Protein AF-A0A4D4LNA8-F1 (afdb_monomer_lite)

Structure (mmCIF, N/CA/C/O backbone):
data_AF-A0A4D4LNA8-F1
#
_entry.id   AF-A0A4D4LNA8-F1
#
loop_
_atom_site.group_PDB
_atom_site.id
_atom_site.type_symbol
_atom_site.label_atom_id
_atom_site.label_alt_id
_atom_site.label_comp_id
_atom_site.label_asym_id
_atom_site.label_entity_id
_atom_site.label_seq_id
_atom_site.pdbx_PDB_ins_code
_atom_site.Cartn_x
_atom_site.Cartn_y
_atom_site.Cartn_z
_atom_site.occupancy
_atom_site.B_iso_or_equiv
_atom_site.auth_seq_id
_atom_site.auth_comp_id
_atom_site.auth_asym_id
_atom_site.auth_atom_id
_atom_site.pdbx_PDB_model_num
ATOM 1 N N . MET A 1 1 ? 46.904 1.791 -35.543 1.00 71.06 1 MET A N 1
ATOM 2 C CA . MET A 1 1 ? 45.980 1.200 -36.537 1.00 71.06 1 MET A CA 1
ATOM 3 C C . MET A 1 1 ? 45.184 2.276 -37.267 1.00 71.06 1 MET A C 1
ATOM 5 O O . MET A 1 1 ? 45.294 2.340 -38.479 1.00 71.06 1 MET A O 1
ATOM 9 N N . LEU A 1 2 ? 44.458 3.165 -36.575 1.00 82.94 2 LEU A N 1
ATOM 10 C CA . LEU A 1 2 ? 43.783 4.315 -37.205 1.00 82.94 2 LEU A CA 1
ATOM 11 C C . LEU A 1 2 ? 44.600 5.615 -37.097 1.00 82.94 2 LEU A C 1
ATOM 13 O O . LEU A 1 2 ? 45.474 5.734 -36.238 1.00 82.94 2 LEU A O 1
ATOM 17 N N . GLY A 1 3 ? 44.304 6.593 -37.960 1.00 84.50 3 GLY A N 1
ATOM 18 C CA . GLY A 1 3 ? 44.936 7.916 -37.932 1.00 84.50 3 GLY A CA 1
ATOM 19 C C . GLY A 1 3 ? 44.499 8.764 -36.722 1.00 84.50 3 GLY A C 1
ATOM 20 O O . GLY A 1 3 ? 43.341 8.674 -36.300 1.00 84.50 3 GLY A O 1
ATOM 21 N N . PRO A 1 4 ? 45.377 9.632 -36.176 1.00 83.44 4 PRO A N 1
ATOM 22 C CA . PRO A 1 4 ? 45.151 10.306 -34.892 1.00 83.44 4 PRO A CA 1
ATOM 23 C C . PRO A 1 4 ? 43.929 11.235 -34.884 1.00 83.44 4 PRO A C 1
ATOM 25 O O . PRO A 1 4 ? 43.243 11.339 -33.870 1.00 83.44 4 PRO A O 1
ATOM 28 N N . ALA A 1 5 ? 43.607 11.873 -36.015 1.00 83.56 5 ALA A N 1
ATOM 29 C CA . ALA A 1 5 ? 42.414 12.712 -36.138 1.00 83.56 5 ALA A CA 1
ATOM 30 C C . ALA A 1 5 ? 41.108 11.901 -36.019 1.00 83.56 5 ALA A C 1
ATOM 32 O O . ALA A 1 5 ? 40.171 12.340 -35.355 1.00 83.56 5 ALA A O 1
ATOM 33 N N . THR A 1 6 ? 41.054 10.708 -36.621 1.00 84.06 6 THR A N 1
ATOM 34 C CA . THR A 1 6 ? 39.883 9.819 -36.565 1.00 84.06 6 THR A CA 1
ATOM 35 C C . THR A 1 6 ? 39.729 9.210 -35.176 1.00 84.06 6 THR A C 1
ATOM 37 O O . THR A 1 6 ? 38.646 9.285 -34.604 1.00 84.06 6 THR A O 1
ATOM 40 N N . ALA A 1 7 ? 40.823 8.695 -34.602 1.00 87.19 7 ALA A N 1
ATOM 41 C CA . ALA A 1 7 ? 40.827 8.118 -33.258 1.00 87.19 7 ALA A CA 1
ATOM 42 C C . ALA A 1 7 ? 40.384 9.135 -32.190 1.00 87.19 7 ALA A C 1
ATOM 44 O O . ALA A 1 7 ? 39.565 8.815 -31.334 1.00 87.19 7 ALA A O 1
ATOM 45 N N . LYS A 1 8 ? 40.844 10.392 -32.283 1.00 88.38 8 LYS A N 1
ATOM 46 C CA . LYS A 1 8 ? 40.417 11.463 -31.371 1.00 88.38 8 LYS A CA 1
ATOM 47 C C . LYS A 1 8 ? 38.908 11.734 -31.443 1.00 88.38 8 LYS A C 1
ATOM 49 O O . LYS A 1 8 ? 38.274 11.900 -30.407 1.00 88.38 8 LYS A O 1
ATOM 54 N N . VAL A 1 9 ? 38.325 11.765 -32.644 1.00 88.69 9 VAL A N 1
ATOM 55 C CA . VAL A 1 9 ? 36.878 11.995 -32.816 1.00 88.69 9 VAL A CA 1
ATOM 56 C C . VAL A 1 9 ? 36.060 10.798 -32.313 1.00 88.69 9 VAL A C 1
ATOM 58 O O . VAL A 1 9 ? 35.011 11.001 -31.710 1.00 88.69 9 VAL A O 1
ATOM 61 N N . MET A 1 10 ? 36.544 9.570 -32.515 1.00 89.88 10 MET A N 1
ATOM 62 C CA . MET A 1 10 ? 35.926 8.352 -31.976 1.00 89.88 10 MET A CA 1
ATOM 63 C C . MET A 1 10 ? 35.914 8.341 -30.440 1.00 89.88 10 MET A C 1
ATOM 65 O O . MET A 1 10 ? 34.860 8.126 -29.846 1.00 89.88 10 MET A O 1
ATOM 69 N N . ALA A 1 11 ? 37.040 8.666 -29.802 1.00 88.75 11 ALA A N 1
ATOM 70 C CA . ALA A 1 11 ? 37.134 8.752 -28.347 1.00 88.75 11 ALA A CA 1
ATOM 71 C C . ALA A 1 11 ? 36.232 9.859 -27.767 1.00 88.75 11 ALA A C 1
ATOM 73 O O . ALA A 1 11 ? 35.459 9.606 -26.852 1.00 88.75 11 ALA A O 1
ATOM 74 N N . GLU A 1 12 ? 36.285 11.080 -28.315 1.00 88.94 12 GLU A N 1
ATOM 75 C CA . GLU A 1 12 ? 35.523 12.221 -27.781 1.00 88.94 12 GLU A CA 1
ATOM 76 C C . GLU A 1 12 ? 34.001 12.138 -28.010 1.00 88.94 12 GLU A C 1
ATOM 78 O O . GLU A 1 12 ? 33.250 12.653 -27.186 1.00 88.94 12 GLU A O 1
ATOM 83 N N . HIS A 1 13 ? 33.538 11.581 -29.141 1.00 86.81 13 HIS A N 1
ATOM 84 C CA . HIS A 1 13 ? 32.123 11.679 -29.567 1.00 86.81 13 HIS A CA 1
ATOM 85 C C . HIS A 1 13 ? 31.385 10.335 -29.605 1.00 86.81 13 HIS A C 1
ATOM 87 O O . HIS A 1 13 ? 30.167 10.336 -29.766 1.00 86.81 13 HIS A O 1
ATOM 93 N N . LEU A 1 14 ? 32.091 9.206 -29.476 1.00 84.81 14 LEU A N 1
ATOM 94 C CA . LEU A 1 14 ? 31.504 7.859 -29.403 1.00 84.81 14 LEU A CA 1
ATOM 95 C C . LEU A 1 14 ? 32.008 7.031 -28.204 1.00 84.81 14 LEU A C 1
ATOM 97 O O . LEU A 1 14 ? 31.494 5.940 -27.987 1.00 84.81 14 LEU A O 1
ATOM 101 N N . GLY A 1 15 ? 32.995 7.510 -27.434 1.00 88.88 15 GLY A N 1
ATOM 102 C CA . GLY A 1 15 ? 33.577 6.759 -26.313 1.00 88.88 15 GLY A CA 1
ATOM 103 C C . GLY A 1 15 ? 34.402 5.535 -26.730 1.00 88.88 15 GLY A C 1
ATOM 104 O O . GLY A 1 15 ? 34.615 4.643 -25.916 1.00 88.88 15 GLY A O 1
ATOM 105 N N . LEU A 1 16 ? 34.848 5.466 -27.991 1.00 91.88 16 LEU A N 1
ATOM 106 C CA . LEU A 1 16 ? 35.621 4.335 -28.516 1.00 91.88 16 LEU A CA 1
ATOM 107 C C . LEU A 1 16 ? 37.122 4.639 -28.404 1.00 91.88 16 LEU A C 1
ATOM 109 O O . LEU A 1 16 ? 37.640 5.520 -29.096 1.00 91.88 16 LEU A O 1
ATOM 113 N N . HIS A 1 17 ? 37.817 3.909 -27.536 1.00 91.62 17 HIS A N 1
ATOM 114 C CA . HIS A 1 17 ? 39.230 4.096 -27.202 1.00 91.62 17 HIS A CA 1
ATOM 115 C C . HIS A 1 17 ? 40.127 2.958 -27.715 1.00 91.62 17 HIS A C 1
ATOM 117 O O . HIS A 1 17 ? 41.303 3.189 -28.006 1.00 91.62 17 HIS A O 1
ATOM 123 N N . THR A 1 18 ? 39.589 1.743 -27.844 1.00 92.00 18 THR A N 1
ATOM 124 C CA . THR A 1 18 ? 40.316 0.529 -28.239 1.00 92.00 18 THR A CA 1
ATOM 125 C C . THR A 1 18 ? 39.812 -0.063 -29.562 1.00 92.00 18 THR A C 1
ATOM 127 O O . THR A 1 18 ? 38.763 0.313 -30.088 1.00 92.00 18 THR A O 1
ATOM 130 N N . VAL A 1 19 ? 40.566 -1.020 -30.116 1.00 90.62 19 VAL A N 1
ATOM 131 C CA . VAL A 1 19 ? 40.110 -1.831 -31.262 1.00 90.62 19 VAL A CA 1
ATOM 132 C C . VAL A 1 19 ? 38.910 -2.702 -30.873 1.00 90.62 19 VAL A C 1
ATOM 134 O O . VAL A 1 19 ? 37.992 -2.850 -31.674 1.00 90.62 19 VAL A O 1
ATOM 137 N N . GLY A 1 20 ? 38.885 -3.213 -29.636 1.00 89.00 20 GLY A N 1
ATOM 138 C CA . GLY A 1 20 ? 37.756 -3.970 -29.096 1.00 89.00 20 GLY A CA 1
ATOM 139 C C . GLY A 1 20 ? 36.473 -3.143 -29.094 1.00 89.00 20 GLY A C 1
ATOM 140 O O . GLY A 1 20 ? 35.462 -3.610 -29.608 1.00 89.00 20 GLY A O 1
ATOM 141 N N . ASP A 1 21 ? 36.536 -1.893 -28.629 1.00 90.88 21 ASP A N 1
ATOM 142 C CA . ASP A 1 21 ? 35.385 -0.980 -28.591 1.00 90.88 21 ASP A CA 1
ATOM 143 C C . ASP A 1 21 ? 34.818 -0.759 -30.003 1.00 90.88 21 ASP A C 1
ATOM 145 O O . ASP A 1 21 ? 33.609 -0.806 -30.213 1.00 90.88 21 ASP A O 1
ATOM 149 N N . LEU A 1 22 ? 35.693 -0.570 -31.000 1.00 92.06 22 LEU A N 1
ATOM 150 C CA . LEU A 1 22 ? 35.289 -0.375 -32.394 1.00 92.06 22 LEU A CA 1
ATOM 151 C C . LEU A 1 22 ? 34.672 -1.638 -33.025 1.00 92.06 22 LEU A C 1
ATOM 153 O O . LEU A 1 22 ? 33.768 -1.514 -33.848 1.00 92.06 22 LEU A O 1
ATOM 157 N N . LEU A 1 23 ? 35.124 -2.831 -32.626 1.00 91.81 23 LEU A N 1
ATOM 158 C CA . LEU A 1 23 ? 34.533 -4.119 -33.022 1.00 91.81 23 LEU A CA 1
ATOM 159 C C . LEU A 1 23 ? 33.239 -4.454 -32.254 1.00 91.81 23 LEU A C 1
ATOM 161 O O . LEU A 1 23 ? 32.460 -5.284 -32.706 1.00 91.81 23 LEU A O 1
ATOM 165 N N . HIS A 1 24 ? 32.975 -3.801 -31.120 1.00 91.56 24 HIS A N 1
ATOM 166 C CA . HIS A 1 24 ? 31.701 -3.909 -30.397 1.00 91.56 24 HIS A CA 1
ATOM 167 C C . HIS A 1 24 ? 30.724 -2.768 -30.749 1.00 91.56 24 HIS A C 1
ATOM 169 O O . HIS A 1 24 ? 29.567 -2.770 -30.329 1.00 91.56 24 HIS A O 1
ATOM 175 N N . HIS A 1 25 ? 31.142 -1.813 -31.591 1.00 92.88 25 HIS A N 1
ATOM 176 C CA . HIS A 1 25 ? 30.285 -0.760 -32.143 1.00 92.88 25 HIS A CA 1
ATOM 177 C C . HIS A 1 25 ? 29.464 -1.294 -33.327 1.00 92.88 25 HIS A C 1
ATOM 179 O O . HIS A 1 25 ? 29.740 -1.012 -34.496 1.00 92.88 25 HIS A O 1
ATOM 185 N N . TYR A 1 26 ? 28.471 -2.135 -33.032 1.00 93.38 26 TYR A N 1
ATOM 186 C CA . TYR A 1 26 ? 27.714 -2.878 -34.043 1.00 93.38 26 TYR A CA 1
ATOM 187 C C . TYR A 1 26 ? 26.860 -1.985 -34.976 1.00 93.38 26 TYR A C 1
ATOM 189 O O . TYR A 1 26 ? 26.386 -0.916 -34.574 1.00 93.38 26 TYR A O 1
ATOM 197 N N . PRO A 1 27 ? 26.572 -2.428 -36.218 1.00 91.00 27 PRO A N 1
ATOM 198 C CA . PRO A 1 27 ? 25.627 -1.743 -37.100 1.00 91.00 27 PRO A CA 1
ATOM 199 C C . PRO A 1 27 ? 24.203 -1.704 -36.519 1.00 91.00 27 PRO A C 1
ATOM 201 O O . PRO A 1 27 ? 23.646 -2.723 -36.105 1.00 91.00 27 PRO A O 1
ATOM 204 N N . ARG A 1 28 ? 23.564 -0.526 -36.559 1.00 85.06 28 ARG A N 1
ATOM 205 C CA . ARG A 1 28 ? 22.163 -0.318 -36.141 1.00 85.06 28 ARG A CA 1
ATOM 206 C C . ARG A 1 28 ? 21.187 -0.996 -37.110 1.00 85.06 28 ARG A C 1
ATOM 208 O O . ARG A 1 28 ? 20.151 -1.503 -36.685 1.00 85.06 28 ARG A O 1
ATOM 215 N N . ARG A 1 29 ? 21.513 -1.006 -38.409 1.00 84.06 29 ARG A N 1
ATOM 216 C CA . ARG A 1 29 ? 20.756 -1.681 -39.479 1.00 84.06 29 ARG A CA 1
ATOM 217 C C . ARG A 1 29 ? 21.665 -2.076 -40.646 1.00 84.06 29 ARG A C 1
ATOM 219 O O . ARG A 1 29 ? 22.818 -1.654 -40.699 1.00 84.06 29 ARG A O 1
ATOM 226 N N . TYR A 1 30 ? 21.105 -2.826 -41.589 1.00 84.50 30 TYR A N 1
ATOM 227 C CA . TYR A 1 30 ? 21.740 -3.207 -42.848 1.00 84.50 30 TYR A CA 1
ATOM 228 C C . TYR A 1 30 ? 20.785 -2.863 -43.987 1.00 84.50 30 TYR A C 1
ATOM 230 O O . TYR A 1 30 ? 19.597 -3.159 -43.881 1.00 84.50 30 TYR A O 1
ATOM 238 N N . GLU A 1 31 ? 21.297 -2.245 -45.045 1.00 77.06 31 GLU A N 1
ATOM 239 C CA . GLU A 1 31 ? 20.536 -1.921 -46.257 1.00 77.06 31 GLU A CA 1
ATOM 240 C C . GLU A 1 31 ? 20.979 -2.866 -47.386 1.00 77.06 31 GLU A C 1
ATOM 242 O O . GLU A 1 31 ? 22.170 -3.140 -47.529 1.00 77.06 31 GLU A O 1
ATOM 247 N N . GLU A 1 32 ? 20.060 -3.390 -48.195 1.00 71.69 32 GLU A N 1
ATOM 248 C CA . GLU A 1 32 ? 20.439 -4.204 -49.360 1.00 71.69 32 GLU A CA 1
ATOM 249 C C . GLU A 1 32 ? 20.998 -3.323 -50.485 1.00 71.69 32 GLU A C 1
ATOM 251 O O . GLU A 1 32 ? 20.474 -2.239 -50.754 1.00 71.69 32 GLU A O 1
ATOM 256 N N . ARG A 1 33 ? 22.032 -3.801 -51.190 1.00 61.19 33 ARG A N 1
ATOM 257 C CA . ARG A 1 33 ? 22.679 -3.098 -52.312 1.00 61.19 33 ARG A CA 1
ATOM 258 C C . ARG A 1 33 ? 21.747 -3.022 -53.533 1.00 61.19 33 ARG A C 1
ATOM 260 O O . ARG A 1 33 ? 21.907 -3.741 -54.513 1.00 61.19 33 ARG A O 1
ATOM 267 N N . GLY A 1 34 ? 20.764 -2.128 -53.464 1.00 55.25 34 GLY A N 1
ATOM 268 C CA . GLY A 1 34 ? 19.716 -1.944 -54.468 1.00 55.25 34 GLY A CA 1
ATOM 269 C C . GLY A 1 34 ? 18.378 -1.464 -53.898 1.00 55.25 34 GLY A C 1
ATOM 270 O O . GLY A 1 34 ? 17.600 -0.876 -54.649 1.00 55.25 34 GLY A O 1
ATOM 271 N N . GLN A 1 35 ? 18.135 -1.660 -52.598 1.00 58.00 35 GLN A N 1
ATOM 272 C CA . GLN A 1 35 ? 16.979 -1.100 -51.893 1.00 58.00 35 GLN A CA 1
ATOM 273 C C . GLN A 1 35 ? 17.276 0.331 -51.423 1.00 58.00 35 GLN A C 1
ATOM 275 O O . GLN A 1 35 ? 18.431 0.720 -51.242 1.00 58.00 35 GLN A O 1
ATOM 280 N N . LEU A 1 36 ? 16.222 1.133 -51.276 1.00 69.69 36 LEU A N 1
ATOM 281 C CA . LEU A 1 36 ? 16.300 2.529 -50.852 1.00 69.69 36 LEU A CA 1
ATOM 282 C C . LEU A 1 36 ? 15.654 2.649 -49.465 1.00 69.69 36 LEU A C 1
ATOM 284 O O . LEU A 1 36 ? 14.618 2.038 -49.209 1.00 69.69 36 LEU A O 1
ATOM 288 N N . THR A 1 37 ? 16.267 3.419 -48.566 1.00 68.31 37 THR A N 1
ATOM 289 C CA . THR A 1 37 ? 15.769 3.620 -47.200 1.00 68.31 37 THR A CA 1
ATOM 290 C C . THR A 1 37 ? 14.411 4.319 -47.240 1.00 68.31 37 THR A C 1
ATOM 292 O O . THR A 1 37 ? 14.317 5.398 -47.819 1.00 68.31 37 THR A O 1
ATOM 295 N N . HIS A 1 38 ? 13.400 3.781 -46.548 1.00 74.81 38 HIS A N 1
ATOM 296 C CA . HIS A 1 38 ? 12.086 4.425 -46.442 1.00 74.81 38 HIS A CA 1
ATOM 297 C C . HIS A 1 38 ? 12.209 5.830 -45.816 1.00 74.81 38 HIS A C 1
ATOM 299 O O . HIS A 1 38 ? 12.587 5.982 -44.652 1.00 74.81 38 HIS A O 1
ATOM 305 N N . LEU A 1 39 ? 11.938 6.872 -46.607 1.00 78.88 39 LEU A N 1
ATOM 306 C CA . LEU A 1 39 ? 12.192 8.276 -46.257 1.00 78.88 39 LEU A CA 1
ATOM 307 C C . LEU A 1 39 ? 11.068 8.908 -45.423 1.00 78.88 39 LEU A C 1
ATOM 309 O O . LEU A 1 39 ? 11.264 9.994 -44.878 1.00 78.88 39 LEU A O 1
ATOM 313 N N . ALA A 1 40 ? 9.897 8.268 -45.339 1.00 69.81 40 ALA A N 1
ATOM 314 C CA . ALA A 1 40 ? 8.742 8.812 -44.623 1.00 69.81 40 ALA A CA 1
ATOM 315 C C . ALA A 1 40 ? 8.878 8.729 -43.090 1.00 69.81 40 ALA A C 1
ATOM 317 O O . ALA A 1 40 ? 8.337 9.584 -42.392 1.00 69.81 40 ALA A O 1
ATOM 318 N N . ASP A 1 41 ? 9.642 7.758 -42.577 1.00 68.81 41 ASP A N 1
ATOM 319 C CA . ASP A 1 41 ? 9.746 7.457 -41.137 1.00 68.81 41 ASP A CA 1
ATOM 320 C C . ASP A 1 41 ? 11.011 8.046 -40.481 1.00 68.81 41 ASP A C 1
ATOM 322 O O . ASP A 1 41 ? 11.475 7.568 -39.443 1.00 68.81 41 ASP A O 1
ATOM 326 N N . LEU A 1 42 ? 11.632 9.055 -41.102 1.00 75.62 42 LEU A N 1
ATOM 327 C CA . LEU A 1 42 ? 12.875 9.635 -40.590 1.00 75.62 42 LEU A CA 1
ATOM 328 C C . LEU A 1 42 ? 12.619 10.485 -39.328 1.00 75.62 42 LEU A C 1
ATOM 330 O O . LEU A 1 42 ? 11.814 11.418 -39.386 1.00 75.62 42 LEU A O 1
ATOM 334 N N . PRO A 1 43 ? 13.317 10.225 -38.204 1.00 69.62 43 PRO A N 1
ATOM 335 C CA . PRO A 1 43 ? 13.149 11.003 -36.978 1.00 69.62 43 PRO A CA 1
ATOM 336 C C . PRO A 1 43 ? 13.616 12.454 -37.157 1.00 69.62 43 PRO A C 1
ATOM 338 O O . PRO A 1 43 ? 14.674 12.719 -37.731 1.00 69.62 43 PRO A O 1
ATOM 341 N N . MET A 1 44 ? 12.822 13.404 -36.653 1.00 74.50 44 MET A N 1
ATOM 342 C CA . MET A 1 44 ? 13.154 14.834 -36.678 1.00 74.50 44 MET A CA 1
ATOM 343 C C . MET A 1 44 ? 14.317 15.157 -35.734 1.00 74.50 44 MET A C 1
ATOM 345 O O . MET A 1 44 ? 14.451 14.552 -34.676 1.00 74.50 44 MET A O 1
ATOM 349 N N . ASP A 1 45 ? 15.134 16.143 -36.107 1.00 68.69 45 ASP A N 1
ATOM 350 C CA . ASP A 1 45 ? 16.310 16.633 -35.367 1.00 68.69 45 ASP A CA 1
ATOM 351 C C . ASP A 1 45 ? 17.448 15.606 -35.138 1.00 68.69 45 ASP A C 1
ATOM 353 O O . ASP A 1 45 ? 18.515 15.969 -34.639 1.00 68.69 45 ASP A O 1
ATOM 357 N N . GLU A 1 46 ? 17.297 14.352 -35.573 1.00 69.06 46 GLU A N 1
ATOM 358 C CA . GLU A 1 46 ? 18.355 13.335 -35.525 1.00 69.06 46 GLU A CA 1
ATOM 359 C C . GLU A 1 46 ? 19.349 13.450 -36.694 1.00 69.06 46 GLU A C 1
ATOM 361 O O . GLU A 1 46 ? 19.035 13.927 -37.789 1.00 69.06 46 GLU A O 1
ATOM 366 N N . HIS A 1 47 ? 20.578 12.973 -36.469 1.00 72.81 47 HIS A N 1
ATOM 367 C CA . HIS A 1 47 ? 21.586 12.801 -37.513 1.00 72.81 47 HIS A CA 1
ATOM 368 C C . HIS A 1 47 ? 21.471 11.392 -38.107 1.00 72.81 47 HIS A C 1
ATOM 370 O O . HIS A 1 47 ? 21.847 10.407 -37.471 1.00 72.81 47 HIS A O 1
ATOM 376 N N . VAL A 1 48 ? 20.943 11.294 -39.326 1.00 76.25 48 VAL A N 1
ATOM 377 C CA . VAL A 1 48 ? 20.616 10.022 -39.987 1.00 76.25 48 VAL A CA 1
ATOM 378 C C . VAL A 1 48 ? 21.539 9.762 -41.173 1.00 76.25 48 VAL A C 1
ATOM 380 O O . VAL A 1 48 ? 22.010 10.701 -41.811 1.00 76.25 48 VAL A O 1
ATOM 383 N N . THR A 1 49 ? 21.753 8.487 -41.508 1.00 78.94 49 THR A N 1
ATOM 384 C CA . THR A 1 49 ? 22.341 8.062 -42.788 1.00 78.94 49 THR A CA 1
ATOM 385 C C . THR A 1 49 ? 21.305 7.256 -43.576 1.00 78.94 49 THR A C 1
ATOM 387 O O . THR A 1 49 ? 20.794 6.255 -43.068 1.00 78.94 49 THR A O 1
ATOM 390 N N . VAL A 1 50 ? 20.989 7.689 -44.799 1.00 81.44 50 VAL A N 1
ATOM 391 C CA . VAL A 1 50 ? 19.965 7.098 -45.682 1.00 81.44 50 VAL A CA 1
ATOM 392 C C . VAL A 1 50 ? 20.559 6.700 -47.033 1.00 81.44 50 VAL A C 1
ATOM 394 O O . VAL A 1 50 ? 21.435 7.393 -47.548 1.00 81.44 50 VAL A O 1
ATOM 397 N N . VAL A 1 51 ? 20.072 5.607 -47.618 1.00 82.31 51 VAL A N 1
ATOM 398 C CA . VAL A 1 51 ? 20.369 5.192 -48.997 1.00 82.31 51 VAL A CA 1
ATOM 399 C C . VAL A 1 51 ? 19.229 5.667 -49.890 1.00 82.31 51 VAL A C 1
ATOM 401 O O . VAL A 1 51 ? 18.079 5.316 -49.645 1.00 82.31 51 VAL A O 1
ATOM 404 N N . ALA A 1 52 ? 19.514 6.468 -50.915 1.00 85.25 52 ALA A N 1
ATOM 405 C CA . ALA A 1 52 ? 18.473 7.016 -51.785 1.00 85.25 52 ALA A CA 1
ATOM 406 C C . ALA A 1 52 ? 18.967 7.270 -53.214 1.00 85.25 52 ALA A C 1
ATOM 408 O O . ALA A 1 52 ? 20.172 7.338 -53.478 1.00 85.25 52 ALA A O 1
ATOM 409 N N . GLN A 1 53 ? 18.019 7.461 -54.132 1.00 88.19 53 GLN A N 1
ATOM 410 C CA . GLN A 1 53 ? 18.287 7.855 -55.511 1.00 88.19 53 GLN A CA 1
ATOM 411 C C . GLN A 1 53 ? 17.952 9.337 -55.720 1.00 88.19 53 GLN A C 1
ATOM 413 O O . GLN A 1 53 ? 16.928 9.828 -55.247 1.00 88.19 53 GLN A O 1
ATOM 418 N N . VAL A 1 54 ? 18.797 10.064 -56.451 1.00 90.19 54 VAL A N 1
ATOM 419 C CA . VAL A 1 54 ? 18.521 11.446 -56.858 1.00 90.19 54 VAL A CA 1
ATOM 420 C C . VAL A 1 54 ? 17.402 11.456 -57.900 1.00 90.19 54 VAL A C 1
ATOM 422 O O . VAL A 1 54 ? 17.517 10.835 -58.957 1.00 90.19 54 VAL A O 1
ATOM 425 N N . ALA A 1 55 ? 16.324 12.182 -57.609 1.00 90.00 55 ALA A N 1
ATOM 426 C CA . ALA A 1 55 ? 15.192 12.389 -58.508 1.00 90.00 55 ALA A CA 1
ATOM 427 C C . ALA A 1 55 ? 15.340 13.663 -59.356 1.00 90.00 55 ALA A C 1
ATOM 429 O O . ALA A 1 55 ? 14.935 13.679 -60.513 1.00 90.00 55 ALA A O 1
ATOM 430 N N . ASP A 1 56 ? 15.885 14.735 -58.775 1.00 89.44 56 ASP A N 1
ATOM 431 C CA . ASP A 1 56 ? 16.024 16.052 -59.410 1.00 89.44 56 ASP A CA 1
ATOM 432 C C . ASP A 1 56 ? 17.149 16.847 -58.723 1.00 89.44 56 ASP A C 1
ATOM 434 O O . ASP A 1 56 ? 17.380 16.668 -57.526 1.00 89.44 56 ASP A O 1
ATOM 438 N N . ALA A 1 57 ? 17.829 17.736 -59.446 1.00 89.81 57 ALA A N 1
ATOM 439 C CA . ALA A 1 57 ? 18.894 18.591 -58.924 1.00 89.81 57 ALA A CA 1
ATOM 440 C C . ALA A 1 57 ? 18.827 19.982 -59.573 1.00 89.81 57 ALA A C 1
ATOM 442 O O . ALA A 1 57 ? 19.042 20.133 -60.774 1.00 89.81 57 ALA A O 1
ATOM 443 N N . ARG A 1 58 ? 18.534 21.018 -58.775 1.00 87.94 58 ARG A N 1
ATOM 444 C CA . ARG A 1 58 ? 18.289 22.388 -59.254 1.00 87.94 58 ARG A CA 1
ATOM 445 C C . ARG A 1 58 ? 19.232 23.395 -58.620 1.00 87.94 58 ARG A C 1
ATOM 447 O O . ARG A 1 58 ? 19.257 23.565 -57.401 1.00 87.94 58 ARG A O 1
ATOM 454 N N . LEU A 1 59 ? 19.975 24.106 -59.463 1.00 86.12 59 LEU A N 1
ATOM 455 C CA . LEU A 1 59 ? 20.830 25.211 -59.049 1.00 86.12 59 LEU A CA 1
ATOM 456 C C . LEU A 1 59 ? 20.049 26.532 -59.078 1.00 86.12 59 LEU A C 1
ATOM 458 O O . LEU A 1 59 ? 19.733 27.062 -60.140 1.00 86.12 59 LEU A O 1
ATOM 462 N N . HIS A 1 60 ? 19.785 27.092 -57.902 1.00 83.69 60 HIS A N 1
ATOM 463 C CA . HIS A 1 60 ? 19.170 28.402 -57.728 1.00 83.69 60 HIS A CA 1
ATOM 464 C C . HIS A 1 60 ? 20.231 29.472 -57.441 1.00 83.69 60 HIS A C 1
ATOM 466 O O . HIS A 1 60 ? 21.078 29.319 -56.559 1.00 83.69 60 HIS A O 1
ATOM 472 N N . THR A 1 61 ? 20.163 30.596 -58.156 1.00 78.56 61 THR A N 1
ATOM 473 C CA . THR A 1 61 ? 20.987 31.786 -57.892 1.00 78.56 61 THR A CA 1
ATOM 474 C C . THR A 1 61 ? 20.138 32.892 -57.279 1.00 78.56 61 THR A C 1
ATOM 476 O O . THR A 1 61 ? 19.077 33.204 -57.815 1.00 78.56 61 THR A O 1
ATOM 479 N N . PHE A 1 62 ? 20.616 33.526 -56.211 1.00 77.31 62 PHE A N 1
ATOM 480 C CA . PHE A 1 62 ? 19.917 34.612 -55.515 1.00 77.31 62 PHE A CA 1
ATOM 481 C C . PHE A 1 62 ? 20.857 35.793 -55.247 1.00 77.31 62 PHE A C 1
ATOM 483 O O . PHE A 1 62 ? 22.073 35.621 -55.175 1.00 77.31 62 PHE A O 1
ATOM 490 N N . ALA A 1 63 ? 20.324 37.007 -55.105 1.00 69.12 63 ALA A N 1
ATOM 491 C CA . ALA A 1 63 ? 21.133 38.162 -54.713 1.00 69.12 63 ALA A CA 1
ATOM 492 C C . ALA A 1 63 ? 21.608 37.996 -53.258 1.00 69.12 63 ALA A C 1
ATOM 494 O O . ALA A 1 63 ? 20.803 37.714 -52.374 1.00 69.12 63 ALA A O 1
ATOM 495 N N . SER A 1 64 ? 22.910 38.144 -52.998 1.00 64.81 64 SER A N 1
ATOM 496 C CA . SER A 1 64 ? 23.481 37.977 -51.655 1.00 64.81 64 SER A CA 1
ATOM 497 C C . SER A 1 64 ? 24.656 38.916 -51.418 1.00 64.81 64 SER A C 1
ATOM 499 O O . SER A 1 64 ? 25.697 38.802 -52.063 1.00 64.81 64 SER A O 1
ATOM 501 N N . ALA A 1 65 ? 24.515 39.795 -50.423 1.00 59.75 65 ALA A N 1
ATOM 502 C CA . ALA A 1 65 ? 25.549 40.749 -50.016 1.00 59.75 65 ALA A CA 1
ATOM 503 C C . ALA A 1 65 ? 26.808 40.091 -49.411 1.00 59.75 65 ALA A C 1
ATOM 505 O O . ALA A 1 65 ? 27.839 40.745 -49.292 1.00 59.75 65 ALA A O 1
ATOM 506 N N . LYS A 1 66 ? 26.741 38.806 -49.028 1.00 58.31 66 LYS A N 1
ATOM 507 C CA . LYS A 1 66 ? 27.863 38.045 -48.443 1.00 58.31 66 LYS A CA 1
ATOM 508 C C . LYS A 1 66 ? 28.586 37.137 -49.452 1.00 58.31 66 LYS A C 1
ATOM 510 O O . LYS A 1 66 ? 29.521 36.442 -49.068 1.00 58.31 66 LYS A O 1
ATOM 515 N N . ALA A 1 67 ? 28.154 37.101 -50.716 1.00 60.12 67 ALA A N 1
ATOM 516 C CA . ALA A 1 67 ? 28.727 36.232 -51.745 1.00 60.12 67 ALA A CA 1
ATOM 517 C C . ALA A 1 67 ? 29.689 36.996 -52.679 1.00 60.12 67 ALA A C 1
ATOM 519 O O . ALA A 1 67 ? 29.401 38.141 -53.046 1.00 60.12 67 ALA A O 1
ATOM 520 N N . PRO A 1 68 ? 30.801 36.384 -53.135 1.00 55.19 68 PRO A N 1
ATOM 521 C CA . PRO A 1 68 ? 31.666 37.003 -54.137 1.00 55.19 68 PRO A CA 1
ATOM 522 C C . PRO A 1 68 ? 30.868 37.289 -55.420 1.00 55.19 68 PRO A C 1
ATOM 524 O O . PRO A 1 68 ? 30.156 36.424 -55.923 1.00 55.19 68 PRO A O 1
ATOM 527 N N . ARG A 1 69 ? 30.981 38.518 -55.947 1.00 58.75 69 ARG A N 1
ATOM 528 C CA . ARG A 1 69 ? 30.171 39.060 -57.065 1.00 58.75 69 ARG A CA 1
ATOM 529 C C . ARG A 1 69 ? 28.663 39.239 -56.781 1.00 58.75 69 ARG A C 1
ATOM 531 O O . ARG A 1 69 ? 27.887 39.382 -57.722 1.00 58.75 69 ARG A O 1
ATOM 538 N N . GLY A 1 70 ? 28.230 39.259 -55.518 1.00 62.00 70 GLY A N 1
ATOM 539 C CA . GLY A 1 70 ? 26.863 39.649 -55.129 1.00 62.00 70 GLY A CA 1
ATOM 540 C C . GLY A 1 70 ? 25.757 38.635 -55.459 1.00 62.00 70 GLY A C 1
ATOM 541 O O . GLY A 1 70 ? 24.576 38.927 -55.258 1.00 62.00 70 GLY A O 1
ATOM 542 N N . LYS A 1 71 ? 26.111 37.443 -55.957 1.00 67.00 71 LYS A N 1
ATOM 543 C CA . LYS A 1 71 ? 25.177 36.355 -56.279 1.00 67.00 71 LYS A CA 1
ATOM 544 C C . LYS A 1 71 ? 25.511 35.119 -55.445 1.00 67.00 71 LYS A C 1
ATOM 546 O O . LYS A 1 71 ? 26.557 34.505 -55.630 1.00 67.00 71 LYS A O 1
ATOM 551 N N . GLY A 1 72 ? 24.618 34.761 -54.529 1.00 76.31 72 GLY A N 1
ATOM 552 C CA . GLY A 1 72 ? 24.651 33.490 -53.814 1.00 76.31 72 GLY A CA 1
ATOM 553 C C . GLY A 1 72 ? 24.147 32.346 -54.694 1.00 76.31 72 GLY A C 1
ATOM 554 O O . GLY A 1 72 ? 23.315 32.547 -55.581 1.00 76.31 72 GLY A O 1
ATOM 555 N N . GLN A 1 73 ? 24.643 31.140 -54.431 1.00 83.00 73 GLN A N 1
ATOM 556 C CA . GLN A 1 73 ? 24.191 29.900 -55.061 1.00 83.00 73 GLN A CA 1
ATOM 557 C C . GLN A 1 73 ? 23.616 28.958 -54.000 1.00 83.00 73 GLN A C 1
ATOM 559 O O . GLN A 1 73 ? 24.169 28.849 -52.901 1.00 83.00 73 GLN A O 1
ATOM 564 N N . ARG A 1 74 ? 22.511 28.289 -54.336 1.00 85.50 74 ARG A N 1
ATOM 565 C CA . ARG A 1 74 ? 21.879 27.221 -53.558 1.00 85.50 74 ARG A CA 1
ATOM 566 C C . ARG A 1 74 ? 21.564 26.061 -54.493 1.00 85.50 74 ARG A C 1
ATOM 568 O O . ARG A 1 74 ? 20.855 26.255 -55.474 1.00 85.50 74 ARG A O 1
ATOM 575 N N . LEU A 1 75 ? 22.069 24.873 -54.193 1.00 87.62 75 LEU A N 1
ATOM 576 C CA . LEU A 1 75 ? 21.666 23.643 -54.867 1.00 87.62 75 LEU A CA 1
ATOM 577 C C . LEU A 1 75 ? 20.593 22.951 -54.037 1.00 87.62 75 LEU A C 1
ATOM 579 O O . LEU A 1 75 ? 20.808 22.683 -52.855 1.00 87.62 75 LEU A O 1
ATOM 583 N N . GLU A 1 76 ? 19.472 22.642 -54.674 1.00 89.38 76 GLU A N 1
ATOM 584 C CA . GLU A 1 76 ? 18.412 21.797 -54.136 1.00 89.38 76 GLU A CA 1
ATOM 585 C C . GLU A 1 76 ? 18.424 20.464 -54.880 1.00 89.38 76 GLU A C 1
ATOM 587 O O . GLU A 1 76 ? 18.076 20.408 -56.058 1.00 89.38 76 GLU A O 1
ATOM 592 N N . VAL A 1 77 ? 18.822 19.389 -54.204 1.00 91.75 77 VAL A N 1
ATOM 593 C CA . VAL A 1 77 ? 18.752 18.024 -54.742 1.00 91.75 77 VAL A CA 1
ATOM 594 C C . VAL A 1 77 ? 17.577 17.318 -54.082 1.00 91.75 77 VAL A C 1
ATOM 596 O O . VAL A 1 77 ? 17.536 17.197 -52.865 1.00 91.75 77 VAL A O 1
ATOM 599 N N . THR A 1 78 ? 16.600 16.862 -54.856 1.00 90.19 78 THR A N 1
ATOM 600 C CA . THR A 1 78 ? 15.514 16.025 -54.334 1.00 90.19 78 THR A CA 1
ATOM 601 C C . THR A 1 78 ? 15.926 14.569 -54.464 1.00 90.19 78 THR A C 1
ATOM 603 O O . THR A 1 78 ? 16.168 14.103 -55.577 1.00 90.19 78 THR A O 1
ATOM 606 N N . ILE A 1 79 ? 15.975 13.844 -53.350 1.00 90.75 79 ILE A N 1
ATOM 607 C CA . ILE A 1 79 ? 16.177 12.391 -53.333 1.00 90.75 79 ILE A CA 1
ATOM 608 C C . ILE A 1 79 ? 14.853 11.671 -53.068 1.00 90.75 79 ILE A C 1
ATOM 610 O O . ILE A 1 79 ? 13.927 12.236 -52.482 1.00 90.75 79 ILE A O 1
ATOM 614 N N . THR A 1 80 ? 14.758 10.426 -53.521 1.00 86.06 80 THR A N 1
ATOM 615 C CA . THR A 1 80 ? 13.583 9.565 -53.374 1.00 86.06 80 THR A CA 1
ATOM 616 C C . THR A 1 80 ? 14.000 8.116 -53.130 1.00 86.06 80 THR A C 1
ATOM 618 O O . THR A 1 80 ? 15.081 7.682 -53.532 1.00 86.06 80 THR A O 1
ATOM 621 N N . ASP A 1 81 ? 13.110 7.387 -52.472 1.00 81.25 81 ASP A N 1
ATOM 622 C CA . ASP A 1 81 ? 13.091 5.937 -52.263 1.00 81.25 81 ASP A CA 1
ATOM 623 C C . ASP A 1 81 ? 12.048 5.226 -53.155 1.00 81.25 81 ASP A C 1
ATOM 625 O O . ASP A 1 81 ? 11.959 4.003 -53.151 1.00 81.25 81 ASP A O 1
ATOM 629 N N . GLY A 1 82 ? 11.261 5.988 -53.926 1.00 77.62 82 GLY A N 1
ATOM 630 C CA . GLY A 1 82 ? 10.111 5.510 -54.701 1.00 77.62 82 GLY A CA 1
ATOM 631 C C . GLY A 1 82 ? 8.747 5.763 -54.040 1.00 77.62 82 GLY A C 1
ATOM 632 O O . GLY A 1 82 ? 7.749 5.826 -54.756 1.00 77.62 82 GLY A O 1
ATOM 633 N N . SER A 1 83 ? 8.691 5.985 -52.722 1.00 75.56 83 SER A N 1
ATOM 634 C CA . SER A 1 83 ? 7.459 6.243 -51.947 1.00 75.56 83 SER A CA 1
ATOM 635 C C . SER A 1 83 ? 7.343 7.678 -51.421 1.00 75.56 83 SER A C 1
ATOM 637 O O . SER A 1 83 ? 6.255 8.249 -51.383 1.00 75.56 83 SER A O 1
ATOM 639 N N . GLY A 1 84 ? 8.466 8.281 -51.042 1.00 79.38 84 GLY A N 1
ATOM 640 C CA . GLY A 1 84 ? 8.600 9.613 -50.472 1.00 79.38 84 GLY A CA 1
ATOM 641 C C . GLY A 1 84 ? 9.711 10.427 -51.139 1.00 79.38 84 GLY A C 1
ATOM 642 O O . GLY A 1 84 ? 10.391 9.992 -52.075 1.00 79.38 84 GLY A O 1
ATOM 643 N N . ARG A 1 85 ? 9.879 11.671 -50.682 1.00 86.88 85 ARG A N 1
ATOM 644 C CA . ARG A 1 85 ? 10.904 12.599 -51.181 1.00 86.88 85 ARG A CA 1
ATOM 645 C C . ARG A 1 85 ? 11.513 13.390 -50.031 1.00 86.88 85 ARG A C 1
ATOM 647 O O . ARG A 1 85 ? 10.779 13.941 -49.216 1.00 86.88 85 ARG A O 1
ATOM 654 N N . LEU A 1 86 ? 12.839 13.492 -50.019 1.00 88.38 86 LEU A N 1
ATOM 655 C CA . LEU A 1 86 ? 13.616 14.284 -49.063 1.00 88.38 86 LEU A CA 1
ATOM 656 C C . LEU A 1 86 ? 14.449 15.316 -49.833 1.00 88.38 86 LEU A C 1
ATOM 658 O O . LEU A 1 86 ? 14.968 15.022 -50.911 1.00 88.38 86 LEU A O 1
ATOM 662 N N . GLN A 1 87 ? 14.557 16.537 -49.313 1.00 90.06 87 GLN A N 1
ATOM 663 C CA . GLN A 1 87 ? 15.285 17.617 -49.977 1.00 90.06 87 GLN A CA 1
ATOM 664 C C . GLN A 1 87 ? 16.698 17.764 -49.394 1.00 90.06 87 GLN A C 1
ATOM 666 O O . GLN A 1 87 ? 16.885 17.775 -48.187 1.00 90.06 87 GLN A O 1
ATOM 671 N N . LEU A 1 88 ? 17.722 17.888 -50.227 1.00 91.00 88 LEU A N 1
ATOM 672 C CA . LEU A 1 88 ? 19.094 18.167 -49.806 1.00 91.00 88 LEU A CA 1
ATOM 673 C C . LEU A 1 88 ? 19.442 19.580 -50.241 1.00 91.00 88 LEU A C 1
ATOM 675 O O . LEU A 1 88 ? 19.244 19.928 -51.408 1.00 91.00 88 LEU A O 1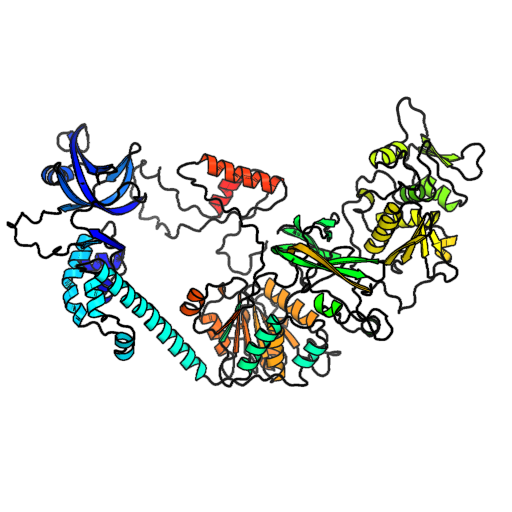
ATOM 679 N N . VAL A 1 89 ? 19.957 20.390 -49.321 1.00 88.00 89 VAL A N 1
ATOM 680 C CA . VAL A 1 89 ? 20.240 21.801 -49.596 1.00 88.00 89 VAL A CA 1
ATOM 681 C C . VAL A 1 89 ? 21.704 22.114 -49.324 1.00 88.00 89 VAL A C 1
ATOM 683 O O . VAL A 1 89 ? 22.188 21.962 -48.203 1.00 88.00 89 VAL A O 1
ATOM 686 N N . PHE A 1 90 ? 22.403 22.590 -50.353 1.00 86.25 90 PHE A N 1
ATOM 687 C CA . PHE A 1 90 ? 23.792 23.043 -50.273 1.00 86.25 90 PHE A CA 1
ATOM 688 C C . PHE A 1 90 ? 23.868 24.528 -50.628 1.00 86.25 90 PHE A C 1
ATOM 690 O O . PHE A 1 90 ? 23.273 24.957 -51.616 1.00 86.25 90 PHE A O 1
ATOM 697 N N . PHE A 1 91 ? 24.628 25.313 -49.865 1.00 83.31 91 PHE A N 1
ATOM 698 C CA . PHE A 1 91 ? 24.802 26.751 -50.085 1.00 83.31 91 PHE A CA 1
ATOM 699 C C . PHE A 1 91 ? 26.256 27.136 -50.417 1.00 83.31 91 PHE A C 1
ATOM 701 O O . PHE A 1 91 ? 27.216 26.515 -49.951 1.00 83.31 91 PHE A O 1
ATOM 708 N N . GLY A 1 92 ? 26.423 28.212 -51.193 1.00 76.12 92 GLY A N 1
ATOM 709 C CA . GLY A 1 92 ? 27.714 28.862 -51.452 1.00 76.12 92 GLY A CA 1
ATOM 710 C C . GLY A 1 92 ? 28.741 27.957 -52.142 1.00 76.12 92 GLY A C 1
ATOM 711 O O . GLY A 1 92 ? 28.395 27.131 -52.981 1.00 76.12 92 GLY A O 1
ATOM 712 N N . ASN A 1 93 ? 30.019 28.090 -51.771 1.00 65.12 93 ASN A N 1
ATOM 713 C CA . ASN A 1 93 ? 31.128 27.345 -52.392 1.00 65.12 93 ASN A CA 1
ATOM 714 C C . ASN A 1 93 ? 30.984 25.812 -52.277 1.00 65.12 93 ASN A C 1
ATOM 716 O O . ASN A 1 93 ? 31.591 25.082 -53.058 1.00 65.12 93 ASN A O 1
ATOM 720 N N . GLY A 1 94 ? 30.166 25.316 -51.338 1.00 65.94 94 GLY A N 1
ATOM 721 C CA . GLY A 1 94 ? 29.874 23.890 -51.170 1.00 65.94 94 GLY A CA 1
ATOM 722 C C . GLY A 1 94 ? 29.005 23.279 -52.276 1.00 65.94 94 GLY A C 1
ATOM 723 O O . GLY A 1 94 ? 28.804 22.072 -52.270 1.00 65.94 94 GLY A O 1
ATOM 724 N N . VAL A 1 95 ? 28.496 24.079 -53.219 1.00 76.69 95 VAL A N 1
ATOM 725 C CA . VAL A 1 95 ? 27.589 23.645 -54.297 1.00 76.69 95 VAL A CA 1
ATOM 726 C C . VAL A 1 95 ? 28.297 22.937 -55.459 1.00 76.69 95 VAL A C 1
ATOM 728 O O . VAL A 1 95 ? 27.718 22.034 -56.061 1.00 76.69 95 VAL A O 1
ATOM 731 N N . HIS A 1 96 ? 29.544 23.302 -55.779 1.00 77.19 96 HIS A N 1
ATOM 732 C CA . HIS A 1 96 ? 30.199 22.873 -57.025 1.00 77.19 96 HIS A CA 1
ATOM 733 C C . HIS A 1 96 ? 30.362 21.354 -57.170 1.00 77.19 96 HIS A C 1
ATOM 735 O O . HIS A 1 96 ? 30.092 20.818 -58.242 1.00 77.19 96 HIS A O 1
ATOM 741 N N . LYS A 1 97 ? 30.800 20.664 -56.109 1.00 80.31 97 LYS A N 1
ATOM 742 C CA . LYS A 1 97 ? 30.999 19.208 -56.138 1.00 80.31 97 LYS A CA 1
ATOM 743 C C . LYS A 1 97 ? 29.657 18.445 -56.142 1.00 80.31 97 LYS A C 1
ATOM 745 O O . LYS A 1 97 ? 29.447 17.680 -57.077 1.00 80.31 97 LYS A O 1
ATOM 750 N N . PRO A 1 98 ? 28.701 18.701 -55.219 1.00 81.75 98 PRO A N 1
ATOM 751 C CA . PRO A 1 98 ? 27.374 18.078 -55.274 1.00 81.75 98 PRO A CA 1
ATOM 752 C C . PRO A 1 98 ? 26.637 18.290 -56.603 1.00 81.75 98 PRO A C 1
ATOM 754 O O . PRO A 1 98 ? 25.999 17.365 -57.082 1.00 81.75 98 PRO A O 1
ATOM 757 N N . HIS A 1 99 ? 26.752 19.463 -57.239 1.00 83.88 99 HIS A N 1
ATOM 758 C CA . HIS A 1 99 ? 26.114 19.729 -58.537 1.00 83.88 99 HIS A CA 1
ATOM 759 C C . HIS A 1 99 ? 26.695 18.887 -59.690 1.00 83.88 99 HIS A C 1
ATOM 761 O O . HIS A 1 99 ? 26.012 18.661 -60.684 1.00 83.88 99 HIS A O 1
ATOM 767 N N . LYS A 1 100 ? 27.947 18.425 -59.570 1.00 84.00 100 LYS A N 1
ATOM 768 C CA . LYS A 1 100 ? 28.575 17.512 -60.535 1.00 84.00 100 LYS A CA 1
ATOM 769 C C . LYS A 1 100 ? 28.256 16.045 -60.229 1.00 84.00 100 LYS A C 1
ATOM 771 O O . LYS A 1 100 ? 28.039 15.269 -61.152 1.00 84.00 100 LYS A O 1
ATOM 776 N N . ASP A 1 101 ? 28.251 15.685 -58.948 1.00 82.62 101 ASP A N 1
ATOM 777 C CA . ASP A 1 101 ? 28.208 14.291 -58.498 1.00 82.62 101 ASP A CA 1
ATOM 778 C C . ASP A 1 101 ? 26.762 13.768 -58.314 1.00 82.62 101 ASP A C 1
ATOM 780 O O . ASP A 1 101 ? 26.495 12.585 -58.525 1.00 82.62 101 ASP A O 1
ATOM 784 N N . LEU A 1 102 ? 25.807 14.636 -57.951 1.00 87.06 102 LEU A N 1
ATOM 785 C CA . LEU A 1 102 ? 24.410 14.287 -57.640 1.00 87.06 102 LEU A CA 1
ATOM 786 C C . LEU A 1 102 ? 23.459 14.599 -58.807 1.00 87.06 102 LEU A C 1
ATOM 788 O O . LEU A 1 102 ? 22.539 15.409 -58.685 1.00 87.06 102 LEU A O 1
ATOM 792 N N . LEU A 1 103 ? 23.691 13.954 -59.949 1.00 87.31 103 LEU A N 1
ATOM 793 C CA . LEU A 1 103 ? 22.800 14.020 -61.112 1.00 87.31 103 LEU A CA 1
ATOM 794 C C . LEU A 1 103 ? 21.553 13.127 -60.923 1.00 87.31 103 LEU A C 1
ATOM 796 O O . LEU A 1 103 ? 21.621 12.135 -60.193 1.00 87.31 103 LEU A O 1
ATOM 800 N N . PRO A 1 104 ? 20.412 13.427 -61.578 1.00 88.19 104 PRO A N 1
ATOM 801 C CA . PRO A 1 104 ? 19.240 12.549 -61.575 1.00 88.19 104 PRO A CA 1
ATOM 802 C C . PRO A 1 104 ? 19.588 11.118 -62.005 1.00 88.19 104 PRO A C 1
ATOM 804 O O . PRO A 1 104 ? 20.260 10.912 -63.012 1.00 88.19 104 PRO A O 1
ATOM 807 N N . GLY A 1 105 ? 19.134 10.132 -61.230 1.00 82.75 105 GLY A N 1
ATOM 808 C CA . GLY A 1 105 ? 19.492 8.720 -61.393 1.00 82.75 105 GLY A CA 1
ATOM 809 C C . GLY A 1 105 ? 20.631 8.241 -60.483 1.00 82.75 105 GLY A C 1
ATOM 810 O O . GLY A 1 105 ? 20.659 7.057 -60.150 1.00 82.75 105 GLY A O 1
ATOM 811 N N . THR A 1 106 ? 21.514 9.127 -60.003 1.00 84.94 106 THR A N 1
ATOM 812 C CA . THR A 1 106 ? 22.610 8.749 -59.094 1.00 84.94 106 THR A CA 1
ATOM 813 C C . THR A 1 106 ? 22.073 8.154 -57.790 1.00 84.94 106 THR A C 1
ATOM 815 O O . THR A 1 106 ? 21.217 8.748 -57.132 1.00 84.94 106 THR A O 1
ATOM 818 N N . ARG A 1 107 ? 22.618 7.004 -57.374 1.00 84.06 107 ARG A N 1
ATOM 819 C CA . ARG A 1 107 ? 22.383 6.400 -56.053 1.00 84.06 107 ARG A CA 1
ATOM 820 C C . ARG A 1 107 ? 23.534 6.732 -55.111 1.00 84.06 107 ARG A C 1
ATOM 822 O O . ARG A 1 107 ? 24.702 6.648 -55.491 1.00 84.06 107 ARG A O 1
ATOM 829 N N . ALA A 1 108 ? 23.214 7.110 -53.879 1.00 84.06 108 ALA A N 1
ATOM 830 C CA . ALA A 1 108 ? 24.215 7.462 -52.879 1.00 84.06 108 ALA A CA 1
ATOM 831 C C . ALA A 1 108 ? 23.704 7.239 -51.452 1.00 84.06 108 ALA A C 1
ATOM 833 O O . ALA A 1 108 ? 22.498 7.193 -51.193 1.00 84.06 108 ALA A O 1
ATOM 834 N N . MET A 1 109 ? 24.652 7.130 -50.525 1.00 83.56 109 MET A N 1
ATOM 835 C CA . MET A 1 109 ? 24.407 7.299 -49.099 1.00 83.56 109 MET A CA 1
ATOM 836 C C . MET A 1 109 ? 24.461 8.788 -48.771 1.00 83.56 109 MET A C 1
ATOM 838 O O . MET A 1 109 ? 25.420 9.459 -49.148 1.00 83.56 109 MET A O 1
ATOM 842 N N . PHE A 1 110 ? 23.483 9.293 -48.028 1.00 85.56 110 PHE A N 1
ATOM 843 C CA . PHE A 1 110 ? 23.433 10.672 -47.545 1.00 85.56 110 PHE A CA 1
ATOM 844 C C . PHE A 1 110 ? 23.393 10.665 -46.021 1.00 85.56 110 PHE A C 1
ATOM 846 O O . PHE A 1 110 ? 22.531 10.012 -45.438 1.00 85.56 110 PHE A O 1
ATOM 853 N N . SER A 1 111 ? 24.307 11.386 -45.371 1.00 81.56 111 SER A N 1
ATOM 854 C CA . SER A 1 111 ? 24.332 11.560 -43.919 1.00 81.56 111 SER A CA 1
ATOM 855 C C . SER A 1 111 ? 24.187 13.028 -43.547 1.00 81.56 111 SER A C 1
ATOM 857 O O . SER A 1 111 ? 24.946 13.872 -44.021 1.00 81.56 111 SER A O 1
ATOM 859 N N . GLY A 1 112 ? 23.233 13.337 -42.678 1.00 81.19 112 GLY A N 1
ATOM 860 C CA . GLY A 1 112 ? 22.989 14.703 -42.231 1.00 81.19 112 GLY A CA 1
ATOM 861 C C . GLY A 1 112 ? 21.896 14.787 -41.177 1.00 81.19 112 GLY A C 1
ATOM 862 O O . GLY A 1 112 ? 21.241 13.796 -40.853 1.00 81.19 112 GLY A O 1
ATOM 863 N N . LYS A 1 113 ? 21.703 15.989 -40.631 1.00 79.75 113 LYS A N 1
ATOM 864 C CA . LYS A 1 113 ? 20.643 16.256 -39.658 1.00 79.75 113 LYS A CA 1
ATOM 865 C C . LYS A 1 113 ? 19.301 16.457 -40.363 1.00 79.75 113 LYS A C 1
ATOM 867 O O . LYS A 1 113 ? 19.222 17.276 -41.281 1.00 79.75 113 LYS A O 1
ATOM 872 N N . VAL A 1 114 ? 18.264 15.747 -39.923 1.00 82.44 114 VAL A N 1
ATOM 873 C CA . VAL A 1 114 ? 16.893 15.933 -40.417 1.00 82.44 114 VAL A CA 1
ATOM 874 C C . VAL A 1 114 ? 16.327 17.233 -39.856 1.00 82.44 114 VAL A C 1
ATOM 876 O O . VAL A 1 114 ? 16.266 17.427 -38.645 1.00 82.44 114 VAL A O 1
ATOM 879 N N . SER A 1 115 ? 15.912 18.126 -40.747 1.00 80.75 115 SER A N 1
ATOM 880 C CA . SER A 1 115 ? 15.288 19.412 -40.423 1.00 80.75 115 SER A CA 1
ATOM 881 C C . SER A 1 115 ? 14.047 19.627 -41.286 1.00 80.75 115 SER A C 1
ATOM 883 O O . SER A 1 115 ? 13.876 18.963 -42.310 1.00 80.75 115 SER A O 1
ATOM 885 N N . VAL A 1 116 ? 13.181 20.559 -40.894 1.00 82.06 116 VAL A N 1
ATOM 886 C CA . VAL A 1 116 ? 12.007 20.946 -41.683 1.00 82.06 116 VAL A CA 1
ATOM 887 C C . VAL A 1 116 ? 12.190 22.375 -42.168 1.00 82.06 116 VAL A C 1
ATOM 889 O O . VAL A 1 116 ? 12.493 23.264 -41.385 1.00 82.06 116 VAL A O 1
ATOM 892 N N . PHE A 1 117 ? 11.973 22.622 -43.457 1.00 74.56 117 PHE A N 1
ATOM 893 C CA . PHE A 1 117 ? 11.926 23.978 -43.998 1.00 74.56 117 PHE A CA 1
ATOM 894 C C . PHE A 1 117 ? 10.764 24.105 -44.976 1.00 74.56 117 PHE A C 1
ATOM 896 O O . PHE A 1 117 ? 10.558 23.247 -45.831 1.00 74.56 117 PHE A O 1
ATOM 903 N N . ASN A 1 118 ? 9.961 25.163 -44.828 1.00 74.06 118 ASN A N 1
ATOM 904 C CA . ASN A 1 118 ? 8.759 25.400 -45.636 1.00 7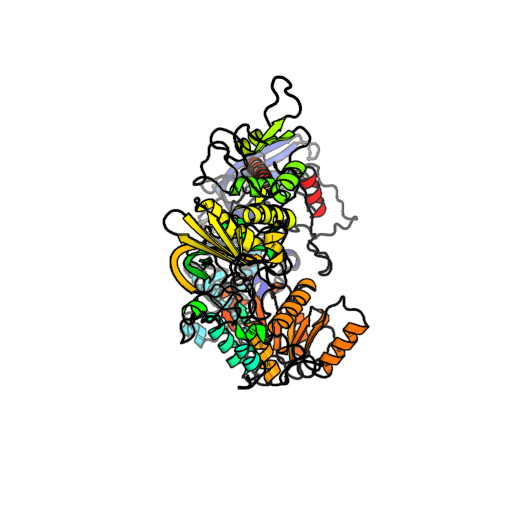4.06 118 ASN A CA 1
ATOM 905 C C . ASN A 1 118 ? 7.841 24.154 -45.763 1.00 74.06 118 ASN A C 1
ATOM 907 O O . ASN A 1 118 ? 7.400 23.790 -46.854 1.00 74.06 118 ASN A O 1
ATOM 911 N N . ARG A 1 119 ? 7.596 23.469 -44.632 1.00 74.31 119 ARG A N 1
ATOM 912 C CA . ARG A 1 119 ? 6.818 22.212 -44.523 1.00 74.31 119 ARG A CA 1
ATOM 913 C C . ARG A 1 119 ? 7.357 21.028 -45.348 1.00 74.31 119 ARG A C 1
ATOM 915 O O . ARG A 1 119 ? 6.607 20.102 -45.643 1.00 74.31 119 ARG A O 1
ATOM 922 N N . ARG A 1 120 ? 8.641 21.032 -45.715 1.00 77.94 120 ARG A N 1
ATOM 923 C CA . ARG A 1 120 ? 9.327 19.902 -46.359 1.00 77.94 120 ARG A CA 1
ATOM 924 C C . ARG A 1 120 ? 10.469 19.410 -45.486 1.00 77.94 120 ARG A C 1
ATOM 926 O O . ARG A 1 120 ? 11.179 20.216 -44.889 1.00 77.94 120 ARG A O 1
ATOM 933 N N . LEU A 1 121 ? 10.650 18.093 -45.445 1.00 83.94 121 LEU A N 1
ATOM 934 C CA . LEU A 1 121 ? 11.817 17.489 -44.814 1.00 83.94 121 LEU A CA 1
ATOM 935 C C . LEU A 1 121 ? 13.059 17.798 -45.652 1.00 83.94 121 LEU A C 1
ATOM 937 O O . LEU A 1 121 ? 13.034 17.659 -46.882 1.00 83.94 121 LEU A O 1
ATOM 941 N N . GLN A 1 122 ? 14.147 18.184 -44.991 1.00 88.25 122 GLN A N 1
ATOM 942 C CA . GLN A 1 122 ? 15.420 18.435 -45.644 1.00 88.25 122 GLN A CA 1
ATOM 943 C C . GLN A 1 122 ? 16.641 18.019 -44.810 1.00 88.25 122 GLN A C 1
ATOM 945 O O . GLN A 1 122 ? 16.631 18.078 -43.578 1.00 88.25 122 GLN A O 1
ATOM 950 N N . LEU A 1 123 ? 17.730 17.687 -45.505 1.00 86.25 123 LEU A N 1
ATOM 951 C CA . LEU A 1 123 ? 19.083 17.664 -44.953 1.00 86.25 123 LEU A CA 1
ATOM 952 C C . LEU A 1 123 ? 19.826 18.917 -45.437 1.00 86.25 123 LEU A C 1
ATOM 954 O O . LEU A 1 123 ? 20.015 19.115 -46.641 1.00 86.25 123 LEU A O 1
ATOM 958 N N . ALA A 1 124 ? 20.262 19.764 -44.507 1.00 83.00 124 ALA A N 1
ATOM 959 C CA . ALA A 1 124 ? 21.114 20.911 -44.810 1.00 83.00 124 ALA A CA 1
ATOM 960 C C . ALA A 1 124 ? 22.590 20.483 -44.795 1.00 83.00 124 ALA A C 1
ATOM 962 O O . ALA A 1 124 ? 23.057 19.916 -43.810 1.00 83.00 124 ALA A O 1
ATOM 963 N N . HIS A 1 125 ? 23.319 20.750 -45.884 1.00 81.00 125 HIS A N 1
ATOM 964 C CA . HIS A 1 125 ? 24.724 20.359 -46.077 1.00 81.00 125 HIS A CA 1
ATOM 965 C C . HIS A 1 125 ? 25.060 18.893 -45.698 1.00 81.00 125 HIS A C 1
ATOM 967 O O . HIS A 1 125 ? 26.021 18.661 -44.961 1.00 81.00 125 HIS A O 1
ATOM 973 N N . PRO A 1 126 ? 24.315 17.885 -46.195 1.00 86.06 126 PRO A N 1
ATOM 974 C CA . PRO A 1 126 ? 24.622 16.490 -45.910 1.00 86.06 126 PRO A CA 1
ATOM 975 C C . PRO A 1 126 ? 25.967 16.085 -46.522 1.00 86.06 126 PRO A C 1
ATOM 977 O O . PRO A 1 126 ? 26.292 16.441 -47.659 1.00 86.06 126 PRO A O 1
ATOM 980 N N . ALA A 1 127 ? 26.722 15.274 -45.790 1.00 82.19 127 ALA A N 1
ATOM 981 C CA . ALA A 1 127 ? 27.807 14.499 -46.368 1.00 82.19 127 ALA A CA 1
ATOM 982 C C . ALA A 1 127 ? 27.212 13.360 -47.216 1.00 82.19 127 ALA A C 1
ATOM 984 O O . ALA A 1 127 ? 26.130 12.857 -46.909 1.00 82.19 127 ALA A O 1
ATOM 985 N N . TYR A 1 128 ? 27.899 12.935 -48.276 1.00 85.50 128 TYR A N 1
ATOM 986 C CA . TYR A 1 128 ? 27.437 11.830 -49.119 1.00 85.50 128 TYR A CA 1
ATOM 987 C C . TYR A 1 128 ? 28.593 10.983 -49.646 1.00 85.50 128 TYR A C 1
ATOM 989 O O . TYR A 1 128 ? 29.697 11.488 -49.851 1.00 85.50 128 TYR A O 1
ATOM 997 N N . GLU A 1 129 ? 28.298 9.711 -49.900 1.00 83.12 129 GLU A N 1
ATOM 998 C CA . GLU A 1 129 ? 29.187 8.735 -50.532 1.00 83.12 129 GLU A CA 1
ATOM 999 C C . GLU A 1 129 ? 28.420 8.077 -51.694 1.00 83.12 129 GLU A C 1
ATOM 1001 O O . GLU A 1 129 ? 27.295 7.604 -51.515 1.00 83.12 129 GLU A O 1
ATOM 1006 N N . LEU A 1 130 ? 28.990 8.086 -52.902 1.00 83.81 130 LEU A N 1
ATOM 1007 C CA . LEU A 1 130 ? 28.328 7.560 -54.101 1.00 83.81 130 LEU A CA 1
ATOM 1008 C C . LEU A 1 130 ? 28.320 6.025 -54.102 1.00 83.81 130 LEU A C 1
ATOM 1010 O O . LEU A 1 130 ? 29.359 5.399 -53.901 1.00 83.81 130 LEU A O 1
ATOM 1014 N N . LEU A 1 131 ? 27.169 5.421 -54.406 1.00 74.75 131 LEU A N 1
ATOM 1015 C CA . LEU A 1 131 ? 27.022 3.972 -54.543 1.00 74.75 131 LEU A CA 1
ATOM 1016 C C . LEU A 1 131 ? 27.100 3.599 -56.027 1.00 74.75 131 LEU A C 1
ATOM 1018 O O . LEU A 1 131 ? 26.097 3.650 -56.739 1.00 74.75 131 LEU A O 1
ATOM 1022 N N . ARG A 1 132 ? 28.300 3.244 -56.502 1.00 66.25 132 ARG A N 1
ATOM 1023 C CA . ARG A 1 132 ? 28.502 2.799 -57.891 1.00 66.25 132 ARG A CA 1
ATOM 1024 C C . ARG A 1 132 ? 27.913 1.404 -58.133 1.00 66.25 132 ARG A C 1
ATOM 1026 O O . ARG A 1 132 ? 27.898 0.545 -57.238 1.00 66.25 132 ARG A O 1
ATOM 1033 N N . GLY A 1 133 ? 27.408 1.212 -59.353 1.00 52.00 133 GLY A N 1
ATOM 1034 C CA . GLY A 1 133 ? 26.864 -0.059 -59.830 1.00 52.00 133 GLY A CA 1
ATOM 1035 C C . GLY A 1 133 ? 27.927 -1.157 -59.895 1.00 52.00 133 GLY A C 1
ATOM 1036 O O . GLY A 1 133 ? 29.109 -0.902 -59.673 1.00 52.00 133 GLY A O 1
ATOM 1037 N N . ALA A 1 134 ? 27.501 -2.389 -60.171 1.00 44.75 134 ALA A N 1
ATOM 1038 C CA . ALA A 1 134 ? 28.425 -3.512 -60.343 1.00 44.75 134 ALA A CA 1
ATOM 1039 C C . ALA A 1 134 ? 29.222 -3.437 -61.662 1.00 44.75 134 ALA A C 1
ATOM 1041 O O . ALA A 1 134 ? 30.256 -4.082 -61.767 1.00 44.75 134 ALA A O 1
ATOM 1042 N N . ASP A 1 135 ? 28.770 -2.622 -62.622 1.00 42.75 135 ASP A N 1
ATOM 1043 C CA . ASP A 1 135 ? 29.274 -2.607 -64.003 1.00 42.75 135 ASP A CA 1
ATOM 1044 C C . ASP A 1 135 ? 30.412 -1.584 -64.257 1.00 42.75 135 ASP A C 1
ATOM 1046 O O . ASP A 1 135 ? 30.951 -1.517 -65.359 1.00 42.75 135 ASP A O 1
ATOM 1050 N N . ASP A 1 136 ? 30.801 -0.783 -63.253 1.00 43.75 136 ASP A N 1
ATOM 1051 C CA . ASP A 1 136 ? 31.900 0.198 -63.341 1.00 43.75 136 ASP A CA 1
ATOM 1052 C C . ASP A 1 136 ? 33.247 -0.412 -62.875 1.00 43.75 136 ASP A C 1
ATOM 1054 O O . ASP A 1 136 ? 33.774 -0.055 -61.818 1.00 43.75 136 ASP A O 1
ATOM 1058 N N . GLU A 1 137 ? 33.851 -1.309 -63.665 1.00 37.72 137 GLU A N 1
ATOM 1059 C CA . GLU A 1 137 ? 35.144 -1.959 -63.331 1.00 37.72 137 GLU A CA 1
ATOM 1060 C C . GLU A 1 137 ? 36.378 -1.017 -63.356 1.00 37.72 137 GLU A C 1
ATOM 1062 O O . GLU A 1 137 ? 37.496 -1.427 -63.049 1.00 37.72 137 GLU A O 1
ATOM 1067 N N . ALA A 1 138 ? 36.213 0.268 -63.688 1.00 40.19 138 ALA A N 1
ATOM 1068 C CA . ALA A 1 138 ? 37.312 1.202 -63.958 1.00 40.19 138 ALA A CA 1
ATOM 1069 C C . ALA A 1 138 ? 37.622 2.196 -62.812 1.00 40.19 138 ALA A C 1
ATOM 1071 O O . ALA A 1 138 ? 37.668 3.410 -63.034 1.00 40.19 138 ALA A O 1
ATOM 1072 N N . ALA A 1 139 ? 37.863 1.710 -61.585 1.00 36.91 139 ALA A N 1
ATOM 1073 C CA . ALA A 1 139 ? 38.589 2.467 -60.547 1.00 36.91 139 ALA A CA 1
ATOM 1074 C C . ALA A 1 139 ? 39.125 1.577 -59.405 1.00 36.91 139 ALA A C 1
ATOM 1076 O O . ALA A 1 139 ? 38.354 0.993 -58.644 1.00 36.91 139 ALA A O 1
ATOM 1077 N N . GLU A 1 140 ? 40.445 1.563 -59.202 1.00 35.69 140 GLU A N 1
ATOM 1078 C CA . GLU A 1 140 ? 41.094 0.892 -58.066 1.00 35.69 140 GLU A CA 1
ATOM 1079 C C . GLU A 1 140 ? 40.663 1.513 -56.719 1.00 35.69 140 GLU A C 1
ATOM 1081 O O . GLU A 1 140 ? 41.018 2.648 -56.402 1.00 35.69 140 GLU A O 1
ATOM 1086 N N . SER A 1 141 ? 39.845 0.785 -55.945 1.00 39.03 141 SER A N 1
ATOM 1087 C CA . SER A 1 141 ? 39.577 0.939 -54.486 1.00 39.03 141 SER A CA 1
ATOM 1088 C C . SER A 1 141 ? 38.329 0.164 -54.004 1.00 39.03 141 SER A C 1
ATOM 1090 O O . SER A 1 141 ? 37.982 0.206 -52.818 1.00 39.03 141 SER A O 1
ATOM 1092 N N . VAL A 1 142 ? 37.627 -0.545 -54.896 1.00 39.09 142 VAL A N 1
ATOM 1093 C CA . VAL A 1 142 ? 36.308 -1.146 -54.621 1.00 39.09 142 VAL A CA 1
ATOM 1094 C C . VAL A 1 142 ? 36.398 -2.562 -54.027 1.00 39.09 142 VAL A C 1
ATOM 1096 O O . VAL A 1 142 ? 35.866 -3.516 -54.577 1.00 39.09 142 VAL A O 1
ATOM 1099 N N . ASP A 1 143 ? 37.006 -2.684 -52.845 1.00 42.97 143 ASP A N 1
ATOM 1100 C CA . ASP A 1 143 ? 36.830 -3.855 -51.954 1.00 42.97 143 ASP A CA 1
ATOM 1101 C C . ASP A 1 143 ? 36.134 -3.464 -50.626 1.00 42.97 143 ASP A C 1
ATOM 1103 O O . ASP A 1 143 ? 36.022 -4.232 -49.672 1.00 42.97 143 ASP A O 1
ATOM 1107 N N . SER A 1 144 ? 35.639 -2.222 -50.538 1.00 48.94 144 SER A N 1
ATOM 1108 C CA . SER A 1 144 ? 35.057 -1.661 -49.306 1.00 48.94 144 SER A CA 1
ATOM 1109 C C . SER A 1 144 ? 33.580 -1.997 -49.065 1.00 48.94 144 SER A C 1
ATOM 1111 O O . SER A 1 144 ? 33.111 -1.862 -47.939 1.00 48.94 144 SER A O 1
ATOM 1113 N N . TRP A 1 145 ? 32.849 -2.465 -50.086 1.00 49.66 145 TRP A N 1
ATOM 1114 C CA . TRP A 1 145 ? 31.416 -2.807 -49.999 1.00 49.66 145 TRP A CA 1
ATOM 1115 C C . TRP A 1 145 ? 31.036 -3.980 -50.927 1.00 49.66 145 TRP A C 1
ATOM 1117 O O . TRP A 1 145 ? 30.060 -3.920 -51.676 1.00 49.66 145 TRP A O 1
ATOM 1127 N N . ALA A 1 146 ? 31.829 -5.056 -50.910 1.00 44.47 146 ALA A N 1
ATOM 1128 C CA . ALA A 1 146 ? 31.598 -6.246 -51.742 1.00 44.47 146 ALA A CA 1
ATOM 1129 C C . ALA A 1 146 ? 30.405 -7.127 -51.291 1.00 44.47 146 ALA A C 1
ATOM 1131 O O . ALA A 1 146 ? 30.023 -8.052 -52.002 1.00 44.47 146 ALA A O 1
ATOM 1132 N N . GLY A 1 147 ? 29.816 -6.867 -50.118 1.00 54.91 147 GLY A N 1
ATOM 1133 C CA . GLY A 1 147 ? 28.633 -7.585 -49.632 1.00 54.91 147 GLY A CA 1
ATOM 1134 C C . GLY A 1 147 ? 27.332 -7.115 -50.293 1.00 54.91 147 GLY A C 1
ATOM 1135 O O . GLY A 1 147 ? 27.196 -5.953 -50.678 1.00 54.91 147 GLY A O 1
ATOM 1136 N N . ALA A 1 148 ? 26.336 -8.004 -50.359 1.00 62.19 148 ALA A N 1
ATOM 1137 C CA . ALA A 1 148 ? 24.967 -7.647 -50.751 1.00 62.19 148 ALA A CA 1
ATOM 1138 C C . ALA A 1 148 ? 24.266 -6.737 -49.716 1.00 62.19 148 ALA A C 1
ATOM 1140 O O . ALA A 1 148 ? 23.234 -6.137 -50.016 1.00 62.19 148 ALA A O 1
ATOM 1141 N N . LEU A 1 149 ? 24.830 -6.638 -48.506 1.00 75.25 149 LEU A N 1
ATOM 1142 C CA . LEU A 1 149 ? 24.296 -5.924 -47.352 1.00 75.25 149 LEU A CA 1
ATOM 1143 C C . LEU A 1 149 ? 25.288 -4.848 -46.878 1.00 75.25 149 LEU A C 1
ATOM 1145 O O . LEU A 1 149 ? 26.469 -5.113 -46.660 1.00 75.25 149 LEU A O 1
ATOM 1149 N N . ILE A 1 150 ? 24.783 -3.627 -46.716 1.00 80.69 150 ILE A N 1
ATOM 1150 C CA . ILE A 1 150 ? 25.512 -2.403 -46.370 1.00 80.69 150 ILE A CA 1
ATOM 1151 C C . ILE A 1 150 ? 25.275 -2.113 -44.875 1.00 80.69 150 ILE A C 1
ATOM 1153 O O . ILE A 1 150 ? 24.184 -1.652 -44.528 1.00 80.69 150 ILE A O 1
ATOM 1157 N N . PRO A 1 151 ? 26.237 -2.375 -43.965 1.00 85.38 151 PRO A N 1
ATOM 1158 C CA . PRO A 1 151 ? 26.115 -2.006 -42.551 1.00 85.38 151 PRO A CA 1
ATOM 1159 C C . PRO A 1 151 ? 26.020 -0.485 -42.337 1.00 85.38 151 PRO A C 1
ATOM 1161 O O . PRO A 1 151 ? 26.868 0.287 -42.792 1.00 85.38 151 PRO A O 1
ATOM 1164 N N . ILE A 1 152 ? 25.008 -0.059 -41.577 1.00 85.12 152 ILE A N 1
ATOM 1165 C CA . ILE A 1 152 ? 24.796 1.330 -41.153 1.00 85.12 152 ILE A CA 1
ATOM 1166 C C . ILE A 1 152 ? 25.057 1.445 -39.648 1.00 85.12 152 ILE A C 1
ATOM 1168 O O . ILE A 1 152 ? 24.312 0.906 -38.828 1.00 85.12 152 ILE A O 1
ATOM 1172 N N . TYR A 1 153 ? 26.108 2.171 -39.285 1.00 88.19 153 TYR A N 1
ATOM 1173 C CA . TYR A 1 153 ? 26.579 2.348 -37.913 1.00 88.19 153 TYR A CA 1
ATOM 1174 C C . TYR A 1 153 ? 25.913 3.549 -37.223 1.00 88.19 153 TYR A C 1
ATOM 1176 O O . TYR A 1 153 ? 25.567 4.525 -37.896 1.00 88.19 153 TYR A O 1
ATOM 1184 N N . PRO A 1 154 ? 25.786 3.540 -35.881 1.00 83.31 154 PRO A N 1
ATOM 1185 C CA . PRO A 1 154 ? 25.530 4.757 -35.116 1.00 83.31 154 PRO A CA 1
ATOM 1186 C C . PRO A 1 154 ? 26.634 5.788 -35.402 1.00 83.31 154 PRO A C 1
ATOM 1188 O O . PRO A 1 154 ? 27.814 5.519 -35.175 1.00 83.31 154 PRO A O 1
ATOM 1191 N N . ALA A 1 155 ? 26.247 6.945 -35.938 1.00 83.75 155 ALA A N 1
ATOM 1192 C CA . ALA A 1 155 ? 27.139 7.978 -36.462 1.00 83.75 155 ALA A CA 1
ATOM 1193 C C . ALA A 1 155 ? 26.885 9.331 -35.780 1.00 83.75 155 ALA A C 1
ATOM 1195 O O . ALA A 1 155 ? 25.789 9.591 -35.287 1.00 83.75 155 ALA A O 1
ATOM 1196 N N . THR A 1 156 ? 27.872 10.229 -35.802 1.00 81.38 156 THR A N 1
ATOM 1197 C CA . THR A 1 156 ? 27.754 11.590 -35.247 1.00 81.38 156 THR A CA 1
ATOM 1198 C C . THR A 1 156 ? 27.949 12.645 -36.330 1.00 81.38 156 THR A C 1
ATOM 1200 O O . THR A 1 156 ? 28.465 12.360 -37.409 1.00 81.38 156 THR A O 1
ATOM 1203 N N . ALA A 1 157 ? 27.616 13.903 -36.029 1.00 73.38 157 ALA A N 1
ATOM 1204 C CA . ALA A 1 157 ? 27.840 15.030 -36.941 1.00 73.38 157 ALA A CA 1
ATOM 1205 C C . ALA A 1 157 ? 29.325 15.257 -37.321 1.00 73.38 157 ALA A C 1
ATOM 1207 O O . ALA A 1 157 ? 29.610 16.025 -38.238 1.00 73.38 157 ALA A O 1
ATOM 1208 N N . LYS A 1 158 ? 30.275 14.619 -36.619 1.00 80.94 158 LYS A N 1
ATOM 1209 C CA . LYS A 1 158 ? 31.717 14.665 -36.919 1.00 80.94 158 LYS A CA 1
ATOM 1210 C C . LYS A 1 158 ? 32.257 13.381 -37.560 1.00 80.94 158 LYS A C 1
ATOM 1212 O O . LYS A 1 158 ? 33.396 13.393 -38.026 1.00 80.94 158 LYS A O 1
ATOM 1217 N N . LEU A 1 159 ? 31.493 12.285 -37.544 1.00 82.38 159 LEU A N 1
ATOM 1218 C CA . LEU A 1 159 ? 31.946 10.974 -38.002 1.00 82.38 159 LEU A CA 1
ATOM 1219 C C . LEU A 1 159 ? 30.786 10.152 -38.580 1.00 82.38 159 LEU A C 1
ATOM 1221 O O . LEU A 1 159 ? 29.918 9.661 -37.861 1.00 82.38 159 LEU A O 1
ATOM 1225 N N . GLU A 1 160 ? 30.805 10.009 -39.899 1.00 85.38 160 GLU A N 1
ATOM 1226 C CA . GLU A 1 160 ? 29.766 9.412 -40.730 1.00 85.38 160 GLU A CA 1
ATOM 1227 C C . GLU A 1 160 ? 29.893 7.881 -40.805 1.00 85.38 160 GLU A C 1
ATOM 1229 O O . GLU A 1 160 ? 30.995 7.327 -40.742 1.00 85.38 160 GLU A O 1
ATOM 1234 N N . SER A 1 161 ? 28.769 7.187 -41.027 1.00 83.81 161 SER A N 1
ATOM 1235 C CA . SER A 1 161 ? 28.693 5.715 -41.006 1.00 83.81 161 SER A CA 1
ATOM 1236 C C . SER A 1 161 ? 29.721 5.019 -41.909 1.00 83.81 161 SER A C 1
ATOM 1238 O O . SER A 1 161 ? 30.271 3.994 -41.521 1.00 83.81 161 SER A O 1
ATOM 1240 N N . TRP A 1 162 ? 30.025 5.551 -43.099 1.00 83.88 162 TRP A N 1
ATOM 1241 C CA . TRP A 1 162 ? 31.018 4.935 -43.993 1.00 83.88 162 TRP A CA 1
ATOM 1242 C C . TRP A 1 162 ? 32.467 5.167 -43.547 1.00 83.88 162 TRP A C 1
ATOM 1244 O O . TRP A 1 162 ? 33.335 4.365 -43.885 1.00 83.88 162 TRP A O 1
ATOM 1254 N N . LYS A 1 163 ? 32.761 6.224 -42.775 1.00 85.44 163 LYS A N 1
ATOM 1255 C CA . LYS A 1 163 ? 34.085 6.390 -42.151 1.00 85.44 163 LYS A CA 1
ATOM 1256 C C . LYS A 1 163 ? 34.259 5.399 -41.006 1.00 85.44 163 LYS A C 1
ATOM 1258 O O . LYS A 1 163 ? 35.323 4.800 -40.908 1.00 85.44 163 LYS A O 1
ATOM 1263 N N . ILE A 1 164 ? 33.203 5.165 -40.222 1.00 88.00 164 ILE A N 1
ATOM 1264 C CA . ILE A 1 164 ? 33.167 4.097 -39.213 1.00 88.00 164 ILE A CA 1
ATOM 1265 C C . ILE A 1 164 ? 33.361 2.735 -39.892 1.00 88.00 164 ILE A C 1
ATOM 1267 O O . ILE A 1 164 ? 34.280 2.019 -39.519 1.00 88.00 164 ILE A O 1
ATOM 1271 N N . ALA A 1 165 ? 32.605 2.424 -40.951 1.00 87.31 165 ALA A N 1
ATOM 1272 C CA . ALA A 1 165 ? 32.745 1.177 -41.709 1.00 87.31 165 ALA A CA 1
ATOM 1273 C C . ALA A 1 165 ? 34.169 0.964 -42.259 1.00 87.31 165 ALA A C 1
ATOM 1275 O O . ALA A 1 165 ? 34.735 -0.110 -42.085 1.00 87.31 165 ALA A O 1
ATOM 1276 N N . LYS A 1 166 ? 34.797 1.996 -42.847 1.00 87.44 166 LYS A N 1
ATOM 1277 C CA . LYS A 1 166 ? 36.198 1.933 -43.317 1.00 87.44 166 LYS A CA 1
ATOM 1278 C C . LYS A 1 166 ? 37.185 1.704 -42.164 1.00 87.44 166 LYS A C 1
ATOM 1280 O O . LYS A 1 166 ? 38.137 0.938 -42.312 1.00 87.44 166 LYS A O 1
ATOM 1285 N N . SER A 1 167 ? 36.959 2.331 -41.007 1.00 90.50 167 SER A N 1
ATOM 1286 C CA . SER A 1 167 ? 37.768 2.114 -39.802 1.00 90.50 167 SER A CA 1
ATOM 1287 C C . SER A 1 167 ? 37.600 0.703 -39.235 1.00 90.50 167 SER A C 1
ATOM 1289 O O . SER A 1 167 ? 38.606 0.076 -38.918 1.00 90.50 167 SER A O 1
ATOM 1291 N N . VAL A 1 168 ? 36.369 0.180 -39.178 1.00 90.69 168 VAL A N 1
ATOM 1292 C CA . VAL A 1 168 ? 36.086 -1.219 -38.826 1.00 90.69 168 VAL A CA 1
ATOM 1293 C C . VAL A 1 168 ? 36.784 -2.152 -39.810 1.00 90.69 168 VAL A C 1
ATOM 1295 O O . VAL A 1 168 ? 37.523 -3.020 -39.376 1.00 90.69 168 VAL A O 1
ATOM 1298 N N . GLN A 1 169 ? 36.666 -1.937 -41.124 1.00 86.94 169 GLN A N 1
ATOM 1299 C CA . GLN A 1 169 ? 37.326 -2.768 -42.140 1.00 86.94 169 GLN A CA 1
ATOM 1300 C C . GLN A 1 169 ? 38.858 -2.781 -42.001 1.00 86.94 169 GLN A C 1
ATOM 1302 O O . GLN A 1 169 ? 39.482 -3.808 -42.248 1.00 86.94 169 GLN A O 1
ATOM 1307 N N . THR A 1 170 ? 39.462 -1.671 -41.561 1.00 89.44 170 THR A N 1
ATOM 1308 C CA . THR A 1 170 ? 40.909 -1.593 -41.288 1.00 89.44 170 THR A CA 1
ATOM 1309 C C . THR A 1 170 ? 41.337 -2.500 -40.133 1.00 89.44 170 THR A C 1
ATOM 1311 O O . THR A 1 170 ? 42.455 -3.006 -40.148 1.00 89.44 170 THR A O 1
ATOM 1314 N N . VAL A 1 171 ? 40.471 -2.703 -39.134 1.00 89.69 171 VAL A N 1
ATOM 1315 C CA . VAL A 1 171 ? 40.773 -3.526 -37.950 1.00 89.69 171 VAL A CA 1
ATOM 1316 C C . VAL A 1 171 ? 40.127 -4.913 -37.979 1.00 89.69 171 VAL A C 1
ATOM 1318 O O . VAL A 1 171 ? 40.550 -5.784 -37.234 1.00 89.69 171 VAL A O 1
ATOM 1321 N N . LEU A 1 172 ? 39.158 -5.165 -38.865 1.00 88.75 172 LEU A N 1
ATOM 1322 C CA . LEU A 1 172 ? 38.425 -6.432 -38.949 1.00 88.75 172 LEU A CA 1
ATOM 1323 C C . LEU A 1 172 ? 39.330 -7.677 -39.087 1.00 88.75 172 LEU A C 1
ATOM 1325 O O . LEU A 1 172 ? 38.965 -8.706 -38.530 1.00 88.75 172 LEU A O 1
ATOM 1329 N N . PRO A 1 173 ? 40.514 -7.638 -39.736 1.00 88.38 173 PRO A N 1
ATOM 1330 C CA . PRO A 1 173 ? 41.435 -8.777 -39.719 1.00 88.38 173 PRO A CA 1
ATOM 1331 C C . PRO A 1 173 ? 41.919 -9.192 -38.317 1.00 88.38 173 PRO A C 1
ATOM 1333 O O . PRO A 1 173 ? 42.144 -10.379 -38.096 1.00 88.38 173 PRO A O 1
ATOM 1336 N N . SER A 1 174 ? 42.022 -8.267 -37.349 1.00 88.06 174 SER A N 1
ATOM 1337 C CA . SER A 1 174 ? 42.447 -8.595 -35.974 1.00 88.06 174 SER A CA 1
ATOM 1338 C C . SER A 1 174 ? 41.359 -9.297 -35.154 1.00 88.06 174 SER A C 1
ATOM 1340 O O . SER A 1 174 ? 41.595 -9.672 -34.012 1.00 88.06 174 SER A O 1
ATOM 1342 N N . VAL A 1 175 ? 40.165 -9.511 -35.718 1.00 86.56 175 VAL A N 1
ATOM 1343 C CA . VAL A 1 175 ? 39.090 -10.300 -35.096 1.00 86.56 175 VAL A CA 1
ATOM 1344 C C . VAL A 1 175 ? 39.521 -11.749 -34.828 1.00 86.56 175 VAL A C 1
ATOM 1346 O O . VAL A 1 175 ? 39.009 -12.369 -33.903 1.00 86.56 175 VAL A O 1
ATOM 1349 N N . GLN A 1 176 ? 40.501 -12.281 -35.568 1.00 83.56 176 GLN A N 1
ATOM 1350 C CA . GLN A 1 176 ? 41.081 -13.607 -35.299 1.00 83.56 176 GLN A CA 1
ATOM 1351 C C . GLN A 1 176 ? 41.835 -13.689 -33.958 1.00 83.56 176 GLN A C 1
ATOM 1353 O O . GLN A 1 176 ? 42.020 -14.783 -33.436 1.00 83.56 176 GLN A O 1
ATOM 1358 N N . GLU A 1 177 ? 42.247 -12.552 -33.388 1.00 82.75 177 GLU A N 1
ATOM 1359 C CA . GLU A 1 177 ? 42.900 -12.468 -32.074 1.00 82.75 177 GLU A CA 1
ATOM 1360 C C . GLU A 1 177 ? 41.879 -12.388 -30.918 1.00 82.75 177 GLU A C 1
ATOM 1362 O O . GLU A 1 177 ? 42.266 -12.374 -29.748 1.00 82.75 177 GLU A O 1
ATOM 1367 N N . ALA A 1 178 ? 40.573 -12.326 -31.216 1.00 83.31 178 ALA A N 1
ATOM 1368 C CA . ALA A 1 178 ? 39.529 -12.261 -30.201 1.00 83.31 178 ALA A CA 1
ATOM 1369 C C . ALA A 1 178 ? 39.394 -13.604 -29.463 1.00 83.31 178 ALA A C 1
ATOM 1371 O O . ALA A 1 178 ? 39.002 -14.616 -30.044 1.00 83.31 178 ALA A O 1
ATOM 1372 N N . LEU A 1 179 ? 39.684 -13.593 -28.161 1.00 83.56 179 LEU A N 1
ATOM 1373 C CA . LEU A 1 179 ? 39.452 -14.730 -27.272 1.00 83.56 179 LEU A CA 1
ATOM 1374 C C . LEU A 1 179 ? 37.947 -14.969 -27.119 1.00 83.56 179 LEU A C 1
ATOM 1376 O O . LEU A 1 179 ? 37.226 -14.065 -26.702 1.00 83.56 179 LEU A O 1
ATOM 1380 N N . ASP A 1 180 ? 37.482 -16.181 -27.423 1.00 87.38 180 ASP A N 1
ATOM 1381 C CA . ASP A 1 180 ? 36.081 -16.555 -27.222 1.00 87.38 180 ASP A CA 1
ATOM 1382 C C . ASP A 1 180 ? 35.801 -16.762 -25.716 1.00 87.38 180 ASP A C 1
ATOM 1384 O O . ASP A 1 180 ? 36.447 -17.608 -25.089 1.00 87.38 180 ASP A O 1
ATOM 1388 N N . PRO A 1 181 ? 34.880 -15.998 -25.096 1.00 86.56 181 PRO A N 1
ATOM 1389 C CA . PRO A 1 181 ? 34.549 -16.166 -23.686 1.00 86.56 181 PRO A CA 1
ATOM 1390 C C . PRO A 1 181 ? 33.655 -17.385 -23.420 1.00 86.56 181 PRO A C 1
ATOM 1392 O O . PRO A 1 181 ? 33.526 -17.779 -22.261 1.00 86.56 181 PRO A O 1
ATOM 1395 N N . LEU A 1 182 ? 33.030 -17.988 -24.442 1.00 89.19 182 LEU A N 1
ATOM 1396 C CA . LEU A 1 182 ? 32.244 -19.212 -24.294 1.00 89.19 182 LEU A CA 1
ATOM 1397 C C . LEU A 1 182 ? 33.165 -20.440 -24.420 1.00 89.19 182 LEU A C 1
ATOM 1399 O O . LEU A 1 182 ? 33.852 -20.583 -25.429 1.00 89.19 182 LEU A O 1
ATOM 1403 N N . PRO A 1 183 ? 33.139 -21.387 -23.461 1.00 90.44 183 PRO A N 1
ATOM 1404 C CA . PRO A 1 183 ? 33.844 -22.658 -23.607 1.00 90.44 183 PRO A CA 1
ATOM 1405 C C . PRO A 1 183 ? 33.351 -23.442 -24.829 1.00 90.44 183 PRO A C 1
ATOM 1407 O O . PRO A 1 183 ? 32.140 -23.511 -25.066 1.00 90.44 183 PRO A O 1
ATOM 1410 N N . ASP A 1 184 ? 34.262 -24.110 -25.544 1.00 89.00 184 ASP A N 1
ATOM 1411 C CA . ASP A 1 184 ? 33.941 -24.873 -26.761 1.00 89.00 184 ASP A CA 1
ATOM 1412 C C . ASP A 1 184 ? 32.787 -25.864 -26.570 1.00 89.00 184 ASP A C 1
ATOM 1414 O O . ASP A 1 184 ? 31.873 -25.915 -27.385 1.00 89.00 184 ASP A O 1
ATOM 1418 N N . SER A 1 185 ? 32.745 -26.574 -25.439 1.00 90.50 185 SER A N 1
ATOM 1419 C CA . SER A 1 185 ? 31.670 -27.525 -25.125 1.00 90.50 185 SER A CA 1
ATOM 1420 C C . SER A 1 185 ? 30.280 -26.881 -25.025 1.00 90.50 185 SER A C 1
ATOM 1422 O O . SER A 1 185 ? 29.284 -27.506 -25.396 1.00 90.50 185 SER A O 1
ATOM 1424 N N . LEU A 1 186 ? 30.191 -25.632 -24.552 1.00 88.19 186 LEU A N 1
ATOM 1425 C CA . LEU A 1 186 ? 28.939 -24.873 -24.503 1.00 88.19 186 LEU A CA 1
ATOM 1426 C C . LEU A 1 186 ? 28.576 -24.322 -25.887 1.00 88.19 186 LEU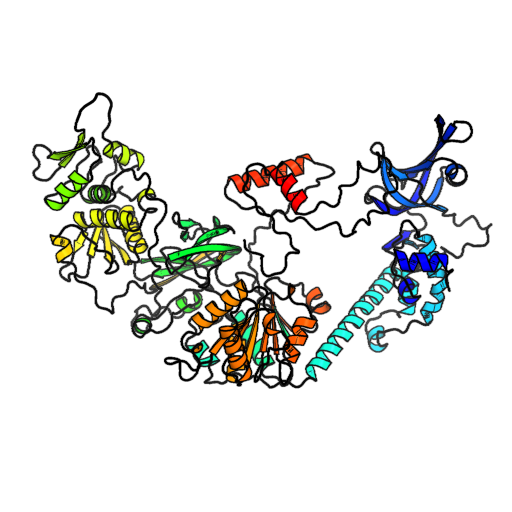 A C 1
ATOM 1428 O O . LEU A 1 186 ? 27.402 -24.331 -26.256 1.00 88.19 186 LEU A O 1
ATOM 1432 N N . ARG A 1 187 ? 29.579 -23.857 -26.639 1.00 92.06 187 ARG A N 1
ATOM 1433 C CA . ARG A 1 187 ? 29.438 -23.321 -27.996 1.00 92.06 187 ARG A CA 1
ATOM 1434 C C . ARG A 1 187 ? 28.943 -24.408 -28.962 1.00 92.06 187 ARG A C 1
ATOM 1436 O O . ARG A 1 187 ? 27.880 -24.250 -29.564 1.00 92.06 187 ARG A O 1
ATOM 1443 N N . ASP A 1 188 ? 29.640 -25.542 -29.021 1.00 89.62 188 ASP A N 1
ATOM 1444 C CA . ASP A 1 188 ? 29.309 -26.701 -29.861 1.00 89.62 188 ASP A CA 1
ATOM 1445 C C . ASP A 1 188 ? 27.968 -27.330 -29.452 1.00 89.62 188 ASP A C 1
ATOM 1447 O O . ASP A 1 188 ? 27.097 -27.548 -30.294 1.00 89.62 188 ASP A O 1
ATOM 1451 N N . GLY A 1 189 ? 27.738 -27.535 -28.147 1.00 89.19 189 GLY A N 1
ATOM 1452 C CA . GLY A 1 189 ? 26.486 -28.094 -27.617 1.00 89.19 189 GLY A CA 1
ATOM 1453 C C . GLY A 1 189 ? 25.241 -27.219 -27.833 1.00 89.19 189 GLY A C 1
ATOM 1454 O O . GLY A 1 189 ? 24.120 -27.671 -27.597 1.00 89.19 189 GLY A O 1
ATOM 1455 N N . ARG A 1 190 ? 25.417 -25.968 -28.277 1.00 87.25 190 ARG A N 1
ATOM 1456 C CA . ARG A 1 190 ? 24.344 -25.032 -28.649 1.00 87.25 190 ARG A CA 1
ATOM 1457 C C . ARG A 1 190 ? 24.298 -24.725 -30.149 1.00 87.25 190 ARG A C 1
ATOM 1459 O O . ARG A 1 190 ? 23.418 -23.972 -30.556 1.00 87.25 190 ARG A O 1
ATOM 1466 N N . GLY A 1 191 ? 25.208 -25.284 -30.954 1.00 89.94 191 GLY A N 1
ATOM 1467 C CA . GLY A 1 191 ? 25.326 -24.975 -32.383 1.00 89.94 191 GLY A CA 1
ATOM 1468 C C . GLY A 1 191 ? 25.700 -23.516 -32.663 1.00 89.94 191 GLY A C 1
ATOM 1469 O O . GLY A 1 191 ? 25.267 -22.958 -33.667 1.00 89.94 191 GLY A O 1
ATOM 1470 N N . LEU A 1 192 ? 26.443 -22.870 -31.758 1.00 92.38 192 LEU A N 1
ATOM 1471 C CA . LEU A 1 192 ? 26.834 -21.468 -31.894 1.00 92.38 192 LEU A CA 1
ATOM 1472 C C . LEU A 1 192 ? 28.142 -21.329 -32.684 1.00 92.38 192 LEU A C 1
ATOM 1474 O O . LEU A 1 192 ? 29.094 -22.086 -32.488 1.00 92.38 192 LEU A O 1
ATOM 1478 N N . ILE A 1 193 ? 28.206 -20.305 -33.534 1.00 93.81 193 ILE A N 1
ATOM 1479 C CA . ILE A 1 193 ? 29.439 -19.883 -34.210 1.00 93.81 193 ILE A CA 1
ATOM 1480 C C . ILE A 1 193 ? 30.453 -19.286 -33.215 1.00 93.81 193 ILE A C 1
ATOM 1482 O O . ILE A 1 193 ? 30.096 -18.928 -32.090 1.00 93.81 193 ILE A O 1
ATOM 1486 N N . SER A 1 194 ? 31.723 -19.178 -33.610 1.00 93.25 194 SER A N 1
ATOM 1487 C CA . SER A 1 194 ? 32.772 -18.578 -32.763 1.00 93.25 194 SER A CA 1
ATOM 1488 C C . SER A 1 194 ? 32.633 -17.053 -32.653 1.00 93.25 194 SER A C 1
ATOM 1490 O O . SER A 1 194 ? 32.027 -16.418 -33.520 1.00 93.25 194 SER A O 1
ATOM 1492 N N . LEU A 1 195 ? 33.210 -16.437 -31.612 1.00 92.38 195 LEU A N 1
ATOM 1493 C CA . LEU A 1 195 ? 33.256 -14.972 -31.496 1.00 92.38 195 LEU A CA 1
ATOM 1494 C C . LEU A 1 195 ? 33.915 -14.306 -32.720 1.00 92.38 195 LEU A C 1
ATOM 1496 O O . LEU A 1 195 ? 33.309 -13.371 -33.252 1.00 92.38 195 LEU A O 1
ATOM 1500 N N . PRO A 1 196 ? 35.073 -14.777 -33.238 1.00 93.38 196 PRO A N 1
ATOM 1501 C CA . PRO A 1 196 ? 35.646 -14.222 -34.459 1.00 93.38 196 PRO A CA 1
ATOM 1502 C C . PRO A 1 196 ? 34.698 -14.280 -35.664 1.00 93.38 196 PRO A C 1
ATOM 1504 O O . PRO A 1 196 ? 34.574 -13.313 -36.416 1.00 93.38 196 PRO A O 1
ATOM 1507 N N . GLU A 1 197 ? 33.980 -15.391 -35.837 1.00 92.50 197 GLU A N 1
ATOM 1508 C CA . GLU A 1 197 ? 33.014 -15.540 -36.926 1.00 92.50 197 GLU A CA 1
ATOM 1509 C C . GLU A 1 197 ? 31.798 -14.619 -36.740 1.00 92.50 197 GLU A C 1
ATOM 1511 O O . GLU A 1 197 ? 31.346 -14.002 -37.702 1.00 92.50 197 GLU A O 1
ATOM 1516 N N . ALA A 1 198 ? 31.301 -14.458 -35.510 1.00 94.25 198 ALA A N 1
ATOM 1517 C CA . ALA A 1 198 ? 30.186 -13.567 -35.200 1.00 94.25 198 ALA A CA 1
ATOM 1518 C C . ALA A 1 198 ? 30.540 -12.087 -35.413 1.00 94.25 198 ALA A C 1
ATOM 1520 O O . ALA A 1 198 ? 29.749 -11.352 -36.005 1.00 94.25 198 ALA A O 1
ATOM 1521 N N . LEU A 1 199 ? 31.733 -11.649 -34.999 1.00 93.38 199 LEU A N 1
ATOM 1522 C CA . LEU A 1 199 ? 32.224 -10.289 -35.247 1.00 93.38 199 LEU A CA 1
ATOM 1523 C C . LEU A 1 199 ? 32.470 -10.031 -36.744 1.00 93.38 199 LEU A C 1
ATOM 1525 O O . LEU A 1 199 ? 32.184 -8.942 -37.246 1.00 93.38 199 LEU A O 1
ATOM 1529 N N . LEU A 1 200 ? 32.929 -11.036 -37.497 1.00 92.38 200 LEU A N 1
ATOM 1530 C CA . LEU A 1 200 ? 33.029 -10.931 -38.952 1.00 92.38 200 LEU A CA 1
ATOM 1531 C C . LEU A 1 200 ? 31.638 -10.831 -39.595 1.00 92.38 200 LEU A C 1
ATOM 1533 O O . LEU A 1 200 ? 31.394 -9.901 -40.362 1.00 92.38 200 LEU A O 1
ATOM 1537 N N . LYS A 1 201 ? 30.706 -11.725 -39.246 1.00 92.44 201 LYS A N 1
ATOM 1538 C CA . LYS A 1 201 ? 29.338 -11.758 -39.787 1.00 92.44 201 LYS A CA 1
ATOM 1539 C C . LYS A 1 201 ? 28.502 -10.530 -39.403 1.00 92.44 201 LYS A C 1
ATOM 1541 O O . LYS A 1 201 ? 27.716 -10.070 -40.226 1.00 92.44 201 LYS A O 1
ATOM 1546 N N . ILE A 1 202 ? 28.683 -9.936 -38.216 1.00 93.62 202 ILE A N 1
ATOM 1547 C CA . ILE A 1 202 ? 27.952 -8.715 -37.825 1.00 93.62 202 ILE A CA 1
ATOM 1548 C C . ILE A 1 202 ? 28.441 -7.480 -38.597 1.00 93.62 202 ILE A C 1
ATOM 1550 O O . ILE A 1 202 ? 27.638 -6.595 -38.892 1.00 93.62 202 ILE A O 1
ATOM 1554 N N . HIS A 1 203 ? 29.724 -7.402 -38.962 1.00 92.00 203 HIS A N 1
ATOM 1555 C CA . HIS A 1 203 ? 30.278 -6.254 -39.691 1.00 92.00 203 HIS A CA 1
ATOM 1556 C C . HIS A 1 203 ? 30.337 -6.440 -41.212 1.00 92.00 203 HIS A C 1
ATOM 1558 O O . HIS A 1 203 ? 30.269 -5.453 -41.941 1.00 92.00 203 HIS A O 1
ATOM 1564 N N . ARG A 1 204 ? 30.429 -7.678 -41.706 1.00 89.12 204 ARG A N 1
ATOM 1565 C CA . ARG A 1 204 ? 30.479 -8.034 -43.133 1.00 89.12 204 ARG A CA 1
ATOM 1566 C C . ARG A 1 204 ? 29.573 -9.250 -43.431 1.00 89.12 204 ARG A C 1
ATOM 1568 O O . ARG A 1 204 ? 30.081 -10.297 -43.825 1.00 89.12 204 ARG A O 1
ATOM 1575 N N . PRO A 1 205 ? 28.242 -9.143 -43.253 1.00 88.81 205 PRO A N 1
ATOM 1576 C CA . PRO A 1 205 ? 27.322 -10.225 -43.599 1.00 88.81 205 PRO A CA 1
ATOM 1577 C C . PRO A 1 205 ? 27.231 -10.425 -45.117 1.00 88.81 205 PRO A C 1
ATOM 1579 O O . PRO A 1 205 ? 27.187 -9.457 -45.883 1.00 88.81 205 PRO A O 1
ATOM 1582 N N . HIS A 1 206 ? 27.126 -11.680 -45.556 1.00 84.69 206 HIS A N 1
ATOM 1583 C CA . HIS A 1 206 ? 26.814 -12.022 -46.946 1.00 84.69 206 HIS A CA 1
ATOM 1584 C C . HIS A 1 206 ? 25.303 -12.204 -47.148 1.00 84.69 206 HIS A C 1
ATOM 1586 O O . HIS A 1 206 ? 24.765 -11.876 -48.205 1.00 84.69 206 HIS A O 1
ATOM 1592 N N . THR A 1 207 ? 24.613 -12.683 -46.114 1.00 86.69 207 THR A N 1
ATOM 1593 C CA . THR A 1 207 ? 23.192 -13.029 -46.085 1.00 86.69 207 THR A CA 1
ATOM 1594 C C . THR A 1 207 ? 22.508 -12.459 -44.838 1.00 86.69 207 THR A C 1
ATOM 1596 O O . THR A 1 207 ? 23.157 -12.006 -43.895 1.00 86.69 207 THR A O 1
ATOM 1599 N N . LYS A 1 208 ? 21.169 -12.498 -44.796 1.00 85.38 208 LYS A N 1
ATOM 1600 C CA . LYS A 1 208 ? 20.421 -12.145 -43.575 1.00 85.38 208 LYS A CA 1
ATOM 1601 C C . LYS A 1 208 ? 20.609 -13.175 -42.454 1.00 85.38 208 LYS A C 1
ATOM 1603 O O . LYS A 1 208 ? 20.634 -12.774 -41.297 1.00 85.38 208 LYS A O 1
ATOM 1608 N N . ALA A 1 209 ? 20.822 -14.448 -42.799 1.00 89.62 209 ALA A N 1
ATOM 1609 C CA . ALA A 1 209 ? 21.116 -15.506 -41.834 1.00 89.62 209 ALA A CA 1
ATOM 1610 C C . ALA A 1 209 ? 22.419 -15.226 -41.064 1.00 89.62 209 ALA A C 1
ATOM 1612 O O . ALA A 1 209 ? 22.431 -15.341 -39.845 1.00 89.62 209 ALA A O 1
ATOM 1613 N N . ASP A 1 210 ? 23.466 -14.721 -41.732 1.00 91.31 210 ASP A N 1
ATOM 1614 C CA . ASP A 1 210 ? 24.720 -14.327 -41.063 1.00 91.31 210 ASP A CA 1
ATOM 1615 C C . ASP A 1 210 ? 24.490 -13.299 -39.941 1.00 91.31 210 ASP A C 1
ATOM 1617 O O . ASP A 1 210 ? 25.110 -13.374 -38.880 1.00 91.31 210 ASP A O 1
ATOM 1621 N N . ILE A 1 211 ? 23.579 -12.342 -40.161 1.00 91.19 211 ILE A N 1
ATOM 1622 C CA . ILE A 1 211 ? 23.213 -11.321 -39.169 1.00 91.19 211 ILE A CA 1
ATOM 1623 C C . ILE A 1 211 ? 22.459 -11.959 -37.996 1.00 91.19 211 ILE A C 1
ATOM 1625 O O . ILE A 1 211 ? 22.643 -11.543 -36.851 1.00 91.19 211 ILE A O 1
ATOM 1629 N N . GLU A 1 212 ? 21.594 -12.937 -38.260 1.00 91.44 212 GLU A N 1
ATOM 1630 C CA . GLU A 1 212 ? 20.826 -13.645 -37.233 1.00 91.44 212 GLU A CA 1
ATOM 1631 C C . GLU A 1 212 ? 21.728 -14.544 -36.378 1.00 91.44 212 GLU A C 1
ATOM 1633 O O . GLU A 1 212 ? 21.683 -14.423 -35.151 1.00 91.44 212 GLU A O 1
ATOM 1638 N N . ASP A 1 213 ? 22.617 -15.327 -36.997 1.00 92.44 213 ASP A N 1
ATOM 1639 C CA . ASP A 1 213 ? 23.640 -16.141 -36.327 1.00 92.44 213 ASP A CA 1
ATOM 1640 C C . ASP A 1 213 ? 24.554 -15.276 -35.450 1.00 92.44 213 ASP A C 1
ATOM 1642 O O . ASP A 1 213 ? 24.746 -15.552 -34.261 1.00 92.44 213 ASP A O 1
ATOM 1646 N N . ALA A 1 214 ? 25.085 -14.184 -36.012 1.00 93.94 214 ALA A N 1
ATOM 1647 C CA . ALA A 1 214 ? 25.951 -13.261 -35.290 1.00 93.94 214 ALA A CA 1
ATOM 1648 C C . ALA A 1 214 ? 25.224 -12.616 -34.106 1.00 93.94 214 ALA A C 1
ATOM 1650 O O . ALA A 1 214 ? 25.747 -12.594 -32.994 1.00 93.94 214 ALA A O 1
ATOM 1651 N N . ARG A 1 215 ? 23.984 -12.147 -34.296 1.00 93.94 215 ARG A N 1
ATOM 1652 C CA . ARG A 1 215 ? 23.167 -11.598 -33.201 1.00 93.94 215 ARG A CA 1
ATOM 1653 C C . ARG A 1 215 ? 22.833 -12.644 -32.144 1.00 93.94 215 ARG A C 1
ATOM 1655 O O . ARG A 1 215 ? 22.773 -12.290 -30.969 1.00 93.94 215 ARG A O 1
ATOM 1662 N N . ALA A 1 216 ? 22.593 -13.897 -32.523 1.00 91.00 216 ALA A N 1
ATOM 1663 C CA . ALA A 1 216 ? 22.361 -14.977 -31.573 1.00 91.00 216 ALA A CA 1
ATOM 1664 C C . ALA A 1 216 ? 23.621 -15.235 -30.732 1.00 91.00 216 ALA A C 1
ATOM 1666 O O . ALA A 1 216 ? 23.540 -15.221 -29.503 1.00 91.00 216 ALA A O 1
ATOM 1667 N N . ARG A 1 217 ? 24.790 -15.377 -31.372 1.00 92.44 217 ARG A N 1
ATOM 1668 C CA . ARG A 1 217 ? 26.073 -15.585 -30.685 1.00 92.44 217 ARG A CA 1
ATOM 1669 C C . ARG A 1 217 ? 26.474 -14.394 -29.810 1.00 92.44 217 ARG A C 1
ATOM 1671 O O . ARG A 1 217 ? 26.895 -14.621 -28.680 1.00 92.44 217 ARG A O 1
ATOM 1678 N N . LEU A 1 218 ? 26.324 -13.150 -30.264 1.00 92.44 218 LEU A N 1
ATOM 1679 C CA . LEU A 1 218 ? 26.708 -11.963 -29.482 1.00 92.44 218 LEU A CA 1
ATOM 1680 C C . LEU A 1 218 ? 25.790 -11.735 -28.267 1.00 92.44 218 LEU A C 1
ATOM 1682 O O . LEU A 1 218 ? 26.278 -11.408 -27.190 1.00 92.44 218 LEU A O 1
ATOM 1686 N N . LYS A 1 219 ? 24.484 -12.026 -28.374 1.00 90.62 219 LYS A N 1
ATOM 1687 C CA . LYS A 1 219 ? 23.577 -12.048 -27.205 1.00 90.62 219 LYS A CA 1
ATOM 1688 C C . LYS A 1 219 ? 23.977 -13.100 -26.171 1.00 90.62 219 LYS A C 1
ATOM 1690 O O . LYS A 1 219 ? 23.839 -12.863 -24.973 1.00 90.62 219 LYS A O 1
ATOM 1695 N N . TRP A 1 220 ? 24.439 -14.267 -26.627 1.00 90.81 220 TRP A N 1
ATOM 1696 C CA . TRP A 1 220 ? 24.984 -15.293 -25.737 1.00 90.81 220 TRP A CA 1
ATOM 1697 C C . TRP A 1 220 ? 26.273 -14.838 -25.050 1.00 90.81 220 TRP A C 1
ATOM 1699 O O . TRP A 1 220 ? 26.488 -15.244 -23.916 1.00 90.81 220 TRP A O 1
ATOM 1709 N N . ASP A 1 221 ? 27.076 -13.978 -25.681 1.00 88.12 221 ASP A N 1
ATOM 1710 C CA . ASP A 1 221 ? 28.269 -13.376 -25.075 1.00 88.12 221 ASP A CA 1
ATOM 1711 C C . ASP A 1 221 ? 27.906 -12.511 -23.864 1.00 88.12 221 ASP A C 1
ATOM 1713 O O . ASP A 1 221 ? 28.248 -12.836 -22.727 1.00 88.12 221 ASP A O 1
ATOM 1717 N N . GLU A 1 222 ? 27.094 -11.475 -24.100 1.00 86.06 222 GLU A N 1
ATOM 1718 C CA . GLU A 1 222 ? 26.636 -10.530 -23.077 1.00 86.06 222 GLU A CA 1
ATOM 1719 C C . GLU A 1 222 ? 25.941 -11.260 -21.918 1.00 86.06 222 GLU A C 1
ATOM 1721 O O . GLU A 1 222 ? 26.217 -11.000 -20.744 1.00 86.06 222 GLU A O 1
ATOM 1726 N N . ALA A 1 223 ? 25.072 -12.225 -22.242 1.00 85.94 223 ALA A N 1
ATOM 1727 C CA . ALA A 1 223 ? 24.391 -13.042 -21.250 1.00 85.94 223 ALA A CA 1
ATOM 1728 C C . ALA A 1 223 ? 25.359 -13.948 -20.474 1.00 85.94 223 ALA A C 1
ATOM 1730 O O . ALA A 1 223 ? 25.239 -14.043 -19.253 1.00 85.94 223 ALA A O 1
ATOM 1731 N N . PHE A 1 224 ? 26.311 -14.611 -21.137 1.00 87.81 224 PHE A N 1
ATOM 1732 C CA . PHE A 1 224 ? 27.247 -15.524 -20.482 1.00 87.81 224 PHE A CA 1
ATOM 1733 C C . PHE A 1 224 ? 28.225 -14.775 -19.578 1.00 87.81 224 PHE A C 1
ATOM 1735 O O . PHE A 1 224 ? 28.348 -15.135 -18.410 1.00 87.81 224 PHE A O 1
ATOM 1742 N N . VAL A 1 225 ? 28.853 -13.697 -20.058 1.00 86.00 225 VAL A N 1
ATOM 1743 C CA . VAL A 1 225 ? 29.779 -12.874 -19.263 1.00 86.00 225 VAL A CA 1
ATOM 1744 C C . VAL A 1 225 ? 29.080 -12.322 -18.019 1.00 86.00 225 VAL A C 1
ATOM 1746 O O . VAL A 1 225 ? 29.606 -12.444 -16.909 1.00 86.00 225 VAL A O 1
ATOM 1749 N N . LEU A 1 226 ? 27.860 -11.796 -18.169 1.00 82.56 226 LEU A N 1
ATOM 1750 C CA . LEU A 1 226 ? 27.077 -11.284 -17.046 1.00 82.56 226 LEU A CA 1
ATOM 1751 C C . LEU A 1 226 ? 26.665 -12.394 -16.067 1.00 82.56 226 LEU A C 1
ATOM 1753 O O . LEU A 1 226 ? 26.839 -12.242 -14.858 1.00 82.56 226 LEU A O 1
ATOM 1757 N N . GLN A 1 227 ? 26.162 -13.531 -16.559 1.00 83.81 227 GLN A N 1
ATOM 1758 C CA . GLN A 1 227 ? 25.778 -14.651 -15.695 1.00 83.81 227 GLN A CA 1
ATOM 1759 C C . GLN A 1 227 ? 26.983 -15.297 -15.003 1.00 83.81 227 GLN A C 1
ATOM 1761 O O . GLN A 1 227 ? 26.850 -15.708 -13.854 1.00 83.81 227 GLN A O 1
ATOM 1766 N N . VAL A 1 228 ? 28.163 -15.337 -15.630 1.00 86.31 228 VAL A N 1
ATOM 1767 C CA . VAL A 1 228 ? 29.410 -15.789 -14.994 1.00 86.31 228 VAL A CA 1
ATOM 1768 C C . VAL A 1 228 ? 29.872 -14.796 -13.931 1.00 86.31 228 VAL A C 1
ATOM 1770 O O . VAL A 1 228 ? 30.270 -15.229 -12.853 1.00 86.31 228 VAL A O 1
ATOM 1773 N N . ALA A 1 229 ? 29.780 -13.483 -14.163 1.00 82.69 229 ALA A N 1
ATOM 1774 C CA . ALA A 1 229 ? 30.083 -12.485 -13.135 1.00 82.69 229 ALA A CA 1
ATOM 1775 C C . ALA A 1 229 ? 29.152 -12.627 -11.913 1.00 82.69 229 ALA A C 1
ATOM 1777 O O . ALA A 1 229 ? 29.625 -12.691 -10.777 1.00 82.69 229 ALA A O 1
ATOM 1778 N N . LEU A 1 230 ? 27.844 -12.778 -12.143 1.00 77.69 230 LEU A N 1
ATOM 1779 C CA . LEU A 1 230 ? 26.843 -12.999 -11.092 1.00 77.69 230 LEU A CA 1
ATOM 1780 C C . LEU A 1 230 ? 27.004 -14.361 -10.399 1.00 77.69 230 LEU A C 1
ATOM 1782 O O . LEU A 1 230 ? 26.841 -14.454 -9.185 1.00 77.69 230 LEU A O 1
ATOM 1786 N N . ALA A 1 231 ? 27.353 -15.422 -11.130 1.00 80.38 231 ALA A N 1
ATOM 1787 C CA . ALA A 1 231 ? 27.637 -16.739 -10.558 1.00 80.38 231 ALA A CA 1
ATOM 1788 C C . ALA A 1 231 ? 28.932 -16.738 -9.735 1.00 80.38 231 ALA A C 1
ATOM 1790 O O . ALA A 1 231 ? 28.970 -17.348 -8.672 1.00 80.38 231 ALA A O 1
ATOM 1791 N N . ARG A 1 232 ? 29.970 -16.007 -10.166 1.00 82.44 232 ARG A N 1
ATOM 1792 C CA . ARG A 1 232 ? 31.189 -15.781 -9.374 1.00 82.44 232 ARG A CA 1
ATOM 1793 C C . ARG A 1 232 ? 30.895 -14.985 -8.107 1.00 82.44 232 ARG A C 1
ATOM 1795 O O . ARG A 1 232 ? 31.449 -15.336 -7.071 1.00 82.44 232 ARG A O 1
ATOM 1802 N N . ARG A 1 233 ? 30.019 -13.970 -8.163 1.00 75.38 233 ARG A N 1
ATOM 1803 C CA . ARG A 1 233 ? 29.569 -13.232 -6.969 1.00 75.38 233 ARG A CA 1
ATOM 1804 C C . ARG A 1 233 ? 28.815 -14.151 -6.007 1.00 75.38 233 ARG A C 1
ATOM 1806 O O . ARG A 1 233 ? 29.245 -14.280 -4.871 1.00 75.38 233 ARG A O 1
ATOM 1813 N N . ARG A 1 234 ? 27.799 -14.883 -6.485 1.00 72.94 234 ARG A N 1
ATOM 1814 C CA . ARG A 1 234 ? 27.063 -15.880 -5.680 1.00 72.94 234 ARG A CA 1
ATOM 1815 C C . ARG A 1 234 ? 27.971 -16.957 -5.092 1.00 72.94 234 ARG A C 1
ATOM 1817 O O . ARG A 1 234 ? 27.804 -17.313 -3.937 1.00 72.94 234 ARG A O 1
ATOM 1824 N N . HIS A 1 235 ? 28.946 -17.455 -5.852 1.00 78.94 235 HIS A N 1
ATOM 1825 C CA . HIS A 1 235 ? 29.915 -18.422 -5.341 1.00 78.94 235 HIS A CA 1
ATOM 1826 C C . HIS A 1 235 ? 30.807 -17.805 -4.258 1.00 78.94 235 HIS A C 1
ATOM 1828 O O . HIS A 1 235 ? 30.980 -18.421 -3.216 1.00 78.94 235 HIS A O 1
ATOM 1834 N N . ALA A 1 236 ? 31.326 -16.591 -4.464 1.00 77.94 236 ALA A N 1
ATOM 1835 C CA . ALA A 1 236 ? 32.132 -15.892 -3.466 1.00 77.94 236 ALA A CA 1
ATOM 1836 C C . ALA A 1 236 ? 31.336 -15.594 -2.183 1.00 77.94 236 ALA A C 1
ATOM 1838 O O . ALA A 1 236 ? 31.830 -15.884 -1.099 1.00 77.94 236 ALA A O 1
ATOM 1839 N N . ASP A 1 237 ? 30.100 -15.096 -2.299 1.00 70.81 237 ASP A N 1
ATOM 1840 C CA . ASP A 1 237 ? 29.204 -14.877 -1.158 1.00 70.81 237 ASP A CA 1
ATOM 1841 C C . ASP A 1 237 ? 28.859 -16.204 -0.451 1.00 70.81 237 ASP A C 1
ATOM 1843 O O . ASP A 1 237 ? 28.892 -16.258 0.773 1.00 70.81 237 ASP A O 1
ATOM 1847 N N . ALA A 1 238 ? 28.649 -17.306 -1.182 1.00 70.94 238 ALA A N 1
ATOM 1848 C CA . ALA A 1 238 ? 28.435 -18.641 -0.607 1.00 70.94 238 ALA A CA 1
ATOM 1849 C C . ALA A 1 238 ? 29.693 -19.275 0.031 1.00 70.94 238 ALA A C 1
ATOM 1851 O O . ALA A 1 238 ? 29.581 -20.298 0.703 1.00 70.94 238 ALA A O 1
ATOM 1852 N N . GLN A 1 239 ? 30.888 -18.710 -0.185 1.00 79.12 239 GLN A N 1
ATOM 1853 C CA . GLN A 1 239 ? 32.110 -19.057 0.559 1.00 79.12 239 GLN A CA 1
ATOM 1854 C C . GLN A 1 239 ? 32.331 -18.152 1.785 1.00 79.12 239 GLN A C 1
ATOM 1856 O O . GLN A 1 239 ? 33.240 -18.418 2.574 1.00 79.12 239 GLN A O 1
ATOM 1861 N N . LEU A 1 240 ? 31.542 -17.085 1.969 1.00 80.44 240 LEU A N 1
ATOM 1862 C CA . LEU A 1 240 ? 31.605 -16.280 3.187 1.00 80.44 240 LEU A CA 1
ATOM 1863 C C . LEU A 1 240 ? 30.922 -17.041 4.335 1.00 80.44 240 LEU A C 1
ATOM 1865 O O . LEU A 1 240 ? 29.789 -17.490 4.166 1.00 80.44 240 LEU A O 1
ATOM 1869 N N . PRO A 1 241 ? 31.556 -17.161 5.514 1.00 82.50 241 PRO A N 1
ATOM 1870 C CA . PRO A 1 241 ? 30.928 -17.796 6.664 1.00 82.50 241 PRO A CA 1
ATOM 1871 C C . PRO A 1 241 ? 29.876 -16.865 7.278 1.00 82.50 241 PRO A C 1
ATOM 1873 O O . PRO A 1 241 ? 30.189 -15.723 7.620 1.00 82.50 241 PRO A O 1
ATOM 1876 N N . ALA A 1 242 ? 28.662 -17.371 7.483 1.00 84.94 242 ALA A N 1
ATOM 1877 C CA . ALA A 1 242 ? 27.618 -16.729 8.277 1.00 84.94 242 ALA A CA 1
ATOM 1878 C C . ALA A 1 242 ? 27.164 -17.638 9.427 1.00 84.94 242 ALA A C 1
ATOM 1880 O O . ALA A 1 242 ? 27.171 -18.864 9.327 1.00 84.94 242 ALA A O 1
ATOM 1881 N N . ALA A 1 243 ? 26.742 -17.029 10.532 1.00 87.06 243 ALA A N 1
ATOM 1882 C CA . ALA A 1 243 ? 26.197 -17.753 11.670 1.00 87.06 243 ALA A CA 1
ATOM 1883 C C . ALA A 1 243 ? 24.747 -18.156 11.383 1.00 87.06 243 ALA A C 1
ATOM 1885 O O . ALA A 1 243 ? 23.883 -17.285 11.330 1.00 87.06 243 ALA A O 1
ATOM 1886 N N . ALA A 1 244 ? 24.483 -19.459 11.261 1.00 90.12 244 ALA A N 1
ATOM 1887 C CA . ALA A 1 244 ? 23.153 -20.005 10.997 1.00 90.12 244 ALA A CA 1
ATOM 1888 C C . ALA A 1 244 ? 22.106 -19.567 12.045 1.00 90.12 244 ALA A C 1
ATOM 1890 O O . ALA A 1 244 ? 22.167 -19.938 13.221 1.00 90.12 244 ALA A O 1
ATOM 1891 N N . ARG A 1 245 ? 21.097 -18.814 11.600 1.00 91.50 245 ARG A N 1
ATOM 1892 C CA . ARG A 1 245 ? 20.024 -18.217 12.408 1.00 91.50 245 ARG A CA 1
ATOM 1893 C C . ARG A 1 245 ? 18.758 -19.078 12.363 1.00 91.50 245 ARG A C 1
ATOM 1895 O O . ARG A 1 245 ? 17.798 -18.785 11.655 1.00 91.50 245 ARG A O 1
ATOM 1902 N N . LYS A 1 246 ? 18.758 -20.174 13.126 1.00 88.56 246 LYS A N 1
ATOM 1903 C CA . LYS A 1 246 ? 17.600 -21.081 13.241 1.00 88.56 246 LYS A CA 1
ATOM 1904 C C . LYS A 1 246 ? 16.573 -20.544 14.254 1.00 88.56 246 LYS A C 1
ATOM 1906 O O . LYS A 1 246 ? 16.970 -20.283 15.393 1.00 88.56 246 LYS A O 1
ATOM 1911 N N . PRO A 1 247 ? 15.274 -20.442 13.899 1.00 83.50 247 PRO A N 1
ATOM 1912 C CA . PRO A 1 247 ? 14.212 -20.168 14.865 1.00 83.50 247 PRO A CA 1
ATOM 1913 C C . PRO A 1 247 ? 14.230 -21.168 16.026 1.00 83.50 247 PRO A C 1
ATOM 1915 O O . PRO A 1 247 ? 14.405 -22.371 15.811 1.00 83.50 247 PRO A O 1
ATOM 1918 N N . LYS A 1 248 ? 14.018 -20.692 17.257 1.00 85.25 248 LYS A N 1
ATOM 1919 C CA . LYS A 1 248 ? 13.875 -21.572 18.425 1.00 85.25 248 LYS A CA 1
ATOM 1920 C C . LYS A 1 248 ? 12.414 -22.017 18.563 1.00 85.25 248 LYS A C 1
ATOM 1922 O O . LYS A 1 248 ? 11.542 -21.156 18.491 1.00 85.25 248 LYS A O 1
ATOM 1927 N N . PRO A 1 249 ? 12.127 -23.310 18.826 1.00 77.31 249 PRO A N 1
ATOM 1928 C CA . PRO A 1 249 ? 10.757 -23.790 19.021 1.00 77.31 249 PRO A CA 1
ATOM 1929 C C . PRO A 1 249 ? 9.974 -23.006 20.079 1.00 77.31 249 PRO A C 1
ATOM 1931 O O . PRO A 1 249 ? 8.816 -22.689 19.841 1.00 77.31 249 PRO A O 1
ATOM 1934 N N . ASP A 1 250 ? 10.626 -22.611 21.174 1.00 81.00 250 ASP A N 1
ATOM 1935 C CA . ASP A 1 250 ? 10.043 -21.818 22.268 1.00 81.00 250 ASP A CA 1
ATOM 1936 C C . ASP A 1 250 ? 10.546 -20.356 22.270 1.00 81.00 250 ASP A C 1
ATOM 1938 O O . ASP A 1 250 ? 10.676 -19.723 23.316 1.00 81.00 250 ASP A O 1
ATOM 1942 N N . GLY A 1 251 ? 10.911 -19.829 21.096 1.00 84.56 251 GLY A N 1
ATOM 1943 C CA . GLY A 1 251 ? 11.487 -18.493 20.938 1.00 84.56 251 GLY A CA 1
ATOM 1944 C C . GLY A 1 251 ? 10.480 -17.337 20.968 1.00 84.56 251 GLY A C 1
ATOM 1945 O O . GLY A 1 251 ? 9.264 -17.522 20.965 1.00 84.56 251 GLY A O 1
ATOM 1946 N N . LEU A 1 252 ? 11.014 -16.118 20.924 1.00 87.81 252 LEU A N 1
ATOM 1947 C CA . LEU A 1 252 ? 10.324 -14.859 20.668 1.00 87.81 252 LEU A CA 1
ATOM 1948 C C . LEU A 1 252 ? 9.510 -14.901 19.369 1.00 87.81 252 LEU A C 1
ATOM 1950 O O . LEU A 1 252 ? 8.411 -14.353 19.362 1.00 87.81 252 LEU A O 1
ATOM 1954 N N . LEU A 1 253 ? 9.980 -15.567 18.300 1.00 89.50 253 LEU A N 1
ATOM 1955 C CA . LEU A 1 253 ? 9.164 -15.769 17.097 1.00 89.50 253 LEU A CA 1
ATOM 1956 C C . LEU A 1 253 ? 7.948 -16.648 17.398 1.00 89.50 253 LEU A C 1
ATOM 1958 O O . LEU A 1 253 ? 6.852 -16.292 16.987 1.00 89.50 253 LEU A O 1
ATOM 1962 N N . THR A 1 254 ? 8.090 -17.745 18.146 1.00 88.19 254 THR A N 1
ATOM 1963 C CA . THR A 1 254 ? 6.939 -18.582 18.529 1.00 88.19 254 THR A CA 1
ATOM 1964 C C . THR A 1 254 ? 6.003 -17.847 19.485 1.00 88.19 254 THR A C 1
ATOM 1966 O O . THR A 1 254 ? 4.787 -17.922 19.333 1.00 88.19 254 THR A O 1
ATOM 1969 N N . ALA A 1 255 ? 6.533 -17.091 20.449 1.00 86.69 255 ALA A N 1
ATOM 1970 C CA . ALA A 1 255 ? 5.735 -16.261 21.347 1.00 86.69 255 ALA A CA 1
ATOM 1971 C C . ALA A 1 255 ? 4.977 -15.168 20.575 1.00 86.69 255 ALA A C 1
ATOM 1973 O O . ALA A 1 255 ? 3.805 -14.906 20.861 1.00 86.69 255 ALA A O 1
ATOM 1974 N N . PHE A 1 256 ? 5.622 -14.572 19.570 1.00 84.62 256 PHE A N 1
ATOM 1975 C CA . PHE A 1 256 ? 5.017 -13.621 18.649 1.00 84.62 256 PHE A CA 1
ATOM 1976 C C . PHE A 1 256 ? 3.976 -14.288 17.756 1.00 84.62 256 PHE A C 1
ATOM 1978 O O . PHE A 1 256 ? 2.878 -13.770 17.712 1.00 84.62 256 PHE A O 1
ATOM 1985 N N . ASP A 1 257 ? 4.244 -15.444 17.142 1.00 78.75 257 ASP A N 1
ATOM 1986 C CA . ASP A 1 257 ? 3.309 -16.221 16.311 1.00 78.75 257 ASP A CA 1
ATOM 1987 C C . ASP A 1 257 ? 2.131 -16.812 17.124 1.00 78.75 257 ASP A C 1
ATOM 1989 O O . ASP A 1 257 ? 1.028 -16.994 16.613 1.00 78.75 257 ASP A O 1
ATOM 1993 N N . ALA A 1 258 ? 2.303 -17.064 18.423 1.00 80.25 258 ALA A N 1
ATOM 1994 C CA . ALA A 1 258 ? 1.221 -17.474 19.321 1.00 80.25 258 ALA A CA 1
ATOM 1995 C C . ALA A 1 258 ? 0.366 -16.275 19.768 1.00 80.25 258 ALA A C 1
ATOM 1997 O O . ALA A 1 258 ? -0.873 -16.345 19.814 1.00 80.25 258 ALA A O 1
ATOM 1998 N N . LYS A 1 259 ? 1.011 -15.132 20.049 1.00 68.69 259 LYS A N 1
ATOM 1999 C CA . LYS A 1 259 ? 0.330 -13.835 20.141 1.00 68.69 259 LYS A CA 1
ATOM 2000 C C . LYS A 1 259 ? -0.207 -13.398 18.777 1.00 68.69 259 LYS A C 1
ATOM 2002 O O . LYS A 1 259 ? -1.150 -12.605 18.779 1.00 68.69 259 LYS A O 1
ATOM 2007 N N . LEU A 1 260 ? 0.290 -13.955 17.658 1.00 46.94 260 LEU A N 1
ATOM 2008 C CA . LEU A 1 260 ? -0.018 -13.439 16.335 1.00 46.94 260 LEU A CA 1
ATOM 2009 C C . LEU A 1 260 ? -1.496 -13.572 16.149 1.00 46.94 260 LEU A C 1
ATOM 2011 O O . LEU A 1 260 ? -2.084 -14.633 16.405 1.00 46.94 260 LEU A O 1
ATOM 2015 N N . PRO A 1 261 ? -2.119 -12.472 15.767 1.00 41.66 261 PRO A N 1
ATOM 2016 C CA . PRO A 1 261 ? -3.534 -12.505 15.798 1.00 41.66 261 PRO A CA 1
ATOM 2017 C C . PRO A 1 261 ? -4.143 -13.336 14.655 1.00 41.66 261 PRO A C 1
ATOM 2019 O O . PRO A 1 261 ? -5.197 -13.928 14.869 1.00 41.66 261 PRO A O 1
ATOM 2022 N N . PHE A 1 262 ? -3.442 -13.432 13.520 1.00 43.97 262 PHE A N 1
ATOM 2023 C CA . PHE A 1 262 ? -3.857 -14.077 12.274 1.00 43.97 262 PHE A CA 1
ATOM 2024 C C . PHE A 1 262 ? -3.036 -15.329 12.012 1.00 43.97 262 PHE A C 1
ATOM 2026 O O . PHE A 1 262 ? -1.905 -15.468 12.479 1.00 43.97 262 PHE A O 1
ATOM 2033 N N . THR A 1 263 ? -3.589 -16.203 11.182 1.00 46.72 263 THR A N 1
ATOM 2034 C CA . THR A 1 263 ? -2.793 -17.159 10.418 1.00 46.72 263 THR A CA 1
ATOM 2035 C C . THR A 1 263 ? -2.202 -16.440 9.204 1.00 46.72 263 THR A C 1
ATOM 2037 O O . THR A 1 263 ? -2.731 -15.461 8.689 1.00 46.72 263 THR A O 1
ATOM 2040 N N . LEU A 1 264 ? -1.043 -16.890 8.751 1.00 51.94 264 LEU A N 1
ATOM 2041 C CA . LEU A 1 264 ? -0.392 -16.305 7.584 1.00 51.94 264 LEU A CA 1
ATOM 2042 C C . LEU A 1 264 ? -0.993 -16.911 6.317 1.00 51.94 264 LEU A C 1
ATOM 2044 O O . LEU A 1 264 ? -1.303 -18.104 6.303 1.00 51.94 264 LEU A O 1
ATOM 2048 N N . THR A 1 265 ? -1.108 -16.132 5.242 1.00 52.81 265 THR A N 1
ATOM 2049 C CA . THR A 1 265 ? -1.578 -16.665 3.950 1.00 52.81 265 THR A CA 1
ATOM 2050 C C . THR A 1 265 ? -0.612 -17.731 3.421 1.00 52.81 265 THR A C 1
ATOM 2052 O O . THR A 1 265 ? 0.570 -17.722 3.763 1.00 52.81 265 THR A O 1
ATOM 2055 N N . GLU A 1 266 ? -1.060 -18.639 2.551 1.00 60.16 266 GLU A N 1
ATOM 2056 C CA . GLU A 1 266 ? -0.191 -19.694 1.987 1.00 60.16 266 GLU A CA 1
ATOM 2057 C C . GLU A 1 266 ? 1.071 -19.112 1.311 1.00 60.16 266 GLU A C 1
ATOM 2059 O O . GLU A 1 266 ? 2.169 -19.647 1.473 1.00 60.16 266 GLU A O 1
ATOM 2064 N N . GLY A 1 267 ? 0.948 -17.955 0.646 1.00 59.69 267 GLY A N 1
ATOM 2065 C CA . GLY A 1 267 ? 2.083 -17.204 0.101 1.00 59.69 267 GLY A CA 1
ATOM 2066 C C . GLY A 1 267 ? 3.025 -16.659 1.181 1.00 59.69 267 GLY A C 1
ATOM 2067 O O . GLY A 1 267 ? 4.237 -16.824 1.077 1.00 59.69 267 GLY A O 1
ATOM 2068 N N . GLN A 1 268 ? 2.491 -16.067 2.255 1.00 61.00 268 GLN A N 1
ATOM 2069 C CA . GLN A 1 268 ? 3.295 -15.577 3.383 1.00 61.00 268 GLN A CA 1
ATOM 2070 C C . GLN A 1 268 ? 3.985 -16.716 4.147 1.00 61.00 268 GLN A C 1
ATOM 2072 O O . GLN A 1 268 ? 5.135 -16.554 4.558 1.00 61.00 268 GLN A O 1
ATOM 2077 N N . GLN A 1 269 ? 3.319 -17.864 4.322 1.00 76.50 269 GLN A N 1
ATOM 2078 C CA . GLN A 1 269 ? 3.895 -19.065 4.934 1.00 76.50 269 GLN A CA 1
ATOM 2079 C C . GLN A 1 269 ? 5.040 -19.614 4.084 1.00 76.50 269 GLN A C 1
ATOM 2081 O O . GLN A 1 269 ? 6.133 -19.820 4.607 1.00 76.50 269 GLN A O 1
ATOM 2086 N N . LYS A 1 270 ? 4.813 -19.793 2.775 1.00 79.12 270 LYS A N 1
ATOM 2087 C CA . LYS A 1 270 ? 5.821 -20.264 1.819 1.00 79.12 270 LYS A CA 1
ATOM 2088 C C . LYS A 1 270 ? 7.048 -19.351 1.805 1.00 79.12 270 LYS A C 1
ATOM 2090 O O . LYS A 1 270 ? 8.153 -19.829 2.030 1.00 79.12 270 LYS A O 1
ATOM 2095 N N . VAL A 1 271 ? 6.852 -18.045 1.622 1.00 79.56 271 VAL A N 1
ATOM 2096 C CA . VAL A 1 271 ? 7.947 -17.062 1.587 1.00 79.56 271 VAL A CA 1
ATOM 2097 C C . VAL A 1 271 ? 8.675 -16.972 2.930 1.00 79.56 271 VAL A C 1
ATOM 2099 O O . VAL A 1 271 ? 9.898 -16.901 2.955 1.00 79.56 271 VAL A O 1
ATOM 2102 N N . SER A 1 272 ? 7.958 -17.019 4.058 1.00 84.50 272 SER A N 1
ATOM 2103 C CA . SER A 1 272 ? 8.623 -17.055 5.367 1.00 84.50 272 SER A CA 1
ATOM 2104 C C . SER A 1 272 ? 9.442 -18.331 5.545 1.00 84.50 272 SER A C 1
ATOM 2106 O O . SER A 1 272 ? 10.521 -18.266 6.116 1.00 84.50 272 SER A O 1
ATOM 2108 N N . LYS A 1 273 ? 8.959 -19.479 5.047 1.00 88.38 273 LYS A N 1
ATOM 2109 C CA . LYS A 1 273 ? 9.715 -20.732 5.074 1.00 88.38 273 LYS A CA 1
ATOM 2110 C C . LYS A 1 273 ? 10.981 -20.640 4.217 1.00 88.38 273 LYS A C 1
ATOM 2112 O O . LYS A 1 273 ? 12.037 -20.975 4.725 1.00 88.38 273 LYS A O 1
ATOM 2117 N N . GLU A 1 274 ? 10.891 -20.134 2.984 1.00 89.50 274 GLU A N 1
ATOM 2118 C CA . GLU A 1 274 ? 12.061 -19.871 2.124 1.00 89.50 274 GLU A CA 1
ATOM 2119 C C . GLU A 1 274 ? 13.101 -19.000 2.854 1.00 89.50 274 GLU A C 1
ATOM 2121 O O . GLU A 1 274 ? 14.280 -19.333 2.884 1.00 89.50 274 GLU A O 1
ATOM 2126 N N . ILE A 1 275 ? 12.658 -17.931 3.526 1.00 90.69 275 ILE A N 1
ATOM 2127 C CA . ILE A 1 275 ? 13.539 -17.070 4.328 1.00 90.69 275 ILE A CA 1
ATOM 2128 C C . ILE A 1 275 ? 14.133 -17.822 5.535 1.00 90.69 275 ILE A C 1
ATOM 2130 O O . ILE A 1 275 ? 15.312 -17.653 5.828 1.00 90.69 275 ILE A O 1
ATOM 2134 N N . PHE A 1 276 ? 13.363 -18.643 6.254 1.00 93.19 276 PHE A N 1
ATOM 2135 C CA . PHE A 1 276 ? 13.868 -19.389 7.416 1.00 93.19 276 PHE A CA 1
ATOM 2136 C C . PHE A 1 276 ? 14.837 -20.515 7.037 1.00 93.19 276 PHE A C 1
ATOM 2138 O O . PHE A 1 276 ? 15.817 -20.725 7.750 1.00 93.19 276 PHE A O 1
ATOM 2145 N N . ASP A 1 277 ? 14.574 -21.219 5.934 1.00 91.50 277 ASP A N 1
ATOM 2146 C CA . ASP A 1 277 ? 15.444 -22.272 5.409 1.00 91.50 277 ASP A CA 1
ATOM 2147 C C . ASP A 1 277 ? 16.807 -21.668 4.998 1.00 91.50 277 ASP A C 1
ATOM 2149 O O . ASP A 1 277 ? 17.848 -22.222 5.350 1.00 91.50 277 ASP A O 1
ATOM 2153 N N . ASP A 1 278 ? 16.818 -20.482 4.374 1.00 89.75 278 ASP A N 1
ATOM 2154 C CA . ASP A 1 278 ? 18.044 -19.737 4.050 1.00 89.75 278 ASP A CA 1
ATOM 2155 C C . ASP A 1 278 ? 18.767 -19.176 5.286 1.00 89.75 278 ASP A C 1
ATOM 2157 O O . ASP A 1 278 ? 19.990 -19.288 5.398 1.00 89.75 278 ASP A O 1
ATOM 2161 N N . LEU A 1 279 ? 18.036 -18.556 6.224 1.00 91.50 279 LEU A N 1
ATOM 2162 C CA . LEU A 1 279 ? 18.594 -18.049 7.487 1.00 91.50 279 LEU A CA 1
ATOM 2163 C C . LEU A 1 279 ? 19.277 -19.172 8.284 1.00 91.50 279 LEU A C 1
ATOM 2165 O O . LEU A 1 279 ? 20.243 -18.922 8.997 1.00 91.50 279 LEU A O 1
ATOM 2169 N N . ALA A 1 280 ? 18.815 -20.415 8.141 1.00 91.62 280 ALA A N 1
ATOM 2170 C CA . ALA A 1 280 ? 19.377 -21.592 8.791 1.00 91.62 280 ALA A CA 1
ATOM 2171 C C . ALA A 1 280 ? 20.684 -22.130 8.163 1.00 91.62 280 ALA A C 1
ATOM 2173 O O . ALA A 1 280 ? 21.222 -23.114 8.687 1.00 91.62 280 ALA A O 1
ATOM 2174 N N . THR A 1 281 ? 21.185 -21.528 7.076 1.00 89.12 281 THR A N 1
ATOM 2175 C CA . THR A 1 281 ? 22.439 -21.915 6.397 1.00 89.12 281 THR A CA 1
ATOM 2176 C C . THR A 1 281 ? 23.681 -21.243 6.997 1.00 89.12 281 THR A C 1
ATOM 2178 O O . THR A 1 281 ? 23.587 -20.247 7.709 1.00 89.12 281 THR A O 1
ATOM 2181 N N . GLU A 1 282 ? 24.867 -21.793 6.713 1.00 87.00 282 GLU A N 1
ATOM 2182 C CA . GLU A 1 282 ? 26.164 -21.273 7.192 1.00 87.00 282 GLU A CA 1
ATOM 2183 C C . GLU A 1 282 ? 26.799 -20.237 6.237 1.00 87.00 282 GLU A C 1
ATOM 2185 O O . GLU A 1 282 ? 27.983 -19.919 6.349 1.00 87.00 282 GLU A O 1
ATOM 2190 N N . HIS A 1 283 ? 26.017 -19.698 5.295 1.00 85.12 283 HIS A N 1
ATOM 2191 C CA . HIS A 1 283 ? 26.425 -18.650 4.356 1.00 85.12 283 HIS A CA 1
ATOM 2192 C C . HIS A 1 283 ? 25.363 -17.532 4.281 1.00 85.12 283 HIS A C 1
ATOM 2194 O O . HIS A 1 283 ? 24.183 -17.790 4.534 1.00 85.12 283 HIS A O 1
ATOM 2200 N N . PRO A 1 284 ? 25.723 -16.282 3.932 1.00 84.81 284 PRO A N 1
ATOM 2201 C CA . PRO A 1 284 ? 24.773 -15.173 3.888 1.00 84.81 284 PRO A CA 1
ATOM 2202 C C . PRO A 1 284 ? 23.580 -15.442 2.960 1.00 84.81 284 PRO A C 1
ATOM 2204 O O . PRO A 1 284 ? 23.742 -15.760 1.784 1.00 84.81 284 PRO A O 1
ATOM 2207 N N . MET A 1 285 ? 22.364 -15.242 3.474 1.00 89.44 285 MET A N 1
ATOM 2208 C CA . MET A 1 285 ? 21.152 -15.204 2.645 1.00 89.44 285 MET A CA 1
ATOM 2209 C C . MET A 1 285 ? 21.139 -13.879 1.896 1.00 89.44 285 MET A C 1
ATOM 2211 O O . MET A 1 285 ? 21.195 -12.833 2.535 1.00 89.44 285 MET A O 1
ATOM 2215 N N . HIS A 1 286 ? 21.003 -13.901 0.577 1.00 85.31 286 HIS A N 1
ATOM 2216 C CA . HIS A 1 286 ? 20.850 -12.708 -0.250 1.00 85.31 286 HIS A CA 1
ATOM 2217 C C . HIS A 1 286 ? 19.509 -12.807 -0.986 1.00 85.31 286 HIS A C 1
ATOM 2219 O O . HIS A 1 286 ? 19.443 -13.414 -2.050 1.00 85.31 286 HIS A O 1
ATOM 2225 N N . ARG A 1 287 ? 18.421 -12.264 -0.419 1.00 84.31 287 ARG A N 1
ATOM 2226 C CA . ARG A 1 287 ? 17.057 -12.491 -0.934 1.00 84.31 287 ARG A CA 1
ATOM 2227 C C . ARG A 1 287 ? 16.298 -11.193 -1.210 1.00 84.31 287 ARG A C 1
ATOM 2229 O O . ARG A 1 287 ? 16.253 -10.294 -0.375 1.00 84.31 287 ARG A O 1
ATOM 2236 N N . LEU A 1 288 ? 15.664 -11.110 -2.378 1.00 80.62 288 LEU A N 1
ATOM 2237 C CA . LEU A 1 288 ? 14.720 -10.069 -2.779 1.00 80.62 288 LEU A CA 1
ATOM 2238 C C . LEU A 1 288 ? 13.286 -10.575 -2.579 1.00 80.62 288 LEU A C 1
ATOM 2240 O O . LEU A 1 288 ? 12.820 -11.453 -3.305 1.00 80.62 288 LEU A O 1
ATOM 2244 N N . LEU A 1 289 ? 12.583 -9.980 -1.620 1.00 76.50 289 LEU A N 1
ATOM 2245 C CA . LEU A 1 289 ? 11.147 -10.110 -1.426 1.00 76.50 289 LEU A CA 1
ATOM 2246 C C . LEU A 1 289 ? 10.413 -9.108 -2.326 1.00 76.50 289 LEU A C 1
ATOM 2248 O O . LEU A 1 289 ? 10.416 -7.900 -2.082 1.00 76.50 289 LEU A O 1
ATOM 2252 N N . GLN A 1 290 ? 9.767 -9.627 -3.365 1.00 69.00 290 GLN A N 1
ATOM 2253 C CA . GLN A 1 290 ? 8.853 -8.873 -4.217 1.00 69.00 290 GLN A CA 1
ATOM 2254 C C . GLN A 1 290 ? 7.415 -9.117 -3.760 1.00 69.00 290 GLN A C 1
ATOM 2256 O O . GLN A 1 290 ? 7.003 -10.267 -3.591 1.00 69.00 290 GLN A O 1
ATOM 2261 N N . GLY A 1 291 ? 6.629 -8.054 -3.612 1.00 55.84 291 GLY A N 1
ATOM 2262 C CA . GLY A 1 291 ? 5.192 -8.173 -3.389 1.00 55.84 291 GLY A CA 1
ATOM 2263 C C . GLY A 1 291 ? 4.425 -7.062 -4.081 1.00 55.84 291 GLY A C 1
ATOM 2264 O O . GLY A 1 291 ? 4.882 -5.923 -4.131 1.00 55.84 291 GLY A O 1
ATOM 2265 N N . GLU A 1 292 ? 3.247 -7.392 -4.606 1.00 46.69 292 GLU A N 1
ATOM 2266 C CA . GLU A 1 292 ? 2.323 -6.366 -5.076 1.00 46.69 292 GLU A CA 1
ATOM 2267 C C . GLU A 1 292 ? 1.696 -5.612 -3.900 1.00 46.69 292 GLU A C 1
ATOM 2269 O O . GLU A 1 292 ? 1.288 -6.196 -2.890 1.00 46.69 292 GLU A O 1
ATOM 2274 N N . VAL A 1 293 ? 1.555 -4.299 -4.065 1.00 38.59 293 VAL A N 1
ATOM 2275 C CA . VAL A 1 293 ? 0.745 -3.455 -3.186 1.00 38.59 293 VAL A CA 1
ATOM 2276 C C . VAL A 1 293 ? -0.719 -3.925 -3.182 1.00 38.59 293 VAL A C 1
ATOM 2278 O O . VAL A 1 293 ? -1.445 -3.750 -4.157 1.00 38.59 293 VAL A O 1
ATOM 2281 N N . GLY A 1 294 ? -1.166 -4.496 -2.055 1.00 43.38 294 GLY A N 1
ATOM 2282 C CA . GLY A 1 294 ? -2.595 -4.673 -1.747 1.00 43.38 294 GLY A CA 1
ATOM 2283 C C . GLY A 1 294 ? -3.166 -6.099 -1.677 1.00 43.38 294 GLY A C 1
ATOM 2284 O O . GLY A 1 294 ? -4.385 -6.240 -1.629 1.00 43.38 294 GLY A O 1
ATOM 2285 N N . SER A 1 295 ? -2.352 -7.157 -1.627 1.00 40.19 295 SER A N 1
ATOM 2286 C CA . SER A 1 295 ? -2.803 -8.561 -1.770 1.00 40.19 295 SER A CA 1
ATOM 2287 C C . SER A 1 295 ? -3.686 -9.180 -0.654 1.00 40.19 295 SER A C 1
ATOM 2289 O O . SER A 1 295 ? -3.931 -10.381 -0.702 1.00 40.19 295 SER A O 1
ATOM 2291 N N . GLY A 1 296 ? -4.197 -8.413 0.322 1.00 44.88 296 GLY A N 1
ATOM 2292 C CA . GLY A 1 296 ? -4.982 -8.946 1.461 1.00 44.88 296 GLY A CA 1
ATOM 2293 C C . GLY A 1 296 ? -5.902 -7.936 2.164 1.00 44.88 296 GLY A C 1
ATOM 2294 O O . GLY A 1 296 ? -6.031 -7.944 3.388 1.00 44.88 296 GLY A O 1
ATOM 2295 N N . LYS A 1 297 ? -6.473 -6.984 1.412 1.00 57.03 297 LYS A N 1
ATOM 2296 C CA . LYS A 1 297 ? -7.303 -5.891 1.961 1.00 57.03 297 LYS A CA 1
ATOM 2297 C C . LYS A 1 297 ? -8.512 -5.511 1.094 1.00 57.03 297 LYS A C 1
ATOM 2299 O O . LYS A 1 297 ? -9.061 -4.425 1.284 1.00 57.03 297 LYS A O 1
ATOM 2304 N N . ALA A 1 298 ? -8.930 -6.316 0.112 1.00 63.28 298 ALA A N 1
ATOM 2305 C CA . ALA A 1 298 ? -9.975 -5.845 -0.795 1.00 63.28 298 ALA A CA 1
ATOM 2306 C C . ALA A 1 298 ? -11.351 -5.822 -0.119 1.00 63.28 298 ALA A C 1
ATOM 2308 O O . ALA A 1 298 ? -11.715 -6.713 0.655 1.00 63.28 298 ALA A O 1
ATOM 2309 N N . GLN A 1 299 ? -12.131 -4.799 -0.449 1.00 77.62 299 GLN A N 1
ATOM 2310 C CA . GLN A 1 299 ? -13.563 -4.737 -0.191 1.00 77.62 299 GLN A CA 1
ATOM 2311 C C . GLN A 1 299 ? -14.305 -4.450 -1.496 1.00 77.62 299 GLN A C 1
ATOM 2313 O O . GLN A 1 299 ? -13.720 -3.847 -2.405 1.00 77.62 299 GLN A O 1
ATOM 2318 N N . PRO A 1 300 ? -15.577 -4.863 -1.612 1.00 85.38 300 PRO A N 1
ATOM 2319 C CA . PRO A 1 300 ? -16.407 -4.530 -2.761 1.00 85.38 300 PRO A CA 1
ATOM 2320 C C . PRO A 1 300 ? -16.439 -3.024 -3.037 1.00 85.38 300 PRO A C 1
ATOM 2322 O O . PRO A 1 300 ? -16.409 -2.223 -2.105 1.00 85.38 300 PRO A O 1
ATOM 2325 N N . LEU A 1 301 ? -16.555 -2.613 -4.303 1.00 86.62 301 LEU A N 1
ATOM 2326 C CA . LEU A 1 301 ? -16.645 -1.182 -4.640 1.00 86.62 301 LEU A CA 1
ATOM 2327 C C . LEU A 1 301 ? -17.868 -0.495 -4.001 1.00 86.62 301 LEU A C 1
ATOM 2329 O O . LEU A 1 301 ? -17.852 0.720 -3.806 1.00 86.62 301 LEU A O 1
ATOM 2333 N N . ASP A 1 302 ? -18.914 -1.261 -3.673 1.00 86.38 302 ASP A N 1
ATOM 2334 C CA . ASP A 1 302 ? -20.142 -0.797 -3.029 1.00 86.38 302 ASP A CA 1
ATOM 2335 C C . ASP A 1 302 ? -20.084 -0.720 -1.491 1.00 86.38 302 ASP A C 1
ATOM 2337 O O . ASP A 1 302 ? -20.960 -0.060 -0.924 1.00 86.38 302 ASP A O 1
ATOM 2341 N N . SER A 1 303 ? -19.065 -1.303 -0.841 1.00 86.88 303 SER A N 1
ATOM 2342 C CA . SER A 1 303 ? -18.807 -1.153 0.605 1.00 86.88 303 SER A CA 1
ATOM 2343 C C . SER A 1 303 ? -18.526 0.297 0.990 1.00 86.88 303 SER A C 1
ATOM 2345 O O . SER A 1 303 ? -18.085 1.090 0.158 1.00 86.88 303 SER A O 1
ATOM 2347 N N . LEU A 1 304 ? -18.749 0.655 2.254 1.00 87.44 304 LEU A N 1
ATOM 2348 C CA . LEU A 1 304 ? -18.529 2.009 2.758 1.00 87.44 304 LEU A CA 1
ATOM 2349 C C . LEU A 1 304 ? -17.244 2.127 3.592 1.00 87.44 304 LEU A C 1
ATOM 2351 O O . LEU A 1 304 ? -16.835 1.215 4.312 1.00 87.44 304 LEU A O 1
ATOM 2355 N N . VAL A 1 305 ? -16.626 3.302 3.529 1.00 85.69 305 VAL A N 1
ATOM 2356 C CA . VAL A 1 305 ? -15.493 3.723 4.360 1.00 85.69 305 VAL A CA 1
ATOM 2357 C C . VAL A 1 305 ? -15.842 5.060 4.998 1.00 85.69 305 VAL A C 1
ATOM 2359 O O . VAL A 1 305 ? -16.441 5.926 4.357 1.00 85.69 305 VAL A O 1
ATOM 2362 N N . LEU A 1 306 ? -15.525 5.213 6.280 1.00 86.62 306 LEU A N 1
ATOM 2363 C CA . LEU A 1 306 ? -15.823 6.418 7.036 1.00 86.62 306 LEU A CA 1
ATOM 2364 C C . LEU A 1 306 ? -14.795 7.507 6.709 1.00 86.62 306 LEU A C 1
ATOM 2366 O O . LEU A 1 306 ? -13.602 7.328 6.945 1.00 86.62 306 LEU A O 1
ATOM 2370 N N . ALA A 1 307 ? -15.272 8.636 6.198 1.00 88.50 307 ALA A N 1
ATOM 2371 C CA . ALA A 1 307 ? -14.512 9.865 6.004 1.00 88.50 307 ALA A CA 1
ATOM 2372 C C . ALA A 1 307 ? -14.977 10.939 7.013 1.00 88.50 307 ALA A C 1
ATOM 2374 O O . ALA A 1 307 ? -16.062 10.804 7.591 1.00 88.50 307 ALA A O 1
ATOM 2375 N N . PRO A 1 308 ? -14.220 12.036 7.213 1.00 84.75 308 PRO A N 1
ATOM 2376 C CA . PRO A 1 308 ? -14.579 13.099 8.165 1.00 84.75 308 PRO A CA 1
ATOM 2377 C C . PRO A 1 308 ? -15.915 13.803 7.877 1.00 84.75 308 PRO A C 1
ATOM 2379 O O . PRO A 1 308 ? -16.454 14.495 8.734 1.00 84.75 308 PRO A O 1
ATOM 2382 N N . THR A 1 309 ? -16.469 13.643 6.673 1.00 83.44 309 THR A N 1
ATOM 2383 C CA . THR A 1 309 ? -17.760 14.210 6.244 1.00 83.44 309 THR A CA 1
ATOM 2384 C C . THR A 1 309 ? -18.896 13.182 6.180 1.00 83.44 309 THR A C 1
ATOM 2386 O O . THR A 1 309 ? -20.000 13.528 5.763 1.00 83.44 309 THR A O 1
ATOM 2389 N N . GLY A 1 310 ? -18.651 11.935 6.598 1.00 84.56 310 GLY A N 1
ATOM 2390 C CA . GLY A 1 310 ? -19.602 10.824 6.523 1.00 84.56 310 GLY A CA 1
ATOM 2391 C C . GLY A 1 310 ? -19.051 9.619 5.758 1.00 84.56 310 GLY A C 1
ATOM 2392 O O . GLY A 1 310 ? -17.871 9.549 5.421 1.00 84.56 310 GLY A O 1
ATOM 2393 N N . PHE A 1 311 ? -19.902 8.634 5.476 1.00 86.56 311 PHE A N 1
ATOM 2394 C CA . PHE A 1 311 ? -19.493 7.451 4.713 1.00 86.56 311 PHE A CA 1
ATOM 2395 C C . PHE A 1 311 ? -19.371 7.743 3.209 1.00 86.56 311 PHE A C 1
ATOM 2397 O O . PHE A 1 311 ? -20.301 8.258 2.588 1.00 86.56 311 PHE A O 1
ATOM 2404 N N . ARG A 1 312 ? -18.255 7.326 2.604 1.00 89.31 312 ARG A N 1
ATOM 2405 C CA . ARG A 1 312 ? -18.043 7.279 1.148 1.00 89.31 312 ARG A CA 1
ATOM 2406 C C . ARG A 1 312 ? -17.999 5.830 0.678 1.00 89.31 312 ARG A C 1
ATOM 2408 O O . ARG A 1 312 ? -17.604 4.950 1.441 1.00 89.31 312 ARG A O 1
ATOM 2415 N N . ARG A 1 313 ? -18.394 5.558 -0.570 1.00 90.69 313 ARG A N 1
ATOM 2416 C CA . ARG A 1 313 ? -18.211 4.217 -1.145 1.00 90.69 313 ARG A CA 1
ATOM 2417 C C . ARG A 1 313 ? -16.736 3.967 -1.389 1.00 90.69 313 ARG A C 1
ATOM 2419 O O . ARG A 1 313 ? -16.032 4.868 -1.833 1.00 90.69 313 ARG A O 1
ATOM 2426 N N . MET A 1 314 ? -16.313 2.728 -1.183 1.00 84.62 314 MET A N 1
ATOM 2427 C CA . MET A 1 314 ? -14.965 2.256 -1.446 1.00 84.62 314 MET A CA 1
ATOM 2428 C C . MET A 1 314 ? -14.532 2.653 -2.866 1.00 84.62 314 MET A C 1
ATOM 2430 O O . MET A 1 314 ? -13.541 3.357 -3.010 1.00 84.62 314 MET A O 1
ATOM 2434 N N . GLY A 1 315 ? -15.323 2.331 -3.899 1.00 87.88 315 GLY A N 1
ATOM 2435 C CA . GLY A 1 315 ? -15.012 2.675 -5.296 1.00 87.88 315 GLY A CA 1
ATOM 2436 C C . GLY A 1 315 ? -14.981 4.174 -5.646 1.00 87.88 315 GLY A C 1
ATOM 2437 O O . GLY A 1 315 ? -14.511 4.519 -6.728 1.00 87.88 315 GLY A O 1
ATOM 2438 N N . ASP A 1 316 ? -15.442 5.055 -4.751 1.00 90.56 316 ASP A N 1
ATOM 2439 C CA . ASP A 1 316 ? -15.389 6.515 -4.918 1.00 90.56 316 ASP A CA 1
ATOM 2440 C C . ASP A 1 316 ? -14.154 7.145 -4.236 1.00 90.56 316 ASP A C 1
ATOM 2442 O O . ASP A 1 316 ? -13.976 8.364 -4.305 1.00 90.56 316 ASP A O 1
ATOM 2446 N N . LEU A 1 317 ? -13.319 6.353 -3.550 1.00 84.12 317 LEU A N 1
ATOM 2447 C CA . LEU A 1 317 ? -12.096 6.805 -2.872 1.00 84.12 317 LEU A CA 1
ATOM 2448 C C . LEU A 1 317 ? -10.907 6.924 -3.830 1.00 84.12 317 LEU A C 1
ATOM 2450 O O . LEU A 1 317 ? -10.741 6.121 -4.751 1.00 84.12 317 LEU A O 1
ATOM 2454 N N . ARG A 1 318 ? -10.047 7.910 -3.572 1.00 84.62 318 ARG A N 1
ATOM 2455 C CA . ARG A 1 318 ? -8.844 8.237 -4.344 1.00 84.62 318 ARG A CA 1
ATOM 2456 C C . ARG A 1 318 ? -7.670 8.549 -3.421 1.00 84.62 318 ARG A C 1
ATOM 2458 O O . ARG A 1 318 ? -7.838 8.829 -2.239 1.00 84.62 318 ARG A O 1
ATOM 2465 N N . GLU A 1 319 ? -6.470 8.524 -3.984 1.00 79.12 319 GLU A N 1
ATOM 2466 C CA . GLU A 1 319 ? -5.270 9.011 -3.302 1.00 79.12 319 GLU A CA 1
ATOM 2467 C C . GLU A 1 319 ? -5.435 10.492 -2.935 1.00 79.12 319 GLU A C 1
ATOM 2469 O O . GLU A 1 319 ? -5.931 11.293 -3.733 1.00 79.12 319 GLU A O 1
ATOM 2474 N N . GLY A 1 320 ? -5.059 10.834 -1.703 1.00 77.25 320 GLY A N 1
ATOM 2475 C CA . GLY A 1 320 ? -5.272 12.148 -1.102 1.00 77.25 320 GLY A CA 1
ATOM 2476 C C . GLY A 1 320 ? -6.630 12.354 -0.416 1.00 77.25 320 GLY A C 1
ATOM 2477 O O . GLY A 1 320 ? -6.794 13.383 0.233 1.00 77.25 320 GLY A O 1
ATOM 2478 N N . ASP A 1 321 ? -7.583 11.417 -0.510 1.00 86.25 321 ASP A N 1
ATOM 2479 C CA . ASP A 1 321 ? -8.830 11.487 0.266 1.00 86.25 321 ASP A CA 1
ATOM 2480 C C . ASP A 1 321 ? -8.596 11.186 1.757 1.00 86.25 321 ASP A C 1
ATOM 2482 O O . ASP A 1 321 ? -7.750 10.370 2.122 1.00 86.25 321 ASP A O 1
ATOM 2486 N N . GLU A 1 322 ? -9.388 11.812 2.627 1.00 89.31 322 GLU A N 1
ATOM 2487 C CA . GLU A 1 322 ? -9.343 11.603 4.077 1.00 89.31 322 GLU A CA 1
ATOM 2488 C C . GLU A 1 322 ? -10.253 10.451 4.531 1.00 89.31 322 GLU A C 1
ATOM 2490 O O . GLU A 1 322 ? -11.421 10.363 4.138 1.00 89.31 322 GLU A O 1
ATOM 2495 N N . VAL A 1 323 ? -9.743 9.607 5.431 1.00 87.25 323 VAL A N 1
ATOM 2496 C CA . VAL A 1 323 ? -10.482 8.535 6.114 1.00 87.25 323 VAL A CA 1
ATOM 2497 C C . VAL A 1 323 ? -10.272 8.584 7.622 1.00 87.25 323 VAL A C 1
ATOM 2499 O O . VAL A 1 323 ? -9.242 9.039 8.117 1.00 87.25 323 VAL A O 1
ATOM 2502 N N . VAL A 1 324 ? -11.259 8.087 8.359 1.00 82.00 324 VAL A N 1
ATOM 2503 C CA . VAL A 1 324 ? -11.212 7.967 9.816 1.00 82.00 324 VAL A CA 1
ATOM 2504 C C . VAL A 1 324 ? -10.529 6.657 10.197 1.00 82.00 324 VAL A C 1
ATOM 2506 O O . VAL A 1 324 ? -10.844 5.589 9.661 1.00 82.00 324 VAL A O 1
ATOM 2509 N N . VAL A 1 325 ? -9.602 6.735 11.147 1.00 77.75 325 VAL A N 1
ATOM 2510 C CA . VAL A 1 325 ? -8.859 5.591 11.690 1.00 77.75 325 VAL A CA 1
ATOM 2511 C C . VAL A 1 325 ? -9.396 5.192 13.084 1.00 77.75 325 VAL A C 1
ATOM 2513 O O . VAL A 1 325 ? -10.182 5.931 13.675 1.00 77.75 325 VAL A O 1
ATOM 2516 N N . PRO A 1 326 ? -9.079 3.997 13.626 1.00 71.12 326 PRO A N 1
ATOM 2517 C CA . PRO A 1 326 ? -9.849 3.388 14.727 1.00 71.12 326 PRO A CA 1
ATOM 2518 C C . PRO A 1 326 ? -9.864 4.148 16.057 1.00 71.12 326 PRO A C 1
ATOM 2520 O O . PRO A 1 326 ? -10.828 4.032 16.810 1.00 71.12 326 PRO A O 1
ATOM 2523 N N . ASN A 1 327 ? -8.797 4.897 16.338 1.00 74.81 327 ASN A N 1
ATOM 2524 C CA . ASN A 1 327 ? -8.642 5.805 17.479 1.00 74.81 327 ASN A CA 1
ATOM 2525 C C . ASN A 1 327 ? -9.452 7.106 17.331 1.00 74.81 327 ASN A C 1
ATOM 2527 O O . ASN A 1 327 ? -9.592 7.826 18.315 1.00 74.81 327 ASN A O 1
ATOM 2531 N N . GLY A 1 328 ? -10.007 7.381 16.148 1.00 74.62 328 GLY A N 1
ATOM 2532 C CA . GLY A 1 328 ? -10.763 8.590 15.823 1.00 74.62 328 GLY A CA 1
ATOM 2533 C C . GLY A 1 328 ? -9.942 9.691 15.141 1.00 74.62 328 GLY A C 1
ATOM 2534 O O . GLY A 1 328 ? -10.470 10.766 14.870 1.00 74.62 328 GLY A O 1
ATOM 2535 N N . GLU A 1 329 ? -8.665 9.444 14.846 1.00 83.44 329 GLU A N 1
ATOM 2536 C CA . GLU A 1 329 ? -7.843 10.375 14.067 1.00 83.44 329 GLU A CA 1
ATOM 2537 C C . GLU A 1 329 ? -8.229 10.353 12.572 1.00 83.44 329 GLU A C 1
ATOM 2539 O O . GLU A 1 329 ? -8.926 9.452 12.090 1.00 83.44 329 GLU A O 1
ATOM 2544 N N . ILE A 1 330 ? -7.780 11.369 11.831 1.00 86.69 330 ILE A N 1
ATOM 2545 C CA . ILE A 1 330 ? -7.966 11.485 10.379 1.00 86.69 330 ILE A CA 1
ATOM 2546 C C . ILE A 1 330 ? -6.648 11.131 9.696 1.00 86.69 330 ILE A C 1
ATOM 2548 O O . ILE A 1 330 ? -5.586 11.607 10.098 1.00 86.69 330 ILE A O 1
ATOM 2552 N N . ALA A 1 331 ? -6.719 10.320 8.647 1.00 74.44 331 ALA A N 1
ATOM 2553 C CA . ALA A 1 331 ? -5.571 9.902 7.862 1.00 74.44 331 ALA A CA 1
ATOM 2554 C C . ALA A 1 331 ? -5.830 10.054 6.364 1.00 74.44 331 ALA A C 1
ATOM 2556 O O . ALA A 1 331 ? -6.954 9.885 5.895 1.00 74.44 331 ALA A O 1
ATOM 2557 N N . LEU A 1 332 ? -4.772 10.334 5.606 1.00 78.88 332 LEU A N 1
ATOM 2558 C CA . LEU A 1 332 ? -4.836 10.405 4.149 1.00 78.88 332 LEU A CA 1
ATOM 2559 C C . LEU A 1 332 ? -4.703 9.008 3.540 1.00 78.88 332 LEU A C 1
ATOM 2561 O O . LEU A 1 332 ? -3.869 8.209 3.973 1.00 78.88 332 LEU A O 1
ATOM 2565 N N . ILE A 1 333 ? -5.483 8.737 2.499 1.00 66.62 333 ILE A N 1
ATOM 2566 C CA . ILE A 1 333 ? -5.270 7.600 1.608 1.00 66.62 333 ILE A CA 1
ATOM 2567 C C . ILE A 1 333 ? -4.008 7.874 0.785 1.00 66.62 333 ILE A C 1
ATOM 2569 O O . ILE A 1 333 ? -3.981 8.794 -0.032 1.00 66.62 333 ILE A O 1
ATOM 2573 N N . ASP A 1 334 ? -2.964 7.075 0.997 1.00 56.88 334 ASP A N 1
ATOM 2574 C CA . ASP A 1 334 ? -1.681 7.177 0.289 1.00 56.88 334 ASP A CA 1
ATOM 2575 C C . ASP A 1 334 ? -1.568 6.211 -0.905 1.00 56.88 334 ASP A C 1
ATOM 2577 O O . ASP A 1 334 ? -0.606 6.285 -1.667 1.00 56.88 334 ASP A O 1
ATOM 2581 N N . GLY A 1 335 ? -2.570 5.346 -1.106 1.00 49.41 335 GLY A N 1
ATOM 2582 C CA . GLY A 1 335 ? -2.668 4.467 -2.269 1.00 49.41 335 GLY A CA 1
ATOM 2583 C C . GLY A 1 335 ? -4.074 3.902 -2.482 1.00 49.41 335 GLY A C 1
ATOM 2584 O O . GLY A 1 335 ? -4.715 3.471 -1.521 1.00 49.41 335 GLY A O 1
ATOM 2585 N N . VAL A 1 336 ? -4.549 3.841 -3.731 1.00 59.72 336 VAL A N 1
ATOM 2586 C CA . VAL A 1 336 ? -5.794 3.129 -4.094 1.00 59.72 336 VAL A CA 1
ATOM 2587 C C . VAL A 1 336 ? -5.517 2.089 -5.171 1.00 59.72 336 VAL A C 1
ATOM 2589 O O . VAL A 1 336 ? -5.121 2.414 -6.288 1.00 59.72 336 VAL A O 1
ATOM 2592 N N . PHE A 1 337 ? -5.782 0.819 -4.857 1.00 50.47 337 PHE A N 1
ATOM 2593 C CA . PHE A 1 337 ? -5.406 -0.313 -5.704 1.00 50.47 337 PHE A CA 1
ATOM 2594 C C . PHE A 1 337 ? -6.646 -1.150 -6.066 1.00 50.47 337 PHE A C 1
ATOM 2596 O O . PHE A 1 337 ? -7.155 -1.900 -5.226 1.00 50.47 337 PHE A O 1
ATOM 2603 N N . PRO A 1 338 ? -7.161 -1.047 -7.306 1.00 63.47 338 PRO A N 1
ATOM 2604 C CA . PRO A 1 338 ? -8.239 -1.902 -7.802 1.00 63.47 338 PRO A CA 1
ATOM 2605 C C . PRO A 1 338 ? -7.848 -3.387 -7.807 1.00 63.47 338 PRO A C 1
ATOM 2607 O O . PRO A 1 338 ? -6.829 -3.765 -8.376 1.00 63.47 338 PRO A O 1
ATOM 2610 N N . GLN A 1 339 ? -8.691 -4.239 -7.219 1.00 51.56 339 GLN A N 1
ATOM 2611 C CA . GLN A 1 339 ? -8.428 -5.667 -6.975 1.00 51.56 339 GLN A CA 1
ATOM 2612 C C . GLN A 1 339 ? -9.228 -6.608 -7.892 1.00 51.56 339 GLN A C 1
ATOM 2614 O O . GLN A 1 339 ? -9.233 -7.823 -7.688 1.00 51.56 339 GLN A O 1
ATOM 2619 N N . GLY A 1 340 ? -9.886 -6.064 -8.921 1.00 63.50 340 GLY A N 1
ATOM 2620 C CA . GLY A 1 340 ? -10.644 -6.842 -9.901 1.00 63.50 340 GLY A CA 1
ATOM 2621 C C . GLY A 1 340 ? -11.877 -7.520 -9.299 1.00 63.50 340 GLY A C 1
ATOM 2622 O O . GLY A 1 340 ? -12.462 -7.008 -8.350 1.00 63.50 340 GLY A O 1
ATOM 2623 N N . VAL A 1 341 ? -12.306 -8.653 -9.862 1.00 75.88 341 VAL A N 1
ATOM 2624 C CA . VAL A 1 341 ? -13.510 -9.373 -9.408 1.00 75.88 341 VAL A CA 1
ATOM 2625 C C . VAL A 1 341 ? -13.130 -10.499 -8.445 1.00 75.88 341 VAL A C 1
ATOM 2627 O O . VAL A 1 341 ? -12.715 -11.586 -8.867 1.00 75.88 341 VAL A O 1
ATOM 2630 N N . ARG A 1 342 ? -13.308 -10.236 -7.147 1.00 70.81 342 ARG A N 1
ATOM 2631 C CA . ARG A 1 342 ? -12.983 -11.137 -6.032 1.00 70.81 342 ARG A CA 1
ATOM 2632 C C . ARG A 1 342 ? -14.220 -11.893 -5.542 1.00 70.81 342 ARG A C 1
ATOM 2634 O O . ARG A 1 342 ? -15.350 -11.461 -5.764 1.00 70.81 342 ARG A O 1
ATOM 2641 N N . ASP A 1 343 ? -13.986 -13.022 -4.883 1.00 77.38 343 ASP A N 1
ATOM 2642 C CA . ASP A 1 343 ? -14.981 -13.714 -4.064 1.00 77.38 343 ASP A CA 1
ATOM 2643 C C . ASP A 1 343 ? -15.207 -12.939 -2.764 1.00 77.38 343 ASP A C 1
ATOM 2645 O O . ASP A 1 343 ? -14.248 -12.603 -2.069 1.00 77.38 343 ASP A O 1
ATOM 2649 N N . VAL A 1 344 ? -16.469 -12.628 -2.464 1.00 85.19 344 VAL A N 1
ATOM 2650 C CA . VAL A 1 344 ? -16.862 -11.738 -1.369 1.00 85.19 344 VAL A CA 1
ATOM 2651 C C . VAL A 1 344 ? -17.635 -12.495 -0.305 1.00 85.19 344 VAL A C 1
ATOM 2653 O O . VAL A 1 344 ? -18.564 -13.254 -0.593 1.00 85.19 344 VAL A O 1
ATOM 2656 N N . TRP A 1 345 ? -17.278 -12.212 0.940 1.00 87.31 345 TRP A N 1
ATOM 2657 C CA . TRP A 1 345 ? -17.880 -12.761 2.139 1.00 87.31 345 TRP A CA 1
ATOM 2658 C C . TRP A 1 345 ? -18.455 -11.637 2.998 1.00 87.31 345 TRP A C 1
ATOM 2660 O O . TRP A 1 345 ? -17.880 -10.555 3.100 1.00 87.31 345 TRP A O 1
ATOM 2670 N N . ARG A 1 346 ? -19.599 -11.902 3.626 1.00 91.75 346 ARG A N 1
ATOM 2671 C CA . ARG A 1 346 ? -20.274 -11.011 4.563 1.00 91.75 346 ARG A CA 1
ATOM 2672 C C . ARG A 1 346 ? -20.032 -11.496 5.980 1.00 91.75 346 ARG A C 1
ATOM 2674 O O . ARG A 1 346 ? -20.555 -12.534 6.384 1.00 91.75 346 ARG A O 1
ATOM 2681 N N . ILE A 1 347 ? -19.280 -10.724 6.752 1.00 89.94 347 ILE A N 1
ATOM 2682 C CA . ILE A 1 347 ? -19.121 -10.940 8.189 1.00 89.94 347 ILE A CA 1
ATOM 2683 C C . ILE A 1 347 ? -20.326 -10.322 8.893 1.00 89.94 347 ILE A C 1
ATOM 2685 O O . ILE A 1 347 ? -20.515 -9.109 8.840 1.00 89.94 347 ILE A O 1
ATOM 2689 N N . VAL A 1 348 ? -21.134 -11.140 9.567 1.00 89.12 348 VAL A N 1
ATOM 2690 C CA . VAL A 1 348 ? -22.290 -10.699 10.363 1.00 89.12 348 VAL A CA 1
ATOM 2691 C C . VAL A 1 348 ? -21.892 -10.618 11.834 1.00 89.12 348 VAL A C 1
ATOM 2693 O O . VAL A 1 348 ? -21.296 -11.547 12.379 1.00 89.12 348 VAL A O 1
ATOM 2696 N N . LEU A 1 349 ? -22.232 -9.517 12.501 1.00 89.38 349 LEU A N 1
ATOM 2697 C CA . LEU A 1 349 ? -21.837 -9.199 13.873 1.00 89.38 349 LEU A CA 1
ATOM 2698 C C . LEU A 1 349 ? -22.980 -9.386 14.891 1.00 89.38 349 LEU A C 1
ATOM 2700 O O . LEU A 1 349 ? -24.155 -9.534 14.557 1.00 89.38 349 LEU A O 1
ATOM 2704 N N . SER A 1 350 ? -22.640 -9.389 16.183 1.00 85.88 350 SER A N 1
ATOM 2705 C CA . SER A 1 350 ? -23.551 -9.729 17.290 1.00 85.88 350 SER A CA 1
ATOM 2706 C C . SER A 1 350 ? -24.648 -8.705 17.568 1.00 85.88 350 SER A C 1
ATOM 2708 O O . SER A 1 350 ? -25.561 -8.987 18.346 1.00 85.88 350 SER A O 1
ATOM 2710 N N . ASP A 1 351 ? -24.558 -7.535 16.947 1.00 79.62 351 ASP A N 1
ATOM 2711 C CA . ASP A 1 351 ? -25.571 -6.486 16.922 1.00 79.62 351 ASP A CA 1
ATOM 2712 C C . ASP A 1 351 ? -26.364 -6.477 15.594 1.00 79.62 351 ASP A C 1
ATOM 2714 O O . ASP A 1 351 ? -27.176 -5.590 15.359 1.00 79.62 351 ASP A O 1
ATOM 2718 N N . GLY A 1 352 ? -26.153 -7.463 14.718 1.00 79.50 352 GLY A N 1
ATOM 2719 C CA . GLY A 1 352 ? -26.806 -7.562 13.412 1.00 79.50 352 GLY A CA 1
ATOM 2720 C C . GLY A 1 352 ? -26.250 -6.619 12.342 1.00 79.50 352 GLY A C 1
ATOM 2721 O O . GLY A 1 352 ? -26.784 -6.611 11.239 1.00 79.50 352 GLY A O 1
ATOM 2722 N N . SER A 1 353 ? -25.203 -5.834 12.629 1.00 83.56 353 SER A N 1
ATOM 2723 C CA . SER A 1 353 ? -24.436 -5.174 11.564 1.00 83.56 353 SER A CA 1
ATOM 2724 C C . SER A 1 353 ? -23.636 -6.195 10.754 1.00 83.56 353 SER A C 1
ATOM 2726 O O . SER A 1 353 ? -23.358 -7.295 11.233 1.00 83.56 353 SER A O 1
ATOM 2728 N N . SER A 1 354 ? -23.250 -5.837 9.532 1.00 86.81 354 SER A N 1
ATOM 2729 C CA . SER A 1 354 ? -22.371 -6.666 8.711 1.00 86.81 354 SER A CA 1
ATOM 2730 C C . SER A 1 354 ? -21.410 -5.838 7.869 1.00 86.81 354 SER A C 1
ATOM 2732 O O . SER A 1 354 ? -21.687 -4.670 7.591 1.00 86.81 354 SER A O 1
ATOM 2734 N N . VAL A 1 355 ? -20.313 -6.458 7.441 1.00 85.25 355 VAL A N 1
ATOM 2735 C CA . VAL A 1 355 ? -19.352 -5.887 6.486 1.00 85.25 355 VAL A CA 1
ATOM 2736 C C . VAL A 1 355 ? -19.052 -6.900 5.393 1.00 85.25 355 VAL A C 1
ATOM 2738 O O . VAL A 1 355 ? -19.045 -8.100 5.666 1.00 85.25 355 VAL A O 1
ATOM 2741 N N . GLU A 1 356 ? -18.814 -6.421 4.175 1.00 88.44 356 GLU A N 1
ATOM 2742 C CA . GLU A 1 356 ? -18.393 -7.247 3.046 1.00 88.44 356 GLU A CA 1
ATOM 2743 C C . GLU A 1 356 ? -16.913 -7.014 2.701 1.00 88.44 356 GLU A C 1
ATOM 2745 O O . GLU A 1 356 ? -16.397 -5.894 2.751 1.00 88.44 356 GLU A O 1
ATOM 2750 N N . CYS A 1 357 ? -16.215 -8.104 2.389 1.00 80.88 357 CYS A N 1
ATOM 2751 C CA . CYS A 1 357 ? -14.768 -8.155 2.182 1.00 80.88 357 CYS A CA 1
ATOM 2752 C C . CYS A 1 357 ? -14.374 -9.395 1.363 1.00 80.88 357 CYS A C 1
ATOM 2754 O O . CYS A 1 357 ? -15.196 -10.291 1.163 1.00 80.88 357 CYS A O 1
ATOM 2756 N N . ASP A 1 358 ? -13.128 -9.467 0.884 1.00 77.94 358 ASP A N 1
ATOM 2757 C CA . ASP A 1 358 ? -12.584 -10.724 0.351 1.00 77.94 358 ASP A CA 1
ATOM 2758 C C . ASP A 1 358 ? -12.216 -11.734 1.472 1.00 77.94 358 ASP A C 1
ATOM 2760 O O . ASP A 1 358 ? -12.229 -11.411 2.668 1.00 77.94 358 ASP A O 1
ATOM 2764 N N . ASP A 1 359 ? -11.936 -12.990 1.095 1.00 70.19 359 ASP A N 1
ATOM 2765 C CA . ASP A 1 359 ? -11.615 -14.079 2.044 1.00 70.19 359 ASP A CA 1
ATOM 2766 C C . ASP A 1 359 ? -10.252 -13.868 2.749 1.00 70.19 359 ASP A C 1
ATOM 2768 O O . ASP A 1 359 ? -10.031 -14.390 3.837 1.00 70.19 359 ASP A O 1
ATOM 2772 N N . GLU A 1 360 ? -9.352 -13.058 2.187 1.00 56.28 360 GLU A N 1
ATOM 2773 C CA . GLU A 1 360 ? -7.999 -12.810 2.719 1.00 56.28 360 GLU A CA 1
ATOM 2774 C C . GLU A 1 360 ? -7.911 -11.476 3.499 1.00 56.28 360 GLU A C 1
ATOM 2776 O O . GLU A 1 360 ? -6.852 -11.102 4.003 1.00 56.28 360 GLU A O 1
ATOM 2781 N N . HIS A 1 361 ? -9.032 -10.760 3.636 1.00 59.59 361 HIS A N 1
ATOM 2782 C CA . HIS A 1 361 ? -9.124 -9.454 4.282 1.00 59.59 361 HIS A CA 1
ATOM 2783 C C . HIS A 1 361 ? -8.811 -9.526 5.784 1.00 59.59 361 HIS A C 1
ATOM 2785 O O . HIS A 1 361 ? -9.402 -10.324 6.513 1.00 59.59 361 HIS A O 1
ATOM 2791 N N . LEU A 1 362 ? -7.908 -8.661 6.254 1.00 58.69 362 LEU A N 1
ATOM 2792 C CA . LEU A 1 362 ? -7.387 -8.667 7.626 1.00 58.69 362 LEU A CA 1
ATOM 2793 C C . LEU A 1 362 ? -8.223 -7.812 8.598 1.00 58.69 362 LEU A C 1
ATOM 2795 O O . LEU A 1 362 ? -8.393 -6.615 8.384 1.00 58.69 362 LEU A O 1
ATOM 2799 N N . TRP A 1 363 ? -8.665 -8.406 9.711 1.00 64.88 363 TRP A N 1
ATOM 2800 C CA . TRP A 1 363 ? -9.620 -7.852 10.684 1.00 64.88 363 TRP A CA 1
ATOM 2801 C C . TRP A 1 363 ? -9.089 -7.815 12.104 1.00 64.88 363 TRP A C 1
ATOM 2803 O O . TRP A 1 363 ? -8.904 -8.877 12.686 1.00 64.88 363 TRP A O 1
ATOM 2813 N N . ILE A 1 364 ? -8.964 -6.652 12.746 1.00 70.56 364 ILE A N 1
ATOM 2814 C CA . ILE A 1 364 ? -8.619 -6.627 14.179 1.00 70.56 364 ILE A CA 1
ATOM 2815 C C . ILE A 1 364 ? -9.758 -7.260 14.994 1.00 70.56 364 ILE A C 1
ATOM 2817 O O . ILE A 1 364 ? -10.784 -6.627 15.200 1.00 70.56 364 ILE A O 1
ATOM 2821 N N . VAL A 1 365 ? -9.603 -8.503 15.464 1.00 74.62 365 VAL A N 1
ATOM 2822 C CA . VAL A 1 365 ? -10.559 -9.179 16.357 1.00 74.62 365 VAL A CA 1
ATOM 2823 C C . VAL A 1 365 ? -10.037 -9.332 17.798 1.00 74.62 365 VAL A C 1
ATOM 2825 O O . VAL A 1 365 ? -9.231 -8.539 18.286 1.00 74.62 365 VAL A O 1
ATOM 2828 N N . GLY A 1 366 ? -10.488 -10.356 18.516 1.00 81.62 366 GLY A N 1
ATOM 2829 C CA . GLY A 1 366 ? -10.060 -10.724 19.861 1.00 81.62 366 GLY A CA 1
ATOM 2830 C C . GLY A 1 366 ? -11.112 -11.604 20.528 1.00 81.62 366 GLY A C 1
ATOM 2831 O O . GLY A 1 366 ? -12.232 -11.743 20.031 1.00 81.62 366 GLY A O 1
ATOM 2832 N N . THR A 1 367 ? -10.769 -12.229 21.655 1.00 83.50 367 THR A N 1
ATOM 2833 C CA . THR A 1 367 ? -11.755 -12.985 22.441 1.00 83.50 367 THR A CA 1
ATOM 2834 C C . THR A 1 367 ? -12.308 -12.107 23.557 1.00 83.50 367 THR A C 1
ATOM 2836 O O . THR A 1 367 ? -11.561 -11.367 24.196 1.00 83.50 367 THR A O 1
ATOM 2839 N N . SER A 1 368 ? -13.610 -12.231 23.848 1.00 75.75 368 SER A N 1
ATOM 2840 C CA . SER A 1 368 ? -14.257 -11.502 24.953 1.00 75.75 368 SER A CA 1
ATOM 2841 C C . SER A 1 368 ? -13.449 -11.586 26.259 1.00 75.75 368 SER A C 1
ATOM 2843 O O . SER A 1 368 ? -13.165 -10.557 26.862 1.00 75.75 368 SER A O 1
ATOM 2845 N N . CYS A 1 369 ? -13.001 -12.784 26.653 1.00 72.88 369 CYS A N 1
ATOM 2846 C CA . CYS A 1 369 ? -12.211 -12.987 27.869 1.00 72.88 369 CYS A CA 1
ATOM 2847 C C . CYS A 1 369 ? -10.800 -12.385 27.785 1.00 72.88 369 CYS A C 1
ATOM 2849 O O . CYS A 1 369 ? -10.306 -11.883 28.793 1.00 72.88 369 CYS A O 1
ATOM 2851 N N . GLY A 1 370 ? -10.156 -12.439 26.615 1.00 71.62 370 GLY A N 1
ATOM 2852 C CA . GLY A 1 370 ? -8.768 -12.016 26.440 1.00 71.62 370 GLY A CA 1
ATOM 2853 C C . GLY A 1 370 ? -8.569 -10.533 26.715 1.00 71.62 370 GLY A C 1
ATOM 2854 O O . GLY A 1 370 ? -7.772 -10.167 27.574 1.00 71.62 370 GLY A O 1
ATOM 2855 N N . TRP A 1 371 ? -9.381 -9.670 26.104 1.00 68.62 371 TRP A N 1
ATOM 2856 C CA . TRP A 1 371 ? -9.276 -8.231 26.355 1.00 68.62 371 TRP A CA 1
ATOM 2857 C C . TRP A 1 371 ? -9.672 -7.810 27.780 1.00 68.62 371 TRP A C 1
ATOM 2859 O O . TRP A 1 371 ? -9.280 -6.736 28.224 1.00 68.62 371 TRP A O 1
ATOM 2869 N N . HIS A 1 372 ? -10.463 -8.602 28.517 1.00 65.94 372 HIS A N 1
ATOM 2870 C CA . HIS A 1 372 ? -10.695 -8.334 29.948 1.00 65.94 372 HIS A CA 1
ATOM 2871 C C . HIS A 1 372 ? -9.467 -8.638 30.810 1.00 65.94 372 HIS A C 1
ATOM 2873 O O . HIS A 1 372 ? -9.363 -8.122 31.919 1.00 65.94 372 HIS A O 1
ATOM 2879 N N . ARG A 1 373 ? -8.540 -9.444 30.286 1.00 69.38 373 ARG A N 1
ATOM 2880 C CA . ARG A 1 373 ? -7.228 -9.749 30.863 1.00 69.38 373 ARG A CA 1
ATOM 2881 C C . ARG A 1 373 ? -6.108 -8.896 30.248 1.00 69.38 373 ARG A C 1
ATOM 2883 O O . ARG A 1 373 ? -4.950 -9.244 30.407 1.00 69.38 373 ARG A O 1
ATOM 2890 N N . GLY A 1 374 ? -6.445 -7.833 29.509 1.00 61.41 374 GLY A N 1
ATOM 2891 C CA . GLY A 1 374 ? -5.468 -6.960 28.845 1.00 61.41 374 GLY A CA 1
ATOM 2892 C C . GLY A 1 374 ? -4.768 -7.564 27.621 1.00 61.41 374 GLY A C 1
ATOM 2893 O O . GLY A 1 374 ? -3.861 -6.937 27.094 1.00 61.41 374 GLY A O 1
ATOM 2894 N N . GLN A 1 375 ? -5.174 -8.748 27.142 1.00 66.69 375 GLN A N 1
ATOM 2895 C CA . GLN A 1 375 ? -4.508 -9.396 26.005 1.00 66.69 375 GLN A CA 1
ATOM 2896 C C . GLN A 1 375 ? -4.632 -8.565 24.721 1.00 66.69 375 GLN A C 1
ATOM 2898 O O . GLN A 1 375 ? -5.702 -8.016 24.426 1.00 66.69 375 GLN A O 1
ATOM 2903 N N . THR A 1 376 ? -3.545 -8.527 23.948 1.00 57.81 376 THR A N 1
ATOM 2904 C CA . THR A 1 376 ? -3.445 -7.776 22.695 1.00 57.81 376 THR A CA 1
ATOM 2905 C C . THR A 1 376 ? -4.420 -8.286 21.614 1.00 57.81 376 THR A C 1
ATOM 2907 O O . THR A 1 376 ? -4.788 -9.468 21.613 1.00 57.81 376 THR A O 1
ATOM 2910 N N . PRO A 1 377 ? -4.905 -7.412 20.705 1.00 64.56 377 PRO A N 1
ATOM 2911 C CA . PRO A 1 377 ? -5.967 -7.771 19.763 1.00 64.56 377 PRO A CA 1
ATOM 2912 C C . PRO A 1 377 ? -5.598 -8.741 18.627 1.00 64.56 377 PRO A C 1
ATOM 2914 O O . PRO A 1 377 ? -4.503 -8.735 18.081 1.00 64.56 377 PRO A O 1
ATOM 2917 N N . LYS A 1 378 ? -6.644 -9.477 18.240 1.00 61.84 378 LYS A N 1
ATOM 2918 C CA . LYS A 1 378 ? -6.912 -10.445 17.163 1.00 61.84 378 LYS A CA 1
ATOM 2919 C C . LYS A 1 378 ? -6.913 -10.053 15.660 1.00 61.84 378 LYS A C 1
ATOM 2921 O O . LYS A 1 378 ? -7.793 -10.581 15.018 1.00 61.84 378 LYS A O 1
ATOM 2926 N N . VAL A 1 379 ? -6.114 -9.164 15.043 1.00 56.78 379 VAL A N 1
ATOM 2927 C CA . VAL A 1 379 ? -6.005 -9.140 13.532 1.00 56.78 379 VAL A CA 1
ATOM 2928 C C . VAL A 1 379 ? -6.110 -10.540 12.841 1.00 56.78 379 VAL A C 1
ATOM 2930 O O . VAL A 1 379 ? -5.166 -11.285 12.951 1.00 56.78 379 VAL A O 1
ATOM 2933 N N . MET A 1 380 ? -7.174 -10.936 12.129 1.00 57.47 380 MET A N 1
ATOM 2934 C CA . MET A 1 380 ? -7.367 -12.273 11.496 1.00 57.47 380 MET A CA 1
ATOM 2935 C C . MET A 1 380 ? -7.812 -12.157 10.033 1.00 57.47 380 MET A C 1
ATOM 2937 O O . MET A 1 380 ? -8.4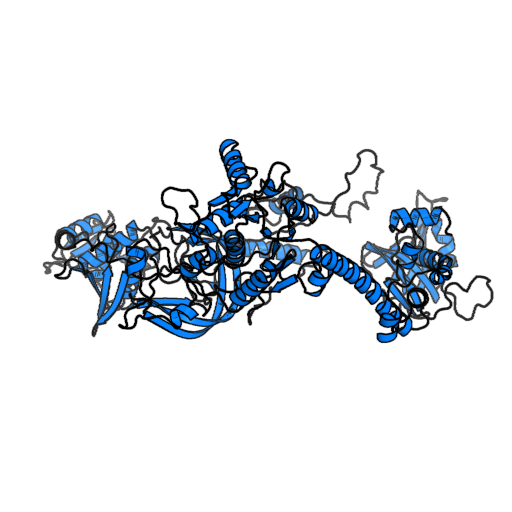87 -11.183 9.710 1.00 57.47 380 MET A O 1
ATOM 2941 N N . THR A 1 381 ? -7.527 -13.130 9.156 1.00 63.34 381 THR A N 1
ATOM 2942 C CA . THR A 1 381 ? -8.175 -13.142 7.822 1.00 63.34 381 THR A CA 1
ATOM 2943 C C . THR A 1 381 ? -9.659 -13.520 7.922 1.00 63.34 381 THR A C 1
ATOM 2945 O O . THR A 1 381 ? -10.073 -14.263 8.820 1.00 63.34 381 THR A O 1
ATOM 2948 N N . THR A 1 382 ? -10.486 -13.054 6.978 1.00 70.00 382 THR A N 1
ATOM 2949 C CA . THR A 1 382 ? -11.892 -13.485 6.850 1.00 70.00 382 THR A CA 1
ATOM 2950 C C . THR A 1 382 ? -12.013 -15.017 6.783 1.00 70.00 382 THR A C 1
ATOM 2952 O O . THR A 1 382 ? -12.881 -15.591 7.446 1.00 70.00 382 THR A O 1
ATOM 2955 N N . ARG A 1 383 ? -11.107 -15.688 6.056 1.00 71.69 383 ARG A N 1
ATOM 2956 C CA . ARG A 1 383 ? -11.023 -17.148 5.892 1.00 71.69 383 ARG A CA 1
ATOM 2957 C C . ARG A 1 383 ? -10.807 -17.873 7.217 1.00 71.69 383 ARG A C 1
ATOM 2959 O O . ARG A 1 383 ? -11.492 -18.857 7.488 1.00 71.69 383 ARG A O 1
ATOM 2966 N N . GLU A 1 384 ? -9.916 -17.389 8.077 1.00 69.12 384 GLU A N 1
ATOM 2967 C CA . GLU A 1 384 ? -9.712 -17.969 9.413 1.00 69.12 384 GLU A CA 1
ATOM 2968 C C . GLU A 1 384 ? -10.928 -17.776 10.313 1.00 69.12 384 GLU A C 1
ATOM 2970 O O . GLU A 1 384 ? -11.396 -18.723 10.946 1.00 69.12 384 GLU A O 1
ATOM 2975 N N . ILE A 1 385 ? -11.477 -16.556 10.343 1.00 79.19 385 ILE A N 1
ATOM 2976 C CA . ILE A 1 385 ? -12.677 -16.238 11.123 1.00 79.19 385 ILE A CA 1
ATOM 2977 C C . ILE A 1 385 ? -13.832 -17.148 10.695 1.00 79.19 385 ILE A C 1
ATOM 2979 O O . ILE A 1 385 ? -14.588 -17.615 11.547 1.00 79.19 385 ILE A O 1
ATOM 2983 N N . ARG A 1 386 ? -13.961 -17.425 9.393 1.00 86.62 386 ARG A N 1
ATOM 2984 C CA . ARG A 1 386 ? -14.954 -18.330 8.800 1.00 86.62 386 ARG A CA 1
ATOM 2985 C C . ARG A 1 386 ? -14.750 -19.792 9.198 1.00 86.62 386 ARG A C 1
ATOM 2987 O O . ARG A 1 386 ? -15.729 -20.491 9.443 1.00 86.62 386 ARG A O 1
ATOM 2994 N N . LEU A 1 387 ? -13.504 -20.258 9.270 1.00 80.81 387 LEU A N 1
ATOM 2995 C CA . LEU A 1 387 ? -13.174 -21.634 9.662 1.00 80.81 387 LEU A CA 1
ATOM 2996 C C . LEU A 1 387 ? -13.284 -21.874 11.181 1.00 80.81 387 LEU A C 1
ATOM 2998 O O . LEU A 1 387 ? -13.445 -23.016 11.603 1.00 80.81 387 LEU A O 1
ATOM 3002 N N . ASP A 1 388 ? -13.241 -20.816 11.997 1.00 87.31 388 ASP A N 1
ATOM 3003 C CA . ASP A 1 388 ? -13.169 -20.893 13.464 1.00 87.31 388 ASP A CA 1
ATOM 3004 C C . ASP A 1 388 ? -14.104 -19.879 14.171 1.00 87.31 388 ASP A C 1
ATOM 3006 O O . ASP A 1 388 ? -13.769 -19.274 15.190 1.00 87.31 388 ASP A O 1
ATOM 3010 N N . THR A 1 389 ? -15.304 -19.645 13.624 1.00 87.00 389 THR A N 1
ATOM 3011 C CA . THR A 1 389 ? -16.196 -18.548 14.068 1.00 87.00 389 THR A CA 1
ATOM 3012 C C . THR A 1 389 ? -16.707 -18.705 15.509 1.00 87.00 389 THR A C 1
ATOM 3014 O O . THR A 1 389 ? -16.910 -17.715 16.228 1.00 87.00 389 THR A O 1
ATOM 3017 N N . PHE A 1 390 ? -16.934 -19.944 15.951 1.00 88.62 390 PHE A N 1
ATOM 3018 C CA . PHE A 1 390 ? -17.653 -20.260 17.188 1.00 88.62 390 PHE A CA 1
ATOM 3019 C C . PHE A 1 390 ? -16.818 -21.073 18.175 1.00 88.62 390 PHE A C 1
ATOM 3021 O O . PHE A 1 390 ? -15.980 -21.892 17.812 1.00 88.62 390 PHE A O 1
ATOM 3028 N N . LYS A 1 391 ? -17.113 -20.898 19.463 1.00 84.00 391 LYS A N 1
ATOM 3029 C CA . LYS A 1 391 ? -16.707 -21.840 20.510 1.00 84.00 391 LYS A CA 1
ATOM 3030 C C . LYS A 1 391 ? -17.627 -23.066 20.490 1.00 84.00 391 LYS A C 1
ATOM 3032 O O . LYS A 1 391 ? -18.764 -22.977 20.035 1.00 84.00 391 LYS A O 1
ATOM 3037 N N . ALA A 1 392 ? -17.196 -24.164 21.114 1.00 80.56 392 ALA A N 1
ATOM 3038 C CA . ALA A 1 392 ? -17.976 -25.405 21.236 1.00 80.56 392 ALA A CA 1
ATOM 3039 C C . ALA A 1 392 ? -19.387 -25.240 21.855 1.00 80.56 392 ALA A C 1
ATOM 3041 O O . ALA A 1 392 ? -20.245 -26.093 21.667 1.00 80.56 392 ALA A O 1
ATOM 3042 N N . ASN A 1 393 ? -19.651 -24.138 22.569 1.00 80.88 393 ASN A N 1
ATOM 3043 C CA . ASN A 1 393 ? -20.963 -23.796 23.132 1.00 80.88 393 ASN A CA 1
ATOM 3044 C C . ASN A 1 393 ? -21.832 -22.888 22.225 1.00 80.88 393 ASN A C 1
ATOM 3046 O O . ASN A 1 393 ? -22.782 -22.278 22.712 1.00 80.88 393 ASN A O 1
ATOM 3050 N N . GLY A 1 394 ? -21.476 -22.709 20.947 1.00 79.44 394 GLY A N 1
ATOM 3051 C CA . GLY A 1 394 ? -22.206 -21.869 19.984 1.00 79.44 394 GLY A CA 1
ATOM 3052 C C . GLY A 1 394 ? -22.078 -20.351 20.196 1.00 79.44 394 GLY A C 1
ATOM 3053 O O . GLY A 1 394 ? -22.695 -19.562 19.478 1.00 79.44 394 GLY A O 1
ATOM 3054 N N . SER A 1 395 ? -21.284 -19.897 21.172 1.00 81.81 395 SER A N 1
ATOM 3055 C CA . SER A 1 395 ? -20.984 -18.468 21.335 1.00 81.81 395 SER A CA 1
ATOM 3056 C C . SER A 1 395 ? -19.885 -18.010 20.371 1.00 81.81 395 SER A C 1
ATOM 3058 O O . SER A 1 395 ? -18.985 -18.783 20.037 1.00 81.81 395 SER A O 1
ATOM 3060 N N . SER A 1 396 ? -19.938 -16.743 19.943 1.00 87.44 396 SER A N 1
ATOM 3061 C CA . SER A 1 396 ? -18.883 -16.116 19.135 1.00 87.44 396 SER A CA 1
ATOM 3062 C C . SER A 1 396 ? -17.513 -16.318 19.784 1.00 87.44 396 SER A C 1
ATOM 3064 O O . SER A 1 396 ? -17.329 -15.993 20.965 1.00 87.44 396 SER A O 1
ATOM 3066 N N . LYS A 1 397 ? -16.551 -16.843 19.022 1.00 87.19 397 LYS A N 1
ATOM 3067 C CA . LYS A 1 397 ? -15.156 -16.950 19.463 1.00 87.19 397 LYS A CA 1
ATOM 3068 C C . LYS A 1 397 ? -14.474 -15.589 19.367 1.00 87.19 397 LYS A C 1
ATOM 3070 O O . LYS A 1 397 ? -13.923 -15.100 20.358 1.00 87.19 397 LYS A O 1
ATOM 3075 N N . TRP A 1 398 ? -14.639 -14.973 18.202 1.00 89.50 398 TRP A N 1
ATOM 3076 C CA . TRP A 1 398 ? -14.034 -13.718 17.783 1.00 89.50 398 TRP A CA 1
ATOM 3077 C C . TRP A 1 398 ? -14.992 -12.540 17.912 1.00 89.50 398 TRP A C 1
ATOM 3079 O O . TRP A 1 398 ? -16.210 -12.686 17.798 1.00 89.50 398 TRP A O 1
ATOM 3089 N N . TYR A 1 399 ? -14.433 -11.368 18.173 1.00 87.38 399 TYR A N 1
ATOM 3090 C CA . TYR A 1 399 ? -15.133 -10.105 18.353 1.00 87.38 399 TYR A CA 1
ATOM 3091 C C . TYR A 1 399 ? -14.274 -8.986 17.764 1.00 87.38 399 TYR A C 1
ATOM 3093 O O . TYR A 1 399 ? -13.065 -9.025 17.934 1.00 87.38 399 TYR A O 1
ATOM 3101 N N . VAL A 1 400 ? -14.876 -7.966 17.165 1.00 82.25 400 VAL A N 1
ATOM 3102 C CA . VAL A 1 400 ? -14.198 -6.770 16.631 1.00 82.25 400 VAL A CA 1
ATOM 3103 C C . VAL A 1 400 ? -14.236 -5.636 17.681 1.00 82.25 400 VAL A C 1
ATOM 3105 O O . VAL A 1 400 ? -15.238 -5.548 18.413 1.00 82.25 400 VAL A O 1
ATOM 3108 N N . PRO A 1 401 ? -13.202 -4.772 17.814 1.00 75.56 401 PRO A N 1
ATOM 3109 C CA . PRO A 1 401 ? -13.285 -3.557 18.620 1.00 75.56 401 PRO A CA 1
ATOM 3110 C C . PRO A 1 401 ? -14.349 -2.592 18.070 1.00 75.56 401 PRO A C 1
ATOM 3112 O O . PRO A 1 401 ? -14.809 -2.708 16.933 1.00 75.56 401 PRO A O 1
ATOM 3115 N N . ALA A 1 402 ? -14.757 -1.641 18.905 1.00 71.44 402 ALA A N 1
ATOM 3116 C CA . ALA A 1 402 ? -15.503 -0.472 18.452 1.00 71.44 402 ALA A CA 1
ATOM 3117 C C . ALA A 1 402 ? -14.503 0.604 18.002 1.00 71.44 402 ALA A C 1
ATOM 3119 O O . ALA A 1 402 ? -13.438 0.721 18.608 1.00 71.44 402 ALA A O 1
ATOM 3120 N N . ALA A 1 403 ? -14.840 1.368 16.963 1.00 75.75 403 ALA A N 1
ATOM 3121 C CA . ALA A 1 403 ? -14.115 2.593 16.641 1.00 75.75 403 ALA A CA 1
ATOM 3122 C C . ALA A 1 403 ? -14.465 3.694 17.657 1.00 75.75 403 ALA A C 1
ATOM 3124 O O . ALA A 1 403 ? -15.598 3.738 18.151 1.00 75.75 403 ALA A O 1
ATOM 3125 N N . THR A 1 404 ? -13.518 4.586 17.944 1.00 82.75 404 THR A N 1
ATOM 3126 C CA . THR A 1 404 ? -13.792 5.809 18.709 1.00 82.75 404 THR A CA 1
ATOM 3127 C C . THR A 1 404 ? -14.813 6.676 17.954 1.00 82.75 404 THR A C 1
ATOM 3129 O O . THR A 1 404 ? -14.695 6.818 16.733 1.00 82.75 404 THR A O 1
ATOM 3132 N N . PRO A 1 405 ? -15.811 7.274 18.631 1.00 83.50 405 PRO A N 1
ATOM 3133 C CA . PRO A 1 405 ? -16.693 8.259 18.013 1.00 83.50 405 PRO A CA 1
ATOM 3134 C C . PRO A 1 405 ? -15.900 9.475 17.522 1.00 83.50 405 PRO A C 1
ATOM 3136 O O . PRO A 1 405 ? -15.055 9.999 18.241 1.00 83.50 405 PRO A O 1
ATOM 3139 N N . VAL A 1 406 ? -16.213 9.954 16.321 1.00 85.88 406 VAL A N 1
ATOM 3140 C CA . VAL A 1 406 ? -15.641 11.180 15.738 1.00 85.88 406 VAL A CA 1
ATOM 3141 C C . VAL A 1 406 ? -16.752 12.128 15.336 1.00 85.88 406 VAL A C 1
ATOM 3143 O O . VAL A 1 406 ? -17.849 11.663 15.021 1.00 85.88 406 VAL A O 1
ATOM 3146 N N . ASP A 1 407 ? -16.491 13.432 15.314 1.00 86.44 407 ASP A N 1
ATOM 3147 C CA . ASP A 1 407 ? -17.387 14.389 14.667 1.00 86.44 407 ASP A CA 1
ATOM 3148 C C . ASP A 1 407 ? -17.413 14.146 13.151 1.00 86.44 407 ASP A C 1
ATOM 3150 O O . ASP A 1 407 ? -16.396 13.818 12.543 1.00 86.44 407 ASP A O 1
ATOM 3154 N N . LEU A 1 408 ? -18.597 14.270 12.550 1.00 83.56 408 LEU A N 1
ATOM 3155 C CA . LEU A 1 408 ? -18.811 14.061 11.122 1.00 83.56 408 LEU A CA 1
ATOM 3156 C C . LEU A 1 408 ? -19.367 15.361 10.553 1.00 83.56 408 LEU A C 1
ATOM 3158 O O . LEU A 1 408 ? -20.462 15.747 10.927 1.00 83.56 408 LEU A O 1
ATOM 3162 N N . GLY A 1 409 ? -18.637 16.042 9.675 1.00 79.50 409 GLY A N 1
ATOM 3163 C CA . GLY A 1 409 ? -19.074 17.312 9.086 1.00 79.50 409 GLY A CA 1
ATOM 3164 C C . GLY A 1 409 ? -19.258 18.481 10.081 1.00 79.50 409 GLY A C 1
ATOM 3165 O O . GLY A 1 409 ? -19.053 18.342 11.288 1.00 79.50 409 GLY A O 1
ATOM 3166 N N . PRO A 1 410 ? -19.602 19.682 9.576 1.00 75.44 410 PRO A N 1
ATOM 3167 C CA . PRO A 1 410 ? -19.781 20.878 10.395 1.00 75.44 410 PRO A CA 1
ATOM 3168 C C . PRO A 1 410 ? -21.198 20.994 10.981 1.00 75.44 410 PRO A C 1
ATOM 3170 O O . PRO A 1 410 ? -22.189 20.743 10.305 1.00 75.44 410 PRO A O 1
ATOM 3173 N N . ASP A 1 411 ? -21.311 21.538 12.194 1.00 77.69 411 ASP A N 1
ATOM 3174 C CA . ASP A 1 411 ? -22.599 21.792 12.872 1.00 77.69 411 ASP A CA 1
ATOM 3175 C C . ASP A 1 411 ? -23.402 22.991 12.315 1.00 77.69 411 ASP A C 1
ATOM 3177 O O . ASP A 1 411 ? -24.439 23.381 12.859 1.00 77.69 411 ASP A O 1
ATOM 3181 N N . VAL A 1 412 ? -22.931 23.618 11.235 1.00 69.06 412 VAL A N 1
ATOM 3182 C CA . VAL A 1 412 ? -23.509 24.854 10.696 1.00 69.06 412 VAL A CA 1
ATOM 3183 C C . VAL A 1 412 ? -24.678 24.546 9.760 1.00 69.06 412 VAL A C 1
ATOM 3185 O O . VAL A 1 412 ? -24.495 23.997 8.678 1.00 69.06 412 VAL A O 1
ATOM 3188 N N . GLY A 1 413 ? -25.876 25.010 10.126 1.00 70.44 413 GLY A N 1
ATOM 3189 C CA . GLY A 1 413 ? -27.031 25.053 9.222 1.00 70.44 413 GLY A CA 1
ATOM 3190 C C . GLY A 1 413 ? -28.048 23.919 9.363 1.00 70.44 413 GLY A C 1
ATOM 3191 O O . GLY A 1 413 ? -28.893 23.778 8.475 1.00 70.44 413 GLY A O 1
ATOM 3192 N N . LEU A 1 414 ? -28.021 23.154 10.463 1.00 86.31 414 LEU A N 1
ATOM 3193 C CA . LEU A 1 414 ? -29.090 22.200 10.781 1.00 86.31 414 LEU A CA 1
ATOM 3194 C C . LEU A 1 414 ? -30.465 22.902 10.773 1.00 86.31 414 LEU A C 1
ATOM 3196 O O . LEU A 1 414 ? -30.625 23.957 11.391 1.00 86.31 414 LEU A O 1
ATOM 3200 N N . PRO A 1 415 ? -31.482 22.348 10.086 1.00 86.38 415 PRO A N 1
ATOM 3201 C CA . PRO A 1 415 ? -32.759 23.034 9.882 1.00 86.38 415 PRO A CA 1
ATOM 3202 C C . PRO A 1 415 ? -33.698 22.983 11.100 1.00 86.38 415 PRO A C 1
ATOM 3204 O O . PRO A 1 415 ? -34.741 23.638 11.087 1.00 86.38 415 PRO A O 1
ATOM 3207 N N . LEU A 1 416 ? -33.358 22.192 12.122 1.00 89.62 416 LEU A N 1
ATOM 3208 C CA . LEU A 1 416 ? -34.045 22.061 13.410 1.00 89.62 416 LEU A CA 1
ATOM 3209 C C . LEU A 1 416 ? -33.014 21.782 14.505 1.00 89.62 416 LEU A C 1
ATOM 3211 O O . LEU A 1 416 ? -31.971 21.190 14.226 1.00 89.62 416 LEU A O 1
ATOM 3215 N N . ASP A 1 417 ? -33.348 22.129 15.748 1.00 92.69 417 ASP A N 1
ATOM 3216 C CA . ASP A 1 417 ? -32.631 21.606 16.910 1.00 92.69 417 ASP A CA 1
ATOM 3217 C C . ASP A 1 417 ? -32.686 20.058 16.917 1.00 92.69 417 ASP A C 1
ATOM 3219 O O . ASP A 1 417 ? -33.771 19.492 16.720 1.00 92.69 417 ASP A O 1
ATOM 3223 N N . PRO A 1 418 ? -31.558 19.350 17.138 1.00 94.19 418 PRO A N 1
ATOM 3224 C CA . PRO A 1 418 ? -31.534 17.891 17.096 1.00 94.19 418 PRO A CA 1
ATOM 3225 C C . PRO A 1 418 ? -32.431 17.220 18.142 1.00 94.19 418 PRO A C 1
ATOM 3227 O O . PRO A 1 418 ? -33.053 16.207 17.830 1.00 94.19 418 PRO A O 1
ATOM 3230 N N . TYR A 1 419 ? -32.534 17.764 19.362 1.00 94.94 419 TYR A N 1
ATOM 3231 C CA . TYR A 1 419 ? -33.380 17.178 20.407 1.00 94.94 419 TYR A CA 1
ATOM 3232 C C . TYR A 1 419 ? -34.860 17.312 20.042 1.00 94.94 419 TYR A C 1
ATOM 3234 O O . TYR A 1 419 ? -35.577 16.312 20.010 1.00 94.94 419 TYR A O 1
ATOM 3242 N N . LEU A 1 420 ? -35.296 18.517 19.654 1.00 94.31 420 LEU A N 1
ATOM 3243 C CA . LEU A 1 420 ? -36.653 18.763 19.157 1.00 94.31 420 LEU A CA 1
ATOM 3244 C C . LEU A 1 420 ? -36.986 17.880 17.950 1.00 94.31 420 LEU A C 1
ATOM 3246 O O . LEU A 1 420 ? -38.096 17.355 17.849 1.00 94.31 420 LEU A O 1
ATOM 3250 N N . PHE A 1 421 ? -36.036 17.691 17.033 1.00 95.12 421 PHE A N 1
ATOM 3251 C CA . PHE A 1 421 ? -36.230 16.810 15.888 1.00 95.12 421 PHE A CA 1
ATOM 3252 C C . PHE A 1 421 ? -36.400 15.343 16.312 1.00 95.12 421 PHE A C 1
ATOM 3254 O O . PHE A 1 421 ? -37.277 14.662 15.782 1.00 95.12 421 PHE A O 1
ATOM 3261 N N . GLY A 1 422 ? -35.659 14.881 17.325 1.00 95.31 422 GLY A N 1
ATOM 3262 C CA . GLY A 1 422 ? -35.833 13.554 17.919 1.00 95.31 422 GLY A CA 1
ATOM 3263 C C . GLY A 1 422 ? -37.209 13.356 18.553 1.00 95.31 422 GLY A C 1
ATOM 3264 O O . GLY A 1 422 ? -37.880 12.369 18.249 1.00 95.31 422 GLY A O 1
ATOM 3265 N N . LEU A 1 423 ? -37.676 14.335 19.337 1.00 94.81 423 LEU A N 1
ATOM 3266 C CA . LEU A 1 423 ? -39.030 14.338 19.909 1.00 94.81 423 LEU A CA 1
ATOM 3267 C C . LEU A 1 423 ? -40.112 14.254 18.812 1.00 94.81 423 LEU A C 1
ATOM 3269 O O . LEU A 1 423 ? -41.081 13.508 18.932 1.00 94.81 423 LEU A O 1
ATOM 3273 N N . LEU A 1 424 ? -39.941 14.994 17.709 1.00 94.00 424 LEU A N 1
ATOM 3274 C CA . LEU A 1 424 ? -40.866 14.956 16.570 1.00 94.00 424 LEU A CA 1
ATOM 3275 C C . LEU A 1 424 ? -40.812 13.618 15.806 1.00 94.00 424 LEU A C 1
ATOM 3277 O O . LEU A 1 424 ? -41.832 13.150 15.290 1.00 94.00 424 LEU A O 1
ATOM 3281 N N . LEU A 1 425 ? -39.643 12.983 15.711 1.00 93.69 425 LEU A N 1
ATOM 3282 C CA . LEU A 1 425 ? -39.514 11.671 15.080 1.00 93.69 425 LEU A CA 1
ATOM 3283 C C . LEU A 1 425 ? -40.120 10.543 15.926 1.00 93.69 425 LEU A C 1
ATOM 3285 O O . LEU A 1 425 ? -40.671 9.624 15.322 1.00 93.69 425 LEU A O 1
ATOM 3289 N N . GLY A 1 426 ? -40.123 10.643 17.256 1.00 90.88 426 GLY A N 1
ATOM 3290 C CA . GLY A 1 426 ? -40.881 9.743 18.132 1.00 90.88 426 GLY A CA 1
ATOM 3291 C C . GLY A 1 426 ? -42.378 10.079 18.156 1.00 90.88 426 GLY A C 1
ATOM 3292 O O . GLY A 1 426 ? -43.105 9.815 17.191 1.00 90.88 426 GLY A O 1
ATOM 3293 N N . ASP A 1 427 ? -42.822 10.773 19.206 1.00 90.75 427 ASP A N 1
ATOM 3294 C CA . ASP A 1 427 ? -44.230 11.128 19.471 1.00 90.75 427 ASP A CA 1
ATOM 3295 C C . ASP A 1 427 ? -44.807 12.272 18.599 1.00 90.75 427 ASP A C 1
ATOM 3297 O O . ASP A 1 427 ? -45.944 12.722 18.783 1.00 90.75 427 ASP A O 1
ATOM 3301 N N . GLY A 1 428 ? -44.054 12.778 17.619 1.00 88.81 428 GLY A N 1
ATOM 3302 C CA . GLY A 1 428 ? -44.555 13.788 16.685 1.00 88.81 428 GLY A CA 1
ATOM 3303 C C . GLY A 1 428 ? -45.456 13.237 15.571 1.00 88.81 428 GLY A C 1
ATOM 3304 O O . GLY A 1 428 ? -45.205 12.188 14.972 1.00 88.81 428 GLY A O 1
ATOM 3305 N N . SER A 1 429 ? -46.476 14.010 15.199 1.00 90.56 429 SER A N 1
ATOM 3306 C CA . SER A 1 429 ? -47.294 13.808 13.997 1.00 90.56 429 SER A CA 1
ATOM 3307 C C . SER A 1 429 ? -47.147 15.000 13.054 1.00 90.56 429 SER A C 1
ATOM 3309 O O . SER A 1 429 ? -47.316 16.145 13.465 1.00 90.56 429 SER A O 1
ATOM 3311 N N . PHE A 1 430 ? -46.903 14.733 11.769 1.00 91.56 430 PHE A N 1
ATOM 3312 C CA . PHE A 1 430 ? -46.767 15.757 10.721 1.00 91.56 430 PHE A CA 1
ATOM 3313 C C . PHE A 1 430 ? -47.345 15.318 9.357 1.00 91.56 430 PHE A C 1
ATOM 3315 O O . PHE A 1 430 ? -46.942 15.811 8.303 1.00 91.56 430 PHE A O 1
ATOM 3322 N N . ARG A 1 431 ? -48.330 14.403 9.360 1.00 88.12 431 ARG A N 1
ATOM 3323 C CA . ARG A 1 431 ? -49.023 13.933 8.139 1.00 88.12 431 ARG A CA 1
ATOM 3324 C C . ARG A 1 431 ? -49.896 15.021 7.494 1.00 88.12 431 ARG A C 1
ATOM 3326 O O . ARG A 1 431 ? -49.920 15.173 6.278 1.00 88.12 431 ARG A O 1
ATOM 3333 N N . HIS A 1 432 ? -50.632 15.765 8.318 1.00 84.75 432 HIS A N 1
ATOM 3334 C CA . HIS A 1 432 ? -51.560 16.818 7.872 1.00 84.75 432 HIS A CA 1
ATOM 3335 C C . HIS A 1 432 ? -51.431 18.091 8.716 1.00 84.75 432 HIS A C 1
ATOM 3337 O O . HIS A 1 432 ? -51.438 19.192 8.176 1.00 84.75 432 HIS A O 1
ATOM 3343 N N . ASN A 1 433 ? -51.251 17.926 10.028 1.00 86.94 433 ASN A N 1
ATOM 3344 C CA . ASN A 1 433 ? -50.988 18.985 10.997 1.00 86.94 433 ASN A CA 1
ATOM 3345 C C . ASN A 1 433 ? -49.742 18.616 11.806 1.00 86.94 433 ASN A C 1
ATOM 3347 O O . ASN A 1 433 ? -49.503 17.427 12.016 1.00 86.94 433 ASN A O 1
ATOM 3351 N N . LEU A 1 434 ? -49.001 19.622 12.278 1.00 91.12 434 LEU A N 1
ATOM 3352 C CA . LEU A 1 434 ? -47.872 19.449 13.192 1.00 91.12 434 LEU A CA 1
ATOM 3353 C C . LEU A 1 434 ? -48.391 19.305 14.630 1.00 91.12 434 LEU A C 1
ATOM 3355 O O . LEU A 1 434 ? -49.016 20.229 15.147 1.00 91.12 434 LEU A O 1
ATOM 3359 N N . ARG A 1 435 ? -48.128 18.165 15.269 1.00 92.56 435 ARG A N 1
ATOM 3360 C CA . ARG A 1 435 ? -48.371 17.923 16.697 1.00 92.56 435 ARG A CA 1
ATOM 3361 C C . ARG A 1 435 ? -47.177 17.217 17.331 1.00 92.56 435 ARG A C 1
ATOM 3363 O O . ARG A 1 435 ? -46.506 16.444 16.653 1.00 92.56 435 ARG A O 1
ATOM 3370 N N . LEU A 1 436 ? -46.970 17.459 18.617 1.00 92.81 436 LEU A N 1
ATOM 3371 C CA . LEU A 1 436 ? -46.126 16.685 19.523 1.00 92.81 436 LEU A CA 1
ATOM 3372 C C . LEU A 1 436 ? -47.015 16.264 20.695 1.00 92.81 436 LEU A C 1
ATOM 3374 O O . LEU A 1 436 ? -47.616 17.133 21.328 1.00 92.81 436 LEU A O 1
ATOM 3378 N N . SER A 1 437 ? -47.134 14.965 20.954 1.00 92.31 437 SER A N 1
ATOM 3379 C CA . SER A 1 437 ? -47.946 14.444 22.057 1.00 92.31 437 SER A CA 1
ATOM 3380 C C . SER A 1 437 ? -47.036 14.090 23.234 1.00 92.31 437 SER A C 1
ATOM 3382 O O . SER A 1 437 ? -46.148 13.263 23.092 1.00 92.31 437 SER A O 1
ATOM 3384 N N . THR A 1 438 ? -47.219 14.723 24.393 1.00 90.75 438 THR A N 1
ATOM 3385 C CA . THR A 1 438 ? -46.443 14.427 25.609 1.00 90.75 438 THR A CA 1
ATOM 3386 C C . THR A 1 438 ? -47.259 14.690 26.874 1.00 90.75 438 THR A C 1
ATOM 3388 O O . THR A 1 438 ? -48.131 15.560 26.900 1.00 90.75 438 THR A O 1
ATOM 3391 N N . VAL A 1 439 ? -46.972 13.925 27.927 1.00 89.12 439 VAL A N 1
ATOM 3392 C CA . VAL A 1 439 ? -47.473 14.142 29.297 1.00 89.12 439 VAL A CA 1
ATOM 3393 C C . VAL A 1 439 ? -46.358 14.537 30.272 1.00 89.12 439 VAL A C 1
ATOM 3395 O O . VAL A 1 439 ? -46.636 14.786 31.440 1.00 89.12 439 VAL A O 1
ATOM 3398 N N . ASP A 1 440 ? -45.108 14.580 29.806 1.00 90.00 440 ASP A N 1
ATOM 3399 C CA . ASP A 1 440 ? -43.935 14.919 30.606 1.00 90.00 440 ASP A CA 1
ATOM 3400 C C . ASP A 1 440 ? -43.629 16.420 30.491 1.00 90.00 440 ASP A C 1
ATOM 3402 O O . ASP A 1 440 ? -43.307 16.915 29.404 1.00 90.00 440 ASP A O 1
ATOM 3406 N N . ASP A 1 441 ? -43.687 17.133 31.619 1.00 90.06 441 ASP A N 1
ATOM 3407 C CA . ASP A 1 441 ? -43.390 18.570 31.695 1.00 90.06 441 ASP A CA 1
ATOM 3408 C C . ASP A 1 441 ? -41.962 18.889 31.212 1.00 90.06 441 ASP A C 1
ATOM 3410 O O . ASP A 1 441 ? -41.779 19.809 30.420 1.00 90.06 441 ASP A O 1
ATOM 3414 N N . GLU A 1 442 ? -40.969 18.067 31.582 1.00 91.88 442 GLU A N 1
ATOM 3415 C CA . GLU A 1 442 ? -39.572 18.190 31.124 1.00 91.88 442 GLU A CA 1
ATOM 3416 C C . GLU A 1 442 ? -39.456 18.157 29.585 1.00 91.88 442 GLU A C 1
ATOM 3418 O O . GLU A 1 442 ? -38.727 18.957 29.000 1.00 91.88 442 GLU A O 1
ATOM 3423 N N . ILE A 1 443 ? -40.209 17.274 28.910 1.00 91.31 443 ILE A N 1
ATOM 3424 C CA . ILE A 1 443 ? -40.227 17.200 27.438 1.00 91.31 443 ILE A CA 1
ATOM 3425 C C . ILE A 1 443 ? -40.924 18.426 26.848 1.00 91.31 443 ILE A C 1
ATOM 3427 O O . ILE A 1 443 ? -40.456 18.963 25.845 1.00 91.31 443 ILE A O 1
ATOM 3431 N N . ARG A 1 444 ? -42.037 18.878 27.441 1.00 91.06 444 ARG A N 1
ATOM 3432 C CA . ARG A 1 444 ? -42.753 20.080 26.987 1.00 91.06 444 ARG A CA 1
ATOM 3433 C C . ARG A 1 444 ? -41.855 21.314 27.059 1.00 91.06 444 ARG A C 1
ATOM 3435 O O . ARG A 1 444 ? -41.824 22.085 26.102 1.00 91.06 444 ARG A O 1
ATOM 3442 N N . ASP A 1 445 ? -41.150 21.490 28.168 1.00 90.00 445 ASP A N 1
ATOM 3443 C CA . ASP A 1 445 ? -40.356 22.688 28.433 1.00 90.00 445 ASP A CA 1
ATOM 3444 C C . ASP A 1 445 ? -39.082 22.686 27.576 1.00 90.00 445 ASP A C 1
ATOM 3446 O O . ASP A 1 445 ? -38.839 23.647 26.846 1.00 90.00 445 ASP A O 1
ATOM 3450 N N . ALA A 1 446 ? -38.373 21.554 27.488 1.00 89.62 446 ALA A N 1
ATOM 3451 C CA . ALA A 1 446 ? -37.250 21.400 26.560 1.00 89.62 446 ALA A CA 1
ATOM 3452 C C . ALA A 1 446 ? -37.669 21.557 25.083 1.00 89.62 446 ALA A C 1
ATOM 3454 O O . ALA A 1 446 ? -36.938 22.146 24.286 1.00 89.62 446 ALA A O 1
ATOM 3455 N N . ALA A 1 447 ? -38.860 21.077 24.699 1.00 89.75 447 ALA A N 1
ATOM 3456 C CA . ALA A 1 447 ? -39.403 21.305 23.363 1.00 89.75 447 ALA A CA 1
ATOM 3457 C C . ALA A 1 447 ? -39.749 22.779 23.118 1.00 89.75 447 ALA A C 1
ATOM 3459 O O . ALA A 1 447 ? -39.611 23.225 21.983 1.00 89.75 447 ALA A O 1
ATOM 3460 N N . ALA A 1 448 ? -40.202 23.519 24.137 1.00 89.31 448 ALA A N 1
ATOM 3461 C CA . ALA A 1 448 ? -40.523 24.943 24.050 1.00 89.31 448 ALA A CA 1
ATOM 3462 C C . ALA A 1 448 ? -39.266 25.817 23.902 1.00 89.31 448 ALA A C 1
ATOM 3464 O O . ALA A 1 448 ? -39.276 26.737 23.081 1.00 89.31 448 ALA A O 1
ATOM 3465 N N . ASP A 1 449 ? -38.192 25.491 24.626 1.00 87.44 449 ASP A N 1
ATOM 3466 C CA . ASP A 1 449 ? -36.891 26.167 24.535 1.00 87.44 449 ASP A CA 1
ATOM 3467 C C . ASP A 1 449 ? -36.177 25.889 23.202 1.00 87.44 449 ASP A C 1
ATOM 3469 O O . ASP A 1 449 ? -35.533 26.772 22.637 1.00 87.44 449 ASP A O 1
ATOM 3473 N N . ALA A 1 450 ? -36.330 24.678 22.660 1.00 87.25 450 ALA A N 1
ATOM 3474 C CA . ALA A 1 450 ? -35.722 24.270 21.394 1.00 87.25 450 ALA A CA 1
ATOM 3475 C C . ALA A 1 450 ? -36.461 24.781 20.135 1.00 87.25 450 ALA A C 1
ATOM 3477 O O . ALA A 1 450 ? -35.992 24.570 19.011 1.00 87.25 450 ALA A O 1
ATOM 3478 N N . VAL A 1 451 ? -37.622 25.442 20.269 1.00 87.19 451 VAL A N 1
ATOM 3479 C CA . VAL A 1 451 ? -38.306 26.037 19.108 1.00 87.19 451 VAL A CA 1
ATOM 3480 C C . VAL A 1 451 ? -37.589 27.314 18.656 1.00 87.19 451 VAL A C 1
ATOM 3482 O O . VAL A 1 451 ? -37.232 28.166 19.464 1.00 87.19 451 VAL A O 1
ATOM 3485 N N . ALA A 1 452 ? -37.468 27.506 17.338 1.00 80.00 452 ALA A N 1
ATOM 3486 C CA . ALA A 1 452 ? -36.974 28.748 16.740 1.00 80.00 452 ALA A CA 1
ATOM 3487 C C . ALA A 1 452 ? -37.634 30.015 17.350 1.00 80.00 452 ALA A C 1
ATOM 3489 O O . ALA A 1 452 ? -38.855 30.007 17.553 1.00 80.00 452 ALA A O 1
ATOM 3490 N N . PRO A 1 453 ? -36.891 31.127 17.558 1.00 79.38 453 PRO A N 1
ATOM 3491 C CA . PRO A 1 453 ? -37.351 32.295 18.323 1.00 79.38 453 PRO A CA 1
ATOM 3492 C C . PRO A 1 453 ? -38.693 32.905 17.897 1.00 79.38 453 PRO A C 1
ATOM 3494 O O . PRO A 1 453 ? -39.429 33.402 18.749 1.00 79.38 453 PRO A O 1
ATOM 3497 N N . ASP A 1 454 ? -39.052 32.834 16.614 1.00 82.69 454 ASP A N 1
ATOM 3498 C CA . ASP A 1 454 ? -40.312 33.370 16.071 1.00 82.69 454 ASP A CA 1
ATOM 3499 C C . ASP A 1 454 ? -41.531 32.470 16.319 1.00 82.69 454 ASP A C 1
ATOM 3501 O O . ASP A 1 454 ? -42.664 32.823 15.982 1.00 82.69 454 ASP A O 1
ATOM 3505 N N . CYS A 1 455 ? -41.322 31.289 16.894 1.00 87.06 455 CYS A N 1
ATOM 3506 C CA . CYS A 1 455 ? -42.346 30.300 17.186 1.00 87.06 455 CYS A CA 1
ATOM 3507 C C . CYS A 1 455 ? -42.506 30.076 18.694 1.00 87.06 455 CYS A C 1
ATOM 3509 O O . CYS A 1 455 ? -41.696 30.498 19.514 1.00 87.06 455 CYS A O 1
ATOM 3511 N N . ARG A 1 456 ? -43.612 29.432 19.063 1.00 90.12 456 ARG A N 1
ATOM 3512 C CA . ARG A 1 456 ? -43.935 28.999 20.423 1.00 90.12 456 ARG A CA 1
ATOM 3513 C C . ARG A 1 456 ? -44.662 27.660 20.385 1.00 90.12 456 ARG A C 1
ATOM 3515 O O . ARG A 1 456 ? -45.397 27.380 19.432 1.00 90.12 456 ARG A O 1
ATOM 3522 N N . LEU A 1 457 ? -44.489 26.870 21.436 1.00 91.50 457 LEU A N 1
ATOM 3523 C CA . LEU A 1 457 ? -45.291 25.681 21.692 1.00 91.50 457 LEU A CA 1
ATOM 3524 C C . LEU A 1 457 ? -46.652 26.107 22.277 1.00 91.50 457 LEU A C 1
ATOM 3526 O O . LEU A 1 457 ? -46.715 26.995 23.126 1.00 91.50 457 LEU A O 1
ATOM 3530 N N . VAL A 1 458 ? -47.753 25.535 21.784 1.00 91.50 458 VAL A N 1
ATOM 3531 C CA . VAL A 1 458 ? -49.130 25.894 22.176 1.00 91.50 458 VAL A CA 1
ATOM 3532 C C . VAL A 1 458 ? -49.949 24.613 22.374 1.00 91.50 458 VAL A C 1
ATOM 3534 O O . VAL A 1 458 ? -49.905 23.757 21.491 1.00 91.50 458 VAL A O 1
ATOM 3537 N N . PRO A 1 459 ? -50.712 24.448 23.471 1.00 91.12 459 PRO A N 1
ATOM 3538 C CA . PRO A 1 459 ? -51.579 23.282 23.649 1.00 91.12 459 PRO A CA 1
ATOM 3539 C C . PRO A 1 459 ? -52.701 23.247 22.599 1.00 91.12 459 PRO A C 1
ATOM 3541 O O . PRO A 1 459 ? -53.261 24.280 22.221 1.00 91.12 459 PRO A O 1
ATOM 3544 N N . VAL A 1 460 ? -53.050 22.052 22.125 1.00 90.00 460 VAL A N 1
ATOM 3545 C CA . VAL A 1 460 ? -54.149 21.839 21.175 1.00 90.00 460 VAL A CA 1
ATOM 3546 C C . VAL A 1 460 ? -55.473 21.768 21.933 1.00 90.00 460 VAL A C 1
ATOM 3548 O O . VAL A 1 460 ? -55.676 20.898 22.779 1.00 90.00 460 VAL A O 1
ATOM 3551 N N . THR A 1 461 ? -56.408 22.658 21.597 1.00 86.25 461 THR A N 1
ATOM 3552 C CA . THR A 1 461 ? -57.743 22.715 22.211 1.00 86.25 461 THR A CA 1
ATOM 3553 C C . THR A 1 461 ? -58.448 21.355 22.159 1.00 86.25 461 THR A C 1
ATOM 3555 O O . THR A 1 461 ? -58.595 20.768 21.088 1.00 86.25 461 THR A O 1
ATOM 3558 N N . GLY A 1 462 ? -58.895 20.864 23.318 1.00 82.62 462 GLY A N 1
ATOM 3559 C CA . GLY A 1 462 ? -59.581 19.575 23.457 1.00 82.62 462 GLY A CA 1
ATOM 3560 C C . GLY A 1 462 ? -58.667 18.363 23.686 1.00 82.62 462 GLY A C 1
ATOM 3561 O O . GLY A 1 462 ? -59.186 17.291 23.984 1.00 82.62 462 GLY A O 1
ATOM 3562 N N . SER A 1 463 ? -57.339 18.512 23.616 1.00 87.12 463 SER A N 1
ATOM 3563 C CA . SER A 1 463 ? -56.388 17.485 24.065 1.00 87.12 463 SER A CA 1
ATOM 3564 C C . SER A 1 463 ? -55.779 17.852 25.420 1.00 87.12 463 SER A C 1
ATOM 3566 O O . SER A 1 463 ? -55.668 19.027 25.764 1.00 87.12 463 SER A O 1
ATOM 3568 N N . ARG A 1 464 ? -55.382 16.834 26.194 1.00 84.31 464 ARG A N 1
ATOM 3569 C CA . ARG A 1 464 ? -54.658 16.992 27.469 1.00 84.31 464 ARG A CA 1
ATOM 3570 C C . ARG A 1 464 ? -53.136 16.857 27.329 1.00 84.31 464 ARG A C 1
ATOM 3572 O O . ARG A 1 464 ? -52.435 17.140 28.288 1.00 84.31 464 ARG A O 1
ATOM 3579 N N . CYS A 1 465 ? -52.653 16.412 26.169 1.00 88.62 465 CYS A N 1
ATOM 3580 C CA . CYS A 1 465 ? -51.248 16.062 25.929 1.00 88.62 465 CYS A CA 1
ATOM 3581 C C . CYS A 1 465 ? -50.715 16.502 24.554 1.00 88.62 465 CYS A C 1
ATOM 3583 O O . CYS A 1 465 ? -49.514 16.433 24.318 1.00 88.62 465 CYS A O 1
ATOM 3585 N N . ASP A 1 466 ? -51.570 16.944 23.624 1.00 92.00 466 ASP A N 1
ATOM 3586 C CA . ASP A 1 466 ? -51.104 17.407 22.313 1.00 92.00 466 ASP A CA 1
ATOM 3587 C C . ASP A 1 466 ? -50.709 18.881 22.357 1.00 92.00 466 ASP A C 1
ATOM 3589 O O . ASP A 1 466 ? -51.509 19.752 22.708 1.00 92.00 466 ASP A O 1
ATOM 3593 N N . TYR A 1 467 ? -49.516 19.165 21.852 1.00 93.12 467 TYR A N 1
ATOM 3594 C CA . TYR A 1 467 ? -49.011 20.503 21.597 1.00 93.12 467 TYR A CA 1
ATOM 3595 C C . TYR A 1 467 ? -48.764 20.703 20.099 1.00 93.12 467 TYR A C 1
ATOM 3597 O O . TYR A 1 467 ? -48.459 19.770 19.360 1.00 93.12 467 TYR A O 1
ATOM 3605 N N . THR A 1 468 ? -48.888 21.939 19.626 1.00 92.38 468 THR A N 1
ATOM 3606 C CA . THR A 1 468 ? -48.568 22.363 18.259 1.00 92.38 468 THR A CA 1
ATOM 3607 C C . THR A 1 468 ? -47.598 23.532 18.310 1.00 92.38 468 THR A C 1
ATOM 3609 O O . THR A 1 468 ? -47.736 24.439 19.127 1.00 92.38 468 THR A O 1
ATOM 3612 N N . ILE A 1 469 ? -46.647 23.561 17.381 1.00 91.38 469 ILE A N 1
ATOM 3613 C CA . ILE A 1 469 ? -45.752 24.707 17.212 1.00 91.38 469 ILE A CA 1
ATOM 3614 C C . ILE A 1 469 ? -46.448 25.741 16.318 1.00 91.38 469 ILE A C 1
ATOM 3616 O O . ILE A 1 469 ? -46.963 25.399 15.250 1.00 91.38 469 ILE A O 1
ATOM 3620 N N . GLN A 1 470 ? -46.491 27.001 16.750 1.00 88.75 470 GLN A N 1
ATOM 3621 C CA . GLN A 1 470 ? -47.117 28.111 16.024 1.00 88.75 470 GLN A CA 1
ATOM 3622 C C . GLN A 1 470 ? -46.218 29.349 16.019 1.00 88.75 470 GLN A C 1
ATOM 3624 O O . GLN A 1 470 ? -45.487 29.587 16.976 1.00 88.75 470 GLN A O 1
ATOM 3629 N N . LEU A 1 471 ? -46.320 30.176 14.975 1.00 86.75 471 LEU A N 1
ATOM 3630 C CA . LEU A 1 471 ? -45.673 31.491 14.933 1.00 86.75 471 LEU A CA 1
ATOM 3631 C C . LEU A 1 471 ? -46.227 32.411 16.035 1.00 86.75 471 LEU A C 1
ATOM 3633 O O . LEU A 1 471 ? -47.438 32.437 16.274 1.00 86.75 471 LEU A O 1
ATOM 3637 N N . LYS A 1 472 ? -45.350 33.194 16.673 1.00 83.31 472 LYS A N 1
ATOM 3638 C CA . LYS A 1 472 ? -45.707 34.209 17.680 1.00 83.31 472 LYS A CA 1
ATOM 3639 C C . LYS A 1 472 ? -46.527 35.354 17.072 1.00 83.31 472 LYS A C 1
ATOM 3641 O O . LYS A 1 472 ? -47.437 35.852 17.729 1.00 83.31 472 LYS A O 1
ATOM 3646 N N . GLN A 1 473 ? -46.261 35.720 15.815 1.00 77.88 473 GLN A N 1
ATOM 3647 C CA . GLN A 1 473 ? -47.040 36.694 15.042 1.00 77.88 473 GLN A CA 1
ATOM 3648 C C . GLN A 1 473 ? -47.474 36.111 13.689 1.00 77.88 473 GLN A C 1
ATOM 3650 O O . GLN A 1 473 ? -46.694 35.460 12.996 1.00 77.88 473 GLN A O 1
ATOM 3655 N N . ARG A 1 474 ? -48.731 36.353 13.291 1.00 64.12 474 ARG A N 1
ATOM 3656 C CA . ARG A 1 474 ? -49.275 35.956 11.979 1.00 64.12 474 ARG A CA 1
ATOM 3657 C C . ARG A 1 474 ? -49.100 37.075 10.947 1.00 64.12 474 ARG A C 1
ATOM 3659 O O . ARG A 1 474 ? -50.077 37.658 10.487 1.00 64.12 474 ARG A O 1
ATOM 3666 N N . SER A 1 475 ? -47.857 37.352 10.567 1.00 57.97 475 SER A N 1
ATOM 3667 C CA . SER A 1 475 ? -47.556 38.235 9.434 1.00 57.97 475 SER A CA 1
ATOM 3668 C C . SER A 1 475 ? -47.889 37.523 8.118 1.00 57.97 475 SER A C 1
ATOM 3670 O O . SER A 1 475 ? -47.444 36.396 7.885 1.00 57.97 475 SER A O 1
ATOM 3672 N N . GLY A 1 476 ? -48.712 38.153 7.274 1.00 51.16 476 GLY A N 1
ATOM 3673 C CA . GLY A 1 476 ? -49.295 37.534 6.079 1.00 51.16 476 GLY A CA 1
ATOM 3674 C C . GLY A 1 476 ? -48.248 37.033 5.080 1.00 51.16 476 GLY A C 1
ATOM 3675 O O . GLY A 1 476 ? -47.685 37.819 4.329 1.00 51.16 476 GLY A O 1
ATOM 3676 N N . GLY A 1 477 ? -48.012 35.717 5.062 1.00 63.03 477 GLY A N 1
ATOM 3677 C CA . GLY A 1 477 ? -47.093 35.043 4.135 1.00 63.03 477 GLY A CA 1
ATOM 3678 C C . GLY A 1 477 ? -46.031 34.168 4.811 1.00 63.03 477 GLY A C 1
ATOM 3679 O O . GLY A 1 477 ? -45.574 33.197 4.204 1.00 63.03 477 GLY A O 1
ATOM 3680 N N . VAL A 1 478 ? -45.682 34.432 6.076 1.00 62.94 478 VAL A N 1
ATOM 3681 C CA . VAL A 1 478 ? -44.661 33.650 6.795 1.00 62.94 478 VAL A CA 1
ATOM 3682 C C . VAL A 1 478 ? -45.208 32.259 7.136 1.00 62.94 478 VAL A C 1
ATOM 3684 O O . VAL A 1 478 ? -46.191 32.114 7.863 1.00 62.94 478 VAL A O 1
ATOM 3687 N N . ARG A 1 479 ? -44.572 31.207 6.607 1.00 72.12 479 ARG A N 1
ATOM 3688 C CA . ARG A 1 479 ? -44.898 29.803 6.921 1.00 72.12 479 ARG A CA 1
ATOM 3689 C C . ARG A 1 479 ? -44.049 29.329 8.101 1.00 72.12 479 ARG A C 1
ATOM 3691 O O . ARG A 1 479 ? -42.858 29.617 8.128 1.00 72.12 479 ARG A O 1
ATOM 3698 N N . ASN A 1 480 ? -44.634 28.558 9.021 1.00 84.88 480 ASN A N 1
ATOM 3699 C CA . ASN A 1 480 ? -43.947 28.009 10.201 1.00 84.88 480 ASN A CA 1
ATOM 3700 C C . ASN A 1 480 ? -42.593 27.345 9.819 1.00 84.88 480 ASN A C 1
ATOM 3702 O O . ASN A 1 480 ? -42.622 26.361 9.072 1.00 84.88 480 ASN A O 1
ATOM 3706 N N . PRO A 1 481 ? -41.442 27.838 10.328 1.00 86.31 481 PRO A N 1
ATOM 3707 C CA . PRO A 1 481 ? -40.108 27.295 10.062 1.00 86.31 481 PRO A CA 1
ATOM 3708 C C . PRO A 1 481 ? -39.976 25.787 10.280 1.00 86.31 481 PRO A C 1
ATOM 3710 O O . PRO A 1 481 ? -39.379 25.115 9.447 1.00 86.31 481 PRO A O 1
ATOM 3713 N N . VAL A 1 482 ? -40.609 25.219 11.312 1.00 88.25 482 VAL A N 1
ATOM 3714 C CA . VAL A 1 482 ? -40.563 23.769 11.579 1.00 88.25 482 VAL A CA 1
ATOM 3715 C C . VAL A 1 482 ? -41.278 22.976 10.483 1.00 88.25 482 VAL A C 1
ATOM 3717 O O . VAL A 1 482 ? -40.798 21.936 10.041 1.00 88.25 482 VAL A O 1
ATOM 3720 N N . ILE A 1 483 ? -42.391 23.500 9.962 1.00 89.62 483 ILE A N 1
ATOM 3721 C CA . ILE A 1 483 ? -43.087 22.906 8.810 1.00 89.62 483 ILE A CA 1
ATOM 3722 C C . ILE A 1 483 ? -42.251 23.062 7.530 1.00 89.62 483 ILE A C 1
ATOM 3724 O O . ILE A 1 483 ? -42.254 22.162 6.691 1.00 89.62 483 ILE A O 1
ATOM 3728 N N . GLN A 1 484 ? -41.524 24.173 7.363 1.00 89.56 484 GLN A N 1
ATOM 3729 C CA . GLN A 1 484 ? -40.605 24.348 6.232 1.00 89.56 484 GLN A CA 1
ATOM 3730 C C . GLN A 1 484 ? -39.432 23.358 6.297 1.00 89.56 484 GLN A C 1
ATOM 3732 O O . GLN A 1 484 ? -39.143 22.708 5.295 1.00 89.56 484 GLN A O 1
ATOM 3737 N N . ALA A 1 485 ? -38.822 23.180 7.470 1.00 90.31 485 ALA A N 1
ATOM 3738 C CA . ALA A 1 485 ? -37.761 22.208 7.707 1.00 90.31 485 ALA A CA 1
ATOM 3739 C C . ALA A 1 485 ? -38.232 20.775 7.415 1.00 90.31 485 ALA A C 1
ATOM 3741 O O . ALA A 1 485 ? -37.642 20.097 6.580 1.00 90.31 485 ALA A O 1
ATOM 3742 N N . LEU A 1 486 ? -39.361 20.342 7.990 1.00 91.19 486 LEU A N 1
ATOM 3743 C CA . LEU A 1 486 ? -39.927 19.013 7.722 1.00 91.19 486 LEU A CA 1
ATOM 3744 C C . LEU A 1 486 ? -40.276 18.793 6.239 1.00 91.19 486 LEU A C 1
ATOM 3746 O O . LEU A 1 486 ? -40.229 17.660 5.769 1.00 91.19 486 LEU A O 1
ATOM 3750 N N . ARG A 1 487 ? -40.612 19.846 5.480 1.00 92.00 487 ARG A N 1
ATOM 3751 C CA . ARG A 1 487 ? -40.789 19.756 4.017 1.00 92.00 487 ARG A CA 1
ATOM 3752 C C . ARG A 1 487 ? -39.461 19.638 3.275 1.00 92.00 487 ARG A C 1
ATOM 3754 O O . ARG A 1 487 ? -39.370 18.826 2.363 1.00 92.00 487 ARG A O 1
ATOM 3761 N N . ARG A 1 488 ? -38.443 20.413 3.665 1.00 90.62 488 ARG A N 1
ATOM 3762 C CA . ARG A 1 488 ? -37.085 20.344 3.095 1.00 90.62 488 ARG A CA 1
ATOM 3763 C C . ARG A 1 488 ? -36.445 18.967 3.307 1.00 90.62 488 ARG A C 1
ATOM 3765 O O . ARG A 1 488 ? -35.729 18.502 2.433 1.00 90.62 488 ARG A O 1
ATOM 3772 N N . LEU A 1 489 ? -36.746 18.320 4.431 1.00 91.12 489 LEU A N 1
ATOM 3773 C CA . LEU A 1 489 ? -36.251 16.992 4.808 1.00 91.12 489 LEU A CA 1
ATOM 3774 C C . LEU A 1 489 ? -37.084 15.814 4.251 1.00 91.12 489 LEU A C 1
ATOM 3776 O O . LEU A 1 489 ? -36.840 14.679 4.644 1.00 91.12 489 LEU A O 1
ATOM 3780 N N . ASP A 1 490 ? -38.089 16.059 3.396 1.00 91.69 490 ASP A N 1
ATOM 3781 C CA . ASP A 1 490 ? -39.065 15.051 2.922 1.00 91.69 490 ASP A CA 1
ATOM 3782 C C . ASP A 1 490 ? -39.707 14.222 4.061 1.00 91.69 490 ASP A C 1
ATOM 3784 O O . ASP A 1 490 ? -39.891 13.012 3.967 1.00 91.69 490 ASP A O 1
ATOM 3788 N N . LEU A 1 491 ? -40.066 14.867 5.173 1.00 92.06 491 LEU A N 1
ATOM 3789 C CA . LEU A 1 491 ? -40.784 14.233 6.289 1.00 92.06 491 LEU A CA 1
ATOM 3790 C C . LEU A 1 491 ? -42.233 14.717 6.410 1.00 92.06 491 LEU A C 1
ATOM 3792 O O . LEU A 1 491 ? -43.104 13.970 6.860 1.00 92.06 491 LEU A O 1
ATOM 3796 N N . TRP A 1 492 ? -42.539 15.933 5.955 1.00 93.19 492 TRP A N 1
ATOM 3797 C CA . TRP A 1 492 ? -43.909 16.444 5.929 1.00 93.19 492 TRP A CA 1
ATOM 3798 C C . TRP A 1 492 ? -44.824 15.551 5.079 1.00 93.19 492 TRP A C 1
ATOM 3800 O O . TRP A 1 492 ? -44.534 15.271 3.920 1.00 93.19 492 TRP A O 1
ATOM 3810 N N . GLY A 1 493 ? -45.956 15.124 5.639 1.00 90.50 493 GLY A N 1
ATOM 3811 C CA . GLY A 1 493 ? -46.882 14.203 4.974 1.00 90.50 493 GLY A CA 1
ATOM 3812 C C . GLY A 1 493 ? -46.627 12.716 5.242 1.00 90.50 493 GLY A C 1
ATOM 3813 O O . GLY A 1 493 ? -47.538 11.914 5.025 1.00 90.50 493 GLY A O 1
ATOM 3814 N N . LYS A 1 494 ? -45.453 12.321 5.757 1.00 91.75 494 LYS A N 1
ATOM 3815 C CA . LYS A 1 494 ? -45.174 10.915 6.093 1.00 91.75 494 LYS A CA 1
ATOM 3816 C C . LYS A 1 494 ? -45.985 10.468 7.321 1.00 91.75 494 LYS A C 1
ATOM 3818 O O . LYS A 1 494 ? -46.302 11.250 8.218 1.00 91.75 494 LYS A O 1
ATOM 3823 N N . THR A 1 495 ? -46.315 9.179 7.364 1.00 91.81 495 THR A N 1
ATOM 3824 C CA . THR A 1 495 ? -46.848 8.487 8.552 1.00 91.81 495 THR A CA 1
ATOM 3825 C C . THR A 1 495 ? -45.709 7.915 9.403 1.00 91.81 495 THR A C 1
ATOM 3827 O O . THR A 1 495 ? -44.567 7.906 8.955 1.00 91.81 495 THR A O 1
ATOM 3830 N N . SER A 1 496 ? -46.013 7.332 10.568 1.00 88.31 496 SER A N 1
ATOM 3831 C CA . SER A 1 496 ? -45.051 6.588 11.409 1.00 88.31 496 SER A CA 1
ATOM 3832 C C . SER A 1 496 ? -44.189 5.574 10.633 1.00 88.31 496 SER A C 1
ATOM 3834 O O . SER A 1 496 ? -42.987 5.506 10.852 1.00 88.31 496 SER A O 1
ATOM 3836 N N . HIS A 1 497 ? -44.773 4.865 9.663 1.00 89.62 497 HIS A N 1
ATOM 3837 C CA . HIS A 1 497 ? -44.087 3.906 8.780 1.00 89.62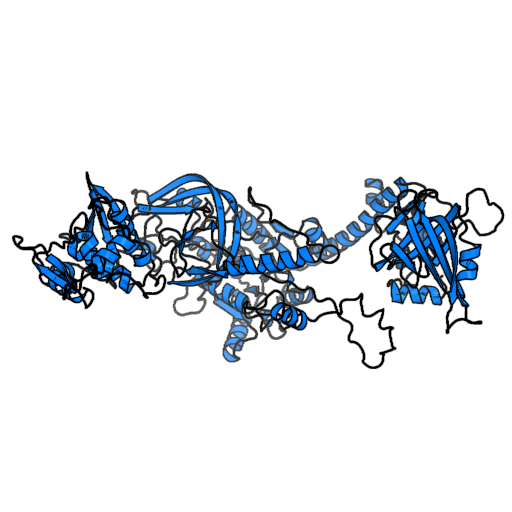 497 HIS A CA 1
ATOM 3838 C C . HIS A 1 497 ? -43.089 4.531 7.782 1.00 89.62 497 HIS A C 1
ATOM 3840 O O . HIS A 1 497 ? -42.283 3.816 7.199 1.00 89.62 497 HIS A O 1
ATOM 3846 N N . GLY A 1 498 ? -43.159 5.847 7.550 1.00 90.38 498 GLY A N 1
ATOM 3847 C CA . GLY A 1 498 ? -42.339 6.574 6.572 1.00 90.38 498 GLY A CA 1
ATOM 3848 C C . GLY A 1 498 ? -41.374 7.585 7.193 1.00 90.38 498 GLY A C 1
ATOM 3849 O O . GLY A 1 498 ? -40.801 8.387 6.459 1.00 90.38 498 GLY A O 1
ATOM 3850 N N . LYS A 1 499 ? -41.224 7.585 8.524 1.00 94.12 499 LYS A N 1
ATOM 3851 C CA . LYS A 1 499 ? -40.221 8.393 9.233 1.00 94.12 499 LYS A CA 1
ATOM 3852 C C . LYS A 1 499 ? -38.815 7.816 9.012 1.00 94.12 499 LYS A C 1
ATOM 3854 O O . LYS A 1 499 ? -38.670 6.601 8.861 1.00 94.12 499 LYS A O 1
ATOM 3859 N N . PHE A 1 500 ? -37.804 8.682 9.004 1.00 95.62 500 PHE A N 1
ATOM 3860 C CA . PHE A 1 500 ? -36.380 8.352 8.868 1.00 95.62 500 PHE A CA 1
ATOM 3861 C C . PHE A 1 500 ? -35.517 9.522 9.370 1.00 95.62 500 PHE A C 1
ATOM 3863 O O . PHE A 1 500 ? -36.045 10.614 9.595 1.00 95.62 500 PHE A O 1
ATOM 3870 N N . ILE A 1 501 ? -34.209 9.309 9.515 1.00 94.75 501 ILE A N 1
ATOM 3871 C CA . ILE A 1 501 ? -33.234 10.344 9.888 1.00 94.75 501 ILE A CA 1
ATOM 3872 C C . ILE A 1 501 ? -32.468 10.793 8.629 1.00 94.75 501 ILE A C 1
ATOM 3874 O O . ILE A 1 501 ? -31.788 9.971 8.009 1.00 94.75 501 ILE A O 1
ATOM 3878 N N . PRO A 1 502 ? -32.580 12.066 8.209 1.00 92.06 502 PRO A N 1
ATOM 3879 C CA . PRO A 1 502 ? -31.835 12.612 7.074 1.00 92.06 502 PRO A CA 1
ATOM 3880 C C . PRO A 1 502 ? -30.324 12.668 7.324 1.00 92.06 502 PRO A C 1
ATOM 3882 O O . PRO A 1 502 ? -29.881 12.793 8.465 1.00 92.06 502 PRO A O 1
ATOM 3885 N N . GLU A 1 503 ? -29.538 12.645 6.246 1.00 87.25 503 GLU A N 1
ATOM 3886 C CA . GLU A 1 503 ? -28.069 12.650 6.317 1.00 87.25 503 GLU A CA 1
ATOM 3887 C C . GLU A 1 503 ? -27.497 13.906 6.994 1.00 87.25 503 GLU A C 1
ATOM 3889 O O . GLU A 1 503 ? -26.517 13.783 7.721 1.00 87.25 503 GLU A O 1
ATOM 3894 N N . ASP A 1 504 ? -28.151 15.070 6.876 1.00 88.06 504 ASP A N 1
ATOM 3895 C CA . ASP A 1 504 ? -27.817 16.304 7.614 1.00 88.06 504 ASP A CA 1
ATOM 3896 C C . ASP A 1 504 ? -27.686 16.063 9.135 1.00 88.06 504 ASP A C 1
ATOM 3898 O O . ASP A 1 504 ? -26.861 16.673 9.803 1.00 88.06 504 ASP A O 1
ATOM 3902 N N . PHE A 1 505 ? -28.489 15.148 9.690 1.00 90.25 505 PHE A N 1
ATOM 3903 C CA . PHE A 1 505 ? -28.516 14.812 11.118 1.00 90.25 505 PHE A CA 1
ATOM 3904 C C . PHE A 1 505 ? -27.678 13.574 11.485 1.00 90.25 505 PHE A C 1
ATOM 3906 O O . PHE A 1 505 ? -27.544 13.243 12.665 1.00 90.25 505 PHE A O 1
ATOM 3913 N N . LYS A 1 506 ? -27.116 12.883 10.488 1.00 88.19 506 LYS A N 1
ATOM 3914 C CA . LYS A 1 506 ? -26.136 11.802 10.673 1.00 88.19 506 LYS A CA 1
ATOM 3915 C C . LYS A 1 506 ? -24.710 12.332 10.568 1.00 88.19 506 LYS A C 1
ATOM 3917 O O . LYS A 1 506 ? -23.863 11.984 11.383 1.00 88.19 506 LYS A O 1
ATOM 3922 N N . ASN A 1 507 ? -24.464 13.216 9.610 1.00 88.44 507 ASN A N 1
ATOM 3923 C CA . ASN A 1 507 ? -23.175 13.854 9.380 1.00 88.44 507 ASN A CA 1
ATOM 3924 C C . ASN A 1 507 ? -23.144 15.202 10.122 1.00 88.44 507 ASN A C 1
ATOM 3926 O O . ASN A 1 507 ? -23.130 16.268 9.514 1.00 88.44 507 ASN A O 1
ATOM 3930 N N . THR A 1 508 ? -23.194 15.113 11.457 1.00 89.94 508 THR A N 1
ATOM 3931 C CA . THR A 1 508 ? -23.015 16.226 12.410 1.00 89.94 508 THR A CA 1
ATOM 3932 C C . THR A 1 508 ? -22.216 15.747 13.641 1.00 89.94 508 THR A C 1
ATOM 3934 O O . THR A 1 508 ? -21.933 14.545 13.790 1.00 89.94 508 THR A O 1
ATOM 3937 N N . SER A 1 509 ? 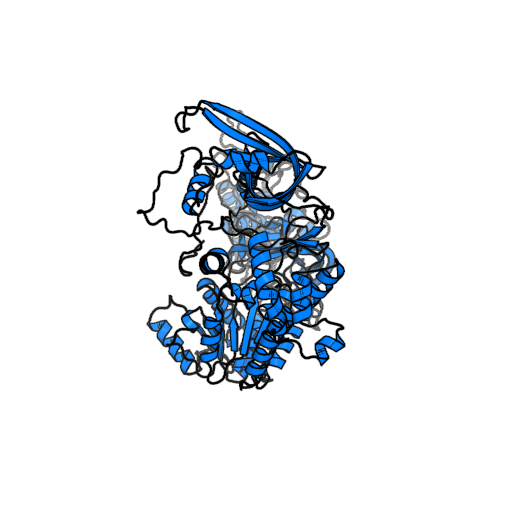-21.844 16.659 14.545 1.00 90.62 509 SER A N 1
ATOM 3938 C CA . SER A 1 509 ? -21.065 16.351 15.747 1.00 90.62 509 SER A CA 1
ATOM 3939 C C . SER A 1 509 ? -21.664 15.241 16.621 1.00 90.62 509 SER A C 1
ATOM 3941 O O . SER A 1 509 ? -22.870 14.966 16.616 1.00 90.62 509 SER A O 1
ATOM 3943 N N . ILE A 1 510 ? -20.801 14.607 17.418 1.00 90.12 510 ILE A N 1
ATOM 3944 C CA . ILE A 1 510 ? -21.149 13.623 18.454 1.00 90.12 510 ILE A CA 1
ATOM 3945 C C . ILE A 1 510 ? -22.252 14.195 19.354 1.00 90.12 510 ILE A C 1
ATOM 3947 O O . ILE A 1 510 ? -23.244 13.520 19.634 1.00 90.12 510 ILE A O 1
ATOM 3951 N N . LYS A 1 511 ? -22.124 15.474 19.734 1.00 91.94 511 LYS A N 1
ATOM 3952 C CA . LYS A 1 511 ? -23.108 16.216 20.532 1.00 91.94 511 LYS A CA 1
ATOM 3953 C C . LYS A 1 511 ? -24.488 16.237 19.870 1.00 91.94 511 LYS A C 1
ATOM 3955 O O . LYS A 1 511 ? -25.479 15.926 20.530 1.00 91.94 511 LYS A O 1
ATOM 3960 N N . ASN A 1 512 ? -24.570 16.588 18.588 1.00 92.38 512 ASN A N 1
ATOM 3961 C CA . ASN A 1 512 ? -25.847 16.713 17.885 1.00 92.38 512 ASN A CA 1
ATOM 3962 C C . ASN A 1 512 ? -26.492 15.347 17.609 1.00 92.38 512 ASN A C 1
ATOM 3964 O O . ASN A 1 512 ? -27.698 15.193 17.817 1.00 92.38 512 ASN A O 1
ATOM 3968 N N . ARG A 1 513 ? -25.701 14.327 17.252 1.00 93.81 513 ARG A N 1
ATOM 3969 C CA . ARG A 1 513 ? -26.182 12.940 17.117 1.00 93.81 513 ARG A CA 1
ATOM 3970 C C . ARG A 1 513 ? -26.694 12.359 18.432 1.00 93.81 513 ARG A C 1
ATOM 3972 O O . ARG A 1 513 ? -27.761 11.745 18.448 1.00 93.81 513 ARG A O 1
ATOM 3979 N N . LEU A 1 514 ? -25.980 12.581 19.538 1.00 94.38 514 LEU A N 1
ATOM 3980 C CA . LEU A 1 514 ? -26.435 12.183 20.871 1.00 94.38 514 LEU A CA 1
ATOM 3981 C C . LEU A 1 514 ? -27.714 12.934 21.263 1.00 94.38 514 LEU A C 1
ATOM 3983 O O . LEU A 1 514 ? -28.659 12.318 21.740 1.00 94.38 514 LEU A O 1
ATOM 3987 N N . SER A 1 515 ? -27.774 14.242 21.004 1.00 94.69 515 SER A N 1
ATOM 3988 C CA . SER A 1 515 ? -28.953 15.079 21.253 1.00 94.69 515 SER A CA 1
ATOM 3989 C C . SER A 1 515 ? -30.192 14.578 20.498 1.00 94.69 515 SER A C 1
ATOM 3991 O O . SER A 1 515 ? -31.278 14.514 21.070 1.00 94.69 515 SER A O 1
ATOM 3993 N N . LEU A 1 516 ? -30.033 14.158 19.241 1.00 95.38 516 LEU A N 1
ATOM 3994 C CA . LEU A 1 516 ? -31.102 13.549 18.447 1.00 95.38 516 LEU A CA 1
ATOM 3995 C C . LEU A 1 516 ? -31.554 12.192 18.996 1.00 95.38 516 LEU A C 1
ATOM 3997 O O . LEU A 1 516 ? -32.752 11.942 19.143 1.00 95.38 516 LEU A O 1
ATOM 4001 N N . LEU A 1 517 ? -30.594 11.326 19.325 1.00 96.19 517 LEU A N 1
ATOM 4002 C CA . LEU A 1 517 ? -30.865 10.016 19.909 1.00 96.19 517 LEU A CA 1
ATOM 4003 C C . LEU A 1 517 ? -31.580 10.139 21.265 1.00 96.19 517 LEU A C 1
ATOM 4005 O O . LEU A 1 517 ? -32.519 9.391 21.522 1.00 96.19 517 LEU A O 1
ATOM 4009 N N . GLN A 1 518 ? -31.195 11.113 22.094 1.00 95.88 518 GLN A N 1
ATOM 4010 C CA . GLN A 1 518 ? -31.860 11.419 23.361 1.00 95.88 518 GLN A CA 1
ATOM 4011 C C . GLN A 1 518 ? -33.327 11.813 23.151 1.00 95.88 518 GLN A C 1
ATOM 4013 O O . GLN A 1 518 ? -34.183 11.263 23.829 1.00 95.88 518 GLN A O 1
ATOM 4018 N N . GLY A 1 519 ? -33.659 12.673 22.178 1.00 95.19 519 GLY A N 1
ATOM 4019 C CA . GLY A 1 519 ? -35.060 13.035 21.897 1.00 95.19 519 GLY A CA 1
ATOM 4020 C C . GLY A 1 519 ? -35.919 11.841 21.445 1.00 95.19 519 GLY A C 1
ATOM 4021 O O . GLY A 1 519 ? -37.072 11.697 21.855 1.00 95.19 519 GLY A O 1
ATOM 4022 N N . LEU A 1 520 ? -35.338 10.936 20.652 1.00 95.44 520 LEU A N 1
ATOM 4023 C CA . LEU A 1 520 ? -35.973 9.673 20.247 1.00 95.44 520 LEU A CA 1
ATOM 4024 C C . LEU A 1 520 ? -36.167 8.698 21.422 1.00 95.44 520 LEU A C 1
ATOM 4026 O O . LEU A 1 520 ? -37.154 7.968 21.473 1.00 95.44 520 LEU A O 1
ATOM 4030 N N . LEU A 1 521 ? -35.237 8.671 22.378 1.00 95.25 521 LEU A N 1
ATOM 4031 C CA . LEU A 1 521 ? -35.310 7.793 23.547 1.00 95.25 521 LEU A CA 1
ATOM 4032 C C . LEU A 1 521 ? -36.191 8.371 24.669 1.00 95.25 521 LEU A C 1
ATOM 4034 O O . LEU A 1 521 ? -36.914 7.628 25.337 1.00 95.25 521 LEU A O 1
ATOM 4038 N N . ASP A 1 522 ? -36.212 9.686 24.854 1.00 94.25 522 ASP A N 1
ATOM 4039 C CA . ASP A 1 522 ? -37.077 10.359 25.825 1.00 94.25 522 ASP A CA 1
ATOM 4040 C C . ASP A 1 522 ? -38.562 10.246 25.451 1.00 94.25 522 ASP A C 1
ATOM 4042 O O . ASP A 1 522 ? -39.391 10.132 26.352 1.00 94.25 522 ASP A O 1
ATOM 4046 N N . THR A 1 523 ? -38.882 10.099 24.163 1.00 91.12 523 THR A N 1
ATOM 4047 C CA . THR A 1 523 ? -40.204 9.678 23.658 1.00 91.12 523 THR A CA 1
ATOM 4048 C C . THR A 1 523 ? -40.353 8.144 23.682 1.00 91.12 523 THR A C 1
ATOM 4050 O O . THR A 1 523 ? -40.663 7.564 24.730 1.00 91.12 523 THR A O 1
ATOM 4053 N N . ASP A 1 524 ? -40.024 7.462 22.580 1.00 89.38 524 ASP A N 1
ATOM 4054 C CA . ASP A 1 524 ? -40.282 6.029 22.331 1.00 89.38 524 ASP A CA 1
ATOM 4055 C C . ASP A 1 524 ? -39.317 5.053 23.047 1.00 89.38 524 ASP A C 1
ATOM 4057 O O . ASP A 1 524 ? -39.478 3.826 22.997 1.00 89.38 524 ASP A O 1
ATOM 4061 N N . GLY A 1 525 ? -38.281 5.562 23.719 1.00 91.81 525 GLY A N 1
ATOM 4062 C CA . GLY A 1 525 ? -37.296 4.748 24.434 1.00 91.81 525 GLY A CA 1
ATOM 4063 C C . GLY A 1 525 ? -37.788 4.228 25.788 1.00 91.81 525 GLY A C 1
ATOM 4064 O O . GLY A 1 525 ? -38.336 4.953 26.617 1.00 91.81 525 GLY A O 1
ATOM 4065 N N . THR A 1 526 ? -37.525 2.952 26.054 1.00 92.50 526 THR A N 1
ATOM 4066 C CA . THR A 1 526 ? -37.872 2.240 27.289 1.00 92.50 526 THR A CA 1
ATOM 4067 C C . THR A 1 526 ? -36.613 1.738 27.993 1.00 92.50 526 THR A C 1
ATOM 4069 O O . THR A 1 526 ? -35.824 1.000 27.402 1.00 92.50 526 THR A O 1
ATOM 4072 N N . VAL A 1 527 ? -36.463 2.084 29.276 1.00 91.38 527 VAL A N 1
ATOM 4073 C CA . VAL A 1 527 ? -35.548 1.402 30.209 1.00 91.38 527 VAL A CA 1
ATOM 4074 C C . VAL A 1 527 ? -36.273 0.190 30.787 1.00 91.38 527 VAL A C 1
ATOM 4076 O O . VAL A 1 527 ? -37.362 0.333 31.357 1.00 91.38 527 VAL A O 1
ATOM 4079 N N . HIS A 1 528 ? -35.682 -0.996 30.655 1.00 90.00 528 HIS A N 1
ATOM 4080 C CA . HIS A 1 528 ? -36.239 -2.239 31.199 1.00 90.00 528 HIS A CA 1
ATOM 4081 C C . HIS A 1 528 ? -36.067 -2.324 32.727 1.00 90.00 528 HIS A C 1
ATOM 4083 O O . HIS A 1 528 ? -35.453 -1.464 33.360 1.00 90.00 528 HIS A O 1
ATOM 4089 N N . ALA A 1 529 ? -36.653 -3.346 33.355 1.00 85.19 529 ALA A N 1
ATOM 4090 C CA . ALA A 1 529 ? -36.608 -3.519 34.813 1.00 85.19 529 ALA A CA 1
ATOM 4091 C C . ALA A 1 529 ? -35.193 -3.801 35.366 1.00 85.19 529 ALA A C 1
ATOM 4093 O O . ALA A 1 529 ? -34.947 -3.592 36.551 1.00 85.19 529 ALA A O 1
ATOM 4094 N N . ASP A 1 530 ? -34.260 -4.243 34.517 1.00 82.38 530 ASP A N 1
ATOM 4095 C CA . ASP A 1 530 ? -32.854 -4.473 34.874 1.00 82.38 530 ASP A CA 1
ATOM 4096 C C . ASP A 1 530 ? -32.033 -3.174 35.023 1.00 82.38 530 ASP A C 1
ATOM 4098 O O . ASP A 1 530 ? -30.945 -3.200 35.601 1.00 82.38 530 ASP A O 1
ATOM 4102 N N . GLY A 1 531 ? -32.534 -2.048 34.499 1.00 80.81 531 GLY A N 1
ATOM 4103 C CA . GLY A 1 531 ? -31.831 -0.764 34.400 1.00 80.81 531 GLY A CA 1
ATOM 4104 C C . GLY A 1 531 ? -30.669 -0.731 33.396 1.00 80.81 531 GLY A C 1
ATOM 4105 O O . GLY A 1 531 ? -30.122 0.335 33.141 1.00 80.81 531 GLY A O 1
ATOM 4106 N N . MET A 1 532 ? -30.278 -1.865 32.808 1.00 77.56 532 MET A N 1
ATOM 4107 C CA . MET A 1 532 ? -29.102 -1.998 31.927 1.00 77.56 532 MET A CA 1
ATOM 4108 C C . MET A 1 532 ? -29.470 -2.139 30.446 1.00 77.56 532 MET A C 1
ATOM 4110 O O . MET A 1 532 ? -28.637 -1.898 29.559 1.00 77.56 532 MET A O 1
ATOM 4114 N N . SER A 1 533 ? -30.700 -2.573 30.178 1.00 83.69 533 SER A N 1
ATOM 4115 C CA . SER A 1 533 ? -31.247 -2.726 28.840 1.00 83.69 533 SER A CA 1
ATOM 4116 C C . SER A 1 533 ? -32.098 -1.506 28.501 1.00 83.69 533 SER A C 1
ATOM 4118 O O . SER A 1 533 ? -33.070 -1.187 29.191 1.00 83.69 533 SER A O 1
ATOM 4120 N N . VAL A 1 534 ? -31.747 -0.845 27.400 1.00 91.19 534 VAL A N 1
ATOM 4121 C CA . VAL A 1 534 ? -32.541 0.217 26.777 1.00 91.19 534 VAL A CA 1
ATOM 4122 C C . VAL A 1 534 ? -33.042 -0.294 25.433 1.00 91.19 534 VAL A C 1
ATOM 4124 O O . VAL A 1 534 ? -32.342 -1.036 24.740 1.00 91.19 534 VAL A O 1
ATOM 4127 N N . SER A 1 535 ? -34.256 0.081 25.043 1.00 92.50 535 SER A N 1
ATOM 4128 C CA . SER A 1 535 ? -34.739 -0.174 23.687 1.00 92.50 535 SER A CA 1
ATOM 4129 C C . SER A 1 535 ? -35.731 0.866 23.198 1.00 92.50 535 SER A C 1
ATOM 4131 O O . SER A 1 535 ? -36.478 1.410 24.002 1.00 92.50 535 SER A O 1
ATOM 4133 N N . LEU A 1 536 ? -35.803 1.045 21.885 1.00 94.56 536 LEU A N 1
ATOM 4134 C CA . LEU A 1 536 ? -36.801 1.853 21.187 1.00 94.56 536 LEU A CA 1
ATOM 4135 C C . LEU A 1 536 ? -37.681 0.941 20.318 1.00 94.56 536 LEU A C 1
ATOM 4137 O O . LEU A 1 536 ? -37.206 -0.081 19.819 1.00 94.56 536 LEU A O 1
ATOM 4141 N N . ARG A 1 537 ? -38.954 1.293 20.123 1.00 93.44 537 ARG A N 1
ATOM 4142 C CA . ARG A 1 537 ? -39.830 0.657 19.125 1.00 93.44 537 ARG A CA 1
ATOM 4143 C C . ARG A 1 537 ? -40.182 1.661 18.031 1.00 93.44 537 ARG A C 1
ATOM 4145 O O . ARG A 1 537 ? -40.457 2.811 18.325 1.00 93.44 537 ARG A O 1
ATOM 4152 N N . SER A 1 538 ? -40.197 1.216 16.778 1.00 92.50 538 SER A N 1
ATOM 4153 C CA . SER A 1 538 ? -40.557 2.041 15.617 1.00 92.50 538 SER A CA 1
ATOM 4154 C C . SER A 1 538 ? -41.434 1.254 14.644 1.00 92.50 538 SER A C 1
ATOM 4156 O O . SER A 1 538 ? -41.164 0.089 14.369 1.00 92.50 538 SER A O 1
ATOM 4158 N N . ALA A 1 539 ? -42.455 1.889 14.065 1.00 92.12 539 ALA A N 1
ATOM 4159 C CA . ALA A 1 539 ? -43.232 1.309 12.959 1.00 92.12 539 ALA A CA 1
ATOM 4160 C C . ALA A 1 539 ? -42.500 1.386 11.598 1.00 92.12 539 ALA A C 1
ATOM 4162 O O . ALA A 1 539 ? -42.902 0.736 10.636 1.00 92.12 539 ALA A O 1
ATOM 4163 N N . SER A 1 540 ? -41.437 2.192 11.500 1.00 93.56 540 SER A N 1
ATOM 4164 C CA . SER A 1 540 ? -40.582 2.324 10.313 1.00 93.56 540 SER A CA 1
ATOM 4165 C C . SER A 1 540 ? -39.293 1.525 10.493 1.00 93.56 540 SER A C 1
ATOM 4167 O O . SER A 1 540 ? -38.532 1.791 11.430 1.00 93.56 540 SER A O 1
ATOM 4169 N N . LEU A 1 541 ? -39.024 0.600 9.563 1.00 91.75 541 LEU A N 1
ATOM 4170 C CA . LEU A 1 541 ? -37.741 -0.106 9.470 1.00 91.75 541 LEU A CA 1
ATOM 4171 C C . LEU A 1 541 ? -36.591 0.888 9.287 1.00 91.75 541 LEU A C 1
ATOM 4173 O O . LEU A 1 541 ? -35.611 0.824 10.017 1.00 91.75 541 LEU A O 1
ATOM 4177 N N . ARG A 1 542 ? -36.755 1.862 8.383 1.00 92.69 542 ARG A N 1
ATOM 4178 C CA . ARG A 1 542 ? -35.712 2.845 8.070 1.00 92.69 542 ARG A CA 1
ATOM 4179 C C . ARG A 1 542 ? -35.325 3.671 9.298 1.00 92.69 542 ARG A C 1
ATOM 4181 O O . ARG A 1 542 ? -34.148 3.763 9.612 1.00 92.69 542 ARG A O 1
ATOM 4188 N N . LEU A 1 543 ? -36.302 4.178 10.059 1.00 93.94 543 LEU A N 1
ATOM 4189 C CA . LEU A 1 543 ? -36.024 4.868 11.328 1.00 93.94 543 LEU A CA 1
ATOM 4190 C C . LEU A 1 543 ? -35.350 3.939 12.354 1.00 93.94 543 LEU A C 1
ATOM 4192 O O . LEU A 1 543 ? -34.480 4.385 13.094 1.00 93.94 543 LEU A O 1
ATOM 4196 N N . ALA A 1 544 ? -35.719 2.656 12.403 1.00 92.75 544 ALA A N 1
ATOM 4197 C CA . ALA A 1 544 ? -35.095 1.692 13.308 1.00 92.75 544 ALA A CA 1
ATOM 4198 C C . ALA A 1 544 ? -33.619 1.416 12.945 1.00 92.75 544 ALA A C 1
ATOM 4200 O O . ALA A 1 544 ? -32.765 1.342 13.831 1.00 92.75 544 ALA A O 1
ATOM 4201 N N . GLU A 1 545 ? -33.310 1.317 11.651 1.00 90.31 545 GLU A N 1
ATOM 4202 C CA . GLU A 1 545 ? -31.949 1.204 11.115 1.00 90.31 545 GLU A CA 1
ATOM 4203 C C . GLU A 1 545 ? -31.142 2.490 11.329 1.00 90.31 545 GLU A C 1
ATOM 4205 O O . GLU A 1 545 ? -29.992 2.420 11.759 1.00 90.31 545 GLU A O 1
ATOM 4210 N N . ASP A 1 546 ? -31.749 3.661 11.122 1.00 93.25 546 ASP A N 1
ATOM 4211 C CA . ASP A 1 546 ? -31.128 4.966 11.363 1.00 93.25 546 ASP A CA 1
ATOM 4212 C C . ASP A 1 546 ? -30.801 5.182 12.857 1.00 93.25 546 ASP A C 1
ATOM 4214 O O . ASP A 1 546 ? -29.723 5.674 13.192 1.00 93.25 546 ASP A O 1
ATOM 4218 N N . VAL A 1 547 ? -31.681 4.762 13.777 1.00 93.31 547 VAL A N 1
ATOM 4219 C CA . VAL A 1 547 ? -31.398 4.748 15.227 1.00 93.31 547 VAL A CA 1
ATOM 4220 C C . VAL A 1 547 ? -30.251 3.790 15.542 1.00 93.31 547 VAL A C 1
ATOM 4222 O O . VAL A 1 547 ? -29.355 4.135 16.315 1.00 93.31 547 VAL A O 1
ATOM 4225 N N . ALA A 1 548 ? -30.227 2.602 14.930 1.00 90.00 548 ALA A N 1
ATOM 4226 C CA . ALA A 1 548 ? -29.121 1.670 15.118 1.00 90.00 548 ALA A CA 1
ATOM 4227 C C . ALA A 1 548 ? -27.789 2.223 14.576 1.00 90.00 548 ALA A C 1
ATOM 4229 O O . ALA A 1 548 ? -26.743 2.012 15.193 1.00 90.00 548 ALA A O 1
ATOM 4230 N N . TRP A 1 549 ? -27.827 2.978 13.475 1.00 91.81 549 TRP A N 1
ATOM 4231 C CA . TRP A 1 549 ? -26.682 3.709 12.938 1.00 91.81 549 TRP A CA 1
ATOM 4232 C C . TRP A 1 549 ? -26.197 4.786 13.914 1.00 91.81 549 TRP A C 1
ATOM 4234 O O . TRP A 1 549 ? -25.010 4.798 14.235 1.00 91.81 549 TRP A O 1
ATOM 4244 N N . LEU A 1 550 ? -27.096 5.620 14.463 1.00 91.31 550 LEU A N 1
ATOM 4245 C CA . LEU A 1 550 ? -26.729 6.644 15.453 1.00 91.31 550 LEU A CA 1
ATOM 4246 C C . LEU A 1 550 ? -26.002 6.020 16.646 1.00 91.31 550 LEU A C 1
ATOM 4248 O O . LEU A 1 550 ? -24.910 6.463 16.994 1.00 91.31 550 LEU A O 1
ATOM 4252 N N . VAL A 1 551 ? -26.558 4.951 17.219 1.00 90.56 551 VAL A N 1
ATOM 4253 C CA . VAL A 1 551 ? -25.966 4.256 18.372 1.00 90.56 551 VAL A CA 1
ATOM 4254 C C . VAL A 1 551 ? -24.572 3.712 18.049 1.00 90.56 551 VAL A C 1
ATOM 4256 O O . VAL A 1 551 ? -23.658 3.898 18.848 1.00 90.56 551 VAL A O 1
ATOM 4259 N N . ARG A 1 552 ? -24.377 3.085 16.880 1.00 88.19 552 ARG A N 1
ATOM 4260 C CA . ARG A 1 552 ? -23.055 2.595 16.438 1.00 88.19 552 ARG A CA 1
ATOM 4261 C C . ARG A 1 552 ? -22.064 3.739 16.200 1.00 88.19 552 ARG A C 1
ATOM 4263 O O . ARG A 1 552 ? -20.900 3.611 16.562 1.00 88.19 552 ARG A O 1
ATOM 4270 N N . SER A 1 553 ? -22.532 4.867 15.663 1.00 88.12 553 SER A N 1
ATOM 4271 C CA . SER A 1 553 ? -21.713 6.063 15.408 1.00 88.12 553 SER A CA 1
ATOM 4272 C C . SER A 1 553 ? -21.230 6.772 16.685 1.00 88.12 553 SER A C 1
ATOM 4274 O O . SER A 1 553 ? -20.299 7.574 16.635 1.00 88.12 553 SER A O 1
ATOM 4276 N N . LEU A 1 554 ? -21.857 6.459 17.825 1.00 87.75 554 LEU A N 1
ATOM 4277 C CA . LEU A 1 554 ? -21.501 6.895 19.179 1.00 87.75 554 LEU A CA 1
ATOM 4278 C C . LEU A 1 554 ? -20.741 5.794 19.955 1.00 87.75 554 LEU A C 1
ATOM 4280 O O . LEU A 1 554 ? -20.776 5.753 21.182 1.00 87.75 554 LEU A O 1
ATOM 4284 N N . GLY A 1 555 ? -20.096 4.850 19.254 1.00 81.38 555 GLY A N 1
ATOM 4285 C CA . GLY A 1 555 ? -19.321 3.753 19.860 1.00 81.38 555 GLY A CA 1
ATOM 4286 C C . GLY A 1 555 ? -20.178 2.684 20.551 1.00 81.38 555 GLY A C 1
ATOM 4287 O O . GLY A 1 555 ? -19.658 1.790 21.221 1.00 81.38 555 GLY A O 1
ATOM 4288 N N . GLY A 1 556 ? -21.501 2.773 20.410 1.00 84.12 556 GLY A N 1
ATOM 4289 C CA . GLY A 1 556 ? -22.472 1.873 21.008 1.00 84.12 556 GLY A CA 1
ATOM 4290 C C . GLY A 1 556 ? -22.747 0.610 20.194 1.00 84.12 556 GLY A C 1
ATOM 4291 O O . GLY A 1 556 ? -22.192 0.356 19.126 1.00 84.12 556 GLY A O 1
ATOM 4292 N N . ARG A 1 557 ? -23.668 -0.205 20.710 1.00 87.12 557 ARG A N 1
ATOM 4293 C CA . ARG A 1 557 ? -24.192 -1.403 20.043 1.00 87.12 557 ARG A CA 1
ATOM 4294 C C . ARG A 1 557 ? -25.701 -1.298 19.918 1.00 87.12 557 ARG A C 1
ATOM 4296 O O . ARG A 1 557 ? -26.390 -1.147 20.927 1.00 87.12 557 ARG A O 1
ATOM 4303 N N . ALA A 1 558 ? -26.209 -1.468 18.702 1.00 88.69 558 ALA A N 1
ATOM 4304 C CA . ALA A 1 558 ? -27.639 -1.549 18.455 1.00 88.69 558 ALA A CA 1
ATOM 4305 C C . ALA A 1 558 ? -28.002 -2.695 17.521 1.00 88.69 558 ALA A C 1
ATOM 4307 O O . ALA A 1 558 ? -27.329 -2.925 16.518 1.00 88.69 558 ALA A O 1
ATOM 4308 N N . ARG A 1 559 ? -29.095 -3.385 17.857 1.00 88.75 559 ARG A N 1
ATOM 4309 C CA . ARG A 1 559 ? -29.652 -4.505 17.098 1.00 88.75 559 ARG A CA 1
ATOM 4310 C C . ARG A 1 559 ? -31.111 -4.226 16.800 1.00 88.75 559 ARG A C 1
ATOM 4312 O O . ARG A 1 559 ? -31.880 -3.985 17.726 1.00 88.75 559 ARG A O 1
ATOM 4319 N N . VAL A 1 560 ? -31.465 -4.293 15.522 1.00 89.56 560 VAL A N 1
ATOM 4320 C CA . VAL A 1 560 ? -32.847 -4.197 15.046 1.00 89.56 560 VAL A CA 1
ATOM 4321 C C . VAL A 1 560 ? -33.424 -5.608 14.944 1.00 89.56 560 VAL A C 1
ATOM 4323 O O . VAL A 1 560 ? -32.769 -6.514 14.427 1.00 89.56 560 VAL A O 1
ATOM 4326 N N . LEU A 1 561 ? -34.632 -5.808 15.463 1.00 87.69 561 LEU A N 1
ATOM 4327 C CA . LEU A 1 561 ? -35.380 -7.061 15.413 1.00 87.69 561 LEU A CA 1
ATOM 4328 C C . LEU A 1 561 ? -36.820 -6.784 14.945 1.00 87.69 561 LEU A C 1
ATOM 4330 O O . LEU A 1 561 ? -37.457 -5.877 15.481 1.00 87.69 561 LEU A O 1
ATOM 4334 N N . PRO A 1 562 ? -37.365 -7.542 13.978 1.00 87.06 562 PRO A N 1
ATOM 4335 C CA . PRO A 1 562 ? -38.765 -7.409 13.587 1.00 87.06 562 PRO A CA 1
ATOM 4336 C C . PRO A 1 562 ? -39.694 -7.944 14.690 1.00 87.06 562 PRO A C 1
ATOM 4338 O O . PRO A 1 562 ? -39.504 -9.046 15.201 1.00 87.06 562 PRO A O 1
ATOM 4341 N N . GLU A 1 563 ? -40.729 -7.178 15.036 1.00 86.81 563 GLU A N 1
ATOM 4342 C CA . GLU A 1 563 ? -41.713 -7.497 16.074 1.00 86.81 563 GLU A CA 1
ATOM 4343 C C . GLU A 1 563 ? -43.145 -7.260 15.550 1.00 86.81 563 GLU A C 1
ATOM 4345 O O . GLU A 1 563 ? -43.728 -6.188 15.713 1.00 86.81 563 GLU A O 1
ATOM 4350 N N . LYS A 1 564 ? -43.732 -8.288 14.917 1.00 82.31 564 LYS A N 1
ATOM 4351 C CA . LYS A 1 564 ? -45.075 -8.287 14.291 1.00 82.31 564 LYS A CA 1
ATOM 4352 C C . LYS A 1 564 ? -45.301 -7.167 13.260 1.00 82.31 564 LYS A C 1
ATOM 4354 O O . LYS A 1 564 ? -45.196 -7.423 12.068 1.00 82.31 564 LYS A O 1
ATOM 4359 N N . ALA A 1 565 ? -45.655 -5.968 13.720 1.00 83.81 565 ALA A N 1
ATOM 4360 C CA . ALA A 1 565 ? -45.986 -4.787 12.914 1.00 83.81 565 ALA A CA 1
ATOM 4361 C C . ALA A 1 565 ? -45.077 -3.578 13.229 1.00 83.81 565 ALA A C 1
ATOM 4363 O O . ALA A 1 565 ? -45.374 -2.452 12.842 1.00 83.81 565 ALA A O 1
ATOM 4364 N N . ALA A 1 566 ? -43.989 -3.808 13.966 1.00 90.12 566 ALA A N 1
ATOM 4365 C CA . ALA A 1 566 ? -42.999 -2.814 14.351 1.00 90.12 566 ALA A CA 1
ATOM 4366 C C . ALA A 1 566 ? -41.592 -3.433 14.353 1.00 90.12 566 ALA A C 1
ATOM 4368 O O . ALA A 1 566 ? -41.411 -4.629 14.119 1.00 90.12 566 ALA A O 1
ATOM 4369 N N . PHE A 1 567 ? -40.595 -2.608 14.647 1.00 92.00 567 PHE A N 1
ATOM 4370 C CA . PHE A 1 567 ? -39.194 -2.974 14.777 1.00 92.00 567 PHE A CA 1
ATOM 4371 C C . PHE A 1 567 ? -38.707 -2.561 16.162 1.00 92.00 567 PHE A C 1
ATOM 4373 O O . PHE A 1 567 ? -38.879 -1.414 16.583 1.00 92.00 567 PHE A O 1
ATOM 4380 N N . HIS A 1 568 ? -38.118 -3.513 16.876 1.00 92.75 568 HIS A N 1
ATOM 4381 C CA . HIS A 1 568 ? -37.500 -3.319 18.179 1.00 92.75 568 HIS A CA 1
ATOM 4382 C C . HIS A 1 568 ? -36.012 -3.040 17.986 1.00 92.75 568 HIS A C 1
ATOM 4384 O O . HIS A 1 568 ? -35.317 -3.813 17.327 1.00 92.75 568 HIS A O 1
ATOM 4390 N N . VAL A 1 569 ? -35.521 -1.935 18.540 1.00 92.75 569 VAL A N 1
ATOM 4391 C CA . VAL A 1 569 ? -34.107 -1.558 18.509 1.00 92.75 569 VAL A CA 1
ATOM 4392 C C . VAL A 1 569 ? -33.557 -1.664 19.920 1.00 92.75 569 VAL A C 1
ATOM 4394 O O . VAL A 1 569 ? -33.890 -0.844 20.775 1.00 92.75 569 VAL A O 1
ATOM 4397 N N . SER A 1 570 ? -32.701 -2.650 20.191 1.00 91.88 570 SER A N 1
ATOM 4398 C CA . SER A 1 570 ? -31.929 -2.658 21.438 1.00 91.88 570 SER A CA 1
ATOM 4399 C C . SER A 1 570 ? -30.877 -1.555 21.374 1.00 91.88 570 SER A C 1
ATOM 4401 O O . SER A 1 570 ? -30.157 -1.488 20.378 1.00 91.88 570 SER A O 1
ATOM 4403 N N . VAL A 1 571 ? -30.725 -0.759 22.427 1.00 90.31 571 VAL A N 1
ATOM 4404 C CA . VAL A 1 571 ? -29.746 0.330 22.504 1.00 90.31 571 VAL A CA 1
ATOM 4405 C C . VAL A 1 571 ? -28.781 0.087 23.658 1.00 90.31 571 VAL A C 1
ATOM 4407 O O . VAL A 1 571 ? -29.173 -0.287 24.764 1.00 90.31 571 VAL A O 1
ATOM 4410 N N . ALA A 1 572 ? -27.498 0.301 23.388 1.00 87.75 572 ALA A N 1
ATOM 4411 C CA . ALA A 1 572 ? -26.436 0.294 24.376 1.00 87.75 572 ALA A CA 1
ATOM 4412 C C . ALA A 1 572 ? -25.387 1.337 23.973 1.00 87.75 572 ALA A C 1
ATOM 4414 O O . ALA A 1 572 ? -24.786 1.198 22.910 1.00 87.75 572 ALA A O 1
ATOM 4415 N N . LEU A 1 573 ? -25.156 2.340 24.819 1.00 86.06 573 LEU A N 1
ATOM 4416 C CA . LEU A 1 573 ? -24.140 3.380 24.631 1.00 86.06 573 LEU A CA 1
ATOM 4417 C C . LEU A 1 573 ? -23.031 3.248 25.689 1.00 86.06 573 LEU A C 1
ATOM 4419 O O . LEU A 1 573 ? -23.341 2.779 26.788 1.00 86.06 573 LEU A O 1
ATOM 4423 N N . PRO A 1 574 ? -21.782 3.648 25.378 1.00 82.81 574 PRO A N 1
ATOM 4424 C CA . PRO A 1 574 ? -20.721 3.880 26.361 1.00 82.81 574 PRO A CA 1
ATOM 4425 C C . PRO A 1 574 ? -21.190 4.698 27.572 1.00 82.81 574 PRO A C 1
ATOM 4427 O O . PRO A 1 574 ? -22.022 5.589 27.420 1.00 82.81 574 PRO A O 1
ATOM 4430 N N . ASP A 1 575 ? -20.641 4.423 28.762 1.00 78.94 575 ASP A N 1
ATOM 4431 C CA . ASP A 1 575 ? -21.082 5.058 30.021 1.00 78.94 575 ASP A CA 1
ATOM 4432 C C . ASP A 1 575 ? -20.871 6.596 30.031 1.00 78.94 575 ASP A C 1
ATOM 4434 O O . ASP A 1 575 ? -21.521 7.307 30.793 1.00 78.94 575 ASP A O 1
ATOM 4438 N N . GLU A 1 576 ? -20.006 7.118 29.153 1.00 81.44 576 GLU A N 1
ATOM 4439 C CA . GLU A 1 576 ? -19.797 8.552 28.883 1.00 81.44 576 GLU A CA 1
ATOM 4440 C C . GLU A 1 576 ? -20.976 9.241 28.155 1.00 81.44 576 GLU A C 1
ATOM 4442 O O . GLU A 1 576 ? -21.084 10.467 28.190 1.00 81.44 576 GLU A O 1
ATOM 4447 N N . TYR A 1 577 ? -21.894 8.483 27.538 1.00 87.50 577 TYR A N 1
ATOM 4448 C CA . TYR A 1 577 ? -23.053 9.010 26.808 1.00 87.50 577 TYR A CA 1
ATOM 4449 C C . TYR A 1 577 ? -24.378 8.604 27.466 1.00 87.50 577 TYR A C 1
ATOM 4451 O O . TYR A 1 577 ? -24.904 7.509 27.251 1.00 87.50 577 TYR A O 1
ATOM 4459 N N . ALA A 1 578 ? -24.973 9.530 28.222 1.00 88.62 578 ALA A N 1
ATOM 4460 C CA . ALA A 1 578 ? -26.287 9.336 28.833 1.00 88.62 578 ALA A CA 1
ATOM 4461 C C . ALA A 1 578 ? -27.390 9.140 27.759 1.00 88.62 578 ALA A C 1
ATOM 4463 O O . ALA A 1 578 ? -27.592 10.033 26.931 1.00 88.62 578 ALA A O 1
ATOM 4464 N N . PRO A 1 579 ? -28.143 8.018 27.761 1.00 88.38 579 PRO A N 1
ATOM 4465 C CA . PRO A 1 579 ? -29.131 7.724 26.715 1.00 88.38 579 PRO A CA 1
ATOM 4466 C C . PRO A 1 579 ? -30.438 8.536 26.802 1.00 88.38 579 PRO A C 1
ATOM 4468 O O . PRO A 1 579 ? -31.207 8.525 25.848 1.00 88.38 579 PRO A O 1
ATOM 4471 N N . PHE A 1 580 ? -30.701 9.234 27.909 1.00 93.12 580 PHE A N 1
ATOM 4472 C CA . PHE A 1 580 ? -31.925 10.013 28.152 1.00 93.12 580 PHE A CA 1
ATOM 4473 C C . PHE A 1 580 ? -31.563 11.381 28.730 1.00 93.12 580 PHE A C 1
ATOM 4475 O O . PHE A 1 580 ? -30.578 11.477 29.465 1.00 93.12 580 PHE A O 1
ATOM 4482 N N . ARG A 1 581 ? -32.371 12.414 28.457 1.00 91.81 581 ARG A N 1
ATOM 4483 C CA . ARG A 1 581 ? -32.377 13.653 29.259 1.00 91.81 581 ARG A CA 1
ATOM 4484 C C . ARG A 1 581 ? -33.483 13.648 30.301 1.00 91.81 581 ARG A C 1
ATOM 4486 O O . ARG A 1 581 ? -33.324 14.284 31.333 1.00 91.81 581 ARG A O 1
ATOM 4493 N N . LEU A 1 582 ? -34.579 12.938 30.034 1.00 91.19 582 LEU A N 1
ATOM 4494 C CA . LEU A 1 582 ? -35.742 12.889 30.909 1.00 91.19 582 LEU A CA 1
ATOM 4495 C C . LEU A 1 582 ? -35.384 12.205 32.234 1.00 91.19 582 LEU A C 1
ATOM 4497 O O . LEU A 1 582 ? -35.077 11.007 32.251 1.00 91.19 582 LEU A O 1
ATOM 4501 N N . SER A 1 583 ? -35.476 12.942 33.341 1.00 90.88 583 SER A N 1
ATOM 4502 C CA . SER A 1 583 ? -34.942 12.547 34.654 1.00 90.88 583 SER A CA 1
ATOM 4503 C C . SER A 1 583 ? -35.468 11.175 35.098 1.00 90.88 583 SER A C 1
ATOM 4505 O O . SER A 1 583 ? -34.696 10.246 35.341 1.00 90.88 583 SER A O 1
ATOM 4507 N N . ARG A 1 584 ? -36.792 10.958 35.012 1.00 90.88 584 ARG A N 1
ATOM 4508 C CA . ARG A 1 584 ? -37.443 9.668 35.345 1.00 90.88 584 ARG A CA 1
ATOM 4509 C C . ARG A 1 584 ? -36.992 8.458 34.508 1.00 90.88 584 ARG A C 1
ATOM 4511 O O . ARG A 1 584 ? -37.318 7.320 34.863 1.00 90.88 584 ARG A O 1
ATOM 4518 N N . LYS A 1 585 ? -36.335 8.670 33.361 1.00 90.75 585 LYS A N 1
ATOM 4519 C CA . LYS A 1 585 ? -35.711 7.613 32.546 1.00 90.75 585 LYS A CA 1
ATOM 4520 C C . LYS A 1 585 ? -34.212 7.525 32.842 1.00 90.75 585 LYS A C 1
ATOM 4522 O O . LYS A 1 585 ? -33.733 6.413 33.050 1.00 90.75 585 LYS A O 1
ATOM 4527 N N . ALA A 1 586 ? -33.512 8.657 32.927 1.00 89.19 586 ALA A N 1
ATOM 4528 C CA . ALA A 1 586 ? -32.088 8.738 33.249 1.00 89.19 586 ALA A CA 1
ATOM 4529 C C . ALA A 1 586 ? -31.748 8.080 34.600 1.00 89.19 586 ALA A C 1
ATOM 4531 O O . ALA A 1 586 ? -30.916 7.177 34.633 1.00 89.19 586 ALA A O 1
ATOM 4532 N N . ASP A 1 587 ? -32.477 8.409 35.673 1.00 89.19 587 ASP A N 1
ATOM 4533 C CA . ASP A 1 587 ? -32.265 7.872 37.032 1.00 89.19 587 ASP A CA 1
ATOM 4534 C C . ASP A 1 587 ? -32.465 6.348 37.134 1.00 89.19 587 ASP A C 1
ATOM 4536 O O . ASP A 1 587 ? -32.029 5.696 38.086 1.00 89.19 587 ASP A O 1
ATOM 4540 N N . ARG A 1 588 ? -33.157 5.754 36.154 1.00 90.38 588 ARG A N 1
ATOM 4541 C CA . ARG A 1 588 ? -33.389 4.306 36.073 1.00 90.38 588 ARG A CA 1
ATOM 4542 C C . ARG A 1 588 ? -32.274 3.561 35.342 1.00 90.38 588 ARG A C 1
ATOM 4544 O O . ARG A 1 588 ? -32.240 2.330 35.425 1.00 90.38 588 ARG A O 1
ATOM 4551 N N . VAL A 1 589 ? -31.401 4.263 34.619 1.00 86.81 589 VAL A N 1
ATOM 4552 C CA . VAL A 1 589 ? -30.263 3.659 33.920 1.00 86.81 589 VAL A CA 1
ATOM 4553 C C . VAL A 1 589 ? -29.187 3.296 34.934 1.00 86.81 589 VAL A C 1
ATOM 4555 O O . VAL A 1 589 ? -28.771 4.107 35.755 1.00 86.81 589 VAL A O 1
ATOM 4558 N N . ARG A 1 590 ? -28.719 2.051 34.872 1.00 82.19 590 ARG A N 1
ATOM 4559 C CA . ARG A 1 590 ? -27.633 1.542 35.707 1.00 82.19 590 ARG A CA 1
ATOM 4560 C C . ARG A 1 590 ? -26.363 1.404 34.865 1.00 82.19 590 ARG A C 1
ATOM 4562 O O . ARG A 1 590 ? -26.450 0.849 33.765 1.00 82.19 590 ARG A O 1
ATOM 4569 N N . PRO A 1 591 ? -25.196 1.851 35.370 1.00 71.69 591 PRO A N 1
ATOM 4570 C CA . PRO A 1 591 ? -23.927 1.688 34.667 1.00 71.69 591 PRO A CA 1
ATOM 4571 C C . PRO A 1 591 ? -23.638 0.205 34.441 1.00 71.69 591 PRO A C 1
ATOM 4573 O O . PRO A 1 591 ? -24.020 -0.657 35.245 1.00 71.69 591 PRO A O 1
ATOM 4576 N N . ARG A 1 592 ? -22.979 -0.116 33.328 1.00 68.38 592 ARG A N 1
ATOM 4577 C CA . ARG A 1 592 ? -22.763 -1.517 32.957 1.00 68.38 592 ARG A CA 1
ATOM 4578 C C . ARG A 1 592 ? -21.630 -2.152 33.774 1.00 68.38 592 ARG A C 1
ATOM 4580 O O . ARG A 1 592 ? -20.657 -1.487 34.118 1.00 68.38 592 ARG A O 1
ATOM 4587 N N . PRO A 1 593 ? -21.693 -3.466 34.069 1.00 63.78 593 PRO A N 1
ATOM 4588 C CA . PRO A 1 593 ? -20.566 -4.160 34.681 1.00 63.78 593 PRO A CA 1
ATOM 4589 C C . PRO A 1 593 ? -19.317 -4.068 33.795 1.00 63.78 593 PRO A C 1
ATOM 4591 O O . PRO A 1 593 ? -19.423 -4.212 32.577 1.00 63.78 593 PRO A O 1
ATOM 4594 N N . LYS A 1 594 ? -18.127 -3.970 34.409 1.00 53.66 594 LYS A N 1
ATOM 4595 C CA . LYS A 1 594 ? -16.792 -3.885 33.762 1.00 53.66 594 LYS A CA 1
ATOM 4596 C C . LYS A 1 594 ? -16.521 -4.939 32.662 1.00 53.66 594 LYS A C 1
ATOM 4598 O O . LYS A 1 594 ? -15.617 -4.783 31.842 1.00 53.66 594 LYS A O 1
ATOM 4603 N N . TYR A 1 595 ? -17.304 -6.017 32.635 1.00 51.06 595 TYR A N 1
ATOM 4604 C CA . TYR A 1 595 ? -17.214 -7.125 31.681 1.00 51.06 595 TYR A CA 1
ATOM 4605 C C . TYR A 1 595 ? -18.136 -6.990 30.446 1.00 51.06 595 TYR A C 1
ATOM 4607 O O . TYR A 1 595 ? -18.072 -7.812 29.535 1.00 51.06 595 TYR A O 1
ATOM 4615 N N . ASN A 1 596 ? -19.000 -5.973 30.376 1.00 51.75 596 ASN A N 1
ATOM 4616 C CA . ASN A 1 596 ? -20.000 -5.819 29.314 1.00 51.75 596 ASN A CA 1
ATOM 4617 C C . ASN A 1 596 ? -19.581 -4.751 28.290 1.00 51.75 596 ASN A C 1
ATOM 4619 O O . ASN A 1 596 ? -20.060 -3.621 28.306 1.00 51.75 596 ASN A O 1
ATOM 4623 N N . THR A 1 597 ? -18.649 -5.113 27.409 1.00 58.19 597 THR A N 1
ATOM 4624 C CA . THR A 1 597 ? -18.010 -4.169 26.476 1.00 58.19 597 THR A CA 1
ATOM 4625 C C . THR A 1 597 ? -18.760 -4.000 25.149 1.00 58.19 597 THR A C 1
ATOM 4627 O O . THR A 1 597 ? -19.426 -4.915 24.653 1.00 58.19 597 THR A O 1
ATOM 4630 N N . PHE A 1 598 ? -18.594 -2.832 24.516 1.00 67.69 598 PHE A N 1
ATOM 4631 C CA . PHE A 1 598 ? -19.211 -2.463 23.226 1.00 67.69 598 PHE A CA 1
ATOM 4632 C C . PHE A 1 598 ? -18.620 -3.185 22.002 1.00 67.69 598 PHE A C 1
ATOM 4634 O O . PHE A 1 598 ? -18.972 -2.911 20.859 1.00 67.69 598 PHE A O 1
ATOM 4641 N N . ARG A 1 599 ? -17.779 -4.190 22.246 1.00 74.19 599 ARG A N 1
ATOM 4642 C CA . ARG A 1 599 ? -17.163 -5.053 21.238 1.00 74.19 599 ARG A CA 1
ATOM 4643 C C . ARG A 1 599 ? -18.216 -5.964 20.604 1.00 74.19 599 ARG A C 1
ATOM 4645 O O . ARG A 1 599 ? -19.135 -6.443 21.279 1.00 74.19 599 ARG A O 1
ATOM 4652 N N . ARG A 1 600 ? -18.086 -6.220 19.303 1.00 80.69 600 ARG A N 1
ATOM 4653 C CA . ARG A 1 600 ? -19.103 -6.916 18.499 1.00 80.69 600 ARG A CA 1
ATOM 4654 C C . ARG A 1 600 ? -18.614 -8.301 18.098 1.00 80.69 600 ARG A C 1
ATOM 4656 O O . ARG A 1 600 ? -17.646 -8.425 17.364 1.00 80.69 600 ARG A O 1
ATOM 4663 N N . GLY A 1 601 ? -19.270 -9.339 18.610 1.00 86.56 601 GLY A N 1
ATOM 4664 C CA . GLY A 1 601 ? -18.918 -10.740 18.358 1.00 86.56 601 GLY A CA 1
ATOM 4665 C C . GLY A 1 601 ? -19.280 -11.157 16.941 1.00 86.56 601 GLY A C 1
ATOM 4666 O O . GLY A 1 601 ? -20.367 -10.825 16.486 1.00 86.56 601 GLY A O 1
ATOM 4667 N N . ILE A 1 602 ? -18.423 -11.901 16.255 1.00 90.12 602 ILE A N 1
ATOM 4668 C CA . ILE A 1 602 ? -18.711 -12.401 14.910 1.00 90.12 602 ILE A CA 1
ATOM 4669 C C . ILE A 1 602 ? -19.702 -13.568 15.019 1.00 90.12 602 ILE A C 1
ATOM 4671 O O . ILE A 1 602 ? -19.569 -14.439 15.883 1.00 90.12 602 ILE A O 1
ATOM 4675 N N . ARG A 1 603 ? -20.768 -13.527 14.218 1.00 89.75 603 ARG A N 1
ATOM 4676 C CA . ARG A 1 603 ? -21.930 -14.428 14.278 1.00 89.75 603 ARG A CA 1
ATOM 4677 C C . ARG A 1 603 ? -22.129 -15.270 13.031 1.00 89.75 603 ARG A C 1
ATOM 4679 O O . ARG A 1 603 ? -22.735 -16.323 13.162 1.00 89.75 603 ARG A O 1
ATOM 4686 N N . ALA A 1 604 ? -21.648 -14.828 11.878 1.00 89.00 604 ALA A N 1
ATOM 4687 C CA . ALA A 1 604 ? -21.575 -15.628 10.662 1.00 89.00 604 ALA A CA 1
ATOM 4688 C C . ALA A 1 604 ? -20.514 -15.036 9.727 1.00 89.00 604 ALA A C 1
ATOM 4690 O O . ALA A 1 604 ? -20.192 -13.850 9.834 1.00 89.00 604 ALA A O 1
ATOM 4691 N N . VAL A 1 605 ? -20.007 -15.857 8.809 1.00 89.69 605 VAL A N 1
ATOM 4692 C CA . VAL A 1 605 ? -19.268 -15.408 7.626 1.00 89.69 605 VAL A CA 1
ATOM 4693 C C . VAL A 1 605 ? -19.902 -16.098 6.421 1.00 89.69 605 VAL A C 1
ATOM 4695 O O . VAL A 1 605 ? -19.765 -17.307 6.246 1.00 89.69 605 VAL A O 1
ATOM 4698 N N . GLU A 1 606 ? -20.675 -15.344 5.646 1.00 91.50 606 GLU A N 1
ATOM 4699 C CA . GLU A 1 606 ? -21.572 -15.856 4.602 1.00 91.50 606 GLU A CA 1
ATOM 4700 C C . GLU A 1 606 ? -21.012 -15.535 3.213 1.00 91.50 606 GLU A C 1
ATOM 4702 O O . GLU A 1 606 ? -20.560 -14.417 2.983 1.00 91.50 606 GLU A O 1
ATOM 4707 N N . TYR A 1 607 ? -21.043 -16.476 2.267 1.00 90.75 607 TYR A N 1
ATOM 4708 C CA . TYR A 1 607 ? -20.627 -16.188 0.890 1.00 90.75 607 TYR A CA 1
ATOM 4709 C C . TYR A 1 607 ? -21.678 -15.320 0.187 1.00 90.75 607 TYR A C 1
ATOM 4711 O O . TYR A 1 607 ? -22.850 -15.694 0.130 1.00 90.75 607 TYR A O 1
ATOM 4719 N N . VAL A 1 608 ? -21.264 -14.175 -0.359 1.00 89.75 608 VAL A N 1
ATOM 4720 C CA . VAL A 1 608 ? -22.149 -13.225 -1.062 1.00 89.75 608 VAL A CA 1
ATOM 4721 C C . VAL A 1 608 ? -22.147 -13.473 -2.570 1.00 89.75 608 VAL A C 1
ATOM 4723 O O . VAL A 1 608 ? -23.161 -13.263 -3.234 1.00 89.75 608 VAL A O 1
ATOM 4726 N N . GLY A 1 609 ? -21.012 -13.910 -3.118 1.00 86.62 609 GLY A N 1
ATOM 4727 C CA . GLY A 1 609 ? -20.787 -14.036 -4.556 1.00 86.62 609 GLY A CA 1
ATOM 4728 C C . GLY A 1 609 ? -19.542 -13.279 -5.008 1.00 86.62 609 GLY A C 1
ATOM 4729 O O . GLY A 1 609 ? -18.734 -12.830 -4.197 1.00 86.62 609 GLY A O 1
ATOM 4730 N N . ARG A 1 610 ? -19.392 -13.110 -6.324 1.00 85.69 610 ARG A N 1
ATOM 4731 C CA . ARG A 1 610 ? -18.261 -12.385 -6.915 1.00 85.69 610 ARG A CA 1
ATOM 4732 C C . ARG A 1 610 ? -18.629 -10.937 -7.228 1.00 85.69 610 ARG A C 1
ATOM 4734 O O . ARG A 1 610 ? -19.567 -10.700 -7.987 1.00 85.69 610 ARG A O 1
ATOM 4741 N N . LYS A 1 611 ? -17.874 -9.974 -6.689 1.00 84.75 611 LYS A N 1
ATOM 4742 C CA . LYS A 1 611 ? -18.048 -8.530 -6.948 1.00 84.75 611 LYS A CA 1
ATOM 4743 C C . LYS A 1 611 ? -16.727 -7.878 -7.370 1.00 84.75 611 LYS A C 1
ATOM 4745 O O . LYS A 1 611 ? -15.663 -8.379 -6.998 1.00 84.75 611 LYS A O 1
ATOM 4750 N N . PRO A 1 612 ? -16.759 -6.755 -8.113 1.00 78.31 612 PRO A N 1
ATOM 4751 C CA . PRO A 1 612 ? -15.588 -5.901 -8.244 1.00 78.31 612 PRO A CA 1
ATOM 4752 C C . PRO A 1 612 ? -15.189 -5.353 -6.866 1.00 78.31 612 PRO A C 1
ATOM 4754 O O . PRO A 1 612 ? -16.045 -4.915 -6.095 1.00 78.31 612 PRO A O 1
ATOM 4757 N N . ALA A 1 613 ? -13.895 -5.372 -6.573 1.00 72.38 613 ALA A N 1
ATOM 4758 C CA . ALA A 1 613 ? -13.319 -4.980 -5.297 1.00 72.38 613 ALA A CA 1
ATOM 4759 C C . ALA A 1 613 ? -12.064 -4.118 -5.493 1.00 72.38 613 ALA A C 1
ATOM 4761 O O . ALA A 1 613 ? -11.433 -4.130 -6.554 1.00 72.38 613 ALA A O 1
ATOM 4762 N N . GLN A 1 614 ? -11.676 -3.388 -4.452 1.00 70.44 614 GLN A N 1
ATOM 4763 C CA . GLN A 1 614 ? -10.404 -2.671 -4.362 1.00 70.44 614 GLN A CA 1
ATOM 4764 C C . GLN A 1 614 ? -9.928 -2.609 -2.913 1.00 70.44 614 GLN A C 1
ATOM 4766 O O . GLN A 1 614 ? -10.712 -2.825 -1.991 1.00 70.44 614 GLN A O 1
ATOM 4771 N N . CYS A 1 615 ? -8.657 -2.284 -2.712 1.00 63.12 615 CYS A N 1
ATOM 4772 C CA . CYS A 1 615 ? -8.107 -1.974 -1.399 1.00 63.12 615 CYS A CA 1
ATOM 4773 C C . CYS A 1 615 ? -7.506 -0.567 -1.382 1.00 63.12 615 CYS A C 1
ATOM 4775 O O . CYS A 1 615 ? -7.067 -0.054 -2.413 1.00 63.12 615 CYS A O 1
ATOM 4777 N N . ILE A 1 616 ? -7.438 0.017 -0.190 1.00 53.81 616 ILE A N 1
ATOM 4778 C CA . ILE A 1 616 ? -6.791 1.304 0.065 1.00 53.81 616 ILE A CA 1
ATOM 4779 C C . ILE A 1 616 ? -5.615 1.117 1.028 1.00 53.81 616 ILE A C 1
ATOM 4781 O O . ILE A 1 616 ? -5.660 0.275 1.932 1.00 53.81 616 ILE A O 1
ATOM 4785 N N . SER A 1 617 ? -4.564 1.902 0.825 1.00 55.97 617 SER A N 1
ATOM 4786 C CA . SER A 1 617 ? -3.534 2.162 1.827 1.00 55.97 617 SER A CA 1
ATOM 4787 C C . SER A 1 617 ? -3.797 3.526 2.463 1.00 55.97 617 SER A C 1
ATOM 4789 O O . SER A 1 617 ? -4.428 4.398 1.865 1.00 55.97 617 SER A O 1
ATOM 4791 N N . VAL A 1 618 ? -3.395 3.658 3.723 1.00 51.91 618 VAL A N 1
ATOM 4792 C CA . VAL A 1 618 ? -3.715 4.793 4.583 1.00 51.91 618 VAL A CA 1
ATOM 4793 C C . VAL A 1 618 ? -2.457 5.164 5.354 1.00 51.91 618 VAL A C 1
ATOM 4795 O O . VAL A 1 618 ? -1.893 4.321 6.057 1.00 51.91 618 VAL A O 1
ATOM 4798 N N . GLY A 1 619 ? -2.052 6.429 5.244 1.00 57.56 619 GLY A N 1
ATOM 4799 C CA . GLY A 1 619 ? -0.844 7.000 5.836 1.00 57.56 619 GLY A CA 1
ATOM 4800 C C . GLY A 1 619 ? -0.960 7.231 7.344 1.00 57.56 619 GLY A C 1
ATOM 4801 O O . GLY A 1 619 ? -0.781 8.351 7.816 1.00 57.56 619 GLY A O 1
ATOM 4802 N N . HIS A 1 620 ? -1.285 6.183 8.104 1.00 56.22 620 HIS A N 1
ATOM 4803 C CA . HIS A 1 620 ? -1.409 6.205 9.562 1.00 56.22 620 HIS A CA 1
ATOM 4804 C C . HIS A 1 620 ? -0.748 4.960 10.183 1.00 56.22 620 HIS A C 1
ATOM 4806 O O . HIS A 1 620 ? -0.892 3.872 9.621 1.00 56.22 620 HIS A O 1
ATOM 4812 N N . PRO A 1 621 ? -0.056 5.059 11.339 1.00 45.94 621 PRO A N 1
ATOM 4813 C CA . PRO A 1 621 ? 0.750 3.956 11.886 1.00 45.94 621 PRO A CA 1
ATOM 4814 C C . PRO A 1 621 ? -0.012 2.668 12.213 1.00 45.94 621 PRO A C 1
ATOM 4816 O O . PRO A 1 621 ? 0.565 1.588 12.144 1.00 45.94 621 PRO A O 1
ATOM 4819 N N . SER A 1 622 ? -1.312 2.758 12.509 1.00 48.22 622 SER A N 1
ATOM 4820 C CA . SER A 1 622 ? -2.153 1.569 12.710 1.00 48.22 622 SER A CA 1
ATOM 4821 C C . SER A 1 622 ? -2.409 0.774 11.423 1.00 48.22 622 SER A C 1
ATOM 4823 O O . SER A 1 622 ? -2.955 -0.323 11.495 1.00 48.22 622 SER A O 1
ATOM 4825 N N . HIS A 1 623 ? -2.100 1.332 10.242 1.00 53.25 623 HIS A N 1
ATOM 4826 C CA . HIS A 1 623 ? -2.418 0.789 8.913 1.00 53.25 623 HIS A CA 1
ATOM 4827 C C . HIS A 1 623 ? -3.884 0.335 8.749 1.00 53.25 623 HIS A C 1
ATOM 4829 O O . HIS A 1 623 ? -4.190 -0.541 7.926 1.00 53.25 623 HIS A O 1
ATOM 4835 N N . ALA A 1 624 ? -4.770 0.947 9.537 1.00 58.81 624 ALA A N 1
ATOM 4836 C CA . ALA A 1 624 ? -6.146 0.557 9.785 1.00 58.81 624 ALA A CA 1
ATOM 4837 C C . ALA A 1 624 ? -7.081 1.730 9.510 1.00 58.81 624 ALA A C 1
ATOM 4839 O O . ALA A 1 624 ? -6.793 2.845 9.933 1.00 58.81 624 ALA A O 1
ATOM 4840 N N . TYR A 1 625 ? -8.229 1.467 8.895 1.00 66.12 625 TYR A N 1
ATOM 4841 C CA . TYR A 1 625 ? -9.281 2.457 8.667 1.00 66.12 625 TYR A CA 1
ATOM 4842 C C . TYR A 1 625 ? -10.635 1.926 9.133 1.00 66.12 625 TYR A C 1
ATOM 4844 O O . TYR A 1 625 ? -10.802 0.725 9.353 1.00 66.12 625 TYR A O 1
ATOM 4852 N N . VAL A 1 626 ? -11.593 2.835 9.291 1.00 71.94 626 VAL A N 1
ATOM 4853 C CA . VAL A 1 626 ? -12.949 2.531 9.740 1.00 71.94 626 VAL A CA 1
ATOM 4854 C C . VAL A 1 626 ? -13.857 2.287 8.527 1.00 71.94 626 VAL A C 1
ATOM 4856 O O . VAL A 1 626 ? -14.186 3.207 7.783 1.00 71.94 626 VAL A O 1
ATOM 4859 N N . THR A 1 627 ? -14.263 1.036 8.306 1.00 69.38 627 THR A N 1
ATOM 4860 C CA . THR A 1 627 ? -15.181 0.617 7.225 1.00 69.38 627 THR A CA 1
ATOM 4861 C C . THR A 1 627 ? -16.637 0.474 7.706 1.00 69.38 627 THR A C 1
ATOM 4863 O O . THR A 1 627 ? -16.953 0.869 8.833 1.00 69.38 627 THR A O 1
ATOM 4866 N N . ASP A 1 628 ? -17.521 -0.052 6.847 1.00 66.25 628 ASP A N 1
ATOM 4867 C CA . ASP A 1 628 ? -18.938 -0.374 7.044 1.00 66.25 628 ASP A CA 1
ATOM 4868 C C . ASP A 1 628 ? -19.284 -0.644 8.510 1.00 66.25 628 ASP A C 1
ATOM 4870 O O . ASP A 1 628 ? -18.666 -1.471 9.186 1.00 66.25 628 ASP A O 1
ATOM 4874 N N . ASN A 1 629 ? -20.307 0.048 9.014 1.00 66.19 629 ASN A N 1
ATOM 4875 C CA . ASN A 1 629 ? -20.753 -0.079 10.401 1.00 66.19 629 ASN A CA 1
ATOM 4876 C C . ASN A 1 629 ? -19.634 0.129 11.451 1.00 66.19 629 ASN A C 1
ATOM 4878 O O . ASN A 1 629 ? -19.733 -0.426 12.541 1.00 66.19 629 ASN A O 1
ATOM 4882 N N . PHE A 1 630 ? -18.611 0.941 11.171 1.00 52.16 630 PHE A N 1
ATOM 4883 C CA . PHE A 1 630 ? -17.546 1.350 12.101 1.00 52.16 630 PHE A CA 1
ATOM 4884 C C . PHE A 1 630 ? -16.539 0.228 12.488 1.00 52.16 630 PHE A C 1
ATOM 4886 O O . PHE A 1 630 ? -16.394 -0.102 13.667 1.00 52.16 630 PHE A O 1
ATOM 4893 N N . THR A 1 631 ? -15.868 -0.398 11.506 1.00 38.31 631 THR A N 1
ATOM 4894 C CA . THR A 1 631 ? -15.119 -1.691 11.642 1.00 38.31 631 THR A CA 1
ATOM 4895 C C . THR A 1 631 ? -13.643 -1.599 11.125 1.00 38.31 631 THR A C 1
ATOM 4897 O O . THR A 1 631 ? -13.374 -0.670 10.380 1.00 38.31 631 THR A O 1
ATOM 4900 N N . VAL A 1 632 ? -12.668 -2.465 11.511 1.00 34.59 632 VAL A N 1
ATOM 4901 C CA . VAL A 1 632 ? -11.192 -2.136 11.552 1.00 34.59 632 VAL A CA 1
ATOM 4902 C C . VAL A 1 632 ? -10.180 -3.210 11.001 1.00 34.59 632 VAL A C 1
ATOM 4904 O O . VAL A 1 632 ? -10.383 -4.396 11.262 1.00 34.59 632 VAL A O 1
ATOM 4907 N N . THR A 1 633 ? -9.054 -2.820 10.334 1.00 33.44 633 THR A N 1
ATOM 4908 C CA . THR A 1 633 ? -8.157 -3.672 9.454 1.00 33.44 633 THR A CA 1
ATOM 4909 C C . THR A 1 633 ? -6.596 -3.436 9.569 1.00 33.44 633 THR A C 1
ATOM 4911 O O . THR A 1 633 ? -6.231 -2.548 10.320 1.00 33.44 633 THR A O 1
ATOM 4914 N N . HIS A 1 634 ? -5.635 -4.176 8.929 1.00 39.12 634 HIS A N 1
ATOM 4915 C CA . HIS A 1 634 ? -4.131 -3.980 9.092 1.00 39.12 634 HIS A CA 1
ATOM 4916 C C . HIS A 1 634 ? -3.173 -4.581 7.982 1.00 39.12 634 HIS A C 1
ATOM 4918 O O . HIS A 1 634 ? -3.635 -5.414 7.217 1.00 39.12 634 HIS A O 1
ATOM 4924 N N . ASN A 1 635 ? -1.865 -4.193 7.873 1.00 42.53 635 ASN A N 1
ATOM 4925 C CA . ASN A 1 635 ? -0.756 -4.825 7.065 1.00 42.53 635 ASN A CA 1
ATOM 4926 C C . ASN A 1 635 ? 0.687 -4.571 7.631 1.00 42.53 635 ASN A C 1
ATOM 4928 O O . ASN A 1 635 ? 0.998 -3.404 7.837 1.00 42.53 635 ASN A O 1
ATOM 4932 N N . THR A 1 636 ? 1.566 -5.601 7.763 1.00 50.47 636 THR A N 1
ATOM 4933 C CA . THR A 1 636 ? 3.084 -5.612 7.756 1.00 50.47 636 THR A CA 1
ATOM 4934 C C . THR A 1 636 ? 3.624 -6.834 8.534 1.00 50.47 636 THR A C 1
ATOM 4936 O O . THR A 1 636 ? 3.691 -6.778 9.752 1.00 50.47 636 THR A O 1
ATOM 4939 N N . MET A 1 637 ? 3.969 -7.970 7.894 1.00 67.12 637 MET A N 1
ATOM 4940 C CA . MET A 1 637 ? 4.213 -9.228 8.652 1.00 67.12 637 MET A CA 1
ATOM 4941 C C . MET A 1 637 ? 5.493 -10.021 8.328 1.00 67.12 637 MET A C 1
ATOM 4943 O O . MET A 1 637 ? 6.252 -10.361 9.232 1.00 67.12 637 MET A O 1
ATOM 4947 N N . VAL A 1 638 ? 5.761 -10.330 7.054 1.00 73.31 638 VAL A N 1
ATOM 4948 C CA . VAL A 1 638 ? 6.812 -11.306 6.675 1.00 73.31 638 VAL A CA 1
ATOM 4949 C C . VAL A 1 638 ? 8.216 -10.882 7.134 1.00 73.31 638 VAL A C 1
ATOM 4951 O O . VAL A 1 638 ? 8.952 -11.697 7.686 1.00 73.31 638 VAL A O 1
ATOM 4954 N N . ALA A 1 639 ? 8.571 -9.604 6.971 1.00 79.25 639 ALA A N 1
ATOM 4955 C CA . ALA A 1 639 ? 9.879 -9.088 7.378 1.00 79.25 639 ALA A CA 1
ATOM 4956 C C . ALA A 1 639 ? 10.092 -9.127 8.902 1.00 79.25 639 ALA A C 1
ATOM 4958 O O . ALA A 1 639 ? 11.182 -9.467 9.356 1.00 79.25 639 ALA A O 1
ATOM 4959 N N . LEU A 1 640 ? 9.053 -8.841 9.697 1.00 85.19 640 LEU A N 1
ATOM 4960 C CA . LEU A 1 640 ? 9.145 -8.887 11.158 1.00 85.19 640 LEU A CA 1
ATOM 4961 C C . LEU A 1 640 ? 9.436 -10.311 11.650 1.00 85.19 640 LEU A C 1
ATOM 4963 O O . LEU A 1 640 ? 10.335 -10.501 12.464 1.00 85.19 640 LEU A O 1
ATOM 4967 N N . ARG A 1 641 ? 8.769 -11.326 11.087 1.00 89.81 641 ARG A N 1
ATOM 4968 C CA . ARG A 1 641 ? 9.036 -12.730 11.440 1.00 89.81 641 ARG A CA 1
ATOM 4969 C C . ARG A 1 641 ? 10.483 -13.153 11.154 1.00 89.81 641 ARG A C 1
ATOM 4971 O O . ARG A 1 641 ? 11.078 -13.860 11.963 1.00 89.81 641 ARG A O 1
ATOM 4978 N N . ALA A 1 642 ? 11.074 -12.675 10.057 1.00 89.94 642 ALA A N 1
ATOM 4979 C CA . ALA A 1 642 ? 12.489 -12.903 9.747 1.00 89.94 642 ALA A CA 1
ATOM 4980 C C . ALA A 1 642 ? 13.435 -12.240 10.769 1.00 89.94 642 ALA A C 1
ATOM 4982 O O . ALA A 1 642 ? 14.415 -12.852 11.189 1.00 89.94 642 ALA A O 1
ATOM 4983 N N . MET A 1 643 ? 13.122 -11.019 11.218 1.00 93.94 643 MET A N 1
ATOM 4984 C CA . MET A 1 643 ? 13.892 -10.334 12.266 1.00 93.94 643 MET A CA 1
ATOM 4985 C C . MET A 1 643 ? 13.823 -11.076 13.608 1.00 93.94 643 MET A C 1
ATOM 4987 O O . MET A 1 643 ? 14.851 -11.265 14.254 1.00 93.94 643 MET A O 1
ATOM 4991 N N . LEU A 1 644 ? 12.645 -11.575 13.995 1.00 92.56 644 LEU A N 1
ATOM 4992 C CA . LEU A 1 644 ? 12.460 -12.331 15.239 1.00 92.56 644 LEU A CA 1
ATOM 4993 C C . LEU A 1 644 ? 13.194 -13.684 15.232 1.00 92.56 644 LEU A C 1
ATOM 4995 O O . LEU A 1 644 ? 13.787 -14.046 16.244 1.00 92.56 644 LEU A O 1
ATOM 4999 N N . ALA A 1 645 ? 13.246 -14.386 14.092 1.00 92.50 645 ALA A N 1
ATOM 5000 C CA . ALA A 1 645 ? 14.048 -15.607 13.941 1.00 92.50 645 ALA A CA 1
ATOM 5001 C C . ALA A 1 645 ? 15.547 -15.379 14.229 1.00 92.50 645 ALA A C 1
ATOM 5003 O O . ALA A 1 645 ? 16.209 -16.220 14.841 1.00 92.50 645 ALA A O 1
ATOM 5004 N N . VAL A 1 646 ? 16.085 -14.224 13.821 1.00 93.12 646 VAL A N 1
ATOM 5005 C CA . VAL A 1 646 ? 17.477 -13.845 14.107 1.00 93.12 646 VAL A CA 1
ATOM 5006 C C . VAL A 1 646 ? 17.672 -13.513 15.585 1.00 93.12 646 VAL A C 1
ATOM 5008 O O . VAL A 1 646 ? 18.631 -14.010 16.182 1.00 93.12 646 VAL A O 1
ATOM 5011 N N . VAL A 1 647 ? 16.740 -12.774 16.196 1.00 92.81 647 VAL A N 1
ATOM 5012 C CA . VAL A 1 647 ? 16.753 -12.488 17.643 1.00 92.81 647 VAL A CA 1
ATOM 5013 C C . VAL A 1 647 ? 16.721 -13.771 18.474 1.00 92.81 647 VAL A C 1
ATOM 5015 O O . VAL A 1 647 ? 17.497 -13.908 19.419 1.00 92.81 647 VAL A O 1
ATOM 5018 N N . ASP A 1 648 ? 15.928 -14.767 18.075 1.00 90.62 648 ASP A N 1
ATOM 5019 C CA . ASP A 1 648 ? 15.876 -16.065 18.755 1.00 90.62 648 ASP A CA 1
ATOM 5020 C C . ASP A 1 648 ? 17.217 -16.785 18.782 1.00 90.62 648 ASP A C 1
ATOM 5022 O O . ASP A 1 648 ? 17.597 -17.368 19.800 1.00 90.62 648 ASP A O 1
ATOM 5026 N N . SER A 1 649 ? 17.978 -16.710 17.696 1.00 88.62 649 SER A N 1
ATOM 5027 C CA . SER A 1 649 ? 19.329 -17.271 17.629 1.00 88.62 649 SER A CA 1
ATOM 5028 C C . SER A 1 649 ? 20.400 -16.439 18.362 1.00 88.62 649 SER A C 1
ATOM 5030 O O . SER A 1 649 ? 21.565 -16.826 18.363 1.00 88.62 649 SER A O 1
ATOM 5032 N N . GLY A 1 650 ? 20.024 -15.330 19.014 1.00 86.88 650 GLY A N 1
ATOM 5033 C CA . GLY A 1 650 ? 20.923 -14.448 19.769 1.00 86.88 650 GLY A CA 1
ATOM 5034 C C . GLY A 1 650 ? 21.588 -13.339 18.947 1.00 86.88 650 GLY A C 1
ATOM 5035 O O . GLY A 1 650 ? 22.487 -12.674 19.458 1.00 86.88 650 GLY A O 1
ATOM 5036 N N . GLY A 1 651 ? 21.167 -13.146 17.693 1.00 90.88 651 GLY A N 1
ATOM 5037 C CA . GLY A 1 651 ? 21.626 -12.048 16.842 1.00 90.88 651 GLY A CA 1
ATOM 5038 C C . GLY A 1 651 ? 20.727 -10.814 16.923 1.00 90.88 651 GLY A C 1
ATOM 5039 O O . GLY A 1 651 ? 19.648 -10.831 17.507 1.00 90.88 651 GLY A O 1
ATOM 5040 N N . GLN A 1 652 ? 21.155 -9.738 16.277 1.00 94.69 652 GLN A N 1
ATOM 5041 C CA . GLN A 1 652 ? 20.399 -8.502 16.097 1.00 94.69 652 GLN A CA 1
ATOM 5042 C C . GLN A 1 652 ? 19.940 -8.378 14.642 1.00 94.69 652 GLN A C 1
ATOM 5044 O O . GLN A 1 652 ? 20.645 -8.794 13.718 1.00 94.69 652 GLN A O 1
ATOM 5049 N N . ALA A 1 653 ? 18.786 -7.759 14.424 1.00 94.94 653 ALA A N 1
ATOM 5050 C CA . ALA A 1 653 ? 18.281 -7.417 13.103 1.00 94.94 653 ALA A CA 1
ATOM 5051 C C . ALA A 1 653 ? 18.198 -5.894 12.921 1.00 94.94 653 ALA A C 1
ATOM 5053 O O . ALA A 1 653 ? 17.769 -5.176 13.824 1.00 94.94 653 ALA A O 1
ATOM 5054 N N . ALA A 1 654 ? 18.581 -5.398 11.744 1.00 94.31 654 ALA A N 1
ATOM 5055 C CA . ALA A 1 654 ? 18.512 -3.983 11.391 1.00 94.31 654 ALA A CA 1
ATOM 5056 C C . ALA A 1 654 ? 17.596 -3.755 10.179 1.00 94.31 654 ALA A C 1
ATOM 5058 O O . ALA A 1 654 ? 17.814 -4.347 9.127 1.00 94.31 654 ALA A O 1
ATOM 5059 N N . MET A 1 655 ? 16.612 -2.865 10.292 1.00 91.12 655 MET A N 1
ATOM 5060 C CA . MET A 1 655 ? 15.751 -2.434 9.193 1.00 91.12 655 MET A CA 1
ATOM 5061 C C . MET A 1 655 ? 16.143 -1.033 8.717 1.00 91.12 655 MET A C 1
ATOM 5063 O O . MET A 1 655 ? 16.070 -0.056 9.465 1.00 91.12 655 MET A O 1
ATOM 5067 N N . LEU A 1 656 ? 16.531 -0.941 7.449 1.00 88.38 656 LEU A N 1
ATOM 5068 C CA . LEU A 1 656 ? 16.949 0.276 6.773 1.00 88.38 656 LEU A CA 1
ATOM 5069 C C . LEU A 1 656 ? 15.789 0.847 5.944 1.00 88.38 656 LEU A C 1
ATOM 5071 O O . LEU A 1 656 ? 15.381 0.251 4.949 1.00 88.38 656 LEU A O 1
ATOM 5075 N N . ALA A 1 657 ? 15.294 2.022 6.334 1.00 79.12 657 ALA A N 1
ATOM 5076 C CA . ALA A 1 657 ? 14.217 2.737 5.655 1.00 79.12 657 ALA A CA 1
ATOM 5077 C C . ALA A 1 657 ? 14.728 4.012 4.943 1.00 79.12 657 ALA A C 1
ATOM 5079 O O . ALA A 1 657 ? 15.589 4.729 5.470 1.00 79.12 657 ALA A O 1
ATOM 5080 N N . PRO A 1 658 ? 14.201 4.357 3.750 1.00 66.56 658 PRO A N 1
ATOM 5081 C CA . PRO A 1 658 ? 14.720 5.444 2.907 1.00 66.56 658 PRO A CA 1
ATOM 5082 C C . PRO A 1 658 ? 14.500 6.863 3.452 1.00 66.56 658 PRO A C 1
ATOM 5084 O O . PRO A 1 658 ? 15.094 7.809 2.934 1.00 66.56 658 PRO A O 1
ATOM 5087 N N . THR A 1 659 ? 13.638 7.045 4.456 1.00 70.50 659 THR A N 1
ATOM 5088 C CA . THR A 1 659 ? 13.338 8.352 5.067 1.00 70.50 659 THR A CA 1
ATOM 5089 C C . THR A 1 659 ? 13.098 8.203 6.564 1.00 70.50 659 THR A C 1
ATOM 5091 O O . THR A 1 659 ? 12.715 7.130 7.024 1.00 70.50 659 THR A O 1
ATOM 5094 N N . GLU A 1 660 ? 13.289 9.282 7.326 1.00 69.81 660 GLU A N 1
ATOM 5095 C CA . GLU A 1 660 ? 13.078 9.255 8.780 1.00 69.81 660 GLU A CA 1
ATOM 5096 C C . GLU A 1 660 ? 11.610 9.032 9.156 1.00 69.81 660 GLU A C 1
ATOM 5098 O O . GLU A 1 660 ? 11.342 8.328 10.124 1.00 69.81 660 GLU A O 1
ATOM 5103 N N . VAL A 1 661 ? 10.672 9.552 8.355 1.00 59.19 661 VAL A N 1
ATOM 5104 C CA . VAL A 1 661 ? 9.228 9.315 8.520 1.00 59.19 661 VAL A CA 1
ATOM 5105 C C . VAL A 1 661 ? 8.917 7.821 8.422 1.00 59.19 661 VAL A C 1
ATOM 5107 O O . VAL A 1 661 ? 8.287 7.265 9.314 1.00 59.19 661 VAL A O 1
ATOM 5110 N N . LEU A 1 662 ? 9.427 7.150 7.384 1.00 57.06 662 LEU A N 1
ATOM 5111 C CA . LEU A 1 662 ? 9.196 5.719 7.183 1.00 57.06 662 LEU A CA 1
ATOM 5112 C C . LEU A 1 662 ? 9.926 4.861 8.236 1.00 57.06 662 LEU A C 1
ATOM 5114 O O . LEU A 1 662 ? 9.378 3.866 8.697 1.00 57.06 662 LEU A O 1
ATOM 5118 N N . ALA A 1 663 ? 11.107 5.281 8.707 1.00 68.31 663 ALA A N 1
ATOM 5119 C CA . ALA A 1 663 ? 11.778 4.638 9.844 1.00 68.31 663 ALA A CA 1
ATOM 5120 C C . ALA A 1 663 ? 10.953 4.746 11.144 1.00 68.31 663 ALA A C 1
ATOM 5122 O O . ALA A 1 663 ? 10.806 3.763 11.865 1.00 68.31 663 ALA A O 1
ATOM 5123 N N . GLN A 1 664 ? 10.376 5.918 11.433 1.00 67.00 664 GLN A N 1
ATOM 5124 C CA . GLN A 1 664 ? 9.487 6.126 12.584 1.00 67.00 664 GLN A CA 1
ATOM 5125 C C . GLN A 1 664 ? 8.173 5.342 12.460 1.00 67.00 664 GLN A C 1
ATOM 5127 O O . GLN A 1 664 ? 7.669 4.832 13.459 1.00 67.00 664 GLN A O 1
ATOM 5132 N N . GLN A 1 665 ? 7.625 5.232 11.247 1.00 53.34 665 GLN A N 1
ATOM 5133 C CA . GLN A 1 665 ? 6.414 4.464 10.960 1.00 53.34 665 GLN A CA 1
ATOM 5134 C C . GLN A 1 665 ? 6.635 2.966 11.202 1.00 53.34 665 GLN A C 1
ATOM 5136 O O . GLN A 1 665 ? 5.881 2.361 11.964 1.00 53.34 665 GLN A O 1
ATOM 5141 N N . HIS A 1 666 ? 7.709 2.396 10.643 1.00 65.69 666 HIS A N 1
ATOM 5142 C CA . HIS A 1 666 ? 8.099 1.003 10.885 1.00 65.69 666 HIS A CA 1
ATOM 5143 C C . HIS A 1 666 ? 8.402 0.742 12.360 1.00 65.69 666 HIS A C 1
ATOM 5145 O O . HIS A 1 666 ? 7.929 -0.250 12.907 1.00 65.69 666 HIS A O 1
ATOM 5151 N N . HIS A 1 667 ? 9.122 1.649 13.035 1.00 82.44 667 HIS A N 1
ATOM 5152 C CA . HIS A 1 667 ? 9.408 1.536 14.471 1.00 82.44 667 HIS A CA 1
ATOM 5153 C C . HIS A 1 667 ? 8.137 1.465 15.311 1.00 82.44 667 HIS A C 1
ATOM 5155 O O . HIS A 1 667 ? 8.006 0.560 16.137 1.00 82.44 667 HIS A O 1
ATOM 5161 N N . ARG A 1 668 ? 7.170 2.351 15.054 1.00 65.31 668 ARG A N 1
ATOM 5162 C CA . ARG A 1 668 ? 5.897 2.344 15.777 1.00 65.31 668 ARG A CA 1
ATOM 5163 C C . ARG A 1 668 ? 5.081 1.086 15.477 1.00 65.31 668 ARG A C 1
ATOM 5165 O O . ARG A 1 668 ? 4.692 0.402 16.415 1.00 65.31 668 ARG A O 1
ATOM 5172 N N . SER A 1 669 ? 4.894 0.746 14.199 1.00 56.34 669 SER A N 1
ATOM 5173 C CA . SER A 1 669 ? 4.108 -0.424 13.778 1.00 56.34 669 SER A CA 1
ATOM 5174 C C . SER A 1 669 ? 4.664 -1.733 14.353 1.00 56.34 669 SER A C 1
ATOM 5176 O O . SER A 1 669 ? 3.914 -2.523 14.922 1.00 56.34 669 SER A O 1
ATOM 5178 N N . ILE A 1 670 ? 5.984 -1.942 14.290 1.00 75.62 670 ILE A N 1
ATOM 5179 C CA . ILE A 1 670 ? 6.635 -3.143 14.834 1.00 75.62 670 ILE A CA 1
ATOM 5180 C C . ILE A 1 670 ? 6.513 -3.196 16.363 1.00 75.62 670 ILE A C 1
ATOM 5182 O O . ILE A 1 670 ? 6.163 -4.243 16.908 1.00 75.62 670 ILE A O 1
ATOM 5186 N N . THR A 1 671 ? 6.732 -2.072 17.055 1.00 80.25 671 THR A N 1
ATOM 5187 C CA . THR A 1 671 ? 6.610 -1.999 18.522 1.00 80.25 671 THR A CA 1
ATOM 5188 C C . THR A 1 671 ? 5.174 -2.287 18.980 1.00 80.25 671 THR A C 1
ATOM 5190 O O . THR A 1 671 ? 4.969 -3.119 19.860 1.00 80.25 671 THR A O 1
ATOM 5193 N N . GLU A 1 672 ? 4.168 -1.673 18.347 1.00 66.75 672 GLU A N 1
ATOM 5194 C CA . GLU A 1 672 ? 2.744 -1.901 18.648 1.00 66.75 672 GLU A CA 1
ATOM 5195 C C . GLU A 1 672 ? 2.319 -3.358 18.395 1.00 66.75 672 GLU A C 1
ATOM 5197 O O . GLU A 1 672 ? 1.554 -3.931 19.172 1.00 66.75 672 GLU A O 1
ATOM 5202 N N . MET A 1 673 ? 2.837 -3.981 17.333 1.00 63.19 673 MET A N 1
ATOM 5203 C CA . MET A 1 673 ? 2.505 -5.355 16.945 1.00 63.19 673 MET A CA 1
ATOM 5204 C C . MET A 1 673 ? 3.135 -6.410 17.862 1.00 63.19 673 MET A C 1
ATOM 5206 O O . MET A 1 673 ? 2.536 -7.458 18.104 1.00 63.19 673 MET A O 1
ATOM 5210 N N . MET A 1 674 ? 4.329 -6.134 18.387 1.00 77.44 674 MET A N 1
ATOM 5211 C CA . MET A 1 674 ? 5.011 -6.976 19.374 1.00 77.44 674 MET A CA 1
ATOM 5212 C C . MET A 1 674 ? 4.471 -6.767 20.802 1.00 77.44 674 MET A C 1
ATOM 5214 O O . MET A 1 674 ? 4.455 -7.712 21.600 1.00 77.44 674 MET A O 1
ATOM 5218 N N . GLY A 1 675 ? 4.009 -5.557 21.137 1.00 81.19 675 GLY A N 1
ATOM 5219 C CA . GLY A 1 675 ? 3.539 -5.193 22.478 1.00 81.19 675 GLY A CA 1
ATOM 5220 C C . GLY A 1 675 ? 4.620 -5.430 23.539 1.00 81.19 675 GLY A C 1
ATOM 5221 O O . GLY A 1 675 ? 5.781 -5.105 23.323 1.00 81.19 675 GLY A O 1
ATOM 5222 N N . GLU A 1 676 ? 4.266 -6.096 24.643 1.00 83.25 676 GLU A N 1
ATOM 5223 C CA . GLU A 1 676 ? 5.185 -6.503 25.732 1.00 83.25 676 GLU A CA 1
ATOM 5224 C C . GLU A 1 676 ? 6.447 -7.263 25.255 1.00 83.25 676 GLU A C 1
ATOM 5226 O O . GLU A 1 676 ? 7.424 -7.366 25.996 1.00 83.25 676 GLU A O 1
ATOM 5231 N N . LEU A 1 677 ? 6.433 -7.846 24.045 1.00 86.38 677 LEU A N 1
ATOM 5232 C CA . LEU A 1 677 ? 7.597 -8.525 23.461 1.00 86.38 677 LEU A CA 1
ATOM 5233 C C . LEU A 1 677 ? 8.667 -7.543 22.940 1.00 86.38 677 LEU A C 1
ATOM 5235 O O . LEU A 1 677 ? 9.797 -7.971 22.717 1.00 86.38 677 LEU A O 1
ATOM 5239 N N . ALA A 1 678 ? 8.331 -6.260 22.752 1.00 84.94 678 ALA A N 1
ATOM 5240 C CA . ALA A 1 678 ? 9.242 -5.177 22.350 1.00 84.94 678 ALA A CA 1
ATOM 5241 C C . ALA A 1 678 ? 9.814 -4.365 23.536 1.00 84.94 678 ALA A C 1
ATOM 5243 O O . ALA A 1 678 ? 10.599 -3.435 23.333 1.00 84.94 678 ALA A O 1
ATOM 5244 N N . GLU A 1 679 ? 9.439 -4.715 24.770 1.00 82.81 679 GLU A N 1
ATOM 5245 C CA . GLU A 1 679 ? 9.819 -4.010 26.004 1.00 82.81 679 GLU A CA 1
ATOM 5246 C C . GLU A 1 679 ? 10.995 -4.685 26.742 1.00 82.81 679 GLU A C 1
ATOM 5248 O O . GLU A 1 679 ? 11.084 -4.655 27.971 1.00 82.81 679 GLU A O 1
ATOM 5253 N N . GLY A 1 680 ? 11.918 -5.304 25.995 1.00 79.81 680 GLY A N 1
ATOM 5254 C CA . GLY A 1 680 ? 13.089 -5.987 26.552 1.00 79.81 680 GLY A CA 1
ATOM 5255 C C . GLY A 1 680 ? 13.908 -5.106 27.503 1.00 79.81 680 GLY A C 1
ATOM 5256 O O . GLY A 1 680 ? 14.362 -4.024 27.130 1.00 79.81 680 GLY A O 1
ATOM 5257 N N . GLY A 1 681 ? 14.097 -5.582 28.738 1.00 69.00 681 GLY A N 1
ATOM 5258 C CA . GLY A 1 681 ? 14.832 -4.877 29.798 1.00 69.00 681 GLY A CA 1
ATOM 5259 C C . GLY A 1 681 ? 14.028 -3.825 30.579 1.00 69.00 681 GLY A C 1
ATOM 5260 O O . GLY A 1 681 ? 14.582 -3.191 31.475 1.00 69.00 681 GLY A O 1
ATOM 5261 N N . MET A 1 682 ? 12.737 -3.637 30.281 1.00 72.56 682 MET A N 1
ATOM 5262 C CA . MET A 1 682 ? 11.865 -2.671 30.963 1.00 72.56 682 MET A CA 1
ATOM 5263 C C . MET A 1 682 ? 11.060 -3.319 32.104 1.00 72.56 682 MET A C 1
ATOM 5265 O O . MET A 1 682 ? 10.699 -4.495 32.058 1.00 72.56 682 MET A O 1
ATOM 5269 N N . LEU A 1 683 ? 10.712 -2.524 33.122 1.00 50.53 683 LEU A N 1
ATOM 5270 C CA . LEU A 1 683 ? 9.785 -2.915 34.192 1.00 50.53 683 LEU A CA 1
ATOM 5271 C C . LEU A 1 683 ? 8.371 -3.134 33.622 1.00 50.53 683 LEU A C 1
ATOM 5273 O O . LEU A 1 683 ? 7.628 -2.175 33.434 1.00 50.53 683 LEU A O 1
ATOM 5277 N N . GLY A 1 684 ? 8.014 -4.396 33.372 1.00 58.00 684 GLY A N 1
ATOM 5278 C CA . GLY A 1 684 ? 6.728 -4.805 32.788 1.00 58.00 684 GLY A CA 1
ATOM 5279 C C . GLY A 1 684 ? 6.847 -5.658 31.520 1.00 58.00 684 GLY A C 1
ATOM 5280 O O . GLY A 1 684 ? 5.872 -6.310 31.154 1.00 58.00 684 GLY A O 1
ATOM 5281 N N . GLY A 1 685 ? 8.032 -5.711 30.897 1.00 59.28 685 GLY A N 1
ATOM 5282 C CA . GLY A 1 685 ? 8.277 -6.524 29.705 1.00 59.28 685 GLY A CA 1
ATOM 5283 C C . GLY A 1 685 ? 8.138 -8.030 29.959 1.00 59.28 685 GLY A C 1
ATOM 5284 O O . GLY A 1 685 ? 8.321 -8.517 31.078 1.00 59.28 685 GLY A O 1
ATOM 5285 N N . ALA A 1 686 ? 7.816 -8.785 28.906 1.00 66.00 686 ALA A N 1
ATOM 5286 C CA . ALA A 1 686 ? 7.676 -10.237 29.002 1.00 66.00 686 ALA A CA 1
ATOM 5287 C C . ALA A 1 686 ? 9.028 -10.932 29.268 1.00 66.00 686 ALA A C 1
ATOM 5289 O O . ALA A 1 686 ? 10.068 -10.479 28.795 1.00 66.00 686 ALA A O 1
ATOM 5290 N N . GLU A 1 687 ? 9.009 -12.079 29.955 1.00 64.62 687 GLU A N 1
ATOM 5291 C CA . GLU A 1 687 ? 10.211 -12.868 30.298 1.00 64.62 687 GLU A CA 1
ATOM 5292 C C . GLU A 1 687 ? 11.064 -13.239 29.068 1.00 64.62 687 GLU A C 1
ATOM 5294 O O . GLU A 1 687 ? 12.289 -13.272 29.142 1.00 64.62 687 GLU A O 1
ATOM 5299 N N . HIS A 1 688 ? 10.411 -13.440 27.921 1.00 73.06 688 HIS A N 1
ATOM 5300 C CA . HIS A 1 688 ? 11.039 -13.563 26.608 1.00 73.06 688 HIS A CA 1
ATOM 5301 C C . HIS A 1 688 ? 10.625 -12.349 25.762 1.00 73.06 688 HIS A C 1
ATOM 5303 O O . HIS A 1 688 ? 9.577 -12.361 25.118 1.00 73.06 688 HIS A O 1
ATOM 5309 N N . SER A 1 689 ? 11.417 -11.278 25.811 1.00 83.38 689 SER A N 1
ATOM 5310 C CA . SER A 1 689 ? 11.209 -10.022 25.072 1.00 83.38 689 SER A CA 1
ATOM 5311 C C . SER A 1 689 ? 12.536 -9.468 24.544 1.00 83.38 689 SER A C 1
ATOM 5313 O O . SER A 1 689 ? 13.615 -9.891 24.957 1.00 83.38 689 SER A O 1
ATOM 5315 N N . THR A 1 690 ? 12.472 -8.521 23.609 1.00 89.00 690 THR A N 1
ATOM 5316 C CA . THR A 1 690 ? 13.637 -7.810 23.064 1.00 89.00 690 THR A CA 1
ATOM 5317 C C . THR A 1 690 ? 13.355 -6.315 22.967 1.00 89.00 690 THR A C 1
ATOM 5319 O O . THR A 1 690 ? 12.198 -5.911 23.013 1.00 89.00 690 THR A O 1
ATOM 5322 N N . LYS A 1 691 ? 14.384 -5.475 22.847 1.00 92.44 691 LYS A N 1
ATOM 5323 C CA . LYS A 1 691 ? 14.238 -4.016 22.728 1.00 92.44 691 LYS A CA 1
ATOM 5324 C C . LYS A 1 691 ? 14.190 -3.618 21.249 1.00 92.44 691 LYS A C 1
ATOM 5326 O O . LYS A 1 691 ? 15.064 -4.017 20.476 1.00 92.44 691 LYS A O 1
ATOM 5331 N N . VAL A 1 692 ? 13.194 -2.817 20.861 1.00 93.38 692 VAL A N 1
ATOM 5332 C CA . VAL A 1 692 ? 13.052 -2.276 19.494 1.00 93.38 692 VAL A CA 1
ATOM 5333 C C . VAL A 1 692 ? 13.492 -0.808 19.470 1.00 93.38 692 VAL A C 1
ATOM 5335 O O . VAL A 1 692 ? 12.813 0.068 20.007 1.00 93.38 692 VAL A O 1
ATOM 5338 N N . VAL A 1 693 ? 14.640 -0.517 18.852 1.00 94.88 693 VAL A N 1
ATOM 5339 C CA . VAL A 1 693 ? 15.302 0.803 18.906 1.00 94.88 693 VAL A CA 1
ATOM 5340 C C . VAL A 1 693 ? 15.209 1.544 17.570 1.00 94.88 693 VAL A C 1
ATOM 5342 O O . VAL A 1 693 ? 15.418 0.961 16.511 1.00 94.88 693 VAL A O 1
ATOM 5345 N N . LEU A 1 694 ? 14.938 2.852 17.616 1.00 93.38 694 LEU A N 1
ATOM 5346 C CA . LEU A 1 694 ? 14.978 3.750 16.457 1.00 93.38 694 LEU A CA 1
ATOM 5347 C C . LEU A 1 694 ? 16.345 4.457 16.361 1.00 93.38 694 LEU A C 1
ATOM 5349 O O . LEU A 1 694 ? 16.810 5.006 17.360 1.00 93.38 694 LEU A O 1
ATOM 5353 N N . LEU A 1 695 ? 16.945 4.525 15.164 1.00 92.50 695 LEU A N 1
ATOM 5354 C CA . LEU A 1 695 ? 18.142 5.331 14.879 1.00 92.50 695 LEU A CA 1
ATOM 5355 C C . LEU A 1 695 ? 17.973 6.224 13.631 1.00 92.50 695 LEU A C 1
ATOM 5357 O O . LEU A 1 695 ? 18.034 5.756 12.492 1.00 92.50 695 LEU A O 1
ATOM 5361 N N . THR A 1 696 ? 17.819 7.537 13.834 1.00 89.25 696 THR A N 1
ATOM 5362 C CA . THR A 1 696 ? 17.742 8.544 12.754 1.00 89.25 696 THR A CA 1
ATOM 5363 C C . THR A 1 696 ? 18.808 9.639 12.891 1.00 89.25 696 THR A C 1
ATOM 5365 O O . THR A 1 696 ? 19.469 9.779 13.926 1.00 89.25 696 THR A O 1
ATOM 5368 N N . GLY A 1 697 ? 19.010 10.427 11.828 1.00 79.81 697 GLY A N 1
ATOM 5369 C CA . GLY A 1 697 ? 19.948 11.553 11.818 1.00 79.81 697 GLY A CA 1
ATOM 5370 C C . GLY A 1 697 ? 19.477 12.708 12.702 1.00 79.81 697 GLY A C 1
ATOM 5371 O O . GLY A 1 697 ? 20.291 13.360 13.348 1.00 79.81 697 GLY A O 1
ATOM 5372 N N . SER A 1 698 ? 18.162 12.905 12.789 1.00 80.81 698 SER A N 1
ATOM 5373 C CA . SER A 1 698 ? 17.503 13.930 13.607 1.00 80.81 698 SER A CA 1
ATOM 5374 C C . SER A 1 698 ? 17.513 13.695 15.127 1.00 80.81 698 SER A C 1
ATOM 5376 O O . SER A 1 698 ? 17.069 14.568 15.875 1.00 80.81 698 SER A O 1
ATOM 5378 N N . MET A 1 699 ? 18.001 12.552 15.624 1.00 84.19 699 MET A N 1
ATOM 5379 C CA . MET A 1 699 ? 17.970 12.249 17.062 1.00 84.19 699 MET A CA 1
ATOM 5380 C C . MET A 1 699 ? 18.858 13.179 17.899 1.00 84.19 699 MET A C 1
ATOM 5382 O O . MET A 1 699 ? 20.050 13.344 17.632 1.00 84.19 699 MET A O 1
ATOM 5386 N N . GLY A 1 700 ? 18.309 13.685 19.008 1.00 84.25 700 GLY A N 1
ATOM 5387 C CA . GLY A 1 700 ? 19.075 14.430 20.006 1.00 84.25 700 GLY A CA 1
ATOM 5388 C C . GLY A 1 700 ? 20.225 13.608 20.607 1.00 84.25 700 GLY A C 1
ATOM 5389 O O . GLY A 1 700 ? 20.116 12.397 20.815 1.00 84.25 700 GLY A O 1
ATOM 5390 N N . ALA A 1 701 ? 21.329 14.280 20.942 1.00 85.88 701 ALA A N 1
ATOM 5391 C CA . ALA A 1 701 ? 22.596 13.645 21.317 1.00 85.88 701 ALA A CA 1
ATOM 5392 C C . ALA A 1 701 ? 22.543 12.728 22.558 1.00 85.88 701 ALA A C 1
ATOM 5394 O O . ALA A 1 701 ? 23.448 11.918 22.750 1.00 85.88 701 ALA A O 1
ATOM 5395 N N . ALA A 1 702 ? 21.533 12.847 23.426 1.00 87.94 702 ALA A N 1
ATOM 5396 C CA . ALA A 1 702 ? 21.312 11.907 24.530 1.00 87.94 702 ALA A CA 1
ATOM 5397 C C . ALA A 1 702 ? 20.668 10.600 24.037 1.00 87.94 702 ALA A C 1
ATOM 5399 O O . ALA A 1 702 ? 21.265 9.538 24.187 1.00 87.94 702 ALA A O 1
ATOM 5400 N N . ALA A 1 703 ? 19.515 10.688 23.363 1.00 87.31 703 ALA A N 1
ATOM 5401 C CA . ALA A 1 703 ? 18.805 9.533 22.811 1.00 87.31 703 ALA A CA 1
ATOM 5402 C C . ALA A 1 703 ? 19.664 8.749 21.804 1.00 87.31 703 ALA A C 1
ATOM 5404 O O . ALA A 1 703 ? 19.714 7.525 21.857 1.00 87.31 703 ALA A O 1
ATOM 5405 N N . ARG A 1 704 ? 20.417 9.451 20.944 1.00 90.19 704 ARG A N 1
ATOM 5406 C CA . ARG A 1 704 ? 21.348 8.814 20.002 1.00 90.19 704 ARG A CA 1
ATOM 5407 C C . ARG A 1 704 ? 22.472 8.053 20.712 1.00 90.19 704 ARG A C 1
ATOM 5409 O O . ARG A 1 704 ? 22.831 6.970 20.271 1.00 90.19 704 ARG A O 1
ATOM 5416 N N . ARG A 1 705 ? 23.023 8.587 21.812 1.00 90.00 705 ARG A N 1
ATOM 5417 C CA . ARG A 1 705 ? 24.034 7.872 22.615 1.00 90.00 705 ARG A CA 1
ATOM 5418 C C . ARG A 1 705 ? 23.456 6.624 23.274 1.00 90.00 705 ARG A C 1
ATOM 5420 O O . ARG A 1 705 ? 24.133 5.607 23.255 1.00 90.00 705 ARG A O 1
ATOM 5427 N N . GLN A 1 706 ? 22.230 6.686 23.800 1.00 91.50 706 GLN A N 1
ATOM 5428 C CA . GLN A 1 706 ? 21.583 5.504 24.371 1.00 91.50 706 GLN A CA 1
ATOM 5429 C C . GLN A 1 706 ? 21.354 4.426 23.308 1.00 91.50 706 GLN A C 1
ATOM 5431 O O . GLN A 1 706 ? 21.775 3.297 23.511 1.00 91.50 706 GLN A O 1
ATOM 5436 N N . ALA A 1 707 ? 20.804 4.787 22.143 1.00 91.31 707 ALA A N 1
ATOM 5437 C CA . ALA A 1 707 ? 20.626 3.846 21.039 1.00 91.31 707 ALA A CA 1
ATOM 5438 C C . ALA A 1 707 ? 21.955 3.178 20.635 1.00 91.31 707 ALA A C 1
ATOM 5440 O O . ALA A 1 707 ? 22.024 1.961 20.525 1.00 91.31 707 ALA A O 1
ATOM 5441 N N . LEU A 1 708 ? 23.039 3.951 20.484 1.00 92.06 708 LEU A N 1
ATOM 5442 C CA . LEU A 1 708 ? 24.366 3.399 20.175 1.00 92.06 708 LEU A CA 1
ATOM 5443 C C . LEU A 1 708 ? 24.898 2.450 21.265 1.00 92.06 708 LEU A C 1
ATOM 5445 O O . LEU A 1 708 ? 25.562 1.475 20.928 1.00 92.06 708 LEU A O 1
ATOM 5449 N N . LEU A 1 709 ? 24.611 2.711 22.545 1.00 91.88 709 LEU A N 1
ATOM 5450 C CA . LEU A 1 709 ? 24.949 1.787 23.632 1.00 91.88 709 LEU A CA 1
ATOM 5451 C C . LEU A 1 709 ? 24.133 0.494 23.519 1.00 91.88 709 LEU A C 1
ATOM 5453 O O . LEU A 1 709 ? 24.735 -0.572 23.480 1.00 91.88 709 LEU A O 1
ATOM 5457 N N . ASP A 1 710 ? 22.808 0.594 23.369 1.00 92.12 710 ASP A N 1
ATOM 5458 C CA . ASP A 1 710 ? 21.895 -0.552 23.229 1.00 92.12 710 ASP A CA 1
ATOM 5459 C C . ASP A 1 710 ? 22.279 -1.471 22.049 1.00 92.12 710 ASP A C 1
ATOM 5461 O O . ASP A 1 710 ? 22.125 -2.693 22.110 1.00 92.12 710 ASP A O 1
ATOM 5465 N N . LEU A 1 711 ? 22.790 -0.882 20.959 1.00 92.75 711 LEU A N 1
ATOM 5466 C CA . LEU A 1 711 ? 23.297 -1.599 19.788 1.00 92.75 711 LEU A CA 1
ATOM 5467 C C . LEU A 1 711 ? 24.580 -2.388 20.096 1.00 92.75 711 LEU A C 1
ATOM 5469 O O . LEU A 1 711 ? 24.695 -3.542 19.679 1.00 92.75 711 LEU A O 1
ATOM 5473 N N . VAL A 1 712 ? 25.529 -1.778 20.814 1.00 91.62 712 VAL A N 1
ATOM 5474 C CA . VAL A 1 712 ? 26.852 -2.351 21.127 1.00 91.62 712 VAL A CA 1
ATOM 5475 C C . VAL A 1 712 ? 26.796 -3.358 22.281 1.00 91.62 712 VAL A C 1
ATOM 5477 O O . VAL A 1 712 ? 27.572 -4.313 22.283 1.00 91.62 712 VAL A O 1
ATOM 5480 N N . THR A 1 713 ? 25.882 -3.189 23.242 1.00 89.19 713 THR A N 1
ATOM 5481 C CA . THR A 1 713 ? 25.647 -4.165 24.324 1.00 89.19 713 THR A CA 1
ATOM 5482 C C . THR A 1 713 ? 24.812 -5.363 23.874 1.00 89.19 713 THR A C 1
ATOM 5484 O O . THR A 1 713 ? 24.843 -6.399 24.532 1.00 89.19 713 THR A O 1
ATOM 5487 N N . GLY A 1 714 ? 24.090 -5.245 22.755 1.00 86.38 714 GLY A N 1
ATOM 5488 C CA . GLY A 1 714 ? 23.199 -6.290 22.247 1.00 86.38 714 GLY A CA 1
ATOM 5489 C C . GLY A 1 714 ? 21.789 -6.264 22.844 1.00 86.38 714 GLY A C 1
ATOM 5490 O O . GLY A 1 714 ? 20.989 -7.133 22.516 1.00 86.38 714 GLY A O 1
ATOM 5491 N N . GLU A 1 715 ? 21.455 -5.271 23.677 1.00 88.62 715 GLU A N 1
ATOM 5492 C CA . GLU A 1 715 ? 20.097 -5.089 24.215 1.00 88.62 715 GLU A CA 1
ATOM 5493 C C . GLU A 1 715 ? 19.059 -4.849 23.108 1.00 88.62 715 GLU A C 1
ATOM 5495 O O . GLU A 1 715 ? 17.927 -5.330 23.189 1.00 88.62 715 GLU A O 1
ATOM 5500 N N . ALA A 1 716 ? 19.443 -4.108 22.063 1.00 91.50 716 ALA A N 1
ATOM 5501 C CA . ALA A 1 716 ? 18.605 -3.848 20.899 1.00 91.50 716 ALA A CA 1
ATOM 5502 C C . ALA A 1 716 ? 18.623 -5.036 19.926 1.00 91.50 716 ALA A C 1
ATOM 5504 O O . ALA A 1 716 ? 19.450 -5.076 19.011 1.00 91.50 716 ALA A O 1
ATOM 5505 N N . GLY A 1 717 ? 17.712 -5.997 20.101 1.00 92.06 717 GLY A N 1
ATOM 5506 C CA . GLY A 1 717 ? 17.561 -7.117 19.166 1.00 92.06 717 GLY A CA 1
ATOM 5507 C C . GLY A 1 717 ? 16.965 -6.701 17.819 1.00 92.06 717 GLY A C 1
ATOM 5508 O O . GLY A 1 717 ? 17.313 -7.292 16.800 1.00 92.06 717 GLY A O 1
ATOM 5509 N N . ILE A 1 718 ? 16.133 -5.653 17.780 1.00 95.62 718 ILE A N 1
ATOM 5510 C CA . ILE A 1 718 ? 15.662 -5.045 16.526 1.00 95.62 718 ILE A CA 1
ATOM 5511 C C . ILE A 1 718 ? 16.015 -3.559 16.516 1.00 95.62 718 ILE A C 1
ATOM 5513 O O . ILE A 1 718 ? 15.709 -2.818 17.450 1.00 95.62 718 ILE A O 1
ATOM 5517 N N . VAL A 1 719 ? 16.623 -3.110 15.421 1.00 95.12 719 VAL A N 1
ATOM 5518 C CA . VAL A 1 719 ? 16.986 -1.713 15.193 1.00 95.12 719 VAL A CA 1
ATOM 5519 C C . VAL A 1 719 ? 16.362 -1.239 13.894 1.00 95.12 719 VAL A C 1
ATOM 5521 O O . VAL A 1 719 ? 16.540 -1.861 12.858 1.00 95.12 719 VAL A O 1
ATOM 5524 N N . ILE A 1 720 ? 15.648 -0.125 13.918 1.00 92.75 720 ILE A N 1
ATOM 5525 C CA . ILE A 1 720 ? 14.993 0.450 12.743 1.00 92.75 720 ILE A CA 1
ATOM 5526 C C . ILE A 1 720 ? 15.580 1.838 12.527 1.00 92.75 720 ILE A C 1
ATOM 5528 O O . ILE A 1 720 ? 15.732 2.609 13.472 1.00 92.75 720 ILE A O 1
ATOM 5532 N N . GLY A 1 721 ? 15.956 2.183 11.302 1.00 89.25 721 GLY A N 1
ATOM 5533 C CA . GLY A 1 721 ? 16.661 3.437 11.079 1.00 89.25 721 GLY A CA 1
ATOM 5534 C C . GLY A 1 721 ? 16.843 3.815 9.625 1.00 89.25 721 GLY A C 1
ATOM 5535 O O . GLY A 1 721 ? 16.421 3.122 8.703 1.00 89.25 721 GLY A O 1
ATOM 5536 N N . THR A 1 722 ? 17.470 4.966 9.425 1.00 85.69 722 THR A N 1
ATOM 5537 C CA . THR A 1 722 ? 17.833 5.462 8.093 1.00 85.69 722 THR A CA 1
ATOM 5538 C C . THR A 1 722 ? 19.303 5.176 7.794 1.00 85.69 722 THR A C 1
ATOM 5540 O O . THR A 1 722 ? 19.959 4.407 8.495 1.00 85.69 722 THR A O 1
ATOM 5543 N N . HIS A 1 723 ? 19.859 5.853 6.786 1.00 80.69 723 HIS A N 1
ATOM 5544 C CA . HIS A 1 723 ? 21.292 5.894 6.486 1.00 80.69 723 HIS A CA 1
ATOM 5545 C C . HIS A 1 723 ? 22.194 6.142 7.715 1.00 80.69 723 HIS A C 1
ATOM 5547 O O . HIS A 1 723 ? 23.367 5.785 7.676 1.00 80.69 723 HIS A O 1
ATOM 5553 N N . ALA A 1 724 ? 21.657 6.696 8.812 1.00 83.81 724 ALA A N 1
ATOM 5554 C CA . ALA A 1 724 ? 22.341 6.795 10.100 1.00 83.81 724 ALA A CA 1
ATOM 5555 C C . ALA A 1 724 ? 22.922 5.452 10.594 1.00 83.81 724 ALA A C 1
ATOM 5557 O O . ALA A 1 724 ? 23.973 5.463 11.221 1.00 83.81 724 ALA A O 1
ATOM 5558 N N . LEU A 1 725 ? 22.294 4.309 10.273 1.00 85.62 725 LEU A N 1
ATOM 5559 C CA . LEU A 1 725 ? 22.780 2.956 10.602 1.00 85.62 725 LEU A CA 1
ATOM 5560 C C . LEU A 1 725 ? 24.107 2.583 9.915 1.00 85.62 725 LEU A C 1
ATOM 5562 O O . LEU A 1 725 ? 24.808 1.688 10.381 1.00 85.62 725 LEU A O 1
ATOM 5566 N N . ILE A 1 726 ? 24.441 3.248 8.806 1.00 84.06 726 ILE A N 1
ATOM 5567 C CA . ILE A 1 726 ? 25.618 2.947 7.980 1.00 84.06 726 ILE A CA 1
ATOM 5568 C C . ILE A 1 726 ? 26.865 3.682 8.508 1.00 84.06 726 ILE A C 1
ATOM 5570 O O . ILE A 1 726 ? 27.983 3.218 8.294 1.00 84.06 726 ILE A O 1
ATOM 5574 N N . GLU A 1 727 ? 26.693 4.802 9.224 1.00 85.12 727 GLU A N 1
ATOM 5575 C CA . GLU A 1 727 ? 27.794 5.650 9.708 1.00 85.12 727 GLU A CA 1
ATOM 5576 C C . GLU A 1 727 ? 28.873 4.855 10.462 1.00 85.12 727 GLU A C 1
ATOM 5578 O O . GLU A 1 727 ? 28.565 3.974 11.265 1.00 85.12 727 GLU A O 1
ATOM 5583 N N . ASP A 1 728 ? 30.151 5.204 10.279 1.00 78.50 728 ASP A N 1
ATOM 5584 C CA . ASP A 1 728 ? 31.307 4.486 10.852 1.00 78.50 728 ASP A CA 1
ATOM 5585 C C . ASP A 1 728 ? 31.205 4.242 12.365 1.00 78.50 728 ASP A C 1
ATOM 5587 O O . ASP A 1 728 ? 31.633 3.205 12.867 1.00 78.50 728 ASP A O 1
ATOM 5591 N N . LYS A 1 729 ? 30.586 5.186 13.084 1.00 83.56 729 LYS A N 1
ATOM 5592 C CA . LYS A 1 729 ? 30.411 5.166 14.544 1.00 83.56 729 LYS A CA 1
ATOM 5593 C C . LYS A 1 729 ? 29.342 4.186 15.035 1.00 83.56 729 LYS A C 1
ATOM 5595 O O . LYS A 1 729 ? 29.291 3.927 16.233 1.00 83.56 729 LYS A O 1
ATOM 5600 N N . VAL A 1 730 ? 28.482 3.675 14.152 1.00 87.38 730 VAL A N 1
ATOM 5601 C CA . VAL A 1 730 ? 27.515 2.625 14.492 1.00 87.38 730 VAL A CA 1
ATOM 5602 C C . VAL A 1 730 ? 28.223 1.278 14.464 1.00 87.38 730 VAL A C 1
ATOM 5604 O O . VAL A 1 730 ? 28.861 0.923 13.471 1.00 87.38 730 VAL A O 1
ATOM 5607 N N . GLN A 1 731 ? 28.096 0.536 15.558 1.00 89.06 731 GLN A N 1
ATOM 5608 C CA . GLN A 1 731 ? 28.600 -0.823 15.729 1.00 89.06 731 GLN A CA 1
ATOM 5609 C C . GLN A 1 731 ? 27.498 -1.655 16.386 1.00 89.06 731 GLN A C 1
ATOM 5611 O O . GLN A 1 731 ? 26.720 -1.125 17.176 1.00 89.06 731 GLN A O 1
ATOM 5616 N N . PHE A 1 732 ? 27.431 -2.939 16.050 1.00 92.00 732 PHE A N 1
ATOM 5617 C CA . PHE A 1 732 ? 26.466 -3.890 16.598 1.00 92.00 732 PHE A CA 1
ATOM 5618 C C . PHE A 1 732 ? 27.209 -4.962 17.398 1.00 92.00 732 PHE A C 1
ATOM 5620 O O . PHE A 1 732 ? 28.347 -5.304 17.071 1.00 92.00 732 PHE A O 1
ATOM 5627 N N . HIS A 1 733 ? 26.566 -5.521 18.420 1.00 91.38 733 HIS A N 1
ATOM 5628 C CA . HIS A 1 733 ? 27.094 -6.666 19.151 1.00 91.38 733 HIS A CA 1
ATOM 5629 C C . HIS A 1 733 ? 27.179 -7.922 18.265 1.00 91.38 733 HIS A C 1
ATOM 5631 O O . HIS A 1 733 ? 28.219 -8.582 18.227 1.00 91.38 733 HIS A O 1
ATOM 5637 N N . ASP A 1 734 ? 26.102 -8.253 17.551 1.00 91.12 734 ASP A N 1
ATOM 5638 C CA . ASP A 1 734 ? 26.027 -9.390 16.623 1.00 91.12 734 ASP A CA 1
ATOM 5639 C C . ASP A 1 734 ? 24.938 -9.154 15.562 1.00 91.12 734 ASP A C 1
ATOM 5641 O O . ASP A 1 734 ? 23.834 -9.681 15.659 1.00 91.12 734 ASP A O 1
ATOM 5645 N N . LEU A 1 735 ? 25.215 -8.322 14.553 1.00 93.19 735 LEU A N 1
ATOM 5646 C CA . LEU A 1 735 ? 24.273 -8.099 13.450 1.00 93.19 735 LEU A CA 1
ATOM 5647 C C . LEU A 1 735 ? 24.130 -9.378 12.607 1.00 93.19 735 LEU A C 1
ATOM 5649 O O . LEU A 1 735 ? 25.075 -9.783 11.934 1.00 93.19 735 LEU A O 1
ATOM 5653 N N . GLY A 1 736 ? 22.946 -9.994 12.638 1.00 91.38 736 GLY A N 1
ATOM 5654 C CA . GLY A 1 736 ? 22.626 -11.227 11.918 1.00 91.38 736 GLY A CA 1
ATOM 5655 C C . GLY A 1 736 ? 21.770 -11.026 10.665 1.00 91.38 736 GLY A C 1
ATOM 5656 O O . GLY A 1 736 ? 21.944 -11.768 9.706 1.00 91.38 736 GLY A O 1
ATOM 5657 N N . LEU A 1 737 ? 20.883 -10.024 10.625 1.00 93.75 737 LEU A N 1
ATOM 5658 C CA . LEU A 1 737 ? 20.025 -9.740 9.461 1.00 93.75 737 LEU A CA 1
ATOM 5659 C C . LEU A 1 737 ? 19.917 -8.238 9.190 1.00 93.75 737 LEU A C 1
ATOM 5661 O O . LEU A 1 737 ? 19.685 -7.448 10.101 1.00 93.75 737 LEU A O 1
ATOM 5665 N N . VAL A 1 738 ? 20.001 -7.860 7.917 1.00 92.25 738 VAL A N 1
ATOM 5666 C CA . VAL A 1 738 ? 19.663 -6.528 7.412 1.00 92.25 738 VAL A CA 1
ATOM 5667 C C . VAL A 1 738 ? 18.428 -6.632 6.519 1.00 92.25 738 VAL A C 1
ATOM 5669 O O . VAL A 1 738 ? 18.439 -7.352 5.522 1.00 92.25 738 VAL A O 1
ATOM 5672 N N . VAL A 1 739 ? 17.370 -5.899 6.857 1.00 89.75 739 VAL A N 1
ATOM 5673 C CA . VAL A 1 739 ? 16.175 -5.709 6.026 1.00 89.75 739 VAL A CA 1
ATOM 5674 C C . VAL A 1 739 ? 16.270 -4.343 5.348 1.00 89.75 739 VAL A C 1
ATOM 5676 O O . VAL A 1 739 ? 16.399 -3.334 6.034 1.00 89.75 739 VAL A O 1
ATOM 5679 N N . VAL A 1 740 ? 16.198 -4.273 4.020 1.00 85.06 740 VAL A N 1
ATOM 5680 C CA . VAL A 1 740 ? 16.208 -3.004 3.268 1.00 85.06 740 VAL A CA 1
ATOM 5681 C C . VAL A 1 740 ? 14.837 -2.762 2.660 1.00 85.06 740 VAL A C 1
ATOM 5683 O O . VAL A 1 740 ? 14.398 -3.536 1.811 1.00 85.06 740 VAL A O 1
ATOM 5686 N N . ASP A 1 741 ? 14.183 -1.679 3.067 1.00 72.81 741 ASP A N 1
ATOM 5687 C CA . ASP A 1 741 ? 12.911 -1.247 2.494 1.00 72.81 741 ASP A CA 1
ATOM 5688 C C . ASP A 1 741 ? 13.125 -0.320 1.284 1.00 72.81 741 ASP A C 1
ATOM 5690 O O . ASP A 1 741 ? 14.018 0.530 1.281 1.00 72.81 741 ASP A O 1
ATOM 5694 N N . GLU A 1 742 ? 12.300 -0.494 0.253 1.00 62.59 742 GLU A N 1
ATOM 5695 C CA . GLU A 1 742 ? 12.318 0.239 -1.019 1.00 62.59 742 GLU A CA 1
ATOM 5696 C C . GLU A 1 742 ? 13.714 0.357 -1.679 1.00 62.59 742 GLU A C 1
ATOM 5698 O O . GLU A 1 742 ? 14.326 1.430 -1.771 1.00 62.59 742 GLU A O 1
ATOM 5703 N N . GLN A 1 743 ? 14.223 -0.779 -2.178 1.00 54.34 743 GLN A N 1
ATOM 5704 C CA . GLN A 1 743 ? 15.631 -0.958 -2.576 1.00 54.34 743 GLN A CA 1
ATOM 5705 C C . GLN A 1 743 ? 16.228 0.085 -3.534 1.00 54.34 743 GLN A C 1
ATOM 5707 O O . GLN A 1 743 ? 17.444 0.283 -3.559 1.00 54.34 743 GLN A O 1
ATOM 5712 N N . HIS A 1 744 ? 15.401 0.737 -4.354 1.00 52.47 744 HIS A N 1
ATOM 5713 C CA . HIS A 1 744 ? 15.850 1.609 -5.441 1.00 52.47 744 HIS A CA 1
ATOM 5714 C C . HIS A 1 744 ? 16.487 2.918 -4.954 1.00 52.47 744 HIS A C 1
ATOM 5716 O O . HIS A 1 744 ? 17.080 3.638 -5.756 1.00 52.47 744 HIS A O 1
ATOM 5722 N N . ARG A 1 745 ? 16.397 3.231 -3.653 1.00 51.88 745 ARG A N 1
ATOM 5723 C CA . ARG A 1 745 ? 17.022 4.424 -3.059 1.00 51.88 745 ARG A CA 1
ATOM 5724 C C . ARG A 1 745 ? 18.384 4.187 -2.405 1.00 51.88 745 ARG A C 1
ATOM 5726 O O . ARG A 1 745 ? 19.003 5.165 -1.997 1.00 51.88 745 ARG A O 1
ATOM 5733 N N . PHE A 1 746 ? 18.851 2.939 -2.324 1.00 57.47 746 PHE A N 1
ATOM 5734 C CA . PHE A 1 746 ? 20.104 2.582 -1.653 1.00 57.47 746 PHE A CA 1
ATOM 5735 C C . PHE A 1 746 ? 21.122 1.987 -2.628 1.00 57.47 746 PHE A C 1
ATOM 5737 O O . PHE A 1 746 ? 20.861 0.955 -3.255 1.00 57.47 746 PHE A O 1
ATOM 5744 N N . GLY A 1 747 ? 22.291 2.621 -2.737 1.00 55.31 747 GLY A N 1
ATOM 5745 C CA . GLY A 1 747 ? 23.392 2.171 -3.595 1.00 55.31 747 GLY A CA 1
ATOM 5746 C C . GLY A 1 747 ? 24.035 0.866 -3.110 1.00 55.31 747 GLY A C 1
ATOM 5747 O O . GLY A 1 747 ? 23.854 0.469 -1.961 1.00 55.31 747 GLY A O 1
ATOM 5748 N N . VAL A 1 748 ? 24.806 0.197 -3.973 1.00 58.84 748 VAL A N 1
ATOM 5749 C CA . VAL A 1 748 ? 25.483 -1.073 -3.631 1.00 58.84 748 VAL A CA 1
ATOM 5750 C C . VAL A 1 748 ? 26.450 -0.881 -2.454 1.00 58.84 748 VAL A C 1
ATOM 5752 O O . VAL A 1 748 ? 26.350 -1.597 -1.462 1.00 58.84 748 VAL A O 1
ATOM 5755 N N . GLU A 1 749 ? 27.277 0.169 -2.497 1.00 58.00 749 GLU A N 1
ATOM 5756 C CA . GLU A 1 749 ? 28.236 0.522 -1.435 1.00 58.00 749 GLU A CA 1
ATOM 5757 C C . GLU A 1 749 ? 27.578 0.694 -0.057 1.00 58.00 749 GLU A C 1
ATOM 5759 O O . GLU A 1 749 ? 28.135 0.293 0.959 1.00 58.00 749 GLU A O 1
ATOM 5764 N N . GLN A 1 750 ? 26.363 1.249 -0.008 1.00 61.00 750 GLN A N 1
ATOM 5765 C CA . GLN A 1 750 ? 25.615 1.462 1.236 1.00 61.00 750 GLN A CA 1
ATOM 5766 C C . GLN A 1 750 ? 25.125 0.147 1.861 1.00 61.00 750 GLN A C 1
ATOM 5768 O O . GLN A 1 750 ? 25.016 0.050 3.083 1.00 61.00 750 GLN A O 1
ATOM 5773 N N . ARG A 1 751 ? 24.845 -0.866 1.030 1.00 66.38 751 ARG A N 1
ATOM 5774 C CA . ARG A 1 751 ? 24.449 -2.213 1.469 1.00 66.38 751 ARG A CA 1
ATOM 5775 C C . ARG A 1 751 ? 25.670 -2.987 1.958 1.00 66.38 751 ARG A C 1
ATOM 5777 O O . ARG A 1 751 ? 25.628 -3.566 3.040 1.00 66.38 751 ARG A O 1
ATOM 5784 N N . ASP A 1 752 ? 26.770 -2.939 1.207 1.00 65.62 752 ASP A N 1
ATOM 5785 C CA . ASP A 1 752 ? 28.024 -3.599 1.588 1.00 65.62 752 ASP A CA 1
ATOM 5786 C C . ASP A 1 752 ? 28.648 -2.968 2.851 1.00 65.62 752 ASP A C 1
ATOM 5788 O O . ASP A 1 752 ? 29.141 -3.693 3.714 1.00 65.62 752 ASP A O 1
ATOM 5792 N N . ALA A 1 753 ? 28.519 -1.651 3.051 1.00 69.12 753 ALA A N 1
ATOM 5793 C CA . ALA A 1 753 ? 28.922 -0.981 4.292 1.00 69.12 753 ALA A CA 1
ATOM 5794 C C . ALA A 1 753 ? 28.135 -1.464 5.528 1.00 69.12 753 ALA A C 1
ATOM 5796 O O . ALA A 1 753 ? 28.710 -1.564 6.611 1.00 69.12 753 ALA A O 1
ATOM 5797 N N . LEU A 1 754 ? 26.849 -1.809 5.376 1.00 71.44 754 LEU A N 1
ATOM 5798 C CA . LEU A 1 754 ? 26.046 -2.450 6.428 1.00 71.44 754 LEU A CA 1
ATOM 5799 C C . LEU A 1 754 ? 26.430 -3.919 6.639 1.00 71.44 754 LEU A C 1
ATOM 5801 O O . LEU A 1 754 ? 26.513 -4.360 7.784 1.00 71.44 754 LEU A O 1
ATOM 5805 N N . ARG A 1 755 ? 26.734 -4.667 5.567 1.00 73.25 755 ARG A N 1
ATOM 5806 C CA . ARG A 1 755 ? 27.258 -6.041 5.683 1.00 73.25 755 ARG A CA 1
ATOM 5807 C C . ARG A 1 755 ? 28.584 -6.073 6.452 1.00 73.25 755 ARG A C 1
ATOM 5809 O O . ARG A 1 755 ? 28.785 -6.952 7.283 1.00 73.25 755 ARG A O 1
ATOM 5816 N N . GLY A 1 756 ? 29.438 -5.066 6.261 1.00 73.69 756 GLY A N 1
ATOM 5817 C CA . GLY A 1 756 ? 30.688 -4.883 7.004 1.00 73.69 756 GLY A CA 1
ATOM 5818 C C . GLY A 1 756 ? 30.543 -4.522 8.492 1.00 73.69 756 GLY A C 1
ATOM 5819 O O . GLY A 1 756 ? 31.558 -4.419 9.175 1.00 73.69 756 GLY A O 1
ATOM 5820 N N . LYS A 1 757 ? 29.322 -4.319 9.018 1.00 79.56 757 LYS A N 1
ATOM 5821 C CA . LYS A 1 757 ? 29.085 -4.058 10.454 1.00 79.56 757 LYS A CA 1
ATOM 5822 C C . LYS A 1 757 ? 28.955 -5.325 11.304 1.00 79.56 757 LYS A C 1
ATOM 5824 O O . LYS A 1 757 ? 29.054 -5.232 12.527 1.00 79.56 757 LYS A O 1
ATOM 5829 N N . GLY A 1 758 ? 28.695 -6.481 10.691 1.00 76.38 758 GLY A N 1
ATOM 5830 C CA . GLY A 1 758 ? 28.640 -7.765 11.390 1.00 76.38 758 GLY A CA 1
ATOM 5831 C C . GLY A 1 758 ? 30.036 -8.349 11.632 1.00 76.38 758 GLY A C 1
ATOM 5832 O O . GLY A 1 758 ? 30.952 -8.138 10.840 1.00 76.38 758 GLY A O 1
ATOM 5833 N N . LYS A 1 759 ? 30.203 -9.123 12.715 1.00 77.69 759 LYS A N 1
ATOM 5834 C CA . LYS A 1 759 ? 31.428 -9.919 12.965 1.00 77.69 759 LYS A CA 1
ATOM 5835 C C . LYS A 1 759 ? 31.643 -10.982 11.878 1.00 77.69 759 LYS A C 1
ATOM 5837 O O . LYS A 1 759 ? 32.773 -11.323 11.544 1.00 77.69 759 LYS A O 1
ATOM 5842 N N . GLN A 1 760 ? 30.534 -11.480 11.344 1.00 83.88 760 GLN A N 1
ATOM 5843 C CA . GLN A 1 760 ? 30.409 -12.208 10.088 1.00 83.88 760 GLN A CA 1
ATOM 5844 C C . GLN A 1 760 ? 29.412 -11.441 9.204 1.00 83.88 760 GLN A C 1
ATOM 5846 O O . GLN A 1 760 ? 28.592 -10.698 9.754 1.00 83.88 760 GLN A O 1
ATOM 5851 N N . PRO A 1 761 ? 29.446 -11.589 7.868 1.00 84.56 761 PRO A N 1
ATOM 5852 C CA . PRO A 1 761 ? 28.493 -10.917 6.995 1.00 84.56 761 PRO A CA 1
ATOM 5853 C C . PRO A 1 761 ? 27.047 -11.330 7.338 1.00 84.56 761 PRO A C 1
ATOM 5855 O O . PRO A 1 761 ? 26.741 -12.524 7.324 1.00 84.56 761 PRO A O 1
ATOM 5858 N N . PRO A 1 762 ? 26.151 -10.377 7.652 1.00 89.44 762 PRO A N 1
ATOM 5859 C CA . PRO A 1 762 ? 24.763 -10.671 7.971 1.00 89.44 762 PRO A CA 1
ATOM 5860 C C . PRO A 1 762 ? 24.001 -11.156 6.739 1.00 89.44 762 PRO A C 1
ATOM 5862 O O . PRO A 1 762 ? 24.322 -10.813 5.597 1.00 89.44 762 PRO A O 1
ATOM 5865 N N . HIS A 1 763 ? 22.918 -11.883 6.994 1.00 91.62 763 HIS A N 1
ATOM 5866 C CA . HIS A 1 763 ? 21.881 -12.147 6.008 1.00 91.62 763 HIS A CA 1
ATOM 5867 C C . HIS A 1 763 ? 21.263 -10.813 5.533 1.00 91.62 763 HIS A C 1
ATOM 5869 O O . HIS A 1 763 ? 21.168 -9.847 6.291 1.00 91.62 763 HIS A O 1
ATOM 5875 N N . LEU A 1 764 ? 20.827 -10.748 4.277 1.00 88.12 764 LEU A N 1
ATOM 5876 C CA . LEU A 1 764 ? 20.275 -9.567 3.620 1.00 88.12 764 LEU A CA 1
ATOM 5877 C C . LEU A 1 764 ? 18.920 -9.907 2.984 1.00 88.12 764 LEU A C 1
ATOM 5879 O O . LEU A 1 764 ? 18.839 -10.694 2.039 1.00 88.12 764 LEU A O 1
ATOM 5883 N N . LEU A 1 765 ? 17.863 -9.266 3.484 1.00 87.69 765 LEU A N 1
ATOM 5884 C CA . LEU A 1 765 ? 16.516 -9.305 2.924 1.00 87.69 765 LEU A CA 1
ATOM 5885 C C . LEU A 1 765 ? 16.182 -7.936 2.329 1.00 87.69 765 LEU A C 1
ATOM 5887 O O . LEU A 1 765 ? 16.139 -6.928 3.026 1.00 87.69 765 LEU A O 1
ATOM 5891 N N . VAL A 1 766 ? 15.927 -7.885 1.032 1.00 83.56 766 VAL A N 1
ATOM 5892 C CA . VAL A 1 766 ? 15.609 -6.655 0.304 1.00 83.56 766 VAL A CA 1
ATOM 5893 C C . VAL A 1 766 ? 14.132 -6.672 -0.065 1.00 83.56 766 VAL A C 1
ATOM 5895 O O . VAL A 1 766 ? 13.648 -7.685 -0.555 1.00 83.56 766 VAL A O 1
ATOM 5898 N N . MET A 1 767 ? 13.410 -5.572 0.136 1.00 73.12 767 MET A N 1
ATOM 5899 C CA . MET A 1 767 ? 11.992 -5.454 -0.212 1.00 73.12 767 MET A CA 1
ATOM 5900 C C . MET A 1 767 ? 11.781 -4.483 -1.380 1.00 73.12 767 MET A C 1
ATOM 5902 O O . MET A 1 767 ? 12.482 -3.475 -1.522 1.00 73.12 767 MET A O 1
ATOM 5906 N N . THR A 1 768 ? 10.796 -4.782 -2.227 1.00 63.97 768 THR A N 1
ATOM 5907 C CA . THR A 1 768 ? 10.299 -3.855 -3.252 1.00 63.97 768 THR A CA 1
ATOM 5908 C C . THR A 1 768 ? 8.795 -4.013 -3.463 1.00 63.97 768 THR A C 1
ATOM 5910 O O . THR A 1 768 ? 8.284 -5.131 -3.566 1.00 63.97 768 THR A O 1
ATOM 5913 N N . ALA A 1 769 ? 8.104 -2.875 -3.560 1.00 49.34 769 ALA A N 1
ATOM 5914 C CA . ALA A 1 769 ? 6.691 -2.788 -3.925 1.00 49.34 769 ALA A CA 1
ATOM 5915 C C . ALA A 1 769 ? 6.443 -2.877 -5.446 1.00 49.34 769 ALA A C 1
ATOM 5917 O O . ALA A 1 769 ? 5.294 -2.946 -5.886 1.00 49.34 769 ALA A O 1
ATOM 5918 N N . THR A 1 770 ? 7.500 -2.845 -6.269 1.00 48.34 770 THR A N 1
ATOM 5919 C CA . THR A 1 770 ? 7.398 -2.887 -7.735 1.00 48.34 770 THR A CA 1
ATOM 5920 C C . THR A 1 770 ? 7.865 -4.237 -8.284 1.00 48.34 770 THR A C 1
ATOM 5922 O O . THR A 1 770 ? 9.030 -4.589 -8.088 1.00 48.34 770 THR A O 1
ATOM 5925 N N . PRO A 1 771 ? 7.022 -4.986 -9.024 1.00 52.28 771 PRO A N 1
ATOM 5926 C CA . PRO A 1 771 ? 7.446 -6.208 -9.701 1.00 52.28 771 PRO A CA 1
ATOM 5927 C C . PRO A 1 771 ? 8.538 -5.919 -10.741 1.00 52.28 771 PRO A C 1
ATOM 5929 O O . PRO A 1 771 ? 8.290 -5.299 -11.777 1.00 52.28 771 PRO A O 1
ATOM 5932 N N . ILE A 1 772 ? 9.762 -6.380 -10.478 1.00 55.56 772 ILE A N 1
ATOM 5933 C CA . ILE A 1 772 ? 10.885 -6.240 -11.412 1.00 55.56 772 ILE A CA 1
ATOM 5934 C C . ILE A 1 772 ? 10.812 -7.407 -12.405 1.00 55.56 772 ILE A C 1
ATOM 5936 O O . ILE A 1 772 ? 10.822 -8.559 -11.961 1.00 55.56 772 ILE A O 1
ATOM 5940 N N . PRO A 1 773 ? 10.765 -7.162 -13.732 1.00 56.84 773 PRO A N 1
ATOM 5941 C CA . PRO A 1 773 ? 10.712 -8.231 -14.725 1.00 56.84 773 PRO A CA 1
ATOM 5942 C C . PRO A 1 773 ? 11.822 -9.255 -14.492 1.00 56.84 773 PRO A C 1
ATOM 5944 O O . PRO A 1 773 ? 12.981 -8.875 -14.337 1.00 56.84 773 PRO A O 1
ATOM 5947 N N . ARG A 1 774 ? 11.485 -10.553 -14.486 1.00 54.44 774 ARG A N 1
ATOM 5948 C CA . ARG A 1 774 ? 12.415 -11.634 -14.100 1.00 54.44 774 ARG A CA 1
ATOM 5949 C C . ARG A 1 774 ? 13.751 -11.581 -14.849 1.00 54.44 774 ARG A C 1
ATOM 5951 O O . ARG A 1 774 ? 14.782 -11.860 -14.255 1.00 54.44 774 ARG A O 1
ATOM 5958 N N . THR A 1 775 ? 13.749 -11.179 -16.119 1.00 57.03 775 THR A N 1
ATOM 5959 C CA . THR A 1 775 ? 14.970 -10.964 -16.909 1.00 57.03 775 THR A CA 1
ATOM 5960 C C . THR A 1 775 ? 15.852 -9.859 -16.327 1.00 57.03 775 THR A C 1
ATOM 5962 O O . THR A 1 775 ? 17.032 -10.097 -16.116 1.00 57.03 775 THR A O 1
ATOM 5965 N N . VAL A 1 776 ? 15.283 -8.696 -15.988 1.00 62.81 776 VAL A N 1
ATOM 5966 C CA . VAL A 1 776 ? 15.994 -7.580 -15.334 1.00 62.81 776 VAL A CA 1
ATOM 5967 C C . VAL A 1 776 ? 16.444 -7.961 -13.923 1.00 62.81 776 VAL A C 1
ATOM 5969 O O . VAL A 1 776 ? 17.554 -7.619 -13.524 1.00 62.81 776 VAL A O 1
ATOM 5972 N N . ALA A 1 777 ? 15.623 -8.713 -13.183 1.00 58.84 777 ALA A N 1
ATOM 5973 C CA . ALA A 1 777 ? 16.008 -9.263 -11.887 1.00 58.84 777 ALA A CA 1
ATOM 5974 C C . ALA A 1 777 ? 17.244 -10.168 -12.020 1.00 58.84 777 ALA A C 1
ATOM 5976 O O . ALA A 1 777 ? 18.227 -9.946 -11.331 1.00 58.84 777 ALA A O 1
ATOM 5977 N N . MET A 1 778 ? 17.253 -11.100 -12.978 1.00 59.41 778 MET A N 1
ATOM 5978 C CA . MET A 1 778 ? 18.379 -12.010 -13.226 1.00 59.41 778 MET A CA 1
ATOM 5979 C C . MET A 1 778 ? 19.639 -11.342 -13.803 1.00 59.41 778 MET A C 1
ATOM 5981 O O . MET A 1 778 ? 20.701 -11.960 -13.753 1.00 59.41 778 MET A O 1
ATOM 5985 N N . THR A 1 779 ? 19.556 -10.130 -14.363 1.00 58.28 779 THR A N 1
ATOM 5986 C CA . THR A 1 779 ? 20.713 -9.417 -14.944 1.00 58.28 779 THR A CA 1
ATOM 5987 C C . THR A 1 779 ? 21.272 -8.314 -14.045 1.00 58.28 779 THR A C 1
ATOM 5989 O O . THR A 1 779 ? 22.482 -8.131 -14.006 1.00 58.28 779 THR A O 1
ATOM 5992 N N . VAL A 1 780 ? 20.417 -7.570 -13.335 1.00 53.91 780 VAL A N 1
ATOM 5993 C CA . VAL A 1 780 ? 20.815 -6.418 -12.495 1.00 53.91 780 VAL A CA 1
ATOM 5994 C C . VAL A 1 780 ? 20.904 -6.792 -11.012 1.00 53.91 780 VAL A C 1
ATOM 5996 O O . VAL A 1 780 ? 21.682 -6.195 -10.276 1.00 53.91 780 VAL A O 1
ATOM 5999 N N . PHE A 1 781 ? 20.127 -7.789 -10.584 1.00 57.06 781 PHE A N 1
ATOM 6000 C CA . PHE A 1 781 ? 20.008 -8.242 -9.194 1.00 57.06 781 PHE A CA 1
ATOM 6001 C C . PHE A 1 781 ? 20.186 -9.770 -9.083 1.00 57.06 781 PHE A C 1
ATOM 6003 O O . PHE A 1 781 ? 19.673 -10.388 -8.156 1.00 57.06 781 PHE A O 1
ATOM 6010 N N . GLY A 1 782 ? 20.847 -10.403 -10.065 1.00 54.94 782 GLY A N 1
ATOM 6011 C CA . GLY A 1 782 ? 20.931 -11.868 -10.204 1.00 54.94 782 GLY A CA 1
ATOM 6012 C C . GLY A 1 782 ? 21.922 -12.548 -9.252 1.00 54.94 782 GLY A C 1
ATOM 6013 O O . GLY A 1 782 ? 22.226 -13.733 -9.399 1.00 54.94 782 GLY A O 1
ATOM 6014 N N . ASP A 1 783 ? 22.455 -11.778 -8.311 1.00 60.91 783 ASP A N 1
ATOM 6015 C CA . ASP A 1 783 ? 23.120 -12.208 -7.090 1.00 60.91 783 ASP A CA 1
ATOM 6016 C C . ASP A 1 783 ? 22.146 -12.397 -5.913 1.00 60.91 783 ASP A C 1
ATOM 6018 O O . ASP A 1 783 ? 22.514 -13.045 -4.935 1.00 60.91 783 ASP A O 1
ATOM 6022 N N . LEU A 1 784 ? 20.913 -11.889 -6.020 1.00 68.38 784 LEU A N 1
ATOM 6023 C CA . LEU A 1 784 ? 19.822 -12.117 -5.075 1.00 68.38 784 LEU A CA 1
ATOM 6024 C C . LEU A 1 784 ? 18.924 -13.276 -5.537 1.00 68.38 784 LEU A C 1
ATOM 6026 O O . LEU A 1 784 ? 18.512 -13.346 -6.697 1.00 68.38 784 LEU A O 1
ATOM 6030 N N . GLU A 1 785 ? 18.525 -14.138 -4.608 1.00 74.00 785 GLU A N 1
ATOM 6031 C CA . GLU A 1 785 ? 17.397 -15.045 -4.810 1.00 74.00 785 GLU A CA 1
ATOM 6032 C C . GLU A 1 785 ? 16.072 -14.280 -4.738 1.00 74.00 785 GLU A C 1
ATOM 6034 O O . GLU A 1 785 ? 15.909 -13.381 -3.917 1.00 74.00 785 GLU A O 1
ATOM 6039 N N . THR A 1 786 ? 15.095 -14.615 -5.581 1.00 71.19 786 THR A N 1
ATOM 6040 C CA . THR A 1 786 ? 13.818 -13.885 -5.639 1.00 71.19 786 THR A CA 1
ATOM 6041 C C . THR A 1 786 ? 12.676 -14.697 -5.036 1.00 71.19 786 THR A C 1
ATOM 6043 O O . THR A 1 786 ? 12.261 -15.693 -5.631 1.00 71.19 786 THR A O 1
ATOM 6046 N N . SER A 1 787 ? 12.102 -14.223 -3.930 1.00 68.00 787 SER A N 1
ATOM 6047 C CA . SER A 1 787 ? 10.788 -14.670 -3.450 1.00 68.00 787 SER A CA 1
ATOM 6048 C C . SER A 1 787 ? 9.727 -13.690 -3.938 1.00 68.00 787 SER A C 1
ATOM 6050 O O . SER A 1 787 ? 9.838 -12.486 -3.710 1.00 68.00 787 SER A O 1
ATOM 6052 N N . VAL A 1 788 ? 8.694 -14.195 -4.613 1.00 62.34 788 VAL A N 1
ATOM 6053 C CA . VAL A 1 788 ? 7.608 -13.373 -5.165 1.00 62.34 788 VAL A CA 1
ATOM 6054 C C . VAL A 1 788 ? 6.295 -13.752 -4.493 1.00 62.34 788 VAL A C 1
ATOM 6056 O O . VAL A 1 788 ? 5.908 -14.918 -4.496 1.00 62.34 788 VAL A O 1
ATOM 6059 N N . LEU A 1 789 ? 5.598 -12.760 -3.944 1.00 57.00 789 LEU A N 1
ATOM 6060 C CA . LEU A 1 789 ? 4.189 -12.855 -3.569 1.00 57.00 789 LEU A CA 1
ATOM 6061 C C . LEU A 1 789 ? 3.362 -12.571 -4.835 1.00 57.00 789 LEU A C 1
ATOM 6063 O O . LEU A 1 789 ? 3.042 -11.424 -5.138 1.00 57.00 789 LEU A O 1
ATOM 6067 N N . ASP A 1 790 ? 3.096 -13.622 -5.612 1.00 42.06 790 ASP A N 1
ATOM 6068 C CA . ASP A 1 790 ? 2.722 -13.587 -7.036 1.00 42.06 790 ASP A CA 1
ATOM 6069 C C . ASP A 1 790 ? 1.207 -13.617 -7.335 1.00 42.06 790 ASP A C 1
ATOM 6071 O O . ASP A 1 790 ? 0.796 -13.779 -8.486 1.00 42.06 790 ASP A O 1
ATOM 6075 N N . GLN A 1 791 ? 0.358 -13.423 -6.321 1.00 39.56 791 GLN A N 1
ATOM 6076 C CA . GLN A 1 791 ? -1.105 -13.463 -6.460 1.00 39.56 791 GLN A CA 1
ATOM 6077 C C . GLN A 1 791 ? -1.701 -12.169 -7.052 1.00 39.56 791 GLN A C 1
ATOM 6079 O O . GLN A 1 791 ? -2.348 -11.374 -6.366 1.00 39.56 791 GLN A O 1
ATOM 6084 N N . LEU A 1 792 ? -1.513 -12.016 -8.364 1.00 32.97 792 LEU A N 1
ATOM 6085 C CA . LEU A 1 792 ? -2.074 -10.963 -9.218 1.00 32.97 792 LEU A CA 1
ATOM 6086 C C . LEU A 1 792 ? -3.612 -11.081 -9.396 1.00 32.97 792 LEU A C 1
ATOM 6088 O O . LEU A 1 792 ? -4.113 -12.193 -9.595 1.00 32.97 792 LEU A O 1
ATOM 6092 N N . PRO A 1 793 ? -4.396 -9.978 -9.414 1.00 32.19 793 PRO A N 1
ATOM 6093 C CA . PRO A 1 793 ? -5.859 -10.048 -9.502 1.00 32.19 793 PRO A CA 1
ATOM 6094 C C . PRO A 1 793 ? -6.406 -10.086 -10.940 1.00 32.19 793 PRO A C 1
ATOM 6096 O O . PRO A 1 793 ? -6.009 -9.308 -11.810 1.00 32.19 793 PRO A O 1
ATOM 6099 N N . ALA A 1 794 ? -7.440 -10.900 -11.172 1.00 25.59 794 ALA A N 1
ATOM 6100 C CA . ALA A 1 794 ? -8.218 -10.868 -12.411 1.00 25.59 794 ALA A CA 1
ATOM 6101 C C . ALA A 1 794 ? -9.263 -9.732 -12.394 1.00 25.59 794 ALA A C 1
ATOM 6103 O O . ALA A 1 794 ? -10.147 -9.708 -11.538 1.00 25.59 794 ALA A O 1
ATOM 6104 N N . GLY A 1 795 ? -9.217 -8.824 -13.379 1.00 34.50 795 GLY A N 1
ATOM 6105 C CA . GLY A 1 795 ? -10.235 -7.774 -13.571 1.00 34.50 795 GLY A CA 1
ATOM 6106 C C . GLY A 1 795 ? -9.755 -6.323 -13.437 1.00 34.50 795 GLY A C 1
ATOM 6107 O O . GLY A 1 795 ? -10.582 -5.431 -13.257 1.00 34.50 795 GLY A O 1
ATOM 6108 N N . ARG A 1 796 ? -8.445 -6.060 -13.535 1.00 33.03 796 ARG A N 1
ATOM 6109 C CA . ARG A 1 796 ? -7.895 -4.701 -13.680 1.00 33.03 796 ARG A CA 1
ATOM 6110 C C . ARG A 1 796 ? -8.550 -3.982 -14.869 1.00 33.03 796 ARG A C 1
ATOM 6112 O O . ARG A 1 796 ? -8.333 -4.375 -16.013 1.00 33.03 796 ARG A O 1
ATOM 6119 N N . SER A 1 797 ? -9.271 -2.889 -14.617 1.00 31.62 797 SER A N 1
ATOM 6120 C CA . SER A 1 797 ? -9.572 -1.922 -15.681 1.00 31.62 797 SER A CA 1
ATOM 6121 C C . SER A 1 797 ? -8.254 -1.268 -16.114 1.00 31.62 797 SER A C 1
ATOM 6123 O O . SER A 1 797 ? -7.532 -0.766 -15.246 1.00 31.62 797 SER A O 1
ATOM 6125 N N . PRO A 1 798 ? -7.875 -1.308 -17.404 1.00 33.44 798 PRO A N 1
ATOM 6126 C CA . PRO A 1 798 ? -6.609 -0.741 -17.844 1.00 33.44 798 PRO A CA 1
ATOM 6127 C C . PRO A 1 798 ? -6.593 0.770 -17.602 1.00 33.44 798 PRO A C 1
ATOM 6129 O O . PRO A 1 798 ? -7.588 1.458 -17.828 1.00 33.44 798 PRO A O 1
ATOM 6132 N N . ILE A 1 799 ? -5.443 1.290 -17.170 1.00 44.62 799 ILE A N 1
ATOM 6133 C CA . ILE A 1 799 ? -5.220 2.736 -17.114 1.00 44.62 799 ILE A CA 1
ATOM 6134 C C . ILE A 1 799 ? -5.367 3.267 -18.542 1.00 44.62 799 ILE A C 1
ATOM 6136 O O . ILE A 1 799 ? -4.692 2.788 -19.454 1.00 44.62 799 ILE A O 1
ATOM 6140 N N . ALA A 1 800 ? -6.247 4.250 -18.737 1.00 52.88 800 ALA A N 1
ATOM 6141 C CA . ALA A 1 800 ? -6.416 4.932 -20.015 1.00 52.88 800 ALA A CA 1
ATOM 6142 C C . ALA A 1 800 ? -5.214 5.859 -20.271 1.00 52.88 800 ALA A C 1
ATOM 6144 O O . ALA A 1 800 ? -5.256 7.067 -20.039 1.00 52.88 800 ALA A O 1
ATOM 6145 N N . SER A 1 801 ? -4.096 5.268 -20.691 1.00 73.50 801 SER A N 1
ATOM 6146 C CA . SER A 1 801 ? -2.865 5.984 -21.016 1.00 73.50 801 SER A CA 1
ATOM 6147 C C . SER A 1 801 ? -3.002 6.681 -22.369 1.00 73.50 801 SER A C 1
ATOM 6149 O O . SER A 1 801 ? -3.050 6.034 -23.414 1.00 73.50 801 SER A O 1
ATOM 6151 N N . HIS A 1 802 ? -3.036 8.012 -22.355 1.00 76.25 802 HIS A N 1
ATOM 6152 C CA . HIS A 1 802 ? -3.113 8.835 -23.560 1.00 76.25 802 HIS A CA 1
ATOM 6153 C C . HIS A 1 802 ? -1.766 9.506 -23.846 1.00 76.25 802 HIS A C 1
ATOM 6155 O O . HIS A 1 802 ? -1.253 10.259 -23.021 1.00 76.25 802 HIS A O 1
ATOM 6161 N N . VAL A 1 803 ? -1.213 9.274 -25.039 1.00 82.00 803 VAL A N 1
ATOM 6162 C CA . VAL A 1 803 ? -0.044 10.011 -25.542 1.00 82.00 803 VAL A CA 1
ATOM 6163 C C . VAL A 1 803 ? -0.533 11.290 -26.220 1.00 82.00 803 VAL A C 1
ATOM 6165 O O . VAL A 1 803 ? -1.352 11.234 -27.137 1.00 82.00 803 VAL A O 1
ATOM 6168 N N . VAL A 1 804 ? -0.042 12.447 -25.772 1.00 81.62 804 VAL A N 1
ATOM 6169 C CA . VAL A 1 804 ? -0.440 13.765 -26.290 1.00 81.62 804 VAL A CA 1
ATOM 6170 C C . VAL A 1 804 ? 0.666 14.317 -27.204 1.00 81.62 804 VAL A C 1
ATOM 6172 O O . VAL A 1 804 ? 1.705 14.740 -26.692 1.00 81.62 804 VAL A O 1
ATOM 6175 N N . PRO A 1 805 ? 0.481 14.347 -28.541 1.00 76.56 805 PRO A N 1
ATOM 6176 C CA . PRO A 1 805 ? 1.481 14.855 -29.483 1.00 76.56 805 PRO A CA 1
ATOM 6177 C C . PRO A 1 805 ? 1.496 16.390 -29.472 1.00 76.56 805 PRO A C 1
ATOM 6179 O O . PRO A 1 805 ? 0.900 17.060 -30.317 1.00 76.56 805 PRO A O 1
ATOM 6182 N N . ALA A 1 806 ? 2.163 16.955 -28.466 1.00 72.56 806 ALA A N 1
ATOM 6183 C CA . ALA A 1 806 ? 2.181 18.390 -28.193 1.00 72.56 806 ALA A CA 1
ATOM 6184 C C . ALA A 1 806 ? 2.780 19.253 -29.322 1.00 72.56 806 ALA A C 1
ATOM 6186 O O . ALA A 1 806 ? 2.442 20.432 -29.406 1.00 72.56 806 ALA A O 1
ATOM 6187 N N . ALA A 1 807 ? 3.655 18.685 -30.161 1.00 68.50 807 ALA A N 1
ATOM 6188 C CA . ALA A 1 807 ? 4.270 19.378 -31.293 1.00 68.50 807 ALA A CA 1
ATOM 6189 C C . ALA A 1 807 ? 3.292 19.524 -32.474 1.00 68.50 807 ALA A C 1
ATOM 6191 O O . ALA A 1 807 ? 3.037 20.636 -32.929 1.00 68.50 807 ALA A O 1
ATOM 6192 N N . ASP A 1 808 ? 2.686 18.419 -32.918 1.00 69.75 808 ASP A N 1
ATOM 6193 C CA . ASP A 1 808 ? 1.804 18.407 -34.095 1.00 69.75 808 ASP A CA 1
ATOM 6194 C C . ASP A 1 808 ? 0.404 18.956 -33.795 1.00 69.75 808 ASP A C 1
ATOM 6196 O O . ASP A 1 808 ? -0.280 19.483 -34.676 1.00 69.75 808 ASP A O 1
ATOM 6200 N N . LYS A 1 809 ? -0.064 18.794 -32.550 1.00 74.75 809 LYS A N 1
ATOM 6201 C CA . LYS A 1 809 ? -1.433 19.127 -32.132 1.00 74.75 809 LYS A CA 1
ATOM 6202 C C . LYS A 1 809 ? -1.438 19.883 -30.797 1.00 74.75 809 LYS A C 1
ATOM 6204 O O . LYS A 1 809 ? -1.918 19.353 -29.793 1.00 74.75 809 LYS A O 1
ATOM 6209 N N . PRO A 1 810 ? -0.986 21.152 -30.758 1.00 77.69 810 PRO A N 1
ATOM 6210 C CA . PRO A 1 810 ? -0.916 21.939 -29.520 1.00 77.69 810 PRO A CA 1
ATOM 6211 C C . PRO A 1 810 ? -2.272 22.101 -28.805 1.00 77.69 810 PRO A C 1
ATOM 6213 O O . PRO A 1 810 ? -2.321 22.195 -27.581 1.00 77.69 810 PRO A O 1
ATOM 6216 N N . HIS A 1 811 ? -3.390 22.040 -29.537 1.00 80.25 811 HIS A N 1
ATOM 6217 C CA . HIS A 1 811 ? -4.738 22.049 -28.957 1.00 80.25 811 HIS A CA 1
ATOM 6218 C C . HIS A 1 811 ? -5.059 20.791 -28.122 1.00 80.25 811 HIS A C 1
ATOM 6220 O O . HIS A 1 811 ? -5.832 20.884 -27.174 1.00 80.25 811 HIS A O 1
ATOM 6226 N N . PHE A 1 812 ? -4.433 19.636 -28.391 1.00 79.62 812 PHE A N 1
ATOM 6227 C CA . PHE A 1 812 ? -4.558 18.454 -27.524 1.00 79.62 812 PHE A CA 1
ATOM 6228 C C . PHE A 1 812 ? -3.805 18.643 -26.197 1.00 79.62 812 PHE A C 1
ATOM 6230 O O . PHE A 1 812 ? -4.260 18.144 -25.172 1.00 79.62 812 PHE A O 1
ATOM 6237 N N . LEU A 1 813 ? -2.695 19.395 -26.186 1.00 83.31 813 LEU A N 1
ATOM 6238 C CA . LEU A 1 813 ? -2.005 19.760 -24.943 1.00 83.31 813 LEU A CA 1
ATOM 6239 C C . LEU A 1 813 ? -2.845 20.739 -24.112 1.00 83.31 813 LEU A C 1
ATOM 6241 O O . LEU A 1 813 ? -2.987 20.542 -22.909 1.00 83.31 813 LEU A O 1
ATOM 6245 N N . ALA A 1 814 ? -3.457 21.744 -24.747 1.00 83.75 814 ALA A N 1
ATOM 6246 C CA . ALA A 1 814 ? -4.419 22.625 -24.080 1.00 83.75 814 ALA A CA 1
ATOM 6247 C C . ALA A 1 814 ? -5.591 21.822 -23.483 1.00 83.75 814 ALA A C 1
ATOM 6249 O O . ALA A 1 814 ? -5.875 21.946 -22.293 1.00 83.75 814 ALA A O 1
ATOM 6250 N N . ARG A 1 815 ? -6.179 20.900 -24.261 1.00 88.06 815 ARG A N 1
ATOM 6251 C CA . ARG A 1 815 ? -7.242 19.999 -23.792 1.00 88.06 815 ARG A CA 1
ATOM 6252 C C . ARG A 1 815 ? -6.802 19.107 -22.627 1.00 88.06 815 ARG A C 1
ATOM 6254 O O . ARG A 1 815 ? -7.607 18.852 -21.736 1.00 88.06 815 ARG A O 1
ATOM 6261 N N . ALA A 1 816 ? -5.553 18.638 -22.606 1.00 87.69 816 ALA A N 1
ATOM 6262 C CA . ALA A 1 816 ? -5.010 17.861 -21.491 1.00 87.69 816 ALA A CA 1
ATOM 6263 C C . ALA A 1 816 ? -4.905 18.702 -20.206 1.00 87.69 816 ALA A C 1
ATOM 6265 O O . ALA A 1 816 ? -5.262 18.221 -19.132 1.00 87.69 816 ALA A O 1
ATOM 6266 N N . TRP A 1 817 ? -4.511 19.975 -20.308 1.00 89.44 817 TRP A N 1
ATOM 6267 C CA . TRP A 1 817 ? -4.532 20.895 -19.169 1.00 89.44 817 TRP A CA 1
ATOM 6268 C C . TRP A 1 817 ? -5.949 21.241 -18.709 1.00 89.44 817 TRP A C 1
ATOM 6270 O O . TRP A 1 817 ? -6.215 21.230 -17.512 1.00 89.44 817 TRP A O 1
ATOM 6280 N N . GLU A 1 818 ? -6.889 21.467 -19.628 1.00 88.56 818 GLU A N 1
ATOM 6281 C CA . GLU A 1 818 ? -8.314 21.600 -19.292 1.00 88.56 818 GLU A CA 1
ATOM 6282 C C . GLU A 1 818 ? -8.842 20.346 -18.588 1.00 88.56 818 GLU A C 1
ATOM 6284 O O . GLU A 1 818 ? -9.588 20.457 -17.623 1.00 88.56 818 GLU A O 1
ATOM 6289 N N . ARG A 1 819 ? -8.419 19.150 -19.016 1.00 87.19 819 ARG A N 1
ATOM 6290 C CA . ARG A 1 819 ? -8.790 17.883 -18.375 1.00 87.19 819 ARG A CA 1
ATOM 6291 C C . ARG A 1 819 ? -8.233 17.789 -16.954 1.00 87.19 819 ARG A C 1
ATOM 6293 O O . ARG A 1 819 ? -8.951 17.355 -16.060 1.00 87.19 819 ARG A O 1
ATOM 6300 N N . VAL A 1 820 ? -7.003 18.251 -16.727 1.00 88.94 820 VAL A N 1
ATOM 6301 C CA . VAL A 1 820 ? -6.444 18.415 -15.375 1.00 88.94 820 VAL A CA 1
ATOM 6302 C C . VAL A 1 820 ? -7.286 19.401 -14.557 1.00 88.94 820 VAL A C 1
ATOM 6304 O O . VAL A 1 820 ? -7.676 19.065 -13.444 1.00 88.94 820 VAL A O 1
ATOM 6307 N N . ARG A 1 821 ? -7.656 20.568 -15.106 1.00 87.44 821 ARG A N 1
ATOM 6308 C CA . ARG A 1 821 ? -8.536 21.536 -14.419 1.00 87.44 821 ARG A CA 1
ATOM 6309 C C . ARG A 1 821 ? -9.928 20.972 -14.117 1.00 87.44 821 ARG A C 1
ATOM 6311 O O . ARG A 1 821 ? -10.466 21.270 -13.060 1.00 87.44 821 ARG A O 1
ATOM 6318 N N . GLU A 1 822 ? -10.514 20.174 -15.009 1.00 88.88 822 GLU A N 1
ATOM 6319 C CA . GLU A 1 822 ? -11.803 19.501 -14.791 1.00 88.88 822 GLU A CA 1
ATOM 6320 C C . GLU A 1 822 ? -11.738 18.504 -13.639 1.00 88.88 822 GLU A C 1
ATOM 6322 O O . GLU A 1 822 ? -12.667 18.435 -12.843 1.00 88.88 822 GLU A O 1
ATOM 6327 N N . GLU A 1 823 ? -10.684 17.693 -13.576 1.00 85.44 823 GLU A N 1
ATOM 6328 C CA . GLU A 1 823 ? -10.546 16.675 -12.537 1.00 85.44 823 GLU A CA 1
ATOM 6329 C C . GLU A 1 823 ? -10.172 17.316 -11.193 1.00 85.44 823 GLU A C 1
ATOM 6331 O O . GLU A 1 823 ? -10.789 16.983 -10.184 1.00 85.44 823 GLU A O 1
ATOM 6336 N N . VAL A 1 824 ? -9.295 18.326 -11.178 1.00 86.00 824 VAL A N 1
ATOM 6337 C CA . VAL A 1 824 ? -9.013 19.126 -9.970 1.00 86.00 824 VAL A CA 1
ATOM 6338 C C . VAL A 1 824 ? -10.241 19.922 -9.516 1.00 86.00 824 VAL A C 1
ATOM 6340 O O . VAL A 1 824 ? -10.533 19.982 -8.326 1.00 86.00 824 VAL A O 1
ATOM 6343 N N . GLY A 1 825 ? -11.038 20.452 -10.446 1.00 78.31 825 GLY A N 1
ATOM 6344 C CA . GLY A 1 825 ? -12.318 21.105 -10.150 1.00 78.31 825 GLY A CA 1
ATOM 6345 C C . GLY A 1 825 ? -13.400 20.163 -9.604 1.00 78.31 825 GLY A C 1
ATOM 6346 O O . GLY A 1 825 ? -14.359 20.635 -8.999 1.00 78.31 825 GLY A O 1
ATOM 6347 N N . LYS A 1 826 ? -13.240 18.842 -9.771 1.00 79.88 826 LYS A N 1
ATOM 6348 C CA . LYS A 1 826 ? -14.058 17.797 -9.123 1.00 79.88 826 LYS A CA 1
ATOM 6349 C C . LYS A 1 826 ? -13.475 17.325 -7.784 1.00 79.88 826 LYS A C 1
ATOM 6351 O O . LYS A 1 826 ? -14.039 16.423 -7.176 1.00 79.88 826 LYS A O 1
ATOM 6356 N N . GLY A 1 827 ? -12.362 17.908 -7.333 1.00 75.81 827 GLY A N 1
ATOM 6357 C CA . GLY A 1 827 ? -11.666 17.532 -6.100 1.00 75.81 827 GLY A CA 1
ATOM 6358 C C . GLY A 1 827 ? -10.612 16.431 -6.257 1.00 75.81 827 GLY A C 1
ATOM 6359 O O . GLY A 1 827 ? -10.079 15.973 -5.255 1.00 75.81 827 GLY A O 1
ATOM 6360 N N . HIS A 1 828 ? -10.284 15.992 -7.478 1.00 72.62 828 HIS A N 1
ATOM 6361 C CA . HIS A 1 828 ? -9.203 15.023 -7.693 1.00 72.62 828 HIS A CA 1
ATOM 6362 C C . HIS A 1 828 ? -7.826 15.711 -7.684 1.00 72.62 828 HIS A C 1
ATOM 6364 O O . HIS A 1 828 ? -7.710 16.918 -7.880 1.00 72.62 828 HIS A O 1
ATOM 6370 N N . GLN A 1 829 ? -6.754 14.940 -7.513 1.00 76.38 829 GLN A N 1
ATOM 6371 C CA . GLN A 1 829 ? -5.383 15.446 -7.623 1.00 76.38 829 GLN A CA 1
ATOM 6372 C C . GLN A 1 829 ? -4.780 15.144 -9.003 1.00 76.38 829 GLN A C 1
ATOM 6374 O O . GLN A 1 829 ? -5.202 14.218 -9.698 1.00 76.38 829 GLN A O 1
ATOM 6379 N N . ALA A 1 830 ? -3.784 15.935 -9.410 1.00 80.06 830 ALA A N 1
ATOM 6380 C CA . ALA A 1 830 ? -3.058 15.746 -10.661 1.00 80.06 830 ALA A CA 1
ATOM 6381 C C . ALA A 1 830 ? -1.557 15.979 -10.458 1.00 80.06 830 ALA A C 1
ATOM 6383 O O . ALA A 1 830 ? -1.133 17.065 -10.064 1.00 80.06 830 ALA A O 1
ATOM 6384 N N . TYR A 1 831 ? -0.749 14.967 -10.772 1.00 80.38 831 TYR A N 1
ATOM 6385 C CA . TYR A 1 831 ? 0.707 15.056 -10.721 1.00 80.38 831 TYR A CA 1
ATOM 6386 C C . TYR A 1 831 ? 1.271 15.524 -12.063 1.00 80.38 831 TYR A C 1
ATOM 6388 O O . TYR A 1 831 ? 0.982 14.941 -13.108 1.00 80.38 831 TYR A O 1
ATOM 6396 N N . VAL A 1 832 ? 2.124 16.549 -12.030 1.00 81.62 832 VAL A N 1
ATOM 6397 C CA . VAL A 1 832 ? 2.881 17.017 -13.198 1.00 81.62 832 VAL A CA 1
ATOM 6398 C C . VAL A 1 832 ? 4.348 16.651 -13.005 1.00 81.62 832 VAL A C 1
ATOM 6400 O O . VAL A 1 832 ? 5.068 17.292 -12.242 1.00 81.62 832 VAL A O 1
ATOM 6403 N N . VAL A 1 833 ? 4.790 15.595 -13.688 1.00 79.81 833 VAL A N 1
ATOM 6404 C CA . VAL A 1 833 ? 6.179 15.126 -13.632 1.00 79.81 833 VAL A CA 1
ATOM 6405 C C . VAL A 1 833 ? 6.979 15.780 -14.755 1.00 79.81 833 VAL A C 1
ATOM 6407 O O . VAL A 1 833 ? 6.831 15.431 -15.925 1.00 79.81 833 VAL A O 1
ATOM 6410 N N . CYS A 1 834 ? 7.851 16.719 -14.393 1.00 70.19 834 CYS A N 1
ATOM 6411 C CA . CYS A 1 834 ? 8.801 17.338 -15.314 1.00 70.19 834 CYS A CA 1
ATOM 6412 C C . CYS A 1 834 ? 10.153 16.625 -15.209 1.00 70.19 834 CYS A C 1
ATOM 6414 O O . CYS A 1 834 ? 10.801 16.677 -14.162 1.00 70.19 834 CYS A O 1
ATOM 6416 N N . ALA A 1 835 ? 10.599 15.977 -16.287 1.00 62.75 835 ALA A N 1
ATOM 6417 C CA . ALA A 1 835 ? 11.960 15.455 -16.361 1.00 62.75 835 ALA A CA 1
ATOM 6418 C C . ALA A 1 835 ? 12.968 16.619 -16.354 1.00 62.75 835 ALA A C 1
ATOM 6420 O O . ALA A 1 835 ? 12.799 17.585 -17.099 1.00 62.75 835 ALA A O 1
ATOM 6421 N N . ARG A 1 836 ? 14.032 16.523 -15.542 1.00 59.31 836 ARG A N 1
ATOM 6422 C CA . ARG A 1 836 ? 15.185 17.432 -15.641 1.00 59.31 836 ARG A CA 1
ATOM 6423 C C . ARG A 1 836 ? 15.884 17.144 -16.968 1.00 59.31 836 ARG A C 1
ATOM 6425 O O . ARG A 1 836 ? 16.475 16.081 -17.126 1.00 59.31 836 ARG A O 1
ATOM 6432 N N . ILE A 1 837 ? 15.806 18.081 -17.905 1.00 48.16 837 ILE A N 1
ATOM 6433 C CA . ILE A 1 837 ? 16.552 18.053 -19.164 1.00 48.16 837 ILE A CA 1
ATOM 6434 C C . ILE A 1 837 ? 17.355 19.347 -19.199 1.00 48.16 837 ILE A C 1
ATOM 6436 O O . ILE A 1 837 ? 16.785 20.406 -19.442 1.00 48.16 837 ILE A O 1
ATOM 6440 N N . GLY A 1 838 ? 18.651 19.256 -18.899 1.00 36.66 838 GLY A N 1
ATOM 6441 C CA . GLY A 1 838 ? 19.545 20.409 -18.801 1.00 36.66 838 GLY A CA 1
ATOM 6442 C C . GLY A 1 838 ? 20.572 20.256 -17.688 1.00 36.66 838 GLY A C 1
ATOM 6443 O O . GLY A 1 838 ? 20.320 20.699 -16.574 1.00 36.66 838 GLY A O 1
ATOM 6444 N N . ASP A 1 839 ? 21.710 19.649 -18.024 1.00 33.56 839 ASP A N 1
ATOM 6445 C CA . ASP A 1 839 ? 22.958 19.713 -17.257 1.00 33.56 839 ASP A CA 1
ATOM 6446 C C . ASP A 1 839 ? 24.104 20.064 -18.223 1.00 33.56 839 ASP A C 1
ATOM 6448 O O . ASP A 1 839 ? 24.904 19.218 -18.606 1.00 33.56 839 ASP A O 1
ATOM 6452 N N . GLU A 1 840 ? 24.166 21.331 -18.628 1.00 35.72 840 GLU A N 1
ATOM 6453 C CA . GLU A 1 840 ? 25.431 21.998 -18.949 1.00 35.72 840 GLU A CA 1
ATOM 6454 C C . GLU A 1 840 ? 25.428 23.321 -18.172 1.00 35.72 840 GLU A C 1
ATOM 6456 O O . GLU A 1 840 ? 24.543 24.156 -18.359 1.00 35.72 840 GLU A O 1
ATOM 6461 N N . GLU A 1 841 ? 26.384 23.500 -17.256 1.00 34.94 841 GLU A N 1
ATOM 6462 C CA . GLU A 1 841 ? 26.651 24.815 -16.669 1.00 34.94 841 GLU A CA 1
ATOM 6463 C C . GLU A 1 841 ? 27.265 25.693 -17.767 1.00 34.94 841 GLU A C 1
ATOM 6465 O O . GLU A 1 841 ? 28.422 25.506 -18.150 1.00 34.94 841 GLU A O 1
ATOM 6470 N N . ASP A 1 842 ? 26.480 26.630 -18.304 1.00 34.38 842 ASP A N 1
ATOM 6471 C CA . ASP A 1 842 ? 26.937 27.569 -19.331 1.00 34.38 842 ASP A CA 1
ATOM 6472 C C . ASP A 1 842 ? 28.022 28.497 -18.742 1.00 34.38 842 ASP A C 1
ATOM 6474 O O . ASP A 1 842 ? 27.735 29.517 -18.110 1.00 34.38 842 ASP A O 1
ATOM 6478 N N . ASP A 1 843 ? 29.295 28.132 -18.939 1.00 34.34 843 ASP A N 1
ATOM 6479 C CA . ASP A 1 843 ? 30.456 28.963 -18.602 1.00 34.34 843 ASP A CA 1
ATOM 6480 C C . ASP A 1 843 ? 30.318 30.324 -19.320 1.00 34.34 843 ASP A C 1
ATOM 6482 O O . ASP A 1 843 ? 30.386 30.378 -20.560 1.00 34.34 843 ASP A O 1
ATOM 6486 N N . PRO A 1 844 ? 30.151 31.448 -18.587 1.00 33.88 844 PRO A N 1
ATOM 6487 C CA . PRO A 1 844 ? 29.723 32.733 -19.150 1.00 33.88 844 PRO A CA 1
ATOM 6488 C C . PRO A 1 844 ? 30.727 33.379 -20.125 1.00 33.88 844 PRO A C 1
ATOM 6490 O O . PRO A 1 844 ? 30.502 34.485 -20.618 1.00 33.88 844 PRO A O 1
ATOM 6493 N N . LYS A 1 845 ? 31.842 32.708 -20.439 1.00 33.41 845 LYS A N 1
ATOM 6494 C CA . LYS A 1 845 ? 32.880 33.154 -21.379 1.00 33.41 845 LYS A CA 1
ATOM 6495 C C . LYS A 1 845 ? 32.734 32.626 -22.815 1.00 33.41 845 LYS A C 1
ATOM 6497 O O . LYS A 1 845 ? 33.563 32.980 -23.655 1.00 33.41 845 LYS A O 1
ATOM 6502 N N . LYS A 1 846 ? 31.710 31.822 -23.147 1.00 32.47 846 LYS A N 1
ATOM 6503 C CA . LYS A 1 846 ? 31.526 31.239 -24.503 1.00 32.47 846 LYS A CA 1
ATOM 6504 C C . LYS A 1 846 ? 30.293 31.700 -25.298 1.00 32.47 846 LYS A C 1
ATOM 6506 O O . LYS A 1 846 ? 29.938 31.072 -26.296 1.00 32.47 846 LYS A O 1
ATOM 6511 N N . ALA A 1 847 ? 29.726 32.862 -24.978 1.00 31.27 847 ALA A N 1
ATOM 6512 C CA . ALA A 1 847 ? 28.674 33.496 -25.780 1.00 31.27 847 ALA A CA 1
ATOM 6513 C C . ALA A 1 847 ? 29.171 33.998 -27.163 1.00 31.27 847 ALA A C 1
ATOM 6515 O O . ALA A 1 847 ? 29.390 35.191 -27.386 1.00 31.27 847 ALA A O 1
ATOM 6516 N N . LYS A 1 848 ? 29.328 33.095 -28.142 1.00 33.56 848 LYS A N 1
ATOM 6517 C CA . LYS A 1 848 ? 29.390 33.470 -29.567 1.00 33.56 848 LYS A CA 1
ATOM 6518 C C . LYS A 1 848 ? 27.977 33.760 -30.074 1.00 33.56 848 LYS A C 1
ATOM 6520 O O . LYS A 1 848 ? 27.107 32.904 -29.958 1.00 33.56 848 LYS A O 1
ATOM 6525 N N . LYS A 1 849 ? 27.783 34.933 -30.693 1.00 34.47 849 LYS A N 1
ATOM 6526 C CA . LYS A 1 849 ? 26.527 35.344 -31.352 1.00 34.47 849 LYS A CA 1
ATOM 6527 C C . LYS A 1 849 ? 25.981 34.236 -32.266 1.00 34.47 849 LYS A C 1
ATOM 6529 O O . LYS A 1 849 ? 26.530 34.023 -33.349 1.00 34.47 849 LYS A O 1
ATOM 6534 N N . LYS A 1 850 ? 24.897 33.582 -31.843 1.00 31.00 850 LYS A N 1
ATOM 6535 C CA . LYS A 1 850 ? 24.001 32.824 -32.727 1.00 31.00 850 LYS A CA 1
ATOM 6536 C C . LYS A 1 850 ? 23.051 33.787 -33.442 1.00 31.00 850 LYS A C 1
ATOM 6538 O O . LYS A 1 850 ? 22.881 34.934 -33.026 1.00 31.00 850 LYS A O 1
ATOM 6543 N N . SER A 1 851 ? 22.498 33.334 -34.558 1.00 34.22 851 SER A N 1
ATOM 6544 C CA . SER A 1 851 ? 21.512 34.065 -35.354 1.00 34.22 851 SER A CA 1
ATOM 6545 C C . SER A 1 851 ? 20.158 34.077 -34.632 1.00 34.22 851 SER A C 1
ATOM 6547 O O . SER A 1 851 ? 19.807 33.056 -34.049 1.00 34.22 851 SER A O 1
ATOM 6549 N N . PRO A 1 852 ? 19.347 35.150 -34.727 1.00 36.78 852 PRO A N 1
ATOM 6550 C CA . PRO A 1 852 ? 18.013 35.181 -34.113 1.00 36.78 852 PRO A CA 1
ATOM 6551 C C . PRO A 1 852 ? 17.025 34.154 -34.704 1.00 36.78 852 PRO A C 1
ATOM 6553 O O . PRO A 1 852 ? 15.961 33.937 -34.140 1.00 36.78 852 PRO A O 1
ATOM 6556 N N . GLU A 1 853 ? 17.366 33.501 -35.820 1.00 36.84 853 GLU A N 1
ATOM 6557 C CA . GLU A 1 853 ? 16.593 32.385 -36.383 1.00 36.84 853 GLU A CA 1
ATOM 6558 C C . GLU A 1 853 ? 16.838 31.054 -35.633 1.00 36.84 853 GLU A C 1
ATOM 6560 O O . GLU A 1 853 ? 15.947 30.212 -35.602 1.00 36.84 853 GLU A O 1
ATOM 6565 N N . ASP A 1 854 ? 17.986 30.874 -34.959 1.00 36.09 854 ASP A N 1
ATOM 6566 C CA . ASP A 1 854 ? 18.315 29.643 -34.209 1.00 36.09 854 ASP A CA 1
ATOM 6567 C C . ASP A 1 854 ? 17.645 29.569 -32.817 1.00 36.09 854 ASP A C 1
ATOM 6569 O O . ASP A 1 854 ? 17.604 28.500 -32.204 1.00 36.09 854 ASP A O 1
ATOM 6573 N N . GLU A 1 855 ? 17.138 30.690 -32.287 1.00 35.81 855 GLU A N 1
ATOM 6574 C CA . GLU A 1 855 ? 16.463 30.747 -30.976 1.00 35.81 855 GLU A CA 1
ATOM 6575 C C . GLU A 1 855 ? 14.982 30.333 -31.037 1.00 35.81 855 GLU A C 1
ATOM 6577 O O . GLU A 1 855 ? 14.387 30.029 -30.005 1.00 35.81 855 GLU A O 1
ATOM 6582 N N . ALA A 1 856 ? 14.377 30.278 -32.228 1.00 37.06 856 ALA A N 1
ATOM 6583 C CA . ALA A 1 856 ? 12.939 30.044 -32.382 1.00 37.06 856 ALA A CA 1
ATOM 6584 C C . ALA A 1 856 ? 12.506 28.568 -32.235 1.00 37.06 856 ALA A C 1
ATOM 6586 O O . ALA A 1 856 ? 11.339 28.309 -31.941 1.00 37.06 856 ALA A O 1
ATOM 6587 N N . GLU A 1 857 ? 13.411 27.601 -32.437 1.00 40.94 857 GLU A N 1
ATOM 6588 C CA . GLU A 1 857 ? 13.055 26.171 -32.554 1.00 40.94 857 GLU A CA 1
ATOM 6589 C C . GLU A 1 857 ? 13.582 25.266 -31.427 1.00 40.94 857 GLU A C 1
ATOM 6591 O O . GLU A 1 857 ? 13.218 24.090 -31.359 1.00 40.94 857 GLU A O 1
ATOM 6596 N N . LYS A 1 858 ? 14.380 25.786 -30.485 1.00 38.00 858 LYS A N 1
ATOM 6597 C CA . LYS A 1 858 ? 14.798 25.033 -29.291 1.00 38.00 858 LYS A CA 1
ATOM 6598 C C . LYS A 1 858 ? 14.139 25.583 -28.036 1.00 38.00 858 LYS A C 1
ATOM 6600 O O . LYS A 1 858 ? 14.446 26.688 -27.603 1.00 38.00 858 LYS A O 1
ATOM 6605 N N . ARG A 1 859 ? 13.294 24.767 -27.392 1.00 39.78 859 ARG A N 1
ATOM 6606 C CA . ARG A 1 859 ? 12.892 25.023 -26.001 1.00 39.78 859 ARG A CA 1
ATOM 6607 C C . ARG A 1 859 ? 14.160 25.046 -25.133 1.00 39.78 859 ARG A C 1
ATOM 6609 O O . ARG A 1 859 ? 14.896 24.057 -25.173 1.00 39.78 859 ARG A O 1
ATOM 6616 N N . PRO A 1 860 ? 14.430 26.122 -24.372 1.00 40.47 860 PRO A N 1
ATOM 6617 C CA . PRO A 1 860 ? 15.531 26.116 -23.420 1.00 40.47 860 PRO A CA 1
ATOM 6618 C C . PRO A 1 860 ? 15.289 25.049 -22.335 1.00 40.47 860 PRO A C 1
ATOM 6620 O O . PRO A 1 860 ? 14.135 24.676 -22.092 1.00 40.47 860 PRO A O 1
ATOM 6623 N N . PRO A 1 861 ? 16.352 24.545 -21.686 1.00 45.50 861 PRO A N 1
ATOM 6624 C CA . PRO A 1 861 ? 16.235 23.640 -20.548 1.00 45.50 861 PRO A CA 1
ATOM 6625 C C . PRO A 1 861 ? 15.594 24.372 -19.360 1.00 45.50 861 PRO A C 1
ATOM 6627 O O . PRO A 1 861 ? 16.272 25.062 -18.606 1.00 45.50 861 PRO A O 1
ATOM 6630 N N . LEU A 1 862 ? 14.272 24.256 -19.215 1.00 53.56 862 LEU A N 1
ATOM 6631 C CA . LEU A 1 862 ? 13.528 24.947 -18.161 1.00 53.56 862 LEU A CA 1
ATOM 6632 C C . LEU A 1 862 ? 13.710 24.245 -16.813 1.00 53.56 862 LEU A C 1
ATOM 6634 O O . LEU A 1 862 ? 13.427 23.050 -16.671 1.00 53.56 862 LEU A O 1
ATOM 6638 N N . ALA A 1 863 ? 14.113 25.000 -15.795 1.00 63.62 863 ALA A N 1
ATOM 6639 C CA . ALA A 1 863 ? 14.171 24.498 -14.430 1.00 63.62 863 ALA A CA 1
ATOM 6640 C C . ALA A 1 863 ? 12.758 24.170 -13.915 1.00 63.62 863 ALA A C 1
ATOM 6642 O O . ALA A 1 863 ? 11.779 24.823 -14.271 1.00 63.62 863 ALA A O 1
ATOM 6643 N N . VAL A 1 864 ? 12.632 23.199 -13.001 1.00 67.44 864 VAL A N 1
ATOM 6644 C CA . VAL A 1 864 ? 11.327 22.796 -12.424 1.00 67.44 864 VAL A CA 1
ATOM 6645 C C . VAL A 1 864 ? 10.558 23.989 -11.833 1.00 67.44 864 VAL A C 1
ATOM 6647 O O . VAL A 1 864 ? 9.336 24.026 -11.929 1.00 67.44 864 VAL A O 1
ATOM 6650 N N . LEU A 1 865 ? 11.262 24.979 -11.273 1.00 70.56 865 LEU A N 1
ATOM 6651 C CA . LEU A 1 865 ? 10.665 26.208 -10.741 1.00 70.56 865 LEU A CA 1
ATOM 6652 C C . LEU A 1 865 ? 10.153 27.153 -11.842 1.00 70.56 865 LEU A C 1
ATOM 6654 O O . LEU A 1 865 ? 9.114 27.778 -11.663 1.00 70.56 865 LEU A O 1
ATOM 6658 N N . GLU A 1 866 ? 10.828 27.221 -12.991 1.00 71.19 866 GLU A N 1
ATOM 6659 C CA . GLU A 1 866 ? 10.393 28.014 -14.149 1.00 71.19 866 GLU A CA 1
ATOM 6660 C C . GLU A 1 866 ? 9.185 27.369 -14.828 1.00 71.19 866 GLU A C 1
ATOM 6662 O O . GLU A 1 866 ? 8.223 28.058 -15.158 1.00 71.19 866 GLU A O 1
ATOM 6667 N N . VAL A 1 867 ? 9.187 26.037 -14.979 1.00 76.00 867 VAL A N 1
ATOM 6668 C CA . VAL A 1 867 ? 8.012 25.300 -15.467 1.00 76.00 867 VAL A CA 1
ATOM 6669 C C . VAL A 1 867 ? 6.840 25.470 -14.500 1.00 76.00 867 VAL A C 1
ATOM 6671 O O . VAL A 1 867 ? 5.719 25.706 -14.942 1.00 76.00 867 VAL A O 1
ATOM 6674 N N . ALA A 1 868 ? 7.077 25.402 -13.188 1.00 75.25 868 ALA A N 1
ATOM 6675 C CA . ALA A 1 868 ? 6.032 25.611 -12.191 1.00 75.25 868 ALA A CA 1
ATOM 6676 C C . ALA A 1 868 ? 5.452 27.037 -12.243 1.00 75.25 868 ALA A C 1
ATOM 6678 O O . ALA A 1 868 ? 4.233 27.189 -12.251 1.00 75.25 868 ALA A O 1
ATOM 6679 N N . ASP A 1 869 ? 6.293 28.069 -12.367 1.00 78.75 869 ASP A N 1
ATOM 6680 C CA . ASP A 1 869 ? 5.857 29.463 -12.520 1.00 78.75 869 ASP A CA 1
ATOM 6681 C C . ASP A 1 869 ? 5.086 29.697 -13.836 1.00 78.75 869 ASP A C 1
ATOM 6683 O O . ASP A 1 869 ? 4.037 30.344 -13.837 1.00 78.75 869 ASP A O 1
ATOM 6687 N N . GLN A 1 870 ? 5.528 29.095 -14.948 1.00 79.50 870 GLN A N 1
ATOM 6688 C CA . GLN A 1 870 ? 4.802 29.112 -16.226 1.00 79.50 870 GLN A CA 1
ATOM 6689 C C . GLN A 1 870 ? 3.438 28.415 -16.134 1.00 79.50 870 GLN A C 1
ATOM 6691 O O . GLN A 1 870 ? 2.447 28.925 -16.659 1.00 79.50 870 GLN A O 1
ATOM 6696 N N . LEU A 1 871 ? 3.354 27.265 -15.458 1.00 83.56 871 LEU A N 1
ATOM 6697 C CA . LEU A 1 871 ? 2.090 26.558 -15.244 1.00 83.56 871 LEU A CA 1
ATOM 6698 C C . LEU A 1 871 ? 1.150 27.362 -14.332 1.00 83.56 871 LEU A C 1
ATOM 6700 O O . LEU A 1 871 ? -0.036 27.475 -14.642 1.00 83.56 871 LEU A O 1
ATOM 6704 N N . ALA A 1 872 ? 1.678 27.968 -13.266 1.00 80.62 872 ALA A N 1
ATOM 6705 C CA . ALA A 1 872 ? 0.937 28.790 -12.309 1.00 80.62 872 ALA A CA 1
ATOM 6706 C C . ALA A 1 872 ? 0.397 30.097 -12.913 1.00 80.62 872 ALA A C 1
ATOM 6708 O O . ALA A 1 872 ? -0.708 30.521 -12.577 1.00 80.62 872 ALA A O 1
ATOM 6709 N N . LYS A 1 873 ? 1.157 30.732 -13.812 1.00 81.56 873 LYS A N 1
ATOM 6710 C CA . LYS A 1 873 ? 0.740 31.942 -14.544 1.00 81.56 873 LYS A CA 1
ATOM 6711 C C . LYS A 1 873 ? -0.078 31.639 -15.804 1.00 81.56 873 LYS A C 1
ATOM 6713 O O . LYS A 1 873 ? -0.701 32.547 -16.342 1.00 81.56 873 LYS A O 1
ATOM 6718 N N . GLY A 1 874 ? -0.067 30.389 -16.270 1.00 84.00 874 GLY A N 1
ATOM 6719 C CA . GLY A 1 874 ? -0.758 29.929 -17.472 1.00 84.00 874 GLY A CA 1
ATOM 6720 C C . GLY A 1 874 ? -1.839 28.878 -17.176 1.00 84.00 874 GLY A C 1
ATOM 6721 O O . GLY A 1 874 ? -2.830 29.186 -16.514 1.00 84.00 874 GLY A O 1
ATOM 6722 N N . PRO A 1 875 ? -1.715 27.636 -17.684 1.00 80.88 875 PRO A N 1
ATOM 6723 C CA . PRO A 1 875 ? -2.814 26.665 -17.716 1.00 80.88 875 PRO A CA 1
ATOM 6724 C C . PRO A 1 875 ? -3.382 26.270 -16.344 1.00 80.88 875 PRO A C 1
ATOM 6726 O O . PRO A 1 875 ? -4.553 25.898 -16.265 1.00 80.88 875 PRO A O 1
ATOM 6729 N N . LEU A 1 876 ? -2.607 26.358 -15.259 1.00 84.38 876 LEU A N 1
ATOM 6730 C CA . LEU A 1 876 ? -3.041 26.011 -13.899 1.00 84.38 876 LEU A CA 1
ATOM 6731 C C . LEU A 1 876 ? -3.363 27.248 -13.039 1.00 84.38 876 LEU A C 1
ATOM 6733 O O . LEU A 1 876 ? -3.566 27.121 -11.833 1.00 84.38 876 LEU A O 1
ATOM 6737 N N . GLN A 1 877 ? -3.476 28.438 -13.644 1.00 83.06 877 GLN A N 1
ATOM 6738 C CA . GLN A 1 877 ? -3.806 29.672 -12.929 1.00 83.06 877 GLN A CA 1
ATOM 6739 C C . GLN A 1 877 ? -5.099 29.531 -12.109 1.00 83.06 877 GLN A C 1
ATOM 6741 O O . GLN A 1 877 ? -6.137 29.085 -12.618 1.00 83.06 877 GLN A O 1
ATOM 6746 N N . GLY A 1 878 ? -5.019 29.914 -10.833 1.00 78.62 878 GLY A N 1
ATOM 6747 C CA . GLY A 1 878 ? -6.109 29.823 -9.858 1.00 78.62 878 GLY A CA 1
ATOM 6748 C C . GLY A 1 878 ? -6.233 28.479 -9.128 1.00 78.62 878 GLY A C 1
ATOM 6749 O O . GLY A 1 878 ? -7.103 28.361 -8.272 1.00 78.62 878 GLY A O 1
ATOM 6750 N N . LEU A 1 879 ? -5.391 27.482 -9.427 1.00 82.56 879 LEU A N 1
ATOM 6751 C CA . LEU A 1 879 ? -5.325 26.227 -8.670 1.00 82.56 879 LEU A CA 1
ATOM 6752 C C . LEU A 1 879 ? -4.229 26.281 -7.596 1.00 82.56 879 LEU A C 1
ATOM 6754 O O . LEU A 1 879 ? -3.183 26.902 -7.792 1.00 82.56 879 LEU A O 1
ATOM 6758 N N . GLY A 1 880 ? -4.454 25.599 -6.471 1.00 78.62 880 GLY A N 1
ATOM 6759 C CA . GLY A 1 880 ? -3.417 25.368 -5.465 1.00 78.62 880 GLY A CA 1
ATOM 6760 C C . GLY A 1 880 ? -2.384 24.361 -5.976 1.00 78.62 880 GLY A C 1
ATOM 6761 O O . GLY A 1 880 ? -2.752 23.315 -6.506 1.00 78.62 880 GLY A O 1
ATOM 6762 N N . TRP A 1 881 ? -1.096 24.669 -5.827 1.00 77.00 881 TRP A N 1
ATOM 6763 C CA . TRP A 1 881 ? 0.003 23.804 -6.263 1.00 77.00 881 TRP A CA 1
ATOM 6764 C C . TRP A 1 881 ? 1.203 23.908 -5.317 1.00 77.00 881 TRP A C 1
ATOM 6766 O O . TRP A 1 881 ? 1.356 24.886 -4.584 1.00 77.00 881 TRP A O 1
ATOM 6776 N N . ARG A 1 882 ? 2.074 22.895 -5.351 1.00 75.44 882 ARG A N 1
ATOM 6777 C CA . ARG A 1 882 ? 3.355 22.869 -4.636 1.00 75.44 882 ARG A CA 1
ATOM 6778 C C . ARG A 1 882 ? 4.404 22.177 -5.507 1.00 75.44 882 ARG A C 1
ATOM 6780 O O . ARG A 1 882 ? 4.147 21.102 -6.038 1.00 75.44 882 ARG A O 1
ATOM 6787 N N . SER A 1 883 ? 5.579 22.783 -5.670 1.00 67.69 883 SER A N 1
ATOM 6788 C CA . SER A 1 883 ? 6.702 22.172 -6.396 1.00 67.69 883 SER A CA 1
ATOM 6789 C C . SER A 1 883 ? 7.623 21.395 -5.461 1.00 67.69 883 SER A C 1
ATOM 6791 O O . SER A 1 883 ? 8.129 21.961 -4.492 1.00 67.69 883 SER A O 1
ATOM 6793 N N . CYS A 1 884 ? 7.955 20.155 -5.822 1.00 60.69 884 CYS A N 1
ATOM 6794 C CA . CYS A 1 884 ? 9.066 19.417 -5.225 1.00 60.69 884 CYS A CA 1
ATOM 6795 C C . CYS A 1 884 ? 10.227 19.331 -6.224 1.00 60.69 884 CYS A C 1
ATOM 6797 O O . CYS A 1 884 ? 10.165 18.591 -7.205 1.00 60.69 884 CYS A O 1
ATOM 6799 N N . THR A 1 885 ? 11.314 20.059 -5.973 1.00 59.50 885 THR A N 1
ATOM 6800 C CA . THR A 1 885 ? 12.561 19.905 -6.731 1.00 59.50 885 THR A CA 1
ATOM 6801 C C . THR A 1 885 ? 13.275 18.629 -6.277 1.00 59.50 885 THR A C 1
ATOM 6803 O O . THR A 1 885 ? 13.687 18.488 -5.126 1.00 59.50 885 THR A O 1
ATOM 6806 N N . GLY A 1 886 ? 13.430 17.663 -7.188 1.00 46.59 886 GLY A N 1
ATOM 6807 C CA . GLY A 1 886 ? 13.911 16.317 -6.846 1.00 46.59 886 GLY A CA 1
ATOM 6808 C C . GLY A 1 886 ? 15.302 16.251 -6.194 1.00 46.59 886 GLY A C 1
ATOM 6809 O O . GLY A 1 886 ? 15.582 15.264 -5.514 1.00 46.59 886 GLY A O 1
ATOM 6810 N N . GLY A 1 887 ? 16.131 17.288 -6.375 1.00 40.28 887 GLY A N 1
ATOM 6811 C CA . GLY A 1 887 ? 17.517 17.380 -5.900 1.00 40.28 887 GLY A CA 1
ATOM 6812 C C . GLY A 1 887 ? 17.732 17.963 -4.495 1.00 40.28 887 GLY A C 1
ATOM 6813 O O . GLY A 1 887 ? 18.881 18.077 -4.075 1.00 40.28 887 GLY A O 1
ATOM 6814 N N . CYS A 1 888 ? 16.686 18.333 -3.748 1.00 32.12 888 CYS A N 1
ATOM 6815 C CA . CYS A 1 888 ? 16.858 18.639 -2.323 1.00 32.12 888 CYS A CA 1
ATOM 6816 C C . CYS A 1 888 ? 17.238 17.366 -1.540 1.00 32.12 888 CYS A C 1
ATOM 6818 O O . CYS A 1 888 ? 16.708 16.285 -1.812 1.00 32.12 888 CYS A O 1
ATOM 6820 N N . ARG A 1 889 ? 18.152 17.495 -0.561 1.00 30.19 889 ARG A N 1
ATOM 6821 C CA . ARG A 1 889 ? 18.596 16.377 0.298 1.00 30.19 889 ARG A CA 1
ATOM 6822 C C . ARG A 1 889 ? 17.391 15.670 0.959 1.00 30.19 889 ARG A C 1
ATOM 6824 O O . ARG A 1 889 ? 16.386 16.331 1.224 1.00 30.19 889 ARG A O 1
ATOM 6831 N N . PRO A 1 890 ? 17.482 14.362 1.285 1.00 36.03 890 PRO A N 1
ATOM 6832 C CA . PRO A 1 890 ? 16.322 13.551 1.692 1.00 36.03 890 PRO A CA 1
ATOM 6833 C C . PRO A 1 890 ? 15.552 14.031 2.934 1.00 36.03 890 PRO A C 1
ATOM 6835 O O . PRO A 1 890 ? 14.443 13.565 3.175 1.00 36.03 890 PRO A O 1
ATOM 6838 N N . THR A 1 891 ? 16.124 14.943 3.721 1.00 30.81 891 THR A N 1
ATOM 6839 C CA . THR A 1 891 ? 15.590 15.440 4.995 1.00 30.81 891 THR A CA 1
ATOM 6840 C C . THR A 1 891 ? 14.425 16.427 4.871 1.00 30.81 891 THR A C 1
ATOM 6842 O O . THR A 1 891 ? 13.803 16.720 5.884 1.00 30.81 891 THR A O 1
ATOM 6845 N N . THR A 1 892 ? 14.116 16.960 3.680 1.00 28.81 892 THR A N 1
ATOM 6846 C CA . THR A 1 892 ? 13.068 17.994 3.507 1.00 28.81 892 THR A CA 1
ATOM 6847 C C . THR A 1 892 ? 12.111 17.738 2.336 1.00 28.81 892 THR A C 1
ATOM 6849 O O . THR A 1 892 ? 11.658 18.672 1.677 1.00 28.81 892 THR A O 1
ATOM 6852 N N . ARG A 1 893 ? 11.747 16.471 2.085 1.00 35.06 893 ARG A N 1
ATOM 6853 C CA . ARG A 1 893 ? 10.527 16.140 1.319 1.00 35.06 893 ARG A CA 1
ATOM 6854 C C . ARG A 1 893 ? 9.322 16.018 2.258 1.00 35.06 893 ARG A C 1
ATOM 6856 O O . ARG A 1 893 ? 8.798 14.927 2.458 1.00 35.06 893 ARG A O 1
ATOM 6863 N N . THR A 1 894 ? 8.913 17.138 2.844 1.00 24.39 894 THR A N 1
ATOM 6864 C CA . THR A 1 894 ? 7.605 17.279 3.499 1.00 24.39 894 THR A CA 1
ATOM 6865 C C . THR A 1 894 ? 6.532 17.578 2.440 1.00 24.39 894 THR A C 1
ATOM 6867 O O . THR A 1 894 ? 6.793 18.416 1.569 1.00 24.39 894 THR A O 1
ATOM 6870 N N . PRO A 1 895 ? 5.362 16.909 2.480 1.00 31.27 895 PRO A N 1
ATOM 6871 C CA . PRO A 1 895 ? 4.247 17.188 1.573 1.00 31.27 895 PRO A CA 1
ATOM 6872 C C . PRO A 1 895 ? 3.670 18.594 1.773 1.00 31.27 895 PRO A C 1
ATOM 6874 O O . PRO A 1 895 ? 3.754 19.154 2.894 1.00 31.27 895 PRO A O 1
#

Sequence (895 aa):
MLGPATAKVMAEHLGLHTVGDLLHHYPRRYEERGQLTHLADLPMDEHVTVVAQVADARLHTFASAKAPRGKGQRLEVTITDGSGRLQLVFFGNGVHKPHKDLLPGTRAMFSGKVSVFNRRLQLAHPAYELLRGADDEAAESVDSWAGALIPIYPATAKLESWKIAKSVQTVLPSVQEALDPLPDSLRDGRGLISLPEALLKIHRPHTKADIEDARARLKWDEAFVLQVALARRRHADAQLPAAARKPKPDGLLTAFDAKLPFTLTEGQQKVSKEIFDDLATEHPMHRLLQGEVGSGKAQPLDSLVLAPTGFRRMGDLREGDEVVVPNGEIALIDGVFPQGVRDVWRIVLSDGSSVECDDEHLWIVGTSCGWHRGQTPKVMTTREIRLDTFKANGSSKWYVPAATPVDLGPDVGLPLDPYLFGLLLGDGSFRHNLRLSTVDDEIRDAAADAVAPDCRLVPVTGSRCDYTIQLKQRSGGVRNPVIQALRRLDLWGKTSHGKFIPEDFKNTSIKNRLSLLQGLLDTDGTVHADGMSVSLRSASLRLAEDVAWLVRSLGGRARVLPEKAAFHVSVALPDEYAPFRLSRKADRVRPRPKYNTFRRGIRAVEYVGRKPAQCISVGHPSHAYVTDNFTVTHNTMVALRAMLAVVDSGGQAAMLAPTEVLAQQHHRSITEMMGELAEGGMLGGAEHSTKVVLLTGSMGAAARRQALLDLVTGEAGIVIGTHALIEDKVQFHDLGLVVVDEQHRFGVEQRDALRGKGKQPPHLLVMTATPIPRTVAMTVFGDLETSVLDQLPAGRSPIASHVVPAADKPHFLARAWERVREEVGKGHQAYVVCARIGDEEDDPKKAKKKSPEDEAEKRPPLAVLEVADQLAKGPLQGLGWRSCTGGCRPTTRTP

Foldseek 3Di:
DDDPVVQVCCCPPVVDNDLVSLLVQFFPDKDFLVAWPDPPPDDAQDWDKTKWFWADKDKDWDQAPPAVVRIKIKIWTWTDRPPDIEIEIEIHPRVPPCVVQRHGGWIKIWTAHWHADPNGTYGYPTDIDTRDDPPCPPDPDPPLQPASIHGAGDADPVGGRSNSSVVNVVSLVCLVVDDFPDPPCRCVVVVADGSNQLSCLRSGNNDPVSVVSSVVNVVCVLVVVLLVVLVVLLVVQQPFFADQLAFDPPALLVVLVVLPQEDDDPQLVVVLVVLNVQSRDGGFAFAEEEEAPPPFAKFFQQWWFAFLQGTDGLVVDDFQGWFAFQQGDIFTFNDWFWFAKAFKKWFAWQQRFIGIGHQRFWFFKDALVQVLVVRHTRGYGNVVCQVCQADPVLFGGIWFAAGAFYAFDEPPDQLFQLLLVLQCLFQWDQQPATKRFAPAPVLQVVNQVRADPQWGWAADPPDPGIIHIDGPDCDPPDDRSVNVNCVVQVNHNDDQQPGADDSSQVRGGLVSLLSNQQSNCQHQKDQDPVLAKIKGKGLYPRRLVRSQLSQSSQRARWHWDDDPRIIMIIHGHQPVRQRYPRCVSSVSHDHDPPSDHRIIGGNHIGGPGIHGIMGTAILDLQSWGQIGSGGIGHDDPSVLSSLSSNVRSLAAEEEADAALSVLVSCLSNSCSSSPLQQQQPDDRHDPNHAHEEEDEPPDDPVSNVVSQVCQCVSRHRYYGYYLRCLDPSRAGVAHAEYEYEAPPNDDPVSQVSNLVRHPTRHHYYYYHNDDDPVVCCCSVVVSHHYSYPPPRHPGDDDDPDDDQPCPVCVVSVLVVLVVQVVCVVVVHDDDDDDDQDDPDPPPVPPPDDDDPVVVPPDDPRDAQVRVVVCCCVPSCPPHDDDDDDPPDDSHPPDD

Secondary structure (DSSP, 8-state):
---HHHHHHHHHHH---SHHHHHHS--SEEEEBTB---STTPPTT-EEEEEEEEEEEEEEEEE-TTSGGGEEEEEEEEEE-SS-EEEEEEEGGGGHHHHHH--TT-EEEEEEEEEEETTEEEEES-EEEE---TT---STTTTSS-SSEEEE---BTTB-HHHHHHHHHHHGGGGGG---SS-HHHHHTTTPPPHHHHHHHHHS-SSHHHHHHHHHHHHHHHHHHHHHHHHHHHHHHHTS-----PPPTTSHHHHHHHH-SSPPPHHHHHHHHHHHHHHTSSS--EEEEEE-TTTT--EETTSEEEETTEEEEGGG--TT-EEE-TTS-EEEEEEEEEEEEEEEEEEEETTS-EEEEETT-EEEE--HHHHHTTPPPEEEEHHHHHHS-B-TTSSBS-EEPPPPP---S--TT-SS-HHHHHHHHTTEE-SSS-EEE---HHHHHHHHHTS-TTEEEEEPTT-SSEEEEEESS--TTPPPHHHHHHHHTT-TT--GGG----GGGTSS-HHHHHHHHHHHHHHHEEE-TTSS-EEEEES-HHHHHHHHHHHHHTT-EEEEEEETTEEEEEEE--TTS-S--SHHHHTT--PPPTT--S-EEEEEEEEEEEEEEEEEEESSTT---EETTTEEB----HHHHHHHHHHHTT-EEEEE-SSHHHHHHHHHHHHHHHGGGGBTTSTT--SS--BEEEE-TT--HHHHHHHHHHHHHT--SEEEESGGGGSTT---SSEEEEEESSGGGS-HHHHHHHHTTSSSPPEEEEEESS---HHHHHHHSTTSEEEEE--PPTTPPPP------TTT-HHHHHHHHHHHHHHHHTT----------------TT------TTTTSS------HHHHHHHHHHTTTTTS------TTS-GGG---

Organism: Streptomyces avermitilis (NCBI:txid33903)

Radius of gyration: 39.12 Å; chains: 1; bounding box: 106×69×101 Å

InterPro domains:
  IPR004042 Intein DOD homing endonuclease, central region [PS50819] (420-556)
  IPR004365 OB-fold nucleic acid binding domain, AA-tRNA synthetase-type [PF01336] (48-131)
  IPR004860 Homing endonuclease, LAGLIDADG domain [PF14528] (514-557)
  IPR011545 DEAD/DEAH-box helicase domain [PF00270] (636-777)
  IPR012340 Nucleic acid-binding, OB-fold [G3DSA:2.40.50.140] (33-135)
  IPR012340 Nucleic acid-binding, OB-fold [SSF50249] (2-175)
  IPR014001 Helicase superfamily 1/2, ATP-binding domain [PS51192] (616-789)
  IPR014001 Helicase superfamily 1/2, ATP-binding domain [SM00487] (606-800)
  IPR027417 P-loop containing nucleoside triphosphate hydrolase [G3DSA:3.40.50.300] (204-299)
  IPR027417 P-loop containing nucleoside triphosphate hydrolase [G3DSA:3.40.50.300] (631-797)
  IPR027417 P-loop containing nucleoside triphosphate hydrolase [SSF52540] (180-297)
  IPR027417 P-loop containing nucleoside triphosphate hydrolase [SSF52540] (636-793)
  IPR027434 Homing endonuclease [G3DSA:3.10.28.10] (410-592)
  IPR027434 Homing endonuclease [SSF55608] (498-599)
  IPR036844 Hint domain superfamily [SSF51294] (300-635)
  IPR047112 ATP-dependent DNA helicase RecG/Transcription-repair-coupling factor [PTHR47964] (636-842)

pLDDT: mean 77.64, std 16.19, range [24.39, 96.19]